Protein AF-A0A2V8AU51-F1 (afdb_monomer)

Radius of gyration: 35.71 Å; Cα contacts (8 Å, |Δi|>4): 2543; chains: 1; bounding box: 106×85×115 Å

Foldseek 3Di:
DVVVVVVVVVVVVVVVVVCVVVDPPPFPDLADPWFFFFAALADLQQCVQPPDDCVVCCVPPVPLLVCCQWQVQQLQLQWLACQQCLQVFLLLLQLVLLLFQLFWQQFNPLQDQFPVNFAFDGNHPQHDPPTRKGWFALLVGTDIGRAGTGNCLLQSCLFRWAVLSSSQFTSVQWDQDVLQRDIHTDGDSPDHQQDPVPVQFGRDQDPVSGTPPQSGLRGRVCCVPWPLFDAWDDLQAQPFDQVHHGQDDQYHQEALLPRDDQSNSWQQGDRDPPRQRQQALRLSHTRHGRNHNPPATDDDARWDLDDPFPDFRPLQDCLQVDGDGWAADDRVVHRGTDHRVVQAQSVVSSRQFHWQSDSGADPVRAGRGGATQGCQSVLLCLACQHPDPPNPHHDSLRHGGPQQQQFQDAQVQARWSQRQDDPSHGNDADWQASTDPRDIGRGGHNNNQQLALFSSQQADTQADSSSGGFWGWTWGSLQCTHPDPLDLNVFTNTDPSVGHYFHGLRSVSSLVNLLRQKDKDKDWAQADAFQDWTWMKIKIFRAIGSGWPPHDRQAFKKKFKKKWKALLQALDTFWKQFQVVRDIDSTAFFWAAAWDQQPVQPPQSHIDGFRFTGSSTGMAGFFFDLQPLHGDPSSSNTHQNFWDADPSNAFAAPVRHGCTNSSSNGHTDGDPPPPQPDRNCSRTSHGLIQRYPPGDRSMDMDRRIITRRHPPSQGKMKMKMWMWIFPGGRVSCCRRVNCSQVVVRSSHGQQVARPTHHPPDFFWDVVGGDGHTDTRTSAMDMRIYHHDVHDPDQFAKDFPAKPVGFAAEAAAQQDWIKTFIQADWDDDFPVQKWKAWPVRHTFDWTWHDGAGRMITTGGSPRGHAAQTKMKIKGAWQTGDPSNHTGPGIDIGMYTHHRGHPRGGDRNYDDHTHHNSDDDDDPDWKDFPDWDQDPLNQWIKTFIPFAKDPDWCVQWFKDAADPPDNPDPGDTAAFTKDADPRNRMIITGGPDRDDFHKMKIKGQQCIGHPVRGTDPHIDIDIDGQHPRSD

Secondary structure (DSSP, 8-state):
-HHHHHHHHHHHHHHHHHHHHH-----S-SS-TTPPP---SB-HHHHTTSPSP-HHHHHHTS-GGGGHHHHHHHHHHHTT-TTTTTTT-HHHHHHHHHHHHHTBTTGGGGSPPPTT-PPBP---TTB-TTSS-EEEE-SS-EEEE-SSSBSSHHHHHHHHS-HHHHT-S-GGGEEE-TTT--EEEPPPTT--TT--TTTTBTT---TTTTTT-HHHHT-HHHHHHHSS------SS---S-BTTB------SSS-HHHHS-HHHH-B-S---TTS--SSS-B-SS---B-TT-TTS----SSB-SS--TTSEESSS-GGGS-PEEPPBP-TTT--SB--SGGGSHHHHHTTSSEE----SB-TTS-B-TT-EEE-HHHHHHTSTT---TT-TT--GGG---HHHHHSS-BTTB--STTTSEETTEEPPPEEE-SSTTPPPEEE------TT-SSHHHHH--SB-TT-PBPP-PEEBTTTT-BS-TTSTTSS--EE-TT--PPP-THHHHHHHHHTTS-EEEEE--SEE-SSEEEEEEEEEE--S-SS-BS-SSSSS-EEEEEEEEEETTTTEEEEEEETTTTEEESSBS-B-SS-EE-TTSTTS--EEPTTPBPTTS-EE-EE-BSSSSSB-S-GGG---TTB-B-TTS-BB-TTS-B-STT-TTPPPPB--SSSSS-SSGGGSSEE-PBPPTTSTTSEEEEEEEEEEE-TT--S-EEEEEEEEEESS-HHHHHHHHGGGTSSS-SS-----STT----S----SSS--SSSS--EEEEEEEEEEEETTS----PPP-EEEEESPTT--SB-TT--EEEEESS--B--STTTEEEEETT-PEEPEEEEE-SSSEEEEEESSSSPPTT-EEEEEE-S--B-TTS-B-SS-EEEEEEB-SSTT----------S---SSPPPPPPPP-EEEEEEPGGGS-EEEEESS-EE---TTTEEEEEPBTTBS---PPPPPEEEEE-TTSSEEEEEESSPPPSEEEEEEE-TT-EETTSPBPSS-EEEEEEE-TT--

Mean predicted aligned error: 12.31 Å

Structure (mmCIF, N/CA/C/O backbone):
data_AF-A0A2V8AU51-F1
#
_entry.id   AF-A0A2V8AU51-F1
#
loop_
_atom_site.group_PDB
_atom_site.id
_atom_site.type_symbol
_atom_site.label_atom_id
_atom_site.label_alt_id
_atom_site.label_comp_id
_atom_site.label_asym_id
_atom_site.label_entity_id
_atom_site.label_seq_id
_atom_site.pdbx_PDB_ins_code
_atom_site.Cartn_x
_atom_site.Cartn_y
_atom_site.Cartn_z
_atom_site.occupancy
_atom_site.B_iso_or_equiv
_atom_site.auth_seq_id
_atom_site.auth_comp_id
_atom_site.auth_asym_id
_atom_site.auth_atom_id
_atom_site.pdbx_PDB_model_num
ATOM 1 N N . MET A 1 1 ? 69.577 -30.269 -28.342 1.00 45.91 1 MET A N 1
ATOM 2 C CA . MET A 1 1 ? 68.408 -30.067 -29.236 1.00 45.91 1 MET A CA 1
ATOM 3 C C . MET A 1 1 ? 67.138 -30.789 -28.772 1.00 45.91 1 MET A C 1
ATOM 5 O O . MET A 1 1 ? 66.064 -30.262 -29.024 1.00 45.91 1 MET A O 1
ATOM 9 N N . ALA A 1 2 ? 67.214 -31.929 -28.069 1.00 42.47 2 ALA A N 1
ATOM 10 C CA . ALA A 1 2 ? 66.022 -32.636 -27.573 1.00 42.47 2 ALA A CA 1
ATOM 11 C C . ALA A 1 2 ? 65.273 -31.894 -26.441 1.00 42.47 2 ALA A C 1
ATOM 13 O O . ALA A 1 2 ? 64.054 -31.823 -26.470 1.00 42.47 2 ALA A O 1
ATOM 14 N N . THR A 1 3 ? 65.981 -31.248 -25.512 1.00 43.53 3 THR A N 1
ATOM 15 C CA . THR A 1 3 ? 65.397 -30.529 -24.360 1.00 43.53 3 THR A CA 1
ATOM 16 C C . THR A 1 3 ? 64.636 -29.253 -24.733 1.00 43.53 3 THR A C 1
ATOM 18 O O . THR A 1 3 ? 63.624 -28.936 -24.119 1.00 43.53 3 THR A O 1
ATOM 21 N N . VAL A 1 4 ? 65.057 -28.547 -25.787 1.00 47.62 4 VAL A N 1
ATOM 22 C CA . VAL A 1 4 ? 64.374 -27.325 -26.259 1.00 47.62 4 VAL A CA 1
ATOM 23 C C . VAL A 1 4 ? 63.033 -27.656 -26.927 1.00 47.62 4 VAL A C 1
ATOM 25 O O . VAL A 1 4 ? 62.071 -26.908 -26.780 1.00 47.62 4 VAL A O 1
ATOM 28 N N . ARG A 1 5 ? 62.926 -28.814 -27.599 1.00 44.69 5 ARG A N 1
ATOM 29 C CA . ARG A 1 5 ? 61.660 -29.280 -28.191 1.00 44.69 5 ARG A CA 1
ATOM 30 C C . ARG A 1 5 ? 60.631 -29.666 -27.130 1.00 44.69 5 ARG A C 1
ATOM 32 O O . ARG A 1 5 ? 59.464 -29.339 -27.299 1.00 44.69 5 ARG A O 1
ATOM 39 N N . THR A 1 6 ? 61.045 -30.293 -26.031 1.00 45.59 6 THR A N 1
ATOM 40 C CA . THR A 1 6 ? 60.117 -30.697 -24.963 1.00 45.59 6 THR A CA 1
ATOM 41 C C . THR A 1 6 ? 59.538 -29.491 -24.222 1.00 45.59 6 THR A C 1
ATOM 43 O O . THR A 1 6 ? 58.338 -29.458 -23.969 1.00 45.59 6 THR A O 1
ATOM 46 N N . HIS A 1 7 ? 60.341 -28.454 -23.957 1.00 44.66 7 HIS A N 1
ATOM 47 C CA . HIS A 1 7 ? 59.845 -27.220 -23.335 1.00 44.66 7 HIS A CA 1
ATOM 48 C C . HIS A 1 7 ? 58.934 -26.401 -24.259 1.00 44.66 7 HIS A C 1
ATOM 50 O O . HIS A 1 7 ? 57.958 -25.832 -23.780 1.00 44.66 7 HIS A O 1
ATOM 56 N N . LEU A 1 8 ? 59.182 -26.393 -25.576 1.00 50.59 8 LEU A N 1
ATOM 57 C CA . LEU A 1 8 ? 58.270 -25.748 -26.527 1.00 50.59 8 LEU A CA 1
ATOM 58 C C . LEU A 1 8 ? 56.924 -26.475 -26.629 1.00 50.59 8 LEU A C 1
ATOM 60 O O . LEU A 1 8 ? 55.890 -25.821 -26.701 1.00 50.59 8 LEU A O 1
ATOM 64 N N . ILE A 1 9 ? 56.930 -27.812 -26.617 1.00 59.53 9 ILE A N 1
ATOM 65 C CA . ILE A 1 9 ? 55.706 -28.622 -26.697 1.00 59.53 9 ILE A CA 1
ATOM 66 C C . ILE A 1 9 ? 54.888 -28.491 -25.410 1.00 59.53 9 ILE A C 1
ATOM 68 O O . ILE A 1 9 ? 53.674 -28.329 -25.491 1.00 59.53 9 ILE A O 1
ATOM 72 N N . VAL A 1 10 ? 55.534 -28.489 -24.238 1.00 58.50 10 VAL A N 1
ATOM 73 C CA . VAL A 1 10 ? 54.844 -28.277 -22.958 1.00 58.50 10 VAL A CA 1
ATOM 74 C C . VAL A 1 10 ? 54.288 -26.858 -22.874 1.00 58.50 10 VAL A C 1
ATOM 76 O O . VAL A 1 10 ? 53.104 -26.735 -22.603 1.00 58.50 10 VAL A O 1
ATOM 79 N N . SER A 1 11 ? 55.060 -25.812 -23.207 1.00 52.12 11 SER A N 1
ATOM 80 C CA . SER A 1 11 ? 54.547 -24.431 -23.228 1.00 52.12 11 SER A CA 1
ATOM 81 C C . SER A 1 11 ? 53.429 -24.222 -24.244 1.00 52.12 11 SER A C 1
ATOM 83 O O . SER A 1 11 ? 52.480 -23.512 -23.929 1.00 52.12 11 SER A O 1
ATOM 85 N N . CYS A 1 12 ? 53.496 -24.838 -25.433 1.00 55.34 12 CYS A N 1
ATOM 86 C CA . CYS A 1 12 ? 52.403 -24.796 -26.410 1.00 55.34 12 CYS A CA 1
ATOM 87 C C . CYS A 1 12 ? 51.168 -25.542 -25.899 1.00 55.34 12 CYS A C 1
ATOM 89 O O . CYS A 1 12 ? 50.060 -25.069 -26.101 1.00 55.34 12 CYS A O 1
ATOM 91 N N . ALA A 1 13 ? 51.334 -26.672 -25.205 1.00 52.41 13 ALA A N 1
ATOM 92 C CA . ALA A 1 13 ? 50.221 -27.411 -24.621 1.00 52.41 13 ALA A CA 1
ATOM 93 C C . ALA A 1 13 ? 49.575 -26.650 -23.454 1.00 52.41 13 ALA A C 1
ATOM 95 O O . ALA A 1 13 ? 48.353 -26.605 -23.397 1.00 52.41 13 ALA A O 1
ATOM 96 N N . THR A 1 14 ? 50.337 -25.986 -22.573 1.00 51.28 14 THR A N 1
ATOM 97 C CA . THR A 1 14 ? 49.771 -25.125 -21.516 1.00 51.28 14 THR A CA 1
ATOM 98 C C . THR A 1 14 ? 49.169 -23.837 -22.062 1.00 51.28 14 THR A C 1
ATOM 100 O O . THR A 1 14 ? 48.147 -23.411 -21.541 1.00 51.28 14 THR A O 1
ATOM 103 N N . THR A 1 15 ? 49.722 -23.232 -23.118 1.00 48.53 15 THR A N 1
ATOM 104 C CA . THR A 1 15 ? 49.069 -22.085 -23.782 1.00 48.53 15 THR A CA 1
ATOM 105 C C . THR A 1 15 ? 47.851 -22.499 -24.598 1.00 48.53 15 THR A C 1
ATOM 107 O O . THR A 1 15 ? 46.904 -21.730 -24.635 1.00 48.53 15 THR A O 1
ATOM 110 N N . LEU A 1 16 ? 47.802 -23.703 -25.175 1.00 46.47 16 LEU A N 1
ATOM 111 C CA . LEU A 1 16 ? 46.607 -24.243 -25.838 1.00 46.47 16 LEU A CA 1
ATOM 112 C C . LEU A 1 16 ? 45.543 -24.717 -24.842 1.00 46.47 16 LEU A C 1
ATOM 114 O O . LEU A 1 16 ? 44.367 -24.565 -25.135 1.00 46.47 16 LEU A O 1
ATOM 118 N N . LEU A 1 17 ? 45.920 -25.241 -23.670 1.00 43.31 17 LEU A N 1
ATOM 119 C CA . LEU A 1 17 ? 44.988 -25.572 -22.583 1.00 43.31 17 LEU A CA 1
ATOM 120 C C . LEU A 1 17 ? 44.481 -24.319 -21.865 1.00 43.31 17 LEU A C 1
ATOM 122 O O . LEU A 1 17 ? 43.295 -24.268 -21.573 1.00 43.31 17 LEU A O 1
ATOM 126 N N . MET A 1 18 ? 45.324 -23.299 -21.645 1.00 41.88 18 MET A N 1
ATOM 127 C CA . MET A 1 18 ? 44.876 -21.988 -21.153 1.00 41.88 18 MET A CA 1
ATOM 128 C C . MET A 1 18 ? 44.082 -21.222 -22.209 1.00 41.88 18 MET A C 1
ATOM 130 O O . MET A 1 18 ? 43.097 -20.581 -21.873 1.00 41.88 18 MET A O 1
ATOM 134 N N . ALA A 1 19 ? 44.426 -21.330 -23.493 1.00 36.59 19 ALA A N 1
ATOM 135 C CA . ALA A 1 19 ? 43.567 -20.827 -24.553 1.00 36.59 19 ALA A CA 1
ATOM 136 C C . ALA A 1 19 ? 42.253 -21.616 -24.578 1.00 36.59 19 ALA A C 1
ATOM 138 O O . ALA A 1 19 ? 41.213 -20.999 -24.608 1.00 36.59 19 ALA A O 1
ATOM 139 N N . ALA A 1 20 ? 42.233 -22.942 -24.456 1.00 38.69 20 ALA A N 1
ATOM 140 C CA . ALA A 1 20 ? 40.985 -23.712 -24.448 1.00 38.69 20 ALA A CA 1
ATOM 141 C C . ALA A 1 20 ? 40.122 -23.497 -23.186 1.00 38.69 20 ALA A C 1
ATOM 143 O O . ALA A 1 20 ? 38.905 -23.640 -23.272 1.00 38.69 20 ALA A O 1
ATOM 144 N N . SER A 1 21 ? 40.708 -23.130 -22.038 1.00 38.09 21 SER A N 1
ATOM 145 C CA . SER A 1 21 ? 39.963 -22.782 -20.818 1.00 38.09 21 SER A CA 1
ATOM 146 C C . SER A 1 21 ? 39.572 -21.301 -20.722 1.00 38.09 21 SER A C 1
ATOM 148 O O . SER A 1 21 ? 38.672 -20.971 -19.954 1.00 38.09 21 SER A O 1
ATOM 150 N N . VAL A 1 22 ? 40.189 -20.416 -21.516 1.00 41.62 22 VAL A N 1
ATOM 151 C CA . VAL A 1 22 ? 39.863 -18.975 -21.588 1.00 41.62 22 VAL A CA 1
ATOM 152 C C . VAL A 1 22 ? 39.062 -18.620 -22.852 1.00 41.62 22 VAL A C 1
ATOM 154 O O . VAL A 1 22 ? 38.319 -17.642 -22.868 1.00 41.62 22 VAL A O 1
ATOM 157 N N . TYR A 1 23 ? 39.112 -19.442 -23.900 1.00 34.84 23 TYR A N 1
ATOM 158 C CA . TYR A 1 23 ? 38.309 -19.292 -25.114 1.00 34.84 23 TYR A CA 1
ATOM 159 C C . TYR A 1 23 ? 36.959 -19.993 -24.920 1.00 34.84 23 TYR A C 1
ATOM 161 O O . TYR A 1 23 ? 36.680 -21.050 -25.490 1.00 34.84 23 TYR A O 1
ATOM 169 N N . ARG A 1 24 ? 36.069 -19.367 -24.136 1.00 39.81 24 ARG A N 1
ATOM 170 C CA . ARG A 1 24 ? 34.631 -19.520 -24.403 1.00 39.81 24 ARG A CA 1
ATOM 171 C C . ARG A 1 24 ? 34.444 -19.189 -25.885 1.00 39.81 24 ARG A C 1
ATOM 173 O O . ARG A 1 24 ? 34.934 -18.154 -26.336 1.00 39.81 24 ARG A O 1
ATOM 180 N N . ARG A 1 25 ? 33.789 -20.072 -26.656 1.00 36.53 25 ARG A N 1
ATOM 181 C CA . ARG A 1 25 ? 33.359 -19.741 -28.028 1.00 36.53 25 ARG A CA 1
ATOM 182 C C . ARG A 1 25 ? 32.775 -18.322 -27.994 1.00 36.53 25 ARG A C 1
ATOM 184 O O . ARG A 1 25 ? 31.980 -18.070 -27.086 1.00 36.53 25 ARG A O 1
ATOM 191 N N . PRO A 1 26 ? 33.152 -17.414 -28.914 1.00 37.91 26 PRO A N 1
ATOM 192 C CA . PRO A 1 26 ? 32.544 -16.093 -28.938 1.00 37.91 26 PRO A CA 1
ATOM 193 C C . PRO A 1 26 ? 31.031 -16.297 -28.991 1.00 37.91 26 PRO A C 1
ATOM 195 O O . PRO A 1 26 ? 30.541 -17.044 -29.842 1.00 37.91 26 PRO A O 1
ATOM 198 N N . ALA A 1 27 ? 30.316 -15.726 -28.021 1.00 45.25 27 ALA A N 1
ATOM 199 C CA . ALA A 1 27 ? 28.865 -15.740 -28.005 1.00 45.25 27 ALA A CA 1
ATOM 200 C C . ALA A 1 27 ? 28.410 -14.993 -29.263 1.00 45.25 27 ALA A C 1
ATOM 202 O O . ALA A 1 27 ? 28.445 -13.769 -29.309 1.00 45.25 27 ALA A O 1
ATOM 203 N N . GLY A 1 28 ? 28.081 -15.740 -30.320 1.00 45.66 28 GLY A N 1
ATOM 204 C CA . GLY A 1 28 ? 27.588 -15.173 -31.574 1.00 45.66 28 GLY A CA 1
ATOM 205 C C . GLY A 1 28 ? 26.248 -14.457 -31.403 1.00 45.66 28 GLY A C 1
ATOM 206 O O . GLY A 1 28 ? 25.908 -13.616 -32.226 1.00 45.66 28 GLY A O 1
ATOM 207 N N . ASP A 1 29 ? 25.542 -14.731 -30.306 1.00 60.47 29 ASP A N 1
ATOM 208 C CA . ASP A 1 29 ? 24.218 -14.203 -30.032 1.00 60.47 29 ASP A CA 1
ATOM 209 C C . ASP A 1 29 ? 24.207 -13.495 -28.674 1.00 60.47 29 ASP A C 1
ATOM 211 O O . ASP A 1 29 ? 24.278 -14.113 -27.610 1.00 60.47 29 ASP A O 1
ATOM 215 N N . LEU A 1 30 ? 24.172 -12.163 -28.718 1.00 69.88 30 LEU A N 1
ATOM 216 C CA . LEU A 1 30 ? 24.105 -11.311 -27.530 1.00 69.88 30 LEU A CA 1
ATOM 217 C C . LEU A 1 30 ? 22.656 -11.107 -27.054 1.00 69.88 30 LEU A C 1
ATOM 219 O O . LEU A 1 30 ? 22.441 -10.708 -25.911 1.00 69.88 30 LEU A O 1
ATOM 223 N N . GLU A 1 31 ? 21.658 -11.363 -27.903 1.00 77.00 31 GLU A N 1
ATOM 224 C CA . GLU A 1 31 ? 20.249 -11.005 -27.692 1.00 77.00 31 GLU A CA 1
ATOM 225 C C . GLU A 1 31 ? 19.311 -11.979 -28.423 1.00 77.00 31 GLU A C 1
ATOM 227 O O . GLU A 1 31 ? 19.724 -12.661 -29.360 1.00 77.00 31 GLU A O 1
ATOM 232 N N . LEU A 1 32 ? 18.030 -12.008 -28.033 1.00 87.06 32 LEU A N 1
ATOM 233 C CA . LEU A 1 32 ? 17.032 -12.861 -28.682 1.00 87.06 32 LEU A CA 1
ATOM 234 C C . LEU A 1 32 ? 16.771 -12.419 -30.139 1.00 87.06 32 LEU A C 1
ATOM 236 O O . LEU A 1 32 ? 16.568 -11.228 -30.393 1.00 87.06 32 LEU A O 1
ATOM 240 N N . PRO A 1 33 ? 16.695 -13.351 -31.106 1.00 87.50 33 PRO A N 1
ATOM 241 C CA . PRO A 1 33 ? 16.545 -13.024 -32.526 1.00 87.50 33 PRO A CA 1
ATOM 242 C C . PRO A 1 33 ? 15.169 -12.448 -32.902 1.00 87.50 33 PRO A C 1
ATOM 244 O O . PRO A 1 33 ? 15.062 -11.759 -33.916 1.00 87.50 33 PRO A O 1
ATOM 247 N N . ASN A 1 34 ? 14.126 -12.725 -32.114 1.00 86.31 34 ASN A N 1
ATOM 248 C CA . ASN A 1 34 ? 12.738 -12.302 -32.341 1.00 86.31 34 ASN A CA 1
ATOM 249 C C . ASN A 1 34 ? 12.307 -11.093 -31.494 1.00 86.31 34 ASN A C 1
ATOM 251 O O . ASN A 1 34 ? 11.135 -10.717 -31.531 1.00 86.31 34 ASN A O 1
ATOM 255 N N . ARG A 1 35 ? 13.222 -10.493 -30.729 1.00 83.31 35 ARG A N 1
ATOM 256 C CA . ARG A 1 35 ? 12.893 -9.348 -29.877 1.00 83.31 35 ARG A CA 1
ATOM 257 C C . ARG A 1 35 ? 12.431 -8.138 -30.685 1.00 83.31 35 ARG A C 1
ATOM 259 O O . ARG A 1 35 ? 12.856 -7.929 -31.821 1.00 83.31 35 ARG A O 1
ATOM 266 N N . ILE A 1 36 ? 11.637 -7.300 -30.041 1.00 80.19 36 ILE A N 1
ATOM 267 C CA . ILE A 1 36 ? 11.253 -5.998 -30.578 1.00 80.19 36 ILE A CA 1
ATOM 268 C C . ILE A 1 36 ? 12.457 -5.047 -30.419 1.00 80.19 36 ILE A C 1
ATOM 270 O O . ILE A 1 36 ? 13.049 -5.022 -29.338 1.00 80.19 36 ILE A O 1
ATOM 274 N N . PRO A 1 37 ? 12.878 -4.314 -31.468 1.00 76.62 37 PRO A N 1
ATOM 275 C CA . PRO A 1 37 ? 13.960 -3.341 -31.373 1.00 76.62 37 PRO A CA 1
ATOM 276 C C . PRO A 1 37 ? 13.646 -2.253 -30.348 1.00 76.62 37 PRO A C 1
ATOM 278 O O . PRO A 1 37 ? 12.587 -1.631 -30.382 1.00 76.62 37 PRO A O 1
ATOM 281 N N . GLU A 1 38 ? 14.593 -2.020 -29.447 1.00 73.94 38 GLU A N 1
ATOM 282 C CA . GLU A 1 38 ? 14.513 -0.972 -28.431 1.00 73.94 38 GLU A CA 1
ATOM 283 C C . GLU A 1 38 ? 15.440 0.192 -28.787 1.00 73.94 38 GLU A C 1
ATOM 285 O O . GLU A 1 38 ? 16.624 -0.038 -29.046 1.00 73.94 38 GLU A O 1
ATOM 290 N N . ALA A 1 39 ? 14.919 1.420 -28.768 1.00 72.00 39 ALA A N 1
ATOM 291 C CA . ALA A 1 39 ? 15.682 2.631 -29.061 1.00 72.00 39 ALA A CA 1
ATOM 292 C C . ALA A 1 39 ? 16.719 2.963 -27.970 1.00 72.00 39 ALA A C 1
ATOM 294 O O . ALA A 1 39 ? 16.652 2.467 -26.840 1.00 72.00 39 ALA A O 1
ATOM 295 N N . ALA A 1 40 ? 17.685 3.817 -28.320 1.00 72.44 40 ALA A N 1
ATOM 296 C CA . ALA A 1 40 ? 18.658 4.348 -27.371 1.00 72.44 40 ALA A CA 1
ATOM 297 C C . ALA A 1 40 ? 18.002 5.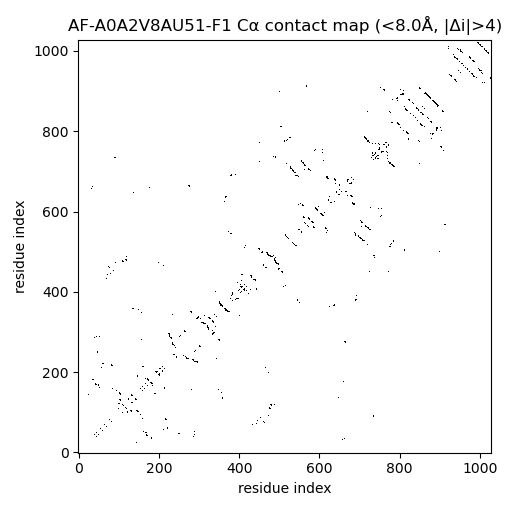257 -26.328 1.00 72.44 40 ALA A C 1
ATOM 299 O O . ALA A 1 40 ? 17.044 5.959 -26.652 1.00 72.44 40 ALA A O 1
ATOM 300 N N . PRO A 1 41 ? 18.548 5.305 -25.098 1.00 70.31 41 PRO A N 1
ATOM 301 C CA . PRO A 1 41 ? 18.011 6.148 -24.044 1.00 70.31 41 PRO A CA 1
ATOM 302 C C . PRO A 1 41 ? 18.393 7.643 -24.182 1.00 70.31 41 PRO A C 1
ATOM 304 O O . PRO A 1 41 ? 18.259 8.436 -23.246 1.00 70.31 41 PRO A O 1
ATOM 307 N N . TYR A 1 42 ? 18.901 8.047 -25.345 1.00 70.38 42 TYR A N 1
ATOM 308 C CA . TYR A 1 42 ? 19.359 9.398 -25.656 1.00 70.38 42 TYR A CA 1
ATOM 309 C C . TYR A 1 42 ? 19.159 9.714 -27.134 1.00 70.38 42 TYR A C 1
ATOM 311 O O . TYR A 1 42 ? 19.038 8.812 -27.964 1.00 70.38 42 TYR A O 1
ATOM 319 N N . VAL A 1 43 ? 19.126 11.007 -27.465 1.00 72.38 43 VAL A N 1
ATOM 320 C CA . VAL A 1 43 ? 19.092 11.450 -28.864 1.00 72.38 43 VAL A CA 1
ATOM 321 C C . VAL A 1 43 ? 20.460 11.154 -29.480 1.00 72.38 43 VAL A C 1
ATOM 323 O O . VAL A 1 43 ? 21.444 11.822 -29.166 1.00 72.38 43 VAL A O 1
ATOM 326 N N . THR A 1 44 ? 20.530 10.145 -30.348 1.00 75.81 44 THR A N 1
ATOM 327 C CA . THR A 1 44 ? 21.776 9.611 -30.933 1.00 75.81 44 THR A CA 1
ATOM 328 C C . THR A 1 44 ? 22.632 10.694 -31.586 1.00 75.81 44 THR A C 1
ATOM 330 O O . THR A 1 44 ? 23.807 10.826 -31.258 1.00 75.81 44 THR A O 1
ATOM 333 N N . ALA A 1 45 ? 22.019 11.535 -32.422 1.00 74.19 45 ALA A N 1
ATOM 334 C CA . ALA A 1 45 ? 22.687 12.636 -33.119 1.00 74.19 45 ALA A CA 1
ATOM 335 C C . ALA A 1 45 ? 23.255 13.729 -32.188 1.00 74.19 45 ALA A C 1
ATOM 337 O O . ALA A 1 45 ? 24.151 14.468 -32.584 1.00 74.19 45 ALA A O 1
ATOM 338 N N . GLU A 1 46 ? 22.729 13.871 -30.970 1.00 75.75 46 GLU A N 1
ATOM 339 C CA . GLU A 1 46 ? 23.263 14.811 -29.975 1.00 75.75 46 GLU A CA 1
ATOM 340 C C . GLU A 1 46 ? 24.352 14.128 -29.140 1.00 75.75 46 GLU A C 1
ATOM 342 O O . GLU A 1 46 ? 25.416 14.693 -28.915 1.00 75.75 46 GLU A O 1
ATOM 347 N N . ALA A 1 47 ? 24.156 12.863 -28.771 1.00 76.62 47 ALA A N 1
ATOM 348 C CA . ALA A 1 47 ? 25.166 12.070 -28.075 1.00 76.62 47 ALA A CA 1
ATOM 349 C C . ALA A 1 47 ? 26.498 11.942 -28.844 1.00 76.62 47 ALA A C 1
ATOM 351 O O . ALA A 1 47 ? 27.530 11.678 -28.237 1.00 76.62 47 ALA A O 1
ATOM 352 N N . GLU A 1 48 ? 26.525 12.176 -30.159 1.00 78.88 48 GLU A N 1
ATOM 353 C CA . GLU A 1 48 ? 27.773 12.241 -30.931 1.00 78.88 48 GLU A CA 1
ATOM 354 C C . GLU A 1 48 ? 28.750 13.322 -30.436 1.00 78.88 48 GLU A C 1
ATOM 356 O O . GLU A 1 48 ? 29.963 13.113 -30.505 1.00 78.88 48 GLU A O 1
ATOM 361 N N . SER A 1 49 ? 28.264 14.458 -29.919 1.00 76.19 49 SER A N 1
ATOM 362 C CA . SER A 1 49 ? 29.147 15.549 -29.468 1.00 76.19 49 SER A CA 1
ATOM 363 C C . SER A 1 49 ? 29.526 15.469 -27.987 1.00 76.19 49 SER A C 1
ATOM 365 O O . SER A 1 49 ? 30.554 16.024 -27.602 1.00 76.19 49 SER A O 1
ATOM 367 N N . VAL A 1 50 ? 28.739 14.769 -27.165 1.00 73.31 50 VAL A N 1
ATOM 368 C CA . VAL A 1 50 ? 29.083 14.368 -25.789 1.00 73.31 50 VAL A CA 1
ATOM 369 C C . VAL A 1 50 ? 28.573 12.934 -25.617 1.00 73.31 50 VAL A C 1
ATOM 371 O O . VAL A 1 50 ? 27.373 12.753 -25.422 1.00 73.31 50 VAL A O 1
ATOM 374 N N . PRO A 1 51 ? 29.435 11.910 -25.748 1.00 74.44 51 PRO A N 1
ATOM 375 C CA . PRO A 1 51 ? 29.001 10.518 -25.691 1.00 74.44 51 PRO A CA 1
ATOM 376 C C . PRO A 1 51 ? 28.767 10.036 -24.247 1.00 74.44 51 PRO A C 1
ATOM 378 O O . PRO A 1 51 ? 29.469 10.481 -23.337 1.00 74.44 51 PRO A O 1
ATOM 381 N N . PRO A 1 52 ? 27.817 9.107 -24.021 1.00 73.94 52 PRO A N 1
ATOM 382 C CA . PRO A 1 52 ? 27.602 8.464 -22.720 1.00 73.94 52 PRO A CA 1
ATOM 383 C C . PRO A 1 52 ? 28.799 7.581 -22.305 1.00 73.94 52 PRO A C 1
ATOM 385 O O . PRO A 1 52 ? 29.544 7.118 -23.180 1.00 73.94 52 PRO A O 1
ATOM 388 N N . PRO A 1 53 ? 28.962 7.269 -20.999 1.00 71.00 53 PRO A N 1
ATOM 389 C CA . PRO A 1 53 ? 28.065 7.601 -19.882 1.00 71.00 53 PRO A CA 1
ATOM 390 C C . PRO A 1 53 ? 28.209 9.048 -19.379 1.00 71.00 53 PRO A C 1
ATOM 392 O O . PRO A 1 53 ? 29.309 9.592 -19.342 1.00 71.00 53 PRO A O 1
ATOM 395 N N . PHE A 1 54 ? 27.112 9.657 -18.916 1.00 69.94 54 PHE A N 1
ATOM 396 C CA . PHE A 1 54 ? 27.079 11.061 -18.468 1.00 69.94 54 PHE A CA 1
ATOM 397 C C . PHE A 1 54 ? 27.432 11.253 -16.978 1.00 69.94 54 PHE A C 1
ATOM 399 O O . PHE A 1 54 ? 27.142 12.288 -16.386 1.00 69.94 54 PHE A O 1
ATOM 406 N N . GLU A 1 55 ? 28.055 10.264 -16.335 1.00 70.31 55 GLU A N 1
ATOM 407 C CA . GLU A 1 55 ? 28.221 10.231 -14.874 1.00 70.31 55 GLU A CA 1
ATOM 408 C C . GLU A 1 55 ? 29.059 11.379 -14.303 1.00 70.31 55 GLU A C 1
ATOM 410 O O . GLU A 1 55 ? 28.679 11.962 -13.290 1.00 70.31 55 GLU A O 1
ATOM 415 N N . ASP A 1 56 ? 30.173 11.743 -14.943 1.00 70.31 56 ASP A N 1
ATOM 416 C CA . ASP A 1 56 ? 31.014 12.847 -14.459 1.00 70.31 56 ASP A CA 1
ATOM 417 C C . ASP A 1 56 ? 30.234 14.175 -14.439 1.00 70.31 56 ASP A C 1
ATOM 419 O O . ASP A 1 56 ? 30.440 15.008 -13.556 1.00 70.31 56 ASP A O 1
ATOM 423 N N . PHE A 1 57 ? 29.275 14.336 -15.356 1.00 69.00 57 PHE A N 1
ATOM 424 C CA . PHE A 1 57 ? 28.370 15.481 -15.393 1.00 69.00 57 PHE A CA 1
ATOM 425 C C . PHE A 1 57 ? 27.401 15.470 -14.196 1.00 69.00 57 PHE A C 1
ATOM 427 O O . PHE A 1 57 ? 27.290 16.475 -13.489 1.00 69.00 57 PHE A O 1
ATOM 434 N N . TRP A 1 58 ? 26.784 14.321 -13.893 1.00 67.56 58 TRP A N 1
ATOM 435 C CA . TRP A 1 58 ? 25.882 14.153 -12.741 1.00 67.56 58 TRP A CA 1
ATOM 436 C C . TRP A 1 58 ? 26.581 14.284 -11.382 1.00 67.56 58 TRP A C 1
ATOM 438 O O . TRP A 1 58 ? 25.968 14.719 -10.408 1.00 67.56 58 TRP A O 1
ATOM 448 N N . GLN A 1 59 ? 27.859 13.911 -11.297 1.00 70.25 59 GLN A N 1
ATOM 449 C CA . GLN A 1 59 ? 28.629 13.995 -10.054 1.00 70.25 59 GLN A CA 1
ATOM 450 C C . GLN A 1 59 ? 29.160 15.400 -9.769 1.00 70.25 59 GLN A C 1
ATOM 452 O O . GLN A 1 59 ? 29.248 15.791 -8.607 1.00 70.25 59 GLN A O 1
ATOM 457 N N . GLN A 1 60 ? 29.552 16.144 -10.805 1.00 69.31 60 GLN A N 1
ATOM 458 C CA . GLN A 1 60 ? 30.311 17.385 -10.629 1.00 69.31 60 GLN A CA 1
ATOM 459 C C . GLN A 1 60 ? 29.481 18.638 -10.907 1.00 69.31 60 GLN A C 1
ATOM 461 O O . GLN A 1 60 ? 29.598 19.620 -10.174 1.00 69.31 60 GLN A O 1
ATOM 466 N N . LEU A 1 61 ? 28.658 18.617 -11.957 1.00 64.19 61 LEU A N 1
ATOM 467 C CA . LEU A 1 61 ? 28.010 19.817 -12.488 1.00 64.19 61 LEU A CA 1
ATOM 468 C C . LEU A 1 61 ? 26.542 19.927 -12.055 1.00 64.19 61 LEU A C 1
ATOM 470 O O . LEU A 1 61 ? 26.154 20.994 -11.600 1.00 64.19 61 LEU A O 1
ATOM 474 N N . ASP A 1 62 ? 25.780 18.826 -12.086 1.00 64.62 62 ASP A N 1
ATOM 475 C CA . ASP A 1 62 ? 24.320 18.820 -11.857 1.00 64.62 62 ASP A CA 1
ATOM 476 C C . ASP A 1 62 ? 23.886 17.890 -10.697 1.00 64.62 62 ASP A C 1
ATOM 478 O O . ASP A 1 62 ? 22.855 17.213 -10.748 1.00 64.62 62 ASP A O 1
ATOM 482 N N . HIS A 1 63 ? 24.670 17.836 -9.614 1.00 70.81 63 HIS A N 1
ATOM 483 C CA . HIS A 1 63 ? 24.319 17.015 -8.448 1.00 70.81 63 HIS A CA 1
ATOM 484 C C . HIS A 1 63 ? 23.069 17.576 -7.722 1.00 70.81 63 HIS A C 1
ATOM 486 O O . HIS A 1 63 ? 23.078 18.755 -7.351 1.00 70.81 63 HIS A O 1
ATOM 492 N N . PRO A 1 64 ? 22.031 16.765 -7.404 1.00 69.25 64 PRO A N 1
ATOM 493 C CA . PRO A 1 64 ? 20.768 17.247 -6.815 1.00 69.25 64 PRO A CA 1
ATOM 494 C C . PRO A 1 64 ? 20.910 18.097 -5.541 1.00 69.25 64 PRO A C 1
ATOM 496 O O . PRO A 1 64 ? 20.129 19.024 -5.317 1.00 69.25 64 PRO A O 1
ATOM 499 N N . ALA A 1 65 ? 21.928 17.822 -4.719 1.00 69.88 65 ALA A N 1
ATOM 500 C CA . ALA A 1 65 ? 22.235 18.597 -3.510 1.00 69.88 65 ALA A CA 1
ATOM 501 C C . ALA A 1 65 ? 22.473 20.095 -3.782 1.00 69.88 65 ALA A C 1
ATOM 503 O O . ALA A 1 65 ? 22.141 20.939 -2.950 1.00 69.88 65 ALA A O 1
ATOM 504 N N . GLN A 1 66 ? 23.011 20.454 -4.952 1.00 73.88 66 GLN A N 1
ATOM 505 C CA . GLN A 1 66 ? 23.328 21.847 -5.284 1.00 73.88 66 GLN A CA 1
ATOM 506 C C . GLN A 1 66 ? 22.060 22.711 -5.399 1.00 73.88 66 GLN A C 1
ATOM 508 O O . GLN A 1 66 ? 22.073 23.903 -5.083 1.00 73.88 66 GLN A O 1
ATOM 513 N N . CYS A 1 67 ? 20.927 22.111 -5.780 1.00 73.06 67 CYS A N 1
ATOM 514 C CA . CYS A 1 67 ? 19.654 22.813 -5.925 1.00 73.06 67 CYS A CA 1
ATOM 515 C C . CYS A 1 67 ? 19.081 23.274 -4.574 1.00 73.06 67 CYS A C 1
ATOM 517 O O . CYS A 1 67 ? 18.355 24.272 -4.515 1.00 73.06 67 CYS A O 1
ATOM 519 N N . GLN A 1 68 ? 19.412 22.589 -3.474 1.00 77.06 68 GLN A N 1
ATOM 520 C CA . GLN A 1 68 ? 18.804 22.808 -2.161 1.00 77.06 68 GLN A CA 1
ATOM 521 C C . GLN A 1 68 ? 19.024 24.229 -1.620 1.00 77.06 68 GLN A C 1
ATOM 523 O O . GLN A 1 68 ? 18.122 24.792 -0.999 1.00 77.06 68 GLN A O 1
ATOM 528 N N . THR A 1 69 ? 20.172 24.858 -1.903 1.00 79.62 69 THR A N 1
ATOM 529 C CA . THR A 1 69 ? 20.474 26.225 -1.436 1.00 79.62 69 THR A CA 1
ATOM 530 C C . THR A 1 69 ? 19.427 27.243 -1.903 1.00 79.62 69 THR A C 1
ATOM 532 O O . THR A 1 69 ? 19.102 28.186 -1.179 1.00 79.62 69 THR A O 1
ATOM 535 N N . CYS A 1 70 ? 18.854 27.039 -3.094 1.00 79.19 70 CYS A N 1
ATOM 536 C CA . CYS A 1 70 ? 17.765 27.867 -3.610 1.00 79.19 70 CYS A CA 1
ATOM 537 C C . CYS A 1 70 ? 16.379 27.221 -3.431 1.00 79.19 70 CYS A C 1
ATOM 539 O O . CYS A 1 70 ? 15.410 27.959 -3.260 1.00 79.19 70 CYS A O 1
ATOM 541 N N . HIS A 1 71 ? 16.277 25.886 -3.434 1.00 81.50 71 HIS A N 1
ATOM 542 C CA . HIS A 1 71 ? 15.029 25.105 -3.476 1.00 81.50 71 HIS A CA 1
ATOM 543 C C . HIS A 1 71 ? 14.780 24.239 -2.225 1.00 81.50 71 HIS A C 1
ATOM 545 O O . HIS A 1 71 ? 14.229 23.143 -2.320 1.00 81.50 71 HIS A O 1
ATOM 551 N N . ALA A 1 72 ? 15.144 24.726 -1.036 1.00 83.44 72 ALA A N 1
ATOM 552 C CA . ALA A 1 72 ? 15.099 23.949 0.208 1.00 83.44 72 ALA A CA 1
ATOM 553 C C . ALA A 1 72 ? 13.751 23.252 0.481 1.00 83.44 72 ALA A C 1
ATOM 555 O O . ALA A 1 72 ? 13.728 22.104 0.911 1.00 83.44 72 ALA A O 1
ATOM 556 N N . ARG A 1 73 ? 12.619 23.912 0.197 1.00 84.62 73 ARG A N 1
ATOM 557 C CA . ARG A 1 73 ? 11.291 23.306 0.386 1.00 84.62 73 ARG A CA 1
ATOM 558 C C . ARG A 1 73 ? 11.067 22.102 -0.529 1.00 84.62 73 ARG A C 1
ATOM 560 O O . ARG A 1 73 ? 10.738 21.036 -0.029 1.00 84.62 73 ARG A O 1
ATOM 567 N N . VAL A 1 74 ? 11.257 22.273 -1.839 1.00 82.38 74 VAL A N 1
ATOM 568 C CA . VAL A 1 74 ? 11.078 21.201 -2.837 1.00 82.38 74 VAL A CA 1
ATOM 569 C C . VAL A 1 74 ? 11.962 20.010 -2.486 1.00 82.38 74 VAL A C 1
ATOM 571 O O . VAL A 1 74 ? 11.493 18.876 -2.473 1.00 82.38 74 VAL A O 1
ATOM 574 N N . PHE A 1 75 ? 13.215 20.287 -2.125 1.00 81.38 75 PHE A N 1
ATOM 575 C CA . PHE A 1 75 ? 14.164 19.271 -1.694 1.00 81.38 75 PHE A CA 1
ATOM 576 C C . PHE A 1 75 ? 13.663 18.498 -0.462 1.00 81.38 75 PHE A C 1
ATOM 578 O O . PHE A 1 75 ? 13.661 17.273 -0.462 1.00 81.38 75 PHE A O 1
ATOM 585 N N . ASN A 1 76 ? 13.155 19.194 0.558 1.00 82.94 76 ASN A N 1
ATOM 586 C CA . ASN A 1 76 ? 12.621 18.563 1.770 1.00 82.94 76 ASN A CA 1
ATOM 587 C C . ASN A 1 76 ? 11.321 17.775 1.535 1.00 82.94 76 ASN A C 1
ATOM 589 O O . ASN A 1 76 ? 11.057 16.800 2.237 1.00 82.94 76 ASN A O 1
ATOM 593 N N . GLU A 1 77 ? 10.486 18.203 0.588 1.00 87.06 77 GLU A N 1
ATOM 594 C CA . GLU A 1 77 ? 9.279 17.468 0.201 1.00 87.06 77 GLU A CA 1
ATOM 595 C C . GLU A 1 77 ? 9.625 16.193 -0.568 1.00 87.06 77 GLU A C 1
ATOM 597 O O . GLU A 1 77 ? 9.017 15.157 -0.308 1.00 87.06 77 GLU A O 1
ATOM 602 N N . TRP A 1 78 ? 10.610 16.271 -1.468 1.00 83.19 78 TRP A N 1
ATOM 603 C CA . TRP A 1 78 ? 11.146 15.145 -2.233 1.00 83.19 78 TRP A CA 1
ATOM 604 C C . TRP A 1 78 ? 11.814 14.104 -1.343 1.00 83.19 78 TRP A C 1
ATOM 606 O O . TRP A 1 78 ? 11.601 12.903 -1.529 1.00 83.19 78 TRP A O 1
ATOM 616 N N . ASN A 1 79 ? 12.586 14.570 -0.363 1.00 84.12 79 ASN A N 1
ATOM 617 C CA . ASN A 1 79 ? 13.420 13.727 0.471 1.00 84.12 79 ASN A CA 1
ATOM 618 C C . ASN A 1 79 ? 12.602 12.628 1.181 1.00 84.12 79 ASN A C 1
ATOM 620 O O . ASN A 1 79 ? 11.577 12.874 1.831 1.00 84.12 79 ASN A O 1
ATOM 624 N N . GLY A 1 80 ? 13.046 11.386 1.010 1.00 83.19 80 GLY A N 1
ATOM 625 C CA . GLY A 1 80 ? 12.428 10.173 1.538 1.00 83.19 80 GLY A CA 1
ATOM 626 C C . GLY A 1 80 ? 11.134 9.733 0.847 1.00 83.19 80 GLY A C 1
ATOM 627 O O . GLY A 1 80 ? 10.517 8.766 1.299 1.00 83.19 80 GLY A O 1
ATOM 628 N N . SER A 1 81 ? 10.693 10.415 -0.217 1.00 87.12 81 SER A N 1
ATOM 629 C CA . SER A 1 81 ? 9.538 9.994 -1.024 1.00 87.12 81 SER A CA 1
ATOM 630 C C . SER A 1 81 ? 9.779 8.651 -1.720 1.00 87.12 81 SER A C 1
ATOM 632 O O . SER A 1 81 ? 10.915 8.183 -1.825 1.00 87.12 81 SER A O 1
ATOM 634 N N . MET A 1 82 ? 8.720 8.016 -2.236 1.00 84.44 82 MET A N 1
ATOM 635 C CA . MET A 1 82 ? 8.880 6.771 -2.999 1.00 84.44 82 MET A CA 1
ATOM 636 C C . MET A 1 82 ? 9.667 6.993 -4.290 1.00 84.44 82 MET A C 1
ATOM 638 O O . MET A 1 82 ? 10.430 6.123 -4.692 1.00 84.44 82 MET A O 1
ATOM 642 N N . MET A 1 83 ? 9.511 8.154 -4.927 1.00 81.69 83 MET A N 1
ATOM 643 C CA . MET A 1 83 ? 10.221 8.459 -6.167 1.00 81.69 83 MET A CA 1
ATOM 644 C C . MET A 1 83 ? 11.687 8.842 -5.903 1.00 81.69 83 MET A C 1
ATOM 646 O O . MET A 1 83 ? 12.560 8.466 -6.684 1.00 81.69 83 MET A O 1
ATOM 650 N N . ALA A 1 84 ? 11.978 9.503 -4.778 1.00 79.56 84 ALA A N 1
ATOM 651 C CA . ALA A 1 84 ? 13.345 9.707 -4.291 1.00 79.56 84 ALA A CA 1
ATOM 652 C C . ALA A 1 84 ? 14.041 8.376 -3.989 1.00 79.56 84 ALA A C 1
ATOM 654 O O . ALA A 1 84 ? 15.194 8.151 -4.342 1.00 79.56 84 ALA A O 1
ATOM 655 N N . ASN A 1 85 ? 13.294 7.432 -3.428 1.00 81.75 85 ASN A N 1
ATOM 656 C CA . ASN A 1 85 ? 13.784 6.104 -3.105 1.00 81.75 85 ASN A CA 1
ATOM 657 C C . ASN A 1 85 ? 13.542 5.055 -4.204 1.00 81.75 85 ASN A C 1
ATOM 659 O O . ASN A 1 85 ? 13.685 3.869 -3.926 1.00 81.75 85 ASN A O 1
ATOM 663 N N . ALA A 1 86 ? 13.210 5.434 -5.445 1.00 80.25 86 ALA A N 1
ATOM 664 C CA . ALA A 1 86 ? 12.771 4.476 -6.472 1.00 80.25 86 ALA A CA 1
ATOM 665 C C . ALA A 1 86 ? 13.782 3.344 -6.739 1.00 80.25 86 ALA A C 1
ATOM 667 O O . ALA A 1 86 ? 13.381 2.207 -6.990 1.00 80.25 86 ALA A O 1
ATOM 668 N N . TRP A 1 87 ? 15.082 3.649 -6.640 1.00 80.62 87 TRP A N 1
ATOM 669 C CA . TRP A 1 87 ? 16.161 2.663 -6.728 1.00 80.62 87 TRP A CA 1
ATOM 670 C C . TRP A 1 87 ? 16.452 1.958 -5.394 1.00 80.62 87 TRP A C 1
ATOM 672 O O . TRP A 1 87 ? 16.842 0.794 -5.370 1.00 80.62 87 TRP A O 1
ATOM 682 N N . ARG A 1 88 ? 16.254 2.655 -4.271 1.00 82.88 88 ARG A N 1
ATOM 683 C CA . ARG A 1 88 ? 16.490 2.152 -2.907 1.00 82.88 88 ARG A CA 1
ATOM 684 C C . ARG A 1 88 ? 15.340 1.304 -2.367 1.00 82.88 88 ARG A C 1
ATOM 686 O O . ARG A 1 88 ? 15.490 0.733 -1.290 1.00 82.88 88 ARG A O 1
ATOM 693 N N . ASP A 1 89 ? 14.229 1.217 -3.096 1.00 87.94 89 ASP A N 1
ATOM 694 C CA . ASP A 1 89 ? 13.068 0.409 -2.744 1.00 87.94 89 ASP A CA 1
ATOM 695 C C . ASP A 1 89 ? 13.491 -1.065 -2.558 1.00 87.94 89 ASP A C 1
ATOM 697 O O . ASP A 1 89 ? 13.936 -1.716 -3.513 1.00 87.94 89 ASP A O 1
ATOM 701 N N . PRO A 1 90 ? 13.384 -1.606 -1.330 1.00 90.50 90 PRO A N 1
ATOM 702 C CA . PRO A 1 90 ? 13.816 -2.957 -1.028 1.00 90.50 90 PRO A CA 1
ATOM 703 C C . PRO A 1 90 ? 12.934 -4.019 -1.692 1.00 90.50 90 PRO A C 1
ATOM 705 O O . PRO A 1 90 ? 13.459 -5.048 -2.114 1.00 90.50 90 PRO A O 1
ATOM 708 N N . VAL A 1 91 ? 11.629 -3.763 -1.859 1.00 90.81 91 VAL A N 1
ATOM 709 C CA . VAL A 1 91 ? 10.725 -4.687 -2.564 1.00 90.81 91 VAL A CA 1
ATOM 710 C C . VAL A 1 91 ? 11.188 -4.823 -4.007 1.00 90.81 91 VAL A C 1
ATOM 712 O O . VAL A 1 91 ? 11.334 -5.935 -4.514 1.00 90.81 91 VAL A O 1
ATOM 715 N N . TRP A 1 92 ? 11.474 -3.688 -4.649 1.00 88.50 92 TRP A N 1
ATOM 716 C CA . TRP A 1 92 ? 11.944 -3.687 -6.024 1.00 88.50 92 TRP A CA 1
ATOM 717 C C . TRP A 1 92 ? 13.313 -4.366 -6.159 1.00 88.50 92 TRP A C 1
ATOM 719 O O . TRP A 1 92 ? 13.457 -5.287 -6.956 1.00 88.50 92 TRP A O 1
ATOM 729 N N . ARG A 1 93 ? 14.322 -3.992 -5.363 1.00 89.62 93 ARG A N 1
ATOM 730 C CA . ARG A 1 93 ? 15.668 -4.593 -5.468 1.00 89.62 93 ARG A CA 1
ATOM 731 C C . ARG A 1 93 ? 15.663 -6.110 -5.273 1.00 89.62 93 ARG A C 1
ATOM 733 O O . ARG A 1 93 ? 16.385 -6.812 -5.980 1.00 89.62 93 ARG A O 1
ATOM 740 N N . ALA A 1 94 ? 14.849 -6.620 -4.352 1.00 92.81 94 ALA A N 1
ATOM 741 C CA . ALA A 1 94 ? 14.693 -8.056 -4.162 1.00 92.81 94 ALA A CA 1
ATOM 742 C C . ALA A 1 94 ? 13.989 -8.727 -5.349 1.00 92.81 94 ALA A C 1
ATOM 744 O O . ALA A 1 94 ? 14.494 -9.727 -5.862 1.00 92.81 94 ALA A O 1
ATOM 745 N N . ALA A 1 95 ? 12.878 -8.154 -5.827 1.00 91.06 95 ALA A N 1
ATOM 746 C CA . ALA A 1 95 ? 12.173 -8.651 -7.007 1.00 91.06 95 ALA A CA 1
ATOM 747 C C . ALA A 1 95 ? 13.075 -8.641 -8.252 1.00 91.06 95 ALA A C 1
ATOM 749 O O . ALA A 1 95 ? 13.064 -9.594 -9.031 1.00 91.06 95 ALA A O 1
ATOM 750 N N . PHE A 1 96 ? 13.906 -7.608 -8.411 1.00 90.69 96 PHE A N 1
ATOM 751 C CA . PHE A 1 96 ? 14.860 -7.500 -9.505 1.00 90.69 96 PHE A CA 1
ATOM 752 C C . PHE A 1 96 ? 15.935 -8.583 -9.438 1.00 90.69 96 PHE A C 1
ATOM 754 O O . PHE A 1 96 ? 16.169 -9.271 -10.428 1.00 90.69 96 PHE A O 1
ATOM 761 N N . LEU A 1 97 ? 16.567 -8.763 -8.271 1.00 93.00 97 LEU A N 1
ATOM 762 C CA . LEU A 1 97 ? 17.607 -9.775 -8.091 1.00 93.00 97 LEU A CA 1
ATOM 763 C C . LEU A 1 97 ? 17.066 -11.186 -8.344 1.00 93.00 97 LEU A C 1
ATOM 765 O O . LEU A 1 97 ? 17.744 -11.988 -8.986 1.00 93.00 97 LEU A O 1
ATOM 769 N N . LEU A 1 98 ? 15.854 -11.488 -7.865 1.00 93.94 98 LEU A N 1
ATOM 770 C CA . LEU A 1 98 ? 15.217 -12.773 -8.135 1.00 93.94 98 LEU A CA 1
ATOM 771 C C . LEU A 1 98 ? 14.909 -12.935 -9.629 1.00 93.94 98 LEU A C 1
ATOM 773 O O . LEU A 1 98 ? 15.324 -13.926 -10.223 1.00 93.94 98 LEU A O 1
ATOM 777 N N . SER A 1 99 ? 14.269 -11.940 -10.252 1.00 92.44 99 SER A N 1
ATOM 778 C CA . SER A 1 99 ? 13.924 -11.979 -11.683 1.00 92.44 99 SER A CA 1
ATOM 779 C C . SER A 1 99 ? 15.163 -12.152 -12.566 1.00 92.44 99 SER A C 1
ATOM 781 O O . SER A 1 99 ? 15.129 -12.880 -13.559 1.00 92.44 99 SER A O 1
ATOM 783 N N . ALA A 1 100 ? 16.283 -11.521 -12.200 1.00 92.25 100 ALA A N 1
ATOM 784 C CA . ALA A 1 100 ? 17.545 -11.655 -12.916 1.00 92.25 100 ALA A CA 1
ATOM 785 C C . ALA A 1 100 ? 18.121 -13.078 -12.832 1.00 92.25 100 ALA A C 1
ATOM 787 O O . ALA A 1 100 ? 18.680 -13.567 -13.810 1.00 92.25 100 ALA A O 1
ATOM 788 N N . ARG A 1 101 ? 17.941 -13.775 -11.701 1.00 92.94 101 ARG A N 1
ATOM 789 C CA . ARG A 1 101 ? 18.327 -15.190 -11.559 1.00 92.94 101 ARG A CA 1
ATOM 790 C C . ARG A 1 101 ? 17.401 -16.100 -12.338 1.00 92.94 101 ARG A C 1
ATOM 792 O O . ARG A 1 101 ? 17.875 -16.935 -13.098 1.00 92.94 101 ARG A O 1
ATOM 799 N N . GLU A 1 102 ? 16.096 -15.895 -12.194 1.00 93.75 102 GLU A N 1
ATOM 800 C CA . GLU A 1 102 ? 15.066 -16.642 -12.913 1.00 93.75 102 GLU A CA 1
ATOM 801 C C . GLU A 1 102 ? 15.266 -16.558 -14.429 1.00 93.75 102 GLU A C 1
ATOM 803 O O . GLU A 1 102 ? 15.064 -17.552 -15.121 1.00 93.75 102 GLU A O 1
ATOM 808 N N . THR A 1 103 ? 15.701 -15.404 -14.944 1.00 93.44 103 THR A N 1
ATOM 809 C CA . THR A 1 103 ? 15.941 -15.145 -16.376 1.00 93.44 103 THR A CA 1
ATOM 810 C C . THR A 1 103 ? 17.424 -15.075 -16.755 1.00 93.44 103 THR A C 1
ATOM 812 O O . THR A 1 103 ? 17.763 -14.523 -17.810 1.00 93.44 103 THR A O 1
ATOM 815 N N . SER A 1 104 ? 18.322 -15.623 -15.925 1.00 93.44 104 SER A N 1
ATOM 816 C CA . SER A 1 104 ? 19.764 -15.537 -16.179 1.00 93.44 104 SER A CA 1
ATOM 817 C C . SER A 1 104 ? 20.117 -16.168 -17.523 1.00 93.44 104 SER A C 1
ATOM 819 O O . SER A 1 104 ? 19.614 -17.225 -17.916 1.00 93.44 104 SER A O 1
ATOM 821 N N . THR A 1 105 ? 21.007 -15.514 -18.258 1.00 92.44 105 THR A N 1
ATOM 822 C CA . THR A 1 105 ? 21.488 -15.981 -19.558 1.00 92.44 105 THR A CA 1
ATOM 823 C C . THR A 1 105 ? 22.691 -16.918 -19.439 1.00 92.44 105 THR A C 1
ATOM 825 O O . THR A 1 105 ? 23.117 -17.474 -20.449 1.00 92.44 105 THR A O 1
ATOM 828 N N . SER A 1 106 ? 23.200 -17.165 -18.225 1.00 91.38 106 SER A N 1
ATOM 829 C CA . SER A 1 106 ? 24.282 -18.123 -17.942 1.00 91.38 106 SER A CA 1
ATOM 830 C C . SER A 1 106 ? 23.848 -19.280 -17.035 1.00 91.38 106 SER A C 1
ATOM 832 O O . SER A 1 106 ? 24.653 -19.831 -16.279 1.00 91.38 106 SER A O 1
ATOM 834 N N . GLY A 1 107 ? 22.582 -19.690 -17.130 1.00 92.44 107 GLY A N 1
ATOM 835 C CA . GLY A 1 107 ? 22.002 -20.725 -16.274 1.00 92.44 107 GLY A CA 1
ATOM 836 C C . GLY A 1 107 ? 21.998 -20.309 -14.800 1.00 92.44 107 GLY A C 1
ATOM 837 O O . GLY A 1 107 ? 21.895 -19.130 -14.481 1.00 92.44 107 GLY A O 1
ATOM 838 N N . ASP A 1 108 ? 22.160 -21.269 -13.890 1.00 92.31 108 ASP A N 1
ATOM 839 C CA . ASP A 1 108 ? 22.236 -21.004 -12.442 1.00 92.31 108 ASP A CA 1
ATOM 840 C C . ASP A 1 108 ? 23.679 -20.747 -11.951 1.00 92.31 108 ASP A C 1
ATOM 842 O O . ASP A 1 108 ? 23.971 -20.823 -10.755 1.00 92.31 108 ASP A O 1
ATOM 846 N N . CYS A 1 109 ? 24.630 -20.474 -12.853 1.00 88.88 109 CYS A N 1
ATOM 847 C CA . CYS A 1 109 ? 26.030 -20.259 -12.468 1.00 88.88 109 CYS A CA 1
ATOM 848 C C . CYS A 1 109 ? 26.250 -18.972 -11.661 1.00 88.88 109 CYS A C 1
ATOM 850 O O . CYS A 1 109 ? 27.206 -18.897 -10.892 1.00 88.88 109 CYS A O 1
ATOM 852 N N . GLU A 1 110 ? 25.367 -17.986 -11.812 1.00 86.44 110 GLU A N 1
ATOM 853 C CA . GLU A 1 110 ? 25.409 -16.723 -11.065 1.00 86.44 110 GLU A CA 1
ATOM 854 C C . GLU A 1 110 ? 24.799 -16.836 -9.662 1.00 86.44 110 GLU A C 1
ATOM 856 O O . GLU A 1 110 ? 24.944 -15.920 -8.854 1.00 86.44 110 GLU A O 1
ATOM 861 N N . VAL A 1 111 ? 24.148 -17.960 -9.343 1.00 92.38 111 VAL A N 1
ATOM 862 C CA . VAL A 1 111 ? 23.666 -18.244 -7.990 1.00 92.38 111 VAL A CA 1
ATOM 863 C C . VAL A 1 111 ? 24.859 -18.734 -7.150 1.00 92.38 111 VAL A C 1
ATOM 865 O O . VAL A 1 111 ? 25.426 -19.795 -7.452 1.00 92.38 111 VAL A O 1
ATOM 868 N N . PRO A 1 112 ? 25.287 -17.985 -6.112 1.00 92.88 112 PRO A N 1
ATOM 869 C CA . PRO A 1 112 ? 26.414 -18.389 -5.277 1.00 92.88 112 PRO A CA 1
ATOM 870 C C . PRO A 1 112 ? 26.046 -19.575 -4.378 1.00 92.88 112 PRO A C 1
ATOM 872 O O . PRO A 1 112 ? 24.876 -19.917 -4.219 1.00 92.88 112 PRO A O 1
ATOM 875 N N . GLN A 1 113 ? 27.052 -20.203 -3.767 1.00 93.94 113 GLN A N 1
ATOM 876 C CA . GLN A 1 113 ? 26.813 -21.196 -2.718 1.00 93.94 113 GLN A CA 1
ATOM 877 C C . GLN A 1 113 ? 26.332 -20.496 -1.435 1.00 93.94 113 GLN A C 1
ATOM 879 O O . GLN A 1 113 ? 26.985 -19.532 -1.019 1.00 93.94 113 GLN A O 1
ATOM 884 N N . PRO A 1 114 ? 25.234 -20.959 -0.809 1.00 95.25 114 PRO A N 1
ATOM 885 C CA . PRO A 1 114 ? 24.766 -20.427 0.465 1.00 95.25 114 PRO A CA 1
ATOM 886 C C . PRO A 1 114 ? 25.838 -20.522 1.565 1.00 95.25 114 PRO A C 1
ATOM 888 O O . PRO A 1 114 ? 26.448 -21.584 1.728 1.00 95.25 114 PRO A O 1
ATOM 891 N N . PRO A 1 115 ? 26.067 -19.458 2.358 1.00 94.81 115 PRO A N 1
ATOM 892 C CA . PRO A 1 115 ? 27.041 -19.479 3.452 1.00 94.81 115 PRO A CA 1
ATOM 893 C C . PRO A 1 115 ? 26.715 -20.481 4.566 1.00 94.81 115 PRO A C 1
ATOM 895 O O . PRO A 1 115 ? 27.618 -20.934 5.265 1.00 94.81 115 PRO A O 1
ATOM 898 N N . ASP A 1 116 ? 25.440 -20.831 4.733 1.00 93.75 116 ASP A N 1
ATOM 899 C CA . ASP A 1 116 ? 24.972 -21.810 5.720 1.00 93.75 116 ASP A CA 1
ATOM 900 C C . ASP A 1 116 ? 25.189 -23.274 5.289 1.00 93.75 116 ASP A C 1
ATOM 902 O O . ASP A 1 116 ? 24.869 -24.196 6.039 1.00 93.75 116 ASP A O 1
ATOM 906 N N . GLY A 1 117 ? 25.746 -23.503 4.094 1.00 94.81 117 GLY A N 1
ATOM 907 C CA . GLY A 1 117 ? 26.029 -24.833 3.558 1.00 94.81 117 GLY A CA 1
ATOM 908 C C . GLY A 1 117 ? 24.803 -25.580 3.030 1.00 94.81 117 GLY A C 1
ATOM 909 O O . GLY A 1 117 ? 24.926 -26.747 2.651 1.00 94.81 117 GLY A O 1
ATOM 910 N N . THR A 1 118 ? 23.632 -24.938 2.986 1.00 95.88 118 THR A N 1
ATOM 911 C CA . THR A 1 118 ? 22.438 -25.526 2.371 1.00 95.88 118 THR A CA 1
ATOM 912 C C . THR A 1 118 ? 22.629 -25.717 0.861 1.00 95.88 118 THR A C 1
ATOM 914 O O . THR A 1 118 ? 23.426 -25.009 0.234 1.00 95.88 118 THR A O 1
ATOM 917 N N . PRO A 1 119 ? 21.934 -26.686 0.231 1.00 95.88 119 PRO A N 1
ATOM 918 C CA . PRO A 1 119 ? 22.086 -26.903 -1.199 1.00 95.88 119 PRO A CA 1
ATOM 919 C C . PRO A 1 119 ? 21.631 -25.676 -1.990 1.00 95.88 119 PRO A C 1
ATOM 921 O O . PRO A 1 119 ? 20.625 -25.041 -1.664 1.00 95.88 119 PRO A O 1
ATOM 924 N N . ARG A 1 120 ? 22.360 -25.374 -3.062 1.00 94.62 120 ARG A N 1
ATOM 925 C CA . ARG A 1 120 ? 22.089 -24.228 -3.929 1.00 94.62 120 ARG A CA 1
ATOM 926 C C . ARG A 1 120 ? 20.721 -24.334 -4.621 1.00 94.62 120 ARG A C 1
ATOM 928 O O . ARG A 1 120 ? 20.389 -25.381 -5.173 1.00 94.62 120 ARG A O 1
ATOM 935 N N . ALA A 1 121 ? 19.977 -23.232 -4.641 1.00 94.44 121 ALA A N 1
ATOM 936 C CA . ALA A 1 121 ? 18.734 -23.080 -5.390 1.00 94.44 121 ALA A CA 1
ATOM 937 C C . ALA A 1 121 ? 18.952 -23.133 -6.910 1.00 94.44 121 ALA A C 1
ATOM 939 O O . ALA A 1 121 ? 19.975 -22.679 -7.422 1.00 94.44 121 ALA A O 1
ATOM 940 N N . SER A 1 122 ? 17.947 -23.638 -7.624 1.00 93.38 122 SER A N 1
ATOM 941 C CA . SER A 1 122 ? 17.830 -23.539 -9.081 1.00 93.38 122 SER A CA 1
ATOM 942 C C . SER A 1 122 ? 16.565 -22.747 -9.384 1.00 93.38 122 SER A C 1
ATOM 944 O O . SER A 1 122 ? 15.457 -23.240 -9.174 1.00 93.38 122 SER A O 1
ATOM 946 N N . HIS A 1 123 ? 16.743 -21.488 -9.786 1.00 91.94 123 HIS A N 1
ATOM 947 C CA . HIS A 1 123 ? 15.631 -20.563 -10.041 1.00 91.94 123 HIS A CA 1
ATOM 948 C C . HIS A 1 123 ? 15.276 -20.509 -11.511 1.00 91.94 123 HIS A C 1
ATOM 950 O O . HIS A 1 123 ? 14.124 -20.272 -11.856 1.00 91.94 123 HIS A O 1
ATOM 956 N N . ASN A 1 124 ? 16.264 -20.699 -12.383 1.00 94.12 124 ASN A N 1
ATOM 957 C CA . ASN A 1 124 ? 16.074 -20.553 -13.808 1.00 94.12 124 ASN A CA 1
ATOM 958 C C . ASN A 1 124 ? 15.519 -21.846 -14.422 1.00 94.12 124 ASN A C 1
ATOM 960 O O . ASN A 1 124 ? 16.269 -22.807 -14.616 1.00 94.12 124 ASN A O 1
ATOM 964 N N . PRO A 1 125 ? 14.234 -21.887 -14.827 1.00 93.62 125 PRO A N 1
ATOM 965 C CA . PRO A 1 125 ? 13.648 -23.095 -15.401 1.00 93.62 125 PRO A CA 1
ATOM 966 C C . PRO A 1 125 ? 14.198 -23.429 -16.800 1.00 93.62 125 PRO A C 1
ATOM 968 O O . PRO A 1 125 ? 13.865 -24.479 -17.351 1.00 93.62 125 PRO A O 1
ATOM 971 N N . PHE A 1 126 ? 15.010 -22.548 -17.393 1.00 94.81 126 PHE A N 1
ATOM 972 C CA . PHE A 1 126 ? 15.626 -22.704 -18.711 1.00 94.81 126 PHE A CA 1
ATOM 973 C C . PHE A 1 126 ? 17.133 -22.979 -18.649 1.00 94.81 126 PHE A C 1
ATOM 975 O O . PHE A 1 126 ? 17.765 -23.052 -19.708 1.00 94.81 126 PHE A O 1
ATOM 982 N N . ALA A 1 127 ? 17.707 -23.121 -17.449 1.00 94.81 127 ALA A N 1
ATOM 983 C CA . ALA A 1 127 ? 19.117 -23.436 -17.270 1.00 94.81 127 ALA A CA 1
ATOM 984 C C . ALA A 1 127 ? 19.463 -24.834 -17.807 1.00 94.81 127 ALA A C 1
ATOM 986 O O . ALA A 1 127 ? 18.720 -25.802 -17.642 1.00 94.81 127 ALA A O 1
ATOM 987 N N . ASP A 1 128 ? 20.630 -24.940 -18.435 1.00 91.69 128 ASP A N 1
ATOM 988 C CA . ASP A 1 128 ? 21.244 -26.208 -18.811 1.00 91.69 128 ASP A CA 1
ATOM 989 C C . ASP A 1 128 ? 21.931 -26.813 -17.566 1.00 91.69 128 ASP A C 1
ATOM 991 O O . ASP A 1 128 ? 22.862 -26.203 -17.040 1.00 91.69 128 ASP A O 1
ATOM 995 N N . PRO A 1 129 ? 21.522 -27.993 -17.056 1.00 85.06 129 PRO A N 1
ATOM 996 C CA . PRO A 1 129 ? 22.022 -28.533 -15.783 1.00 85.06 129 PRO A CA 1
ATOM 997 C C . PRO A 1 129 ? 23.542 -28.746 -15.707 1.00 85.06 129 PRO A C 1
ATOM 999 O O . PRO A 1 129 ? 24.089 -28.957 -14.622 1.00 85.06 129 PRO A O 1
ATOM 1002 N N . HIS A 1 130 ? 24.228 -28.752 -16.852 1.00 82.12 130 HIS A N 1
ATOM 1003 C CA . HIS A 1 130 ? 25.652 -29.065 -16.959 1.00 82.12 130 HIS A CA 1
ATOM 1004 C C . HIS A 1 130 ? 26.481 -27.965 -17.630 1.00 82.12 130 HIS A C 1
ATOM 1006 O O . HIS A 1 130 ? 27.680 -28.160 -17.834 1.00 82.12 130 HIS A O 1
ATOM 1012 N N . ASP A 1 131 ? 25.879 -26.823 -17.962 1.00 87.00 131 ASP A N 1
ATOM 1013 C CA . ASP A 1 131 ? 26.580 -25.695 -18.574 1.00 87.00 131 ASP A CA 1
ATOM 1014 C C . ASP A 1 131 ? 26.104 -24.366 -17.972 1.00 87.00 131 ASP A C 1
ATOM 1016 O O . ASP A 1 131 ? 24.977 -24.236 -17.508 1.00 87.00 131 ASP A O 1
ATOM 1020 N N . CYS A 1 132 ? 26.954 -23.345 -18.014 1.00 91.44 132 CYS A N 1
ATOM 1021 C CA . CYS A 1 132 ? 26.575 -21.985 -17.642 1.00 91.44 132 CYS A CA 1
ATOM 1022 C C . CYS A 1 132 ? 25.815 -21.315 -18.789 1.00 91.44 132 CYS A C 1
ATOM 1024 O O . CYS A 1 132 ? 26.290 -20.344 -19.386 1.00 91.44 132 CYS A O 1
ATOM 1026 N N . ALA A 1 133 ? 24.660 -21.879 -19.132 1.00 93.31 133 ALA A N 1
ATOM 1027 C CA . ALA A 1 133 ? 23.857 -21.481 -20.273 1.00 93.31 133 ALA A CA 1
ATOM 1028 C C . ALA A 1 133 ? 22.364 -21.701 -20.033 1.00 93.31 133 ALA A C 1
ATOM 1030 O O . ALA A 1 133 ? 21.969 -22.577 -19.266 1.00 93.31 133 ALA A O 1
ATOM 1031 N N . SER A 1 134 ? 21.550 -20.943 -20.761 1.00 94.25 134 SER A N 1
ATOM 1032 C CA . SER A 1 134 ? 20.090 -21.038 -20.735 1.00 94.25 134 SER A CA 1
ATOM 1033 C C . SER A 1 134 ? 19.538 -21.157 -22.151 1.00 94.25 134 SER A C 1
ATOM 1035 O O . SER A 1 134 ? 20.049 -20.517 -23.074 1.00 94.25 134 SER A O 1
ATOM 1037 N N . ALA A 1 135 ? 18.494 -21.964 -22.340 1.00 94.06 135 ALA A N 1
ATOM 1038 C CA . ALA A 1 135 ? 17.839 -22.163 -23.633 1.00 94.06 135 ALA A CA 1
ATOM 1039 C C . ALA A 1 135 ? 16.369 -21.716 -23.592 1.00 94.06 135 ALA A C 1
ATOM 1041 O O . ALA A 1 135 ? 15.502 -22.435 -23.097 1.00 94.06 135 ALA A O 1
ATOM 1042 N N . PHE A 1 136 ? 16.086 -20.547 -24.167 1.00 94.12 136 PHE A N 1
ATOM 1043 C CA . PHE A 1 136 ? 14.761 -19.923 -24.161 1.00 94.12 136 PHE A CA 1
ATOM 1044 C C . PHE A 1 136 ? 13.923 -20.350 -25.369 1.00 94.12 136 PHE A C 1
ATOM 1046 O O . PHE A 1 136 ? 14.435 -20.446 -26.486 1.00 94.12 136 PHE A O 1
ATOM 1053 N N . ASP A 1 137 ? 12.630 -20.598 -25.163 1.00 93.50 137 ASP A N 1
ATOM 1054 C CA . ASP A 1 137 ? 11.689 -20.968 -26.225 1.00 93.50 137 ASP A CA 1
ATOM 1055 C C . ASP A 1 137 ? 11.083 -19.719 -26.882 1.00 93.50 137 ASP A C 1
ATOM 1057 O O . ASP A 1 137 ? 10.385 -18.944 -26.235 1.00 93.50 137 ASP A O 1
ATOM 1061 N N . LEU A 1 138 ? 11.328 -19.531 -28.180 1.00 92.50 138 LEU A N 1
ATOM 1062 C CA . LEU A 1 138 ? 10.816 -18.405 -28.971 1.00 92.50 138 LEU A CA 1
ATOM 1063 C C . LEU A 1 138 ? 9.515 -18.748 -29.714 1.00 92.50 138 LEU A C 1
ATOM 1065 O O . LEU A 1 138 ? 9.043 -17.991 -30.560 1.00 92.50 138 LEU A O 1
ATOM 1069 N N . GLY A 1 139 ? 8.961 -19.938 -29.479 1.00 89.56 139 GLY A N 1
ATOM 1070 C CA . GLY A 1 139 ? 7.799 -20.496 -30.164 1.00 89.56 139 GLY A CA 1
ATOM 1071 C C . GLY A 1 139 ? 8.101 -21.104 -31.536 1.00 89.56 139 GLY A C 1
ATOM 1072 O O . GLY A 1 139 ? 7.433 -22.060 -31.928 1.00 89.56 139 GLY A O 1
ATOM 1073 N N . THR A 1 140 ? 9.097 -20.590 -32.261 1.00 86.50 140 THR A N 1
ATOM 1074 C CA . THR A 1 140 ? 9.565 -21.138 -33.552 1.00 86.50 140 THR A CA 1
ATOM 1075 C C . THR A 1 140 ? 10.849 -21.952 -33.427 1.00 86.50 140 THR A C 1
ATOM 1077 O O . THR A 1 140 ? 11.076 -22.876 -34.206 1.00 86.50 140 THR A O 1
ATOM 1080 N N . SER A 1 141 ? 11.681 -21.620 -32.446 1.00 90.88 141 SER A N 1
ATOM 1081 C CA . SER A 1 141 ? 12.972 -22.244 -32.172 1.00 90.88 141 SER A CA 1
ATOM 1082 C C . SER A 1 141 ? 13.347 -22.030 -30.711 1.00 90.88 141 SER A C 1
ATOM 1084 O O . SER A 1 141 ? 12.813 -21.132 -30.063 1.00 90.88 141 SER A O 1
ATOM 1086 N N . ARG A 1 142 ? 14.320 -22.794 -30.212 1.00 91.94 142 ARG A N 1
ATOM 1087 C CA . ARG A 1 142 ? 14.998 -22.466 -28.955 1.00 91.94 142 ARG A CA 1
ATOM 1088 C C . ARG A 1 142 ? 16.273 -21.691 -29.231 1.00 91.94 142 ARG A C 1
ATOM 1090 O O . ARG A 1 142 ? 17.002 -22.026 -30.163 1.00 91.94 142 ARG A O 1
ATOM 1097 N N . HIS A 1 143 ? 16.533 -20.684 -28.415 1.00 92.69 143 HIS A N 1
ATOM 1098 C CA . HIS A 1 143 ? 17.708 -19.839 -28.526 1.00 92.69 143 HIS A CA 1
ATOM 1099 C C . HIS A 1 143 ? 18.546 -19.934 -27.258 1.00 92.69 143 HIS A C 1
ATOM 1101 O O . HIS A 1 143 ? 18.024 -19.803 -26.151 1.00 92.69 143 HIS A O 1
ATOM 1107 N N . ARG A 1 144 ? 19.837 -20.216 -27.431 1.00 92.44 144 ARG A N 1
ATOM 1108 C CA . ARG A 1 144 ? 20.747 -20.521 -26.331 1.00 92.44 144 ARG A CA 1
ATOM 1109 C C . ARG A 1 144 ? 21.672 -19.345 -26.066 1.00 92.44 144 ARG A C 1
ATOM 1111 O O . ARG A 1 144 ? 22.390 -18.926 -26.966 1.00 92.44 144 ARG A O 1
ATOM 1118 N N . LEU A 1 145 ? 21.705 -18.891 -24.820 1.00 90.62 145 LEU A N 1
ATOM 1119 C CA . LEU A 1 145 ? 22.622 -17.866 -24.326 1.00 90.62 145 LEU A CA 1
ATOM 1120 C C . LEU A 1 145 ? 23.531 -18.475 -23.249 1.00 90.62 145 LEU A C 1
ATOM 1122 O O . LEU A 1 145 ? 23.163 -19.472 -22.633 1.00 90.62 145 LEU A O 1
ATOM 1126 N N . ALA A 1 146 ? 24.736 -17.926 -23.069 1.00 90.00 146 ALA A N 1
ATOM 1127 C CA . ALA A 1 146 ? 25.727 -18.428 -22.103 1.00 90.00 146 ALA A CA 1
ATOM 1128 C C . ALA A 1 146 ? 26.611 -17.306 -21.519 1.00 90.00 146 ALA A C 1
ATOM 1130 O O . ALA A 1 146 ? 27.811 -17.488 -21.283 1.00 90.00 146 ALA A O 1
ATOM 1131 N N . ARG A 1 147 ? 26.043 -16.104 -21.362 1.00 85.00 147 ARG A N 1
ATOM 1132 C CA . ARG A 1 147 ? 26.752 -14.910 -20.874 1.00 85.00 147 ARG A CA 1
ATOM 1133 C C . ARG A 1 147 ? 26.233 -14.485 -19.506 1.00 85.00 147 ARG A C 1
ATOM 1135 O O . ARG A 1 147 ? 25.145 -14.880 -19.113 1.00 85.00 147 ARG A O 1
ATOM 1142 N N . ALA A 1 148 ? 27.036 -13.720 -18.777 1.00 84.94 148 ALA A N 1
ATOM 1143 C CA . ALA A 1 148 ? 26.589 -13.153 -17.512 1.00 84.94 148 ALA A CA 1
ATOM 1144 C C . ALA A 1 148 ? 25.476 -12.112 -17.748 1.00 84.94 148 ALA A C 1
ATOM 1146 O O . ALA A 1 148 ? 25.484 -11.438 -18.781 1.00 84.94 148 ALA A O 1
ATOM 1147 N N . GLY A 1 149 ? 24.559 -11.972 -16.791 1.00 86.75 149 GLY A N 1
ATOM 1148 C CA . GLY A 1 149 ? 23.387 -11.096 -16.864 1.00 86.75 149 GLY A CA 1
ATOM 1149 C C . GLY A 1 149 ? 22.098 -11.821 -17.261 1.00 86.75 149 GLY A C 1
ATOM 1150 O O . GLY A 1 149 ? 22.095 -13.022 -17.552 1.00 86.75 149 GLY A O 1
ATOM 1151 N N . SER A 1 150 ? 20.993 -11.079 -17.288 1.00 89.38 150 SER A N 1
ATOM 1152 C CA . SER A 1 150 ? 19.633 -11.596 -17.482 1.00 89.38 150 SER A CA 1
ATOM 1153 C C . SER A 1 150 ? 18.919 -11.003 -18.705 1.00 89.38 150 SER A C 1
ATOM 1155 O O . SER A 1 150 ? 19.354 -10.005 -19.282 1.00 89.38 150 SER A O 1
ATOM 1157 N N . LEU A 1 151 ? 17.791 -11.602 -19.109 1.00 88.00 151 LEU A N 1
ATOM 1158 C CA . LEU A 1 151 ? 16.958 -11.059 -20.194 1.00 88.00 151 LEU A CA 1
ATOM 1159 C C . LEU A 1 151 ? 16.218 -9.765 -19.820 1.00 88.00 151 LEU A C 1
ATOM 1161 O O . LEU A 1 151 ? 15.751 -9.062 -20.715 1.00 88.00 151 LEU A O 1
ATOM 1165 N N . VAL A 1 152 ? 16.088 -9.450 -18.529 1.00 84.19 152 VAL A N 1
ATOM 1166 C CA . VAL A 1 152 ? 15.303 -8.300 -18.047 1.00 84.19 152 VAL A CA 1
ATOM 1167 C C . VAL A 1 152 ? 16.151 -7.147 -17.524 1.00 84.19 152 VAL A C 1
ATOM 1169 O O . VAL A 1 152 ? 15.600 -6.088 -17.237 1.00 84.19 152 VAL A O 1
ATOM 1172 N N . ASP A 1 153 ? 17.479 -7.291 -17.464 1.00 81.00 153 ASP A N 1
ATOM 1173 C CA . ASP A 1 153 ? 18.378 -6.250 -16.945 1.00 81.00 153 ASP A CA 1
ATOM 1174 C C . ASP A 1 153 ? 18.181 -4.900 -17.658 1.00 81.00 153 ASP A C 1
ATOM 1176 O O . ASP A 1 153 ? 18.047 -3.874 -16.993 1.00 81.00 153 ASP A O 1
ATOM 1180 N N . SER A 1 154 ? 18.092 -4.902 -18.996 1.00 74.75 154 SER A N 1
ATOM 1181 C CA . SER A 1 154 ? 17.844 -3.692 -19.807 1.00 74.75 154 SER A CA 1
ATOM 1182 C C . SER A 1 154 ? 16.484 -3.057 -19.497 1.00 74.75 154 SER A C 1
ATOM 1184 O O . SER A 1 154 ? 16.383 -1.853 -19.264 1.00 74.75 154 SER A O 1
ATOM 1186 N N . MET A 1 155 ? 15.434 -3.881 -19.454 1.00 77.38 155 MET A N 1
ATOM 1187 C CA . MET A 1 155 ? 14.055 -3.447 -19.222 1.00 77.38 155 MET A CA 1
ATOM 1188 C C . MET A 1 155 ? 13.905 -2.788 -17.848 1.00 77.38 155 MET A C 1
ATOM 1190 O O . MET A 1 155 ? 13.403 -1.674 -17.720 1.00 77.38 155 MET A O 1
ATOM 1194 N N . CYS A 1 156 ? 14.392 -3.473 -16.819 1.00 76.12 156 CYS A N 1
ATOM 1195 C CA . CYS A 1 156 ? 14.293 -3.060 -15.429 1.00 76.12 156 CYS A CA 1
ATOM 1196 C C . CYS A 1 156 ? 15.156 -1.828 -15.119 1.00 76.12 156 CYS A C 1
ATOM 1198 O O . CYS A 1 156 ? 14.733 -0.955 -14.354 1.00 76.12 156 CYS A O 1
ATOM 1200 N N . ALA A 1 157 ? 16.336 -1.717 -15.744 1.00 71.88 157 ALA A N 1
ATOM 1201 C CA . ALA A 1 157 ? 17.222 -0.570 -15.563 1.00 71.88 157 ALA A CA 1
ATOM 1202 C C . ALA A 1 157 ? 16.600 0.753 -16.025 1.00 71.88 157 ALA A C 1
ATOM 1204 O O . ALA A 1 157 ? 16.899 1.802 -15.467 1.00 71.88 157 ALA A O 1
ATOM 1205 N N . ARG A 1 158 ? 15.685 0.721 -16.995 1.00 71.94 158 ARG A N 1
ATOM 1206 C CA . ARG A 1 158 ? 15.103 1.938 -17.569 1.00 71.94 158 ARG A CA 1
ATOM 1207 C C . ARG A 1 158 ? 14.085 2.636 -16.675 1.00 71.94 158 ARG A C 1
ATOM 1209 O O . ARG A 1 158 ? 13.899 3.832 -16.836 1.00 71.94 158 ARG A O 1
ATOM 1216 N N . CYS A 1 159 ? 13.424 1.937 -15.754 1.00 72.31 159 CYS A N 1
ATOM 1217 C CA . CYS A 1 159 ? 12.323 2.530 -14.983 1.00 72.31 159 CYS A CA 1
ATOM 1218 C C . CYS A 1 159 ? 12.741 3.009 -13.587 1.00 72.31 159 CYS A C 1
ATOM 1220 O O . CYS A 1 159 ? 12.304 4.068 -13.144 1.00 72.31 159 CYS A O 1
ATOM 1222 N N . HIS A 1 160 ? 13.565 2.224 -12.890 1.00 75.62 160 HIS A N 1
ATOM 1223 C CA . HIS A 1 160 ? 13.856 2.428 -11.467 1.00 75.62 160 HIS A CA 1
ATOM 1224 C C . HIS A 1 160 ? 15.322 2.752 -11.165 1.00 75.62 160 HIS A C 1
ATOM 1226 O O . HIS A 1 160 ? 15.621 3.104 -10.024 1.00 75.62 160 HIS A O 1
ATOM 1232 N N . MET A 1 161 ? 16.240 2.608 -12.130 1.00 75.06 161 MET A N 1
ATOM 1233 C CA . MET A 1 161 ? 17.656 2.889 -11.891 1.00 75.06 161 MET A CA 1
ATOM 1234 C C . MET A 1 161 ? 18.018 4.352 -12.187 1.00 75.06 161 MET A C 1
ATOM 1236 O O . MET A 1 161 ? 17.365 5.003 -13.004 1.00 75.06 161 MET A O 1
ATOM 1240 N N . PRO A 1 162 ? 19.075 4.867 -11.539 1.00 69.00 162 PRO A N 1
ATOM 1241 C CA . PRO A 1 162 ? 19.703 6.159 -11.841 1.00 69.00 162 PRO A CA 1
ATOM 1242 C C . PRO A 1 162 ? 20.027 6.358 -13.329 1.00 69.00 162 PRO A C 1
ATOM 1244 O O . PRO A 1 162 ? 20.281 5.395 -14.049 1.00 69.00 162 PRO A O 1
ATOM 1247 N N . THR A 1 163 ? 20.043 7.610 -13.799 1.00 63.66 163 THR A N 1
ATOM 1248 C CA . THR A 1 163 ? 20.267 7.959 -15.219 1.00 63.66 163 THR A CA 1
ATOM 1249 C C . THR A 1 163 ? 21.560 7.370 -15.777 1.00 63.66 163 THR A C 1
ATOM 1251 O O . THR A 1 163 ? 21.570 6.840 -16.880 1.00 63.66 163 THR A O 1
ATOM 1254 N N . ASN A 1 164 ? 22.623 7.327 -14.983 1.00 63.31 164 ASN A N 1
ATOM 1255 C CA . ASN A 1 164 ? 23.889 6.714 -15.378 1.00 63.31 164 ASN A CA 1
ATOM 1256 C C . ASN A 1 164 ? 23.820 5.195 -15.618 1.00 63.31 164 ASN A C 1
ATOM 1258 O O . ASN A 1 164 ? 24.612 4.660 -16.391 1.00 63.31 164 ASN A O 1
ATOM 1262 N N . TYR A 1 165 ? 22.871 4.487 -14.996 1.00 69.56 165 TYR A N 1
ATOM 1263 C CA . TYR A 1 165 ? 22.614 3.084 -15.312 1.00 69.56 165 TYR A CA 1
ATOM 1264 C C . TYR A 1 165 ? 21.927 2.941 -16.659 1.00 69.56 165 TYR A C 1
ATOM 1266 O O . TYR A 1 165 ? 22.276 2.047 -17.430 1.00 69.56 165 TYR A O 1
ATOM 1274 N N . VAL A 1 166 ? 20.977 3.835 -16.927 1.00 64.81 166 VAL A N 1
ATOM 1275 C CA . VAL A 1 166 ? 20.293 3.939 -18.214 1.00 64.81 166 VAL A CA 1
ATOM 1276 C C . VAL A 1 166 ? 21.309 4.242 -19.329 1.00 64.81 166 VAL A C 1
ATOM 1278 O O . VAL A 1 166 ? 21.206 3.675 -20.414 1.00 64.81 166 VAL A O 1
ATOM 1281 N N . ASP A 1 167 ? 22.354 5.021 -19.037 1.00 66.50 167 ASP A N 1
ATOM 1282 C CA . ASP A 1 167 ? 23.426 5.389 -19.972 1.00 66.50 167 ASP A CA 1
ATOM 1283 C C . ASP A 1 167 ? 24.441 4.264 -20.279 1.00 66.50 167 ASP A C 1
ATOM 1285 O O . ASP A 1 167 ? 25.360 4.475 -21.071 1.00 66.50 167 ASP A O 1
ATOM 1289 N N . ASN A 1 168 ? 24.284 3.042 -19.742 1.00 70.12 168 ASN A N 1
ATOM 1290 C CA . ASN A 1 168 ? 25.141 1.880 -20.077 1.00 70.12 168 ASN A CA 1
ATOM 1291 C C . ASN A 1 168 ? 24.910 1.312 -21.493 1.00 70.12 168 ASN A C 1
ATOM 1293 O O . ASN A 1 168 ? 25.237 0.157 -21.787 1.00 70.12 168 ASN A O 1
ATOM 1297 N N . VAL A 1 169 ? 24.349 2.118 -22.388 1.00 75.62 169 VAL A N 1
ATOM 1298 C CA . VAL A 1 169 ? 24.333 1.891 -23.829 1.00 75.62 169 VAL A CA 1
ATOM 1299 C C . VAL A 1 169 ? 25.426 2.782 -24.422 1.00 75.62 169 VAL A C 1
ATOM 1301 O O . VAL A 1 169 ? 25.200 3.980 -24.572 1.00 75.62 169 VAL A O 1
ATOM 1304 N N . PRO A 1 170 ? 26.610 2.258 -24.774 1.00 76.88 170 PRO A N 1
ATOM 1305 C CA . PRO A 1 170 ? 27.609 3.021 -25.516 1.00 76.88 170 PRO A CA 1
ATOM 1306 C C . PRO A 1 170 ? 27.059 3.475 -26.872 1.00 76.88 170 PRO A C 1
ATOM 1308 O O . PRO A 1 170 ? 26.420 2.683 -27.562 1.00 76.88 170 PRO A O 1
ATOM 1311 N N . LEU A 1 171 ? 27.363 4.702 -27.309 1.00 78.19 171 LEU A N 1
ATOM 1312 C CA . LEU A 1 171 ? 26.877 5.218 -28.601 1.00 78.19 171 LEU A CA 1
ATOM 1313 C C . LEU A 1 171 ? 27.253 4.302 -29.780 1.00 78.19 171 LEU A C 1
ATOM 1315 O O . LEU A 1 171 ? 26.442 4.042 -30.661 1.00 78.19 171 LEU A O 1
ATOM 1319 N N . GLN A 1 172 ? 28.457 3.729 -29.750 1.00 82.44 172 GLN A N 1
ATOM 1320 C CA . GLN A 1 172 ? 28.946 2.762 -30.744 1.00 82.44 172 GLN A CA 1
ATOM 1321 C C . GLN A 1 172 ? 28.129 1.457 -30.826 1.00 82.44 172 GLN A C 1
ATOM 1323 O O . GLN A 1 172 ? 28.266 0.706 -31.790 1.00 82.44 172 GLN A O 1
ATOM 1328 N N . ASN A 1 173 ? 27.301 1.172 -29.818 1.00 81.19 173 ASN A N 1
ATOM 1329 C CA . ASN A 1 173 ? 26.416 0.011 -29.777 1.00 81.19 173 ASN A CA 1
ATOM 1330 C C . ASN A 1 173 ? 25.017 0.315 -30.338 1.00 81.19 173 ASN A C 1
ATOM 1332 O O . ASN A 1 173 ? 24.186 -0.596 -30.412 1.00 81.19 173 ASN A O 1
ATOM 1336 N N . VAL A 1 174 ? 24.747 1.568 -30.716 1.00 82.00 174 VAL A N 1
ATOM 1337 C CA . VAL A 1 174 ? 23.498 1.969 -31.359 1.00 82.00 174 VAL A CA 1
ATOM 1338 C C . VAL A 1 174 ? 23.616 1.780 -32.871 1.00 82.00 174 VAL A C 1
ATOM 1340 O O . VAL A 1 174 ? 24.577 2.222 -33.496 1.00 82.00 174 VAL A O 1
ATOM 1343 N N . GLY A 1 175 ? 22.642 1.108 -33.479 1.00 84.75 175 GLY A N 1
ATOM 1344 C CA . GLY A 1 175 ? 22.596 0.904 -34.926 1.00 84.75 175 GLY A CA 1
ATOM 1345 C C . GLY A 1 175 ? 21.185 0.637 -35.430 1.00 84.75 175 GLY A C 1
ATOM 1346 O O . GLY A 1 175 ? 20.298 0.297 -34.656 1.00 84.75 175 GLY A O 1
ATOM 1347 N N . VAL A 1 176 ? 20.965 0.777 -36.736 1.00 84.75 176 VAL A N 1
ATOM 1348 C CA . VAL A 1 176 ? 19.651 0.521 -37.343 1.00 84.75 176 VAL A CA 1
ATOM 1349 C C . VAL A 1 176 ? 19.429 -0.981 -37.496 1.00 84.75 176 VAL A C 1
ATOM 1351 O O . VAL A 1 176 ? 20.212 -1.690 -38.135 1.00 84.75 176 VAL A O 1
ATOM 1354 N N . ASP A 1 177 ? 18.336 -1.472 -36.925 1.00 82.00 177 ASP A N 1
ATOM 1355 C CA . ASP A 1 177 ? 17.882 -2.835 -37.113 1.00 82.00 177 ASP A CA 1
ATOM 1356 C C . ASP A 1 177 ? 17.301 -3.005 -38.523 1.00 82.00 177 ASP A C 1
ATOM 1358 O O . ASP A 1 177 ? 16.215 -2.529 -38.827 1.00 82.00 177 ASP A O 1
ATOM 1362 N N . VAL A 1 178 ? 18.039 -3.684 -39.406 1.00 84.94 178 VAL A N 1
ATOM 1363 C CA . VAL A 1 178 ? 17.709 -3.773 -40.843 1.00 84.94 178 VAL A CA 1
ATOM 1364 C C . VAL A 1 178 ? 16.276 -4.262 -41.134 1.00 84.94 178 VAL A C 1
ATOM 1366 O O . VAL A 1 178 ? 15.637 -3.651 -41.988 1.00 84.94 178 VAL A O 1
ATOM 1369 N N . PRO A 1 179 ? 15.739 -5.319 -40.482 1.00 82.44 179 PRO A N 1
ATOM 1370 C CA . PRO A 1 179 ? 14.376 -5.787 -40.755 1.00 82.44 179 PRO A CA 1
ATOM 1371 C C . PRO A 1 179 ? 13.281 -4.774 -40.408 1.00 82.44 179 PRO A C 1
ATOM 1373 O O . PRO A 1 179 ? 12.298 -4.677 -41.137 1.00 82.44 179 PRO A O 1
ATOM 1376 N N . SER A 1 180 ? 13.443 -4.033 -39.312 1.00 78.19 180 SER A N 1
ATOM 1377 C CA . SER A 1 180 ? 12.454 -3.049 -38.859 1.00 78.19 180 SER A CA 1
ATOM 1378 C C . SER A 1 180 ? 12.676 -1.643 -39.413 1.00 78.19 180 SER A C 1
ATOM 1380 O O . SER A 1 180 ? 11.732 -0.862 -39.500 1.00 78.19 180 SER A O 1
ATOM 1382 N N . GLY A 1 181 ? 13.919 -1.300 -39.754 1.00 78.81 181 GLY A N 1
ATOM 1383 C CA . GLY A 1 181 ? 14.353 0.067 -40.029 1.00 78.81 181 GLY A CA 1
ATOM 1384 C C . GLY A 1 181 ? 14.430 0.964 -38.786 1.00 78.81 181 GLY A C 1
ATOM 1385 O O . GLY A 1 181 ? 14.693 2.155 -38.936 1.00 78.81 181 GLY A O 1
ATOM 1386 N N . ALA A 1 182 ? 14.207 0.426 -37.581 1.00 76.31 182 ALA A N 1
ATOM 1387 C CA . ALA A 1 182 ? 14.238 1.182 -36.332 1.00 76.31 182 ALA A CA 1
ATOM 1388 C C . ALA A 1 182 ? 15.659 1.265 -35.761 1.00 76.31 182 ALA A C 1
ATOM 1390 O O . ALA A 1 182 ? 16.450 0.329 -35.891 1.00 76.31 182 ALA A O 1
ATOM 1391 N N . GLU A 1 183 ? 15.989 2.372 -35.094 1.00 76.88 183 GLU A N 1
ATOM 1392 C CA . GLU A 1 183 ? 17.203 2.430 -34.283 1.00 76.88 183 GLU A CA 1
ATOM 1393 C C . GLU A 1 183 ? 17.123 1.421 -33.139 1.00 76.88 183 GLU A C 1
ATOM 1395 O O . GLU A 1 183 ? 16.081 1.228 -32.510 1.00 76.88 183 GLU A O 1
ATOM 1400 N N . HIS A 1 184 ? 18.254 0.785 -32.865 1.00 78.31 184 HIS A N 1
ATOM 1401 C CA . HIS A 1 184 ? 18.379 -0.195 -31.818 1.00 78.31 184 HIS A CA 1
ATOM 1402 C C . HIS A 1 184 ? 19.627 0.048 -30.968 1.00 78.31 184 HIS A C 1
ATOM 1404 O O . HIS A 1 184 ? 20.738 0.134 -31.488 1.00 78.31 184 HIS A O 1
ATOM 1410 N N . ALA A 1 185 ? 19.441 0.091 -29.654 1.00 76.25 185 ALA A N 1
ATOM 1411 C CA . ALA A 1 185 ? 20.484 0.281 -28.662 1.00 76.25 185 ALA A CA 1
ATOM 1412 C C . ALA A 1 185 ? 20.807 -0.994 -27.890 1.00 76.25 185 ALA A C 1
ATOM 1414 O O . ALA A 1 185 ? 19.975 -1.499 -27.132 1.00 76.25 185 ALA A O 1
ATOM 1415 N N . ARG A 1 186 ? 22.052 -1.462 -28.012 1.00 76.56 186 ARG A N 1
ATOM 1416 C CA . ARG A 1 186 ? 22.539 -2.590 -27.214 1.00 76.56 186 ARG A CA 1
ATOM 1417 C C . ARG A 1 186 ? 23.238 -2.096 -25.960 1.00 76.56 186 ARG A C 1
ATOM 1419 O O . ARG A 1 186 ? 24.170 -1.291 -26.026 1.00 76.56 186 ARG A O 1
ATOM 1426 N N . VAL A 1 187 ? 22.833 -2.650 -24.827 1.00 74.31 187 VAL A N 1
ATOM 1427 C CA . VAL A 1 187 ? 23.563 -2.498 -23.566 1.00 74.31 187 VAL A CA 1
ATOM 1428 C C . VAL A 1 187 ? 24.975 -3.076 -23.725 1.00 74.31 187 VAL A C 1
ATOM 1430 O O . VAL A 1 187 ? 25.172 -4.027 -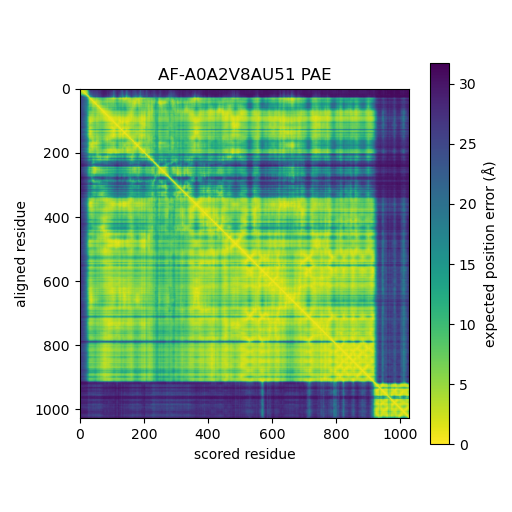24.489 1.00 74.31 187 VAL A O 1
ATOM 1433 N N . ASP A 1 188 ? 25.961 -2.504 -23.026 1.00 73.88 188 ASP A N 1
ATOM 1434 C CA . ASP A 1 188 ? 27.304 -3.088 -22.925 1.00 73.88 188 ASP A CA 1
ATOM 1435 C C . ASP A 1 188 ? 27.205 -4.598 -22.606 1.00 73.88 188 ASP A C 1
ATOM 1437 O O . ASP A 1 188 ? 26.586 -4.977 -21.608 1.00 73.88 188 ASP A O 1
ATOM 1441 N N . PRO A 1 189 ? 27.795 -5.489 -23.428 1.00 71.06 189 PRO A N 1
ATOM 1442 C CA . PRO A 1 189 ? 27.791 -6.927 -23.182 1.00 71.06 189 P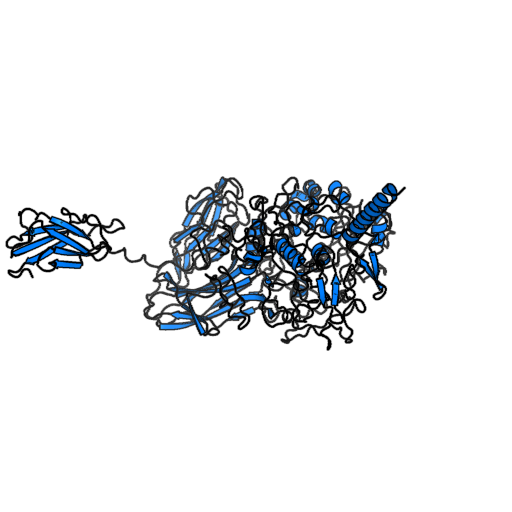RO A CA 1
ATOM 1443 C C . PRO A 1 189 ? 28.309 -7.360 -21.803 1.00 71.06 189 PRO A C 1
ATOM 1445 O O . PRO A 1 189 ? 27.977 -8.465 -21.373 1.00 71.06 189 PRO A O 1
ATOM 1448 N N . ASN A 1 190 ? 29.098 -6.516 -21.129 1.00 73.56 190 ASN A N 1
ATOM 1449 C CA . ASN A 1 190 ? 29.637 -6.752 -19.787 1.00 73.56 190 ASN A CA 1
ATOM 1450 C C . ASN A 1 190 ? 28.776 -6.154 -18.661 1.00 73.56 190 ASN A C 1
ATOM 1452 O O . ASN A 1 190 ? 29.141 -6.231 -17.486 1.00 73.56 190 ASN A O 1
ATOM 1456 N N . PHE A 1 191 ? 27.647 -5.528 -18.985 1.00 77.12 191 PHE A N 1
ATOM 1457 C CA . PHE A 1 191 ? 26.715 -5.012 -17.993 1.00 77.12 191 PHE A CA 1
ATOM 1458 C C . PHE A 1 191 ? 25.899 -6.157 -17.377 1.00 77.12 191 PHE A C 1
ATOM 1460 O O . PHE A 1 191 ? 25.121 -6.822 -18.052 1.00 77.12 191 PHE A O 1
ATOM 1467 N N . ASN A 1 192 ? 26.069 -6.363 -16.073 1.00 82.19 192 ASN A N 1
ATOM 1468 C CA . ASN A 1 192 ? 25.235 -7.246 -15.254 1.00 82.19 192 ASN A CA 1
ATOM 1469 C C . ASN A 1 192 ? 24.960 -6.530 -13.931 1.00 82.19 192 ASN A C 1
ATOM 1471 O O . ASN A 1 192 ? 25.750 -6.728 -13.006 1.00 82.19 192 ASN A O 1
ATOM 1475 N N . PRO A 1 193 ? 23.897 -5.718 -13.809 1.00 80.56 193 PRO A N 1
ATOM 1476 C CA . PRO A 1 193 ? 23.653 -4.816 -12.681 1.00 80.56 193 PRO A CA 1
ATOM 1477 C C . PRO A 1 193 ? 23.487 -5.535 -11.336 1.00 80.56 193 PRO A C 1
ATOM 1479 O O . PRO A 1 193 ? 23.652 -4.898 -10.298 1.00 80.56 193 PRO A O 1
ATOM 1482 N N . THR A 1 194 ? 23.210 -6.841 -11.341 1.00 85.69 194 THR A N 1
ATOM 1483 C CA . THR A 1 194 ? 23.011 -7.647 -10.127 1.00 85.69 194 THR A CA 1
ATOM 1484 C C . THR A 1 194 ? 24.292 -8.273 -9.572 1.00 85.69 194 THR A C 1
ATOM 1486 O O . THR A 1 194 ? 24.283 -8.749 -8.436 1.00 85.69 194 THR A O 1
ATOM 1489 N N . SER A 1 195 ? 25.401 -8.235 -10.327 1.00 84.69 195 SER A N 1
ATOM 1490 C CA . SER A 1 195 ? 26.711 -8.724 -9.873 1.00 84.69 195 SER A CA 1
ATOM 1491 C C . SER A 1 195 ? 27.101 -8.143 -8.511 1.00 84.69 195 SER A C 1
ATOM 1493 O O . SER A 1 195 ? 26.887 -6.958 -8.234 1.00 84.69 195 SER A O 1
ATOM 1495 N N . SER A 1 196 ? 27.714 -8.985 -7.677 1.00 86.81 196 SER A N 1
ATOM 1496 C CA . SER A 1 196 ? 28.265 -8.575 -6.387 1.00 86.81 196 SER A CA 1
ATOM 1497 C C . SER A 1 196 ? 29.709 -8.097 -6.450 1.00 86.81 196 SER A C 1
ATOM 1499 O O . SER A 1 196 ? 30.221 -7.616 -5.444 1.00 86.81 196 SER A O 1
ATOM 1501 N N . ASP A 1 197 ? 30.372 -8.256 -7.599 1.00 81.94 197 ASP A N 1
ATOM 1502 C CA . ASP A 1 197 ? 31.768 -7.858 -7.833 1.00 81.94 197 ASP A CA 1
ATOM 1503 C C . ASP A 1 197 ? 32.737 -8.279 -6.703 1.00 81.94 197 ASP A C 1
ATOM 1505 O O . ASP A 1 197 ? 33.627 -7.545 -6.290 1.00 81.94 197 ASP A O 1
ATOM 1509 N N . GLY A 1 198 ? 32.506 -9.458 -6.113 1.00 85.44 198 GLY A N 1
ATOM 1510 C CA . GLY A 1 198 ? 33.315 -9.983 -5.006 1.00 85.44 198 GLY A CA 1
ATOM 1511 C C . GLY A 1 198 ? 33.072 -9.339 -3.633 1.00 85.44 198 GLY A C 1
ATOM 1512 O O . GLY A 1 198 ? 33.654 -9.792 -2.652 1.00 85.44 198 GLY A O 1
ATOM 1513 N N . THR A 1 199 ? 32.188 -8.344 -3.520 1.00 87.56 199 THR A N 1
ATOM 1514 C CA . THR A 1 199 ? 31.874 -7.658 -2.248 1.00 87.56 199 THR A CA 1
ATOM 1515 C C . THR A 1 199 ? 30.953 -8.459 -1.321 1.00 87.56 199 THR A C 1
ATOM 1517 O O . THR A 1 199 ? 30.854 -8.160 -0.135 1.00 87.56 199 THR A O 1
ATOM 1520 N N . GLY A 1 200 ? 30.242 -9.459 -1.854 1.00 90.69 200 GLY A N 1
ATOM 1521 C CA . GLY A 1 200 ? 29.193 -10.186 -1.127 1.00 90.69 200 GLY A CA 1
ATOM 1522 C C . GLY A 1 200 ? 27.859 -9.431 -1.009 1.00 90.69 200 GLY A C 1
ATOM 1523 O O . GLY A 1 200 ? 26.890 -9.983 -0.484 1.00 90.69 200 GLY A O 1
ATOM 1524 N N . LEU A 1 201 ? 27.773 -8.212 -1.546 1.00 90.00 201 LEU A N 1
ATOM 1525 C CA . LEU A 1 201 ? 26.556 -7.406 -1.621 1.00 90.00 201 LEU A CA 1
ATOM 1526 C C . LEU A 1 201 ? 26.014 -7.430 -3.047 1.00 90.00 201 LEU A C 1
ATOM 1528 O O . LEU A 1 201 ? 26.769 -7.252 -3.997 1.00 90.00 201 LEU A O 1
ATOM 1532 N N . ALA A 1 202 ? 24.714 -7.645 -3.219 1.00 89.25 202 ALA A N 1
ATOM 1533 C CA . ALA A 1 202 ? 24.088 -7.453 -4.520 1.00 89.25 202 ALA A CA 1
ATOM 1534 C C . ALA A 1 202 ? 24.141 -5.964 -4.900 1.00 89.25 202 ALA A C 1
ATOM 1536 O O . ALA A 1 202 ? 24.007 -5.092 -4.036 1.00 89.25 202 ALA A O 1
ATOM 1537 N N . PHE A 1 203 ? 24.277 -5.674 -6.198 1.00 82.44 203 PHE A N 1
ATOM 1538 C CA . PHE A 1 203 ? 24.365 -4.305 -6.726 1.00 82.44 203 PHE A CA 1
ATOM 1539 C C . PHE A 1 203 ? 25.631 -3.547 -6.288 1.00 82.44 203 PHE A C 1
ATOM 1541 O O . PHE A 1 203 ? 25.583 -2.340 -6.058 1.00 82.44 203 PHE A O 1
ATOM 1548 N N . ALA A 1 204 ? 26.766 -4.228 -6.145 1.00 74.38 204 ALA A N 1
ATOM 1549 C CA . ALA A 1 204 ? 28.004 -3.601 -5.687 1.00 74.38 204 ALA A CA 1
ATOM 1550 C C . ALA A 1 204 ? 28.445 -2.414 -6.566 1.00 74.38 204 ALA A C 1
ATOM 1552 O O . ALA A 1 204 ? 28.209 -2.397 -7.779 1.00 74.38 204 ALA A O 1
ATOM 1553 N N . THR A 1 205 ? 29.106 -1.425 -5.953 1.00 68.19 205 THR A N 1
ATOM 1554 C CA . THR A 1 205 ? 29.714 -0.304 -6.679 1.00 68.19 205 THR A CA 1
ATOM 1555 C C . THR A 1 205 ? 30.929 -0.784 -7.459 1.00 68.19 205 THR A C 1
ATOM 1557 O O . THR A 1 205 ? 31.917 -1.202 -6.870 1.00 68.19 205 THR A O 1
ATOM 1560 N N . VAL A 1 206 ? 30.858 -0.683 -8.787 1.00 61.25 206 VAL A N 1
ATOM 1561 C CA . VAL A 1 206 ? 31.957 -1.025 -9.701 1.00 61.25 206 VAL A CA 1
ATOM 1562 C C . VAL A 1 206 ? 32.542 0.267 -10.257 1.00 61.25 206 VAL A C 1
ATOM 1564 O O . VAL A 1 206 ? 31.802 1.061 -10.829 1.00 61.25 206 VAL A O 1
ATOM 1567 N N . GLU A 1 207 ? 33.850 0.485 -10.132 1.00 59.75 207 GLU A N 1
ATOM 1568 C CA . GLU A 1 207 ? 34.513 1.734 -10.551 1.00 59.75 207 GLU A CA 1
ATOM 1569 C C . GLU A 1 207 ? 34.374 2.005 -12.064 1.00 59.75 207 GLU A C 1
ATOM 1571 O O . GLU A 1 207 ? 34.112 3.134 -12.468 1.00 59.75 207 GLU A O 1
ATOM 1576 N N . ALA A 1 208 ? 34.429 0.963 -12.902 1.00 51.91 208 ALA A N 1
ATOM 1577 C CA . ALA A 1 208 ? 34.311 1.077 -14.362 1.00 51.91 208 ALA A CA 1
ATOM 1578 C C . ALA A 1 208 ? 32.877 1.319 -14.884 1.00 51.91 208 ALA A C 1
ATOM 1580 O O . ALA A 1 208 ? 32.711 1.737 -16.024 1.00 51.91 208 ALA A O 1
ATOM 1581 N N . GLN A 1 209 ? 31.842 1.044 -14.077 1.00 57.12 209 GLN A N 1
ATOM 1582 C CA . GLN A 1 209 ? 30.422 1.167 -14.468 1.00 57.12 209 GLN A CA 1
ATOM 1583 C C . GLN A 1 209 ? 29.578 1.941 -13.436 1.00 57.12 209 GLN A C 1
ATOM 1585 O O . GLN A 1 209 ? 28.351 1.895 -13.474 1.00 57.12 209 GLN A O 1
ATOM 1590 N N . ARG A 1 210 ? 30.249 2.609 -12.486 1.00 60.66 210 ARG A N 1
ATOM 1591 C CA . ARG A 1 210 ? 29.733 3.519 -11.449 1.00 60.66 210 ARG A CA 1
ATOM 1592 C C . ARG A 1 210 ? 28.347 3.134 -10.900 1.00 60.66 210 ARG A C 1
ATOM 1594 O O . ARG A 1 210 ? 27.396 3.908 -10.904 1.00 60.66 210 ARG A O 1
ATOM 1601 N N . ARG A 1 211 ? 28.239 1.905 -10.400 1.00 64.56 211 ARG A N 1
ATOM 1602 C CA . ARG A 1 211 ? 27.005 1.352 -9.824 1.00 64.56 211 ARG A CA 1
ATOM 1603 C C . ARG A 1 211 ? 26.756 1.883 -8.417 1.00 64.56 211 ARG A C 1
ATOM 1605 O O . ARG A 1 211 ? 27.697 1.986 -7.637 1.00 64.56 211 ARG A O 1
ATOM 1612 N N . ASN A 1 212 ? 25.510 2.177 -8.053 1.00 65.25 212 ASN A N 1
ATOM 1613 C CA . ASN A 1 212 ? 25.174 2.654 -6.711 1.00 65.25 212 ASN A CA 1
ATOM 1614 C C . ASN A 1 212 ? 25.990 3.903 -6.306 1.00 65.25 212 ASN A C 1
ATOM 1616 O O . ASN A 1 212 ? 26.469 4.011 -5.176 1.00 65.25 212 ASN A O 1
ATOM 1620 N N . THR A 1 213 ? 26.181 4.837 -7.241 1.00 67.19 213 THR A N 1
ATOM 1621 C CA . THR A 1 213 ? 26.806 6.141 -6.978 1.00 67.19 213 THR A CA 1
ATOM 1622 C C . THR A 1 213 ? 25.970 6.979 -6.029 1.00 67.19 213 THR A C 1
ATOM 1624 O O . THR A 1 213 ? 24.783 6.718 -5.829 1.00 67.19 213 THR A O 1
ATOM 1627 N N . ASP A 1 214 ? 26.578 8.016 -5.461 1.00 69.25 214 ASP A N 1
ATOM 1628 C CA . ASP A 1 214 ? 25.851 8.935 -4.590 1.00 69.25 214 ASP A CA 1
ATOM 1629 C C . ASP A 1 214 ? 24.723 9.650 -5.351 1.00 69.25 214 ASP A C 1
ATOM 1631 O O . ASP A 1 214 ? 23.594 9.693 -4.864 1.00 69.25 214 ASP A O 1
ATOM 1635 N N . SER A 1 215 ? 24.970 10.051 -6.606 1.00 61.16 215 SER A N 1
ATOM 1636 C CA . SER A 1 215 ? 23.934 10.551 -7.524 1.00 61.16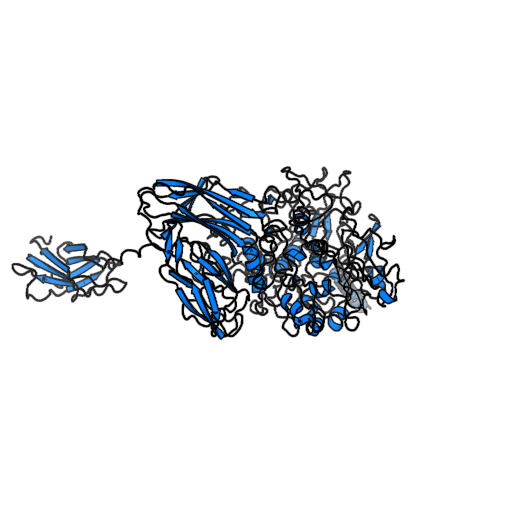 215 SER A CA 1
ATOM 1637 C C . SER A 1 215 ? 22.770 9.561 -7.651 1.00 61.16 215 SER A C 1
ATOM 1639 O O . SER A 1 215 ? 21.605 9.933 -7.525 1.00 61.16 215 SER A O 1
ATOM 1641 N N . GLY A 1 216 ? 23.070 8.272 -7.807 1.00 62.28 216 GLY A N 1
ATOM 1642 C CA . GLY A 1 216 ? 22.062 7.231 -7.921 1.00 62.28 216 GLY A CA 1
ATOM 1643 C C . GLY A 1 216 ? 21.305 6.885 -6.637 1.00 62.28 216 GLY A C 1
ATOM 1644 O O . GLY A 1 216 ? 20.130 6.514 -6.683 1.00 62.28 216 GLY A O 1
ATOM 1645 N N . LYS A 1 217 ? 21.945 7.027 -5.476 1.00 65.88 217 LYS A N 1
ATOM 1646 C CA . LYS A 1 217 ? 21.313 6.816 -4.166 1.00 65.88 217 LYS A CA 1
ATOM 1647 C C . LYS A 1 217 ? 20.479 8.023 -3.698 1.00 65.88 217 LYS A C 1
ATOM 1649 O O . LYS A 1 217 ? 19.656 7.844 -2.800 1.00 65.88 217 LYS A O 1
ATOM 1654 N N . ALA A 1 218 ? 20.675 9.203 -4.292 1.00 63.69 218 ALA A N 1
ATOM 1655 C CA . ALA A 1 218 ? 19.946 10.451 -4.016 1.00 63.69 218 ALA A CA 1
ATOM 1656 C C . ALA A 1 218 ? 18.659 10.636 -4.858 1.00 63.69 218 ALA A C 1
ATOM 1658 O O . ALA A 1 218 ? 18.079 11.720 -4.901 1.00 63.69 218 ALA A O 1
ATOM 1659 N N . GLY A 1 219 ? 18.221 9.586 -5.562 1.00 62.00 219 GLY A N 1
ATOM 1660 C CA . GLY A 1 219 ? 16.946 9.564 -6.271 1.00 62.00 219 GLY A CA 1
ATOM 1661 C C . GLY A 1 219 ? 16.993 10.093 -7.703 1.00 62.00 219 GLY A C 1
ATOM 1662 O O . GLY A 1 219 ? 17.334 11.237 -7.991 1.00 62.00 219 GLY A O 1
ATOM 1663 N N . VAL A 1 220 ? 16.551 9.230 -8.618 1.00 55.88 220 VAL A N 1
ATOM 1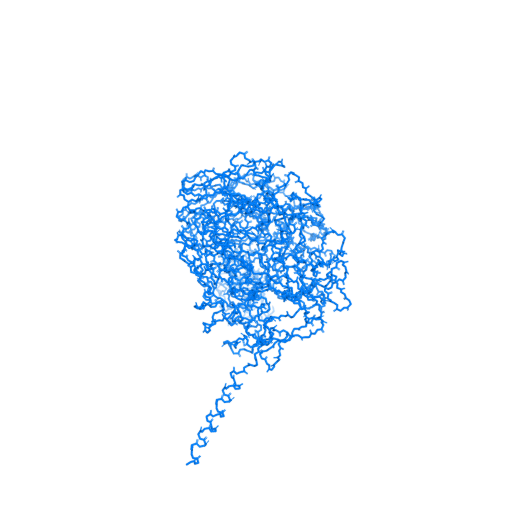664 C CA . VAL A 1 220 ? 16.522 9.419 -10.078 1.00 55.88 220 VAL A CA 1
ATOM 1665 C C . VAL A 1 220 ? 15.814 10.707 -10.494 1.00 55.88 220 VAL A C 1
ATOM 1667 O O . VAL A 1 220 ? 16.238 11.376 -11.439 1.00 55.88 220 VAL A O 1
ATOM 1670 N N . ALA A 1 221 ? 14.695 11.047 -9.844 1.00 57.41 221 ALA A N 1
ATOM 1671 C CA . ALA A 1 221 ? 13.749 11.945 -10.491 1.00 57.41 221 ALA A CA 1
ATOM 1672 C C . ALA A 1 221 ? 14.038 13.441 -10.360 1.00 57.41 221 ALA A C 1
ATOM 1674 O O . ALA A 1 221 ? 13.562 14.177 -11.213 1.00 57.41 221 ALA A O 1
ATOM 1675 N N . CYS A 1 222 ? 14.885 13.906 -9.435 1.00 57.91 222 CYS A N 1
ATOM 1676 C CA . CYS A 1 222 ? 15.401 15.279 -9.525 1.00 57.91 222 CYS A CA 1
ATOM 1677 C C . CYS A 1 222 ? 16.247 15.452 -10.794 1.00 57.91 222 CYS A C 1
ATOM 1679 O O . CYS A 1 222 ? 15.987 16.362 -11.574 1.00 57.91 222 CYS A O 1
ATOM 1681 N N . MET A 1 223 ? 17.171 14.523 -11.068 1.00 56.97 223 MET A N 1
ATOM 1682 C CA . MET A 1 223 ? 17.972 14.532 -12.300 1.00 56.97 223 MET A CA 1
ATOM 1683 C C . MET A 1 223 ? 17.082 14.375 -13.534 1.00 56.97 223 MET A C 1
ATOM 1685 O O . MET A 1 223 ? 17.223 15.103 -14.502 1.00 56.97 223 MET A O 1
ATOM 1689 N N . VAL A 1 224 ? 16.088 13.495 -13.505 1.00 56.66 224 VAL A N 1
ATOM 1690 C CA . VAL A 1 224 ? 15.180 13.317 -14.647 1.00 56.66 224 VAL A CA 1
ATOM 1691 C C . VAL A 1 224 ? 14.210 14.498 -14.860 1.00 56.66 224 VAL A C 1
ATOM 1693 O O . VAL A 1 224 ? 13.811 14.740 -16.000 1.00 56.66 224 VAL A O 1
ATOM 1696 N N . CYS A 1 225 ? 13.804 15.217 -13.807 1.00 55.75 225 CYS A N 1
ATOM 1697 C CA . CYS A 1 225 ? 12.841 16.327 -13.885 1.00 55.75 225 CYS A CA 1
ATOM 1698 C C . CYS A 1 225 ? 13.494 17.706 -14.064 1.00 55.75 225 CYS A C 1
ATOM 1700 O O . CYS A 1 225 ? 12.853 18.590 -14.630 1.00 55.75 225 CYS A O 1
ATOM 1702 N N . HIS A 1 226 ? 14.723 17.896 -13.579 1.00 57.38 226 HIS A N 1
ATOM 1703 C CA . HIS A 1 226 ? 15.401 19.198 -13.509 1.00 57.38 226 HIS A CA 1
ATOM 1704 C C . HIS A 1 226 ? 16.739 19.252 -14.253 1.00 57.38 226 HIS A C 1
ATOM 1706 O O . HIS A 1 226 ? 17.420 20.269 -14.196 1.00 57.38 226 HIS A O 1
ATOM 1712 N N . SER A 1 227 ? 17.129 18.197 -14.969 1.00 49.91 227 SER A N 1
ATOM 1713 C CA . SER A 1 227 ? 18.320 18.271 -15.816 1.00 49.91 227 SER A CA 1
ATOM 1714 C C . SER A 1 227 ? 18.086 18.991 -17.137 1.00 49.91 227 SER A C 1
ATOM 1716 O O . SER A 1 227 ? 16.959 19.184 -17.603 1.00 49.91 227 SER A O 1
ATOM 1718 N N . ALA A 1 228 ? 19.207 19.328 -17.768 1.00 51.12 228 ALA A N 1
ATOM 1719 C CA . ALA A 1 228 ? 19.381 19.858 -19.112 1.00 51.12 228 ALA A CA 1
ATOM 1720 C C . ALA A 1 228 ? 18.867 18.935 -20.257 1.00 51.12 228 ALA A C 1
ATOM 1722 O O . ALA A 1 228 ? 19.506 18.827 -21.302 1.00 51.12 228 ALA A O 1
ATOM 1723 N N . VAL A 1 229 ? 17.718 18.265 -20.109 1.00 45.75 229 VAL A N 1
ATOM 1724 C CA . VAL A 1 229 ? 17.204 17.286 -21.083 1.00 45.75 229 VAL A CA 1
ATOM 1725 C C . VAL A 1 229 ? 16.058 17.859 -21.918 1.00 45.75 229 VAL A C 1
ATOM 1727 O O . VAL A 1 229 ? 14.897 17.924 -21.510 1.00 45.75 229 VAL A O 1
ATOM 1730 N N . ALA A 1 230 ? 16.375 18.266 -23.148 1.00 44.16 230 ALA A N 1
ATOM 1731 C CA . ALA A 1 230 ? 15.370 18.599 -24.150 1.00 44.16 230 ALA A CA 1
ATOM 1732 C C . ALA A 1 230 ? 14.703 17.315 -24.687 1.00 44.16 230 ALA A C 1
ATOM 1734 O O . ALA A 1 230 ? 15.184 16.690 -25.617 1.00 44.16 230 ALA A O 1
ATOM 1735 N N . THR A 1 231 ? 13.578 16.970 -24.056 1.00 44.38 231 THR A N 1
ATOM 1736 C CA . THR A 1 231 ? 12.473 16.083 -24.479 1.00 44.38 231 THR A CA 1
ATOM 1737 C C . THR A 1 231 ? 12.787 14.682 -25.018 1.00 44.38 231 THR A C 1
ATOM 1739 O O . THR A 1 231 ? 13.256 14.495 -26.132 1.00 44.38 231 THR A O 1
ATOM 1742 N N . ARG A 1 232 ? 12.306 13.716 -24.228 1.00 48.12 232 ARG A N 1
ATOM 1743 C CA . ARG A 1 232 ? 12.093 12.294 -24.512 1.00 48.12 232 ARG A CA 1
ATOM 1744 C C . ARG A 1 232 ? 11.323 12.037 -25.812 1.00 48.12 232 ARG A C 1
ATOM 1746 O O . ARG A 1 232 ? 10.346 12.737 -26.088 1.00 48.12 232 ARG A O 1
ATOM 1753 N N . GLU A 1 233 ? 11.609 10.909 -26.459 1.00 41.62 233 GLU A N 1
ATOM 1754 C CA . GLU A 1 233 ? 10.575 10.175 -27.187 1.00 41.62 233 GLU A CA 1
ATOM 1755 C C . GLU A 1 233 ? 9.711 9.398 -26.208 1.00 41.62 233 GLU A C 1
ATOM 1757 O O . GLU A 1 233 ? 10.136 8.424 -25.595 1.00 41.62 233 GLU A O 1
ATOM 1762 N N . THR A 1 234 ? 8.476 9.851 -26.045 1.00 39.53 234 THR A N 1
ATOM 1763 C CA . THR A 1 234 ? 7.412 9.023 -25.491 1.00 39.53 234 THR A CA 1
ATOM 1764 C C . THR A 1 234 ? 6.687 8.336 -26.643 1.00 39.53 234 THR A C 1
ATOM 1766 O O . THR A 1 234 ? 6.513 8.969 -27.683 1.00 39.53 234 THR A O 1
ATOM 1769 N N . PRO A 1 235 ? 6.160 7.110 -26.467 1.00 37.47 235 PRO A N 1
ATOM 1770 C CA . PRO A 1 235 ? 5.326 6.456 -27.483 1.00 37.47 235 PRO A CA 1
ATOM 1771 C C . PRO A 1 235 ? 4.123 7.317 -27.931 1.00 37.47 235 PRO A C 1
ATOM 1773 O O . PRO A 1 235 ? 3.546 7.100 -28.994 1.00 37.47 235 PRO A O 1
ATOM 1776 N N . PHE A 1 236 ? 3.762 8.323 -27.125 1.00 38.09 236 PHE A N 1
ATOM 1777 C CA . PHE A 1 236 ? 2.938 9.468 -27.505 1.00 38.09 236 PHE A CA 1
ATOM 1778 C C . PHE A 1 236 ? 3.778 10.454 -28.319 1.00 38.09 236 PHE A C 1
ATOM 1780 O O . PHE A 1 236 ? 4.461 11.325 -27.777 1.00 38.09 236 PHE A O 1
ATOM 1787 N N . HIS A 1 237 ? 3.761 10.288 -29.631 1.00 37.75 237 HIS A N 1
ATOM 1788 C CA . HIS A 1 237 ? 4.552 11.103 -30.532 1.00 37.75 237 HIS A CA 1
ATOM 1789 C C . HIS A 1 237 ? 4.097 12.574 -30.524 1.00 37.75 237 HIS A C 1
ATOM 1791 O O . HIS A 1 237 ? 2.926 12.881 -30.753 1.00 37.75 237 HIS A O 1
ATOM 1797 N N . ASN A 1 238 ? 5.032 13.512 -30.336 1.00 35.44 238 ASN A N 1
ATOM 1798 C CA . ASN A 1 238 ? 4.847 14.929 -30.672 1.00 35.44 238 ASN A CA 1
ATOM 1799 C C . ASN A 1 238 ? 4.798 15.107 -32.197 1.00 35.44 238 ASN A C 1
ATOM 1801 O O . ASN A 1 238 ? 5.810 15.440 -32.805 1.00 35.44 238 ASN A O 1
ATOM 1805 N N . TYR A 1 239 ? 3.652 14.836 -32.836 1.00 39.88 239 TYR A N 1
ATOM 1806 C CA . TYR A 1 239 ? 3.522 14.994 -34.293 1.00 39.88 239 TYR A CA 1
ATOM 1807 C C . TYR A 1 239 ? 2.879 16.291 -34.750 1.00 39.88 239 TYR A C 1
ATOM 1809 O O . TYR A 1 239 ? 2.987 16.608 -35.939 1.00 39.88 239 TYR A O 1
ATOM 1817 N N . ALA A 1 240 ? 2.267 17.079 -33.866 1.00 37.59 240 ALA A N 1
ATOM 1818 C CA . ALA A 1 240 ? 2.045 18.454 -34.253 1.00 37.59 240 ALA A CA 1
ATOM 1819 C C . ALA A 1 240 ? 3.402 19.168 -34.205 1.00 37.59 240 ALA A C 1
ATOM 1821 O O . ALA A 1 240 ? 4.270 18.959 -33.355 1.00 37.59 240 ALA A O 1
ATOM 1822 N N . ARG A 1 241 ? 3.611 19.935 -35.248 1.00 45.44 241 ARG A N 1
ATOM 1823 C CA . ARG A 1 241 ? 4.888 20.380 -35.710 1.00 45.44 241 ARG A CA 1
ATOM 1824 C C . ARG A 1 241 ? 4.969 21.879 -35.443 1.00 45.44 241 ARG A C 1
ATOM 1826 O O . ARG A 1 241 ? 4.255 22.614 -36.115 1.00 45.44 241 ARG A O 1
ATOM 1833 N N . SER A 1 242 ? 5.860 22.356 -34.574 1.00 39.81 242 SER A N 1
ATOM 1834 C CA . SER A 1 242 ? 6.072 23.806 -34.401 1.00 39.81 242 SER A CA 1
ATOM 1835 C C . SER A 1 242 ? 6.357 24.443 -35.772 1.00 39.81 242 SER A C 1
ATOM 1837 O O . SER A 1 242 ? 7.374 24.159 -36.409 1.00 39.81 242 SER A O 1
ATOM 1839 N N . GLY A 1 243 ? 5.380 25.171 -36.323 1.00 48.31 243 GLY A N 1
ATOM 1840 C CA . GLY A 1 243 ? 5.422 25.680 -37.700 1.00 48.31 243 GLY A CA 1
ATOM 1841 C C . GLY A 1 243 ? 5.534 24.626 -38.820 1.00 48.31 243 GLY A C 1
ATOM 1842 O O . GLY A 1 243 ? 5.952 24.963 -39.926 1.00 48.31 243 GLY A O 1
ATOM 1843 N N . GLY A 1 244 ? 5.207 23.354 -38.583 1.00 49.41 244 GLY A N 1
ATOM 1844 C CA . GLY A 1 244 ? 5.300 22.303 -39.595 1.00 49.41 244 GLY A CA 1
ATOM 1845 C C . GLY A 1 244 ? 6.618 21.500 -39.646 1.00 49.41 244 GLY A C 1
ATOM 1846 O O . GLY A 1 244 ? 6.816 20.831 -40.664 1.00 49.41 244 GLY A O 1
ATOM 1847 N N . ARG A 1 245 ? 7.487 21.458 -38.603 1.00 49.25 245 ARG A N 1
ATOM 1848 C CA . ARG A 1 245 ? 8.585 20.454 -38.431 1.00 49.25 245 ARG A CA 1
ATOM 1849 C C . ARG A 1 245 ? 8.606 19.679 -37.076 1.00 49.25 245 ARG A C 1
ATOM 1851 O O . ARG A 1 245 ? 8.042 20.158 -36.102 1.00 49.25 245 ARG A O 1
ATOM 1858 N N . ALA A 1 246 ? 9.217 18.479 -37.053 1.00 57.44 246 ALA A N 1
ATOM 1859 C CA . ALA A 1 246 ? 9.421 17.605 -35.871 1.00 57.44 246 ALA A CA 1
ATOM 1860 C C . ALA A 1 246 ? 10.522 18.132 -34.915 1.00 57.44 246 ALA A C 1
ATOM 1862 O O . ALA A 1 246 ? 11.140 19.150 -35.235 1.00 57.44 246 ALA A O 1
ATOM 1863 N N . TYR A 1 247 ? 10.791 17.453 -33.781 1.00 66.50 247 TYR A N 1
ATOM 1864 C CA . TYR A 1 247 ? 11.994 17.728 -32.969 1.00 66.50 247 TYR A CA 1
ATOM 1865 C C . TYR A 1 247 ? 13.229 17.696 -33.873 1.00 66.50 247 TYR A C 1
ATOM 1867 O O . TYR A 1 247 ? 13.408 16.764 -34.655 1.00 66.50 247 TYR A O 1
ATOM 1875 N N . VAL A 1 248 ? 14.057 18.738 -33.794 1.00 70.00 248 VAL A N 1
ATOM 1876 C CA . VAL A 1 248 ? 15.306 18.816 -34.559 1.00 70.00 248 VAL A CA 1
ATOM 1877 C C . VAL A 1 248 ? 16.461 18.730 -33.572 1.00 70.00 248 VAL A C 1
ATOM 1879 O O . VAL A 1 248 ? 16.561 19.645 -32.745 1.00 70.00 248 VAL A O 1
ATOM 1882 N N . PRO A 1 249 ? 17.310 17.692 -33.651 1.00 72.69 249 PRO A N 1
ATOM 1883 C CA . PRO A 1 249 ? 18.512 17.588 -32.837 1.00 72.69 249 PRO A CA 1
ATOM 1884 C C . PRO A 1 249 ? 19.403 18.829 -32.948 1.00 72.69 249 PRO A C 1
ATOM 1886 O O . PRO A 1 249 ? 19.555 19.390 -34.037 1.00 72.69 249 PRO A O 1
ATOM 1889 N N . ALA A 1 250 ? 19.974 19.269 -31.831 1.00 72.06 250 ALA A N 1
ATOM 1890 C CA . ALA A 1 250 ? 20.973 20.333 -31.802 1.00 72.06 250 ALA A CA 1
ATOM 1891 C C . ALA A 1 250 ? 22.380 19.718 -31.794 1.00 72.06 250 ALA A C 1
ATOM 1893 O O . ALA A 1 250 ? 22.811 19.167 -30.787 1.00 72.06 250 ALA A O 1
ATOM 1894 N N . SER A 1 251 ? 23.098 19.795 -32.915 1.00 73.00 251 SER A N 1
ATOM 1895 C CA . SER A 1 251 ? 24.471 19.280 -33.005 1.00 73.00 251 SER A CA 1
ATOM 1896 C C . SER A 1 251 ? 25.467 20.198 -32.279 1.00 73.00 251 SER A C 1
ATOM 1898 O O . SER A 1 251 ? 25.450 21.413 -32.493 1.00 73.00 251 SER A O 1
ATOM 1900 N N . GLY A 1 252 ? 26.380 19.620 -31.490 1.00 71.06 252 GLY A N 1
ATOM 1901 C CA . GLY A 1 252 ? 27.433 20.334 -30.757 1.00 71.06 252 GLY A CA 1
ATOM 1902 C C . GLY A 1 252 ? 27.108 20.633 -29.287 1.00 71.06 252 GLY A C 1
ATOM 1903 O O . GLY A 1 252 ? 25.980 20.492 -28.842 1.00 71.06 252 GLY A O 1
ATOM 1904 N N . ILE A 1 253 ? 28.115 21.086 -28.531 1.00 68.81 253 ILE A N 1
ATOM 1905 C CA . ILE A 1 253 ? 28.056 21.253 -27.062 1.00 68.81 253 ILE A CA 1
ATOM 1906 C C . ILE A 1 253 ? 27.389 22.551 -26.574 1.00 68.81 253 ILE A C 1
ATOM 1908 O O . ILE A 1 253 ? 27.291 22.776 -25.372 1.00 68.81 253 ILE A O 1
ATOM 1912 N N . GLU A 1 254 ? 26.972 23.424 -27.491 1.00 71.56 254 GLU A N 1
ATOM 1913 C CA . GLU A 1 254 ? 26.392 24.727 -27.159 1.00 71.56 254 GLU A CA 1
ATOM 1914 C C . GLU A 1 254 ? 24.891 24.622 -26.845 1.00 71.56 254 GLU A C 1
ATOM 1916 O O . GLU A 1 254 ? 24.184 23.847 -27.501 1.00 71.56 254 GLU A O 1
ATOM 1921 N N . PRO A 1 255 ? 24.347 25.470 -25.949 1.00 69.06 255 PRO A N 1
ATOM 1922 C CA . PRO A 1 255 ? 22.926 25.467 -25.627 1.00 69.06 255 PRO A CA 1
ATOM 1923 C C . PRO A 1 255 ? 22.043 25.586 -26.871 1.00 69.06 255 PRO A C 1
ATOM 1925 O O . PRO A 1 255 ? 22.300 26.413 -27.749 1.00 69.06 255 PRO A O 1
ATOM 1928 N N . ARG A 1 256 ? 20.913 24.868 -26.901 1.00 73.56 256 ARG A N 1
ATOM 1929 C CA . ARG A 1 256 ? 19.919 24.922 -27.997 1.00 73.56 256 ARG A CA 1
ATOM 1930 C C . ARG A 1 256 ? 19.511 26.346 -28.411 1.00 73.56 256 ARG A C 1
ATOM 1932 O O . ARG A 1 256 ? 19.219 26.607 -29.578 1.00 73.56 256 ARG A O 1
ATOM 1939 N N . GLY A 1 257 ? 19.474 27.285 -27.460 1.00 70.00 257 GLY A N 1
ATOM 1940 C CA . GLY A 1 257 ? 19.153 28.697 -27.718 1.00 70.00 257 GLY A CA 1
ATOM 1941 C C . GLY A 1 257 ? 20.185 29.432 -28.572 1.00 70.00 257 GLY A C 1
ATOM 1942 O O . GLY A 1 257 ? 19.840 30.418 -29.227 1.00 70.00 257 GLY A O 1
ATOM 1943 N N . VAL A 1 258 ? 21.414 28.923 -28.589 1.00 75.19 258 VAL A N 1
ATOM 1944 C CA . VAL A 1 258 ? 22.551 29.409 -29.370 1.00 75.19 258 VAL A CA 1
ATOM 1945 C C . VAL A 1 258 ? 22.685 28.611 -30.671 1.00 75.19 258 VAL A C 1
ATOM 1947 O O . VAL A 1 258 ? 22.838 29.216 -31.730 1.00 75.19 258 VAL A O 1
ATOM 1950 N N . SER A 1 259 ? 22.560 27.280 -30.617 1.00 74.81 259 SER A N 1
ATOM 1951 C CA . SER A 1 259 ? 22.831 26.376 -31.747 1.00 74.81 259 SER A CA 1
ATOM 1952 C C . SER A 1 259 ? 21.698 26.257 -32.778 1.00 74.81 259 SER A C 1
ATOM 1954 O O . SER A 1 259 ? 21.957 25.887 -33.922 1.00 74.81 259 SER A O 1
ATOM 1956 N N . MET A 1 260 ? 20.456 26.630 -32.438 1.00 76.81 260 MET A N 1
ATOM 1957 C CA . MET A 1 260 ? 19.299 26.518 -33.345 1.00 76.81 260 MET A CA 1
ATOM 1958 C C . MET A 1 260 ? 18.779 27.882 -33.841 1.00 76.81 260 MET A C 1
ATOM 1960 O O . MET A 1 260 ? 18.817 28.870 -33.101 1.00 76.81 260 MET A O 1
ATOM 1964 N N . PRO A 1 261 ? 18.215 27.983 -35.063 1.00 78.44 261 PRO A N 1
ATOM 1965 C CA . PRO A 1 261 ? 17.508 29.185 -35.517 1.00 78.44 261 PRO A CA 1
ATOM 1966 C C . PRO A 1 261 ? 16.165 29.365 -34.778 1.00 78.44 261 PRO A C 1
ATOM 1968 O O . PRO A 1 261 ? 15.559 28.365 -34.392 1.00 78.44 261 PRO A O 1
ATOM 1971 N N . PRO A 1 262 ? 15.641 30.603 -34.615 1.00 75.50 262 PRO A N 1
ATOM 1972 C CA . PRO A 1 262 ? 14.443 30.880 -33.808 1.00 75.50 262 PRO A CA 1
ATOM 1973 C C . PRO A 1 262 ? 13.217 30.005 -34.102 1.00 75.50 262 PRO A C 1
ATOM 1975 O O . PRO A 1 262 ? 12.508 29.628 -33.177 1.00 75.50 262 PRO A O 1
ATOM 1978 N N . SER A 1 263 ? 12.994 29.629 -35.363 1.00 72.00 263 SER A N 1
ATOM 1979 C CA . SER A 1 263 ? 11.873 28.776 -35.780 1.00 72.00 263 SER A CA 1
ATOM 1980 C C . SER A 1 263 ? 11.992 27.303 -35.370 1.00 72.00 263 SER A C 1
ATOM 1982 O O . SER A 1 263 ? 11.011 26.579 -35.475 1.00 72.00 263 SER A O 1
ATOM 1984 N N . LEU A 1 264 ? 13.173 26.848 -34.937 1.00 71.56 264 LEU A N 1
ATOM 1985 C CA . LEU A 1 264 ? 13.457 25.458 -34.547 1.00 71.56 264 LEU A CA 1
ATOM 1986 C C . LEU A 1 264 ? 13.839 25.320 -33.063 1.00 71.56 264 LEU A C 1
ATOM 1988 O O . LEU A 1 264 ? 14.097 24.214 -32.583 1.00 71.56 264 LEU A O 1
ATOM 1992 N N . ARG A 1 265 ? 13.905 26.443 -32.337 1.00 72.50 265 ARG A N 1
ATOM 1993 C CA . ARG A 1 265 ? 14.213 26.489 -30.901 1.00 72.50 265 ARG A CA 1
ATOM 1994 C C . ARG A 1 265 ? 13.085 25.913 -30.053 1.00 72.50 265 ARG A C 1
ATOM 1996 O O . ARG A 1 265 ? 13.370 25.198 -29.093 1.00 72.50 265 ARG A O 1
ATOM 2003 N N . ASP A 1 266 ? 11.844 26.201 -30.447 1.00 67.81 266 ASP A N 1
ATOM 2004 C CA . ASP A 1 266 ? 10.657 26.002 -29.623 1.00 67.81 266 ASP A CA 1
ATOM 2005 C C . ASP A 1 266 ? 9.737 24.889 -30.146 1.00 67.81 266 ASP A C 1
ATOM 2007 O O . ASP A 1 266 ? 9.495 24.788 -31.350 1.00 67.81 266 ASP A O 1
ATOM 2011 N N . ILE A 1 267 ? 9.173 24.092 -29.231 1.00 64.75 267 ILE A N 1
ATOM 2012 C CA . ILE A 1 267 ? 8.177 23.045 -29.519 1.00 64.75 267 ILE A CA 1
ATOM 2013 C C . ILE A 1 267 ? 6.868 23.474 -28.863 1.00 64.75 267 ILE A C 1
ATOM 2015 O O . ILE A 1 267 ? 6.759 23.422 -27.644 1.00 64.75 267 ILE A O 1
ATOM 2019 N N . LEU A 1 268 ? 5.892 23.933 -29.645 1.00 61.72 268 LEU A N 1
ATOM 2020 C CA . LEU A 1 268 ? 4.639 24.513 -29.126 1.00 61.72 268 LEU A CA 1
ATOM 2021 C C . LEU A 1 268 ? 3.408 23.641 -29.385 1.00 61.72 268 LEU A C 1
ATOM 2023 O O . LEU A 1 268 ? 2.291 24.004 -29.017 1.00 61.72 268 LEU A O 1
ATOM 2027 N N . ASP A 1 269 ? 3.608 22.495 -30.018 1.00 58.16 269 ASP A N 1
ATOM 2028 C CA . ASP A 1 269 ? 2.561 21.705 -30.646 1.00 58.16 269 ASP A CA 1
ATOM 2029 C C . ASP A 1 269 ? 2.278 20.387 -29.897 1.00 58.16 269 ASP A C 1
ATOM 2031 O O . ASP A 1 269 ? 3.132 19.873 -29.172 1.00 58.16 269 ASP A O 1
ATOM 2035 N N . VAL A 1 270 ? 1.029 19.900 -29.997 1.00 51.75 270 VAL A N 1
ATOM 2036 C CA . VAL A 1 270 ? 0.491 18.865 -29.099 1.00 51.75 270 VAL A CA 1
ATOM 2037 C C . VAL A 1 270 ? 0.931 17.495 -29.592 1.00 51.75 270 VAL A C 1
ATOM 2039 O O . VAL A 1 270 ? 0.857 17.245 -30.799 1.00 51.75 270 VAL A O 1
ATOM 2042 N N . PRO A 1 271 ? 1.319 16.569 -28.697 1.00 51.72 271 PRO A N 1
ATOM 2043 C CA . PRO A 1 271 ? 1.457 15.189 -29.104 1.00 51.72 271 PRO A CA 1
ATOM 2044 C C . PRO A 1 271 ? 0.179 14.642 -29.706 1.00 51.72 271 PRO A C 1
ATOM 2046 O O . PRO A 1 271 ? -0.915 14.860 -29.188 1.00 51.72 271 PRO A O 1
ATOM 2049 N N . ASP A 1 272 ? 0.340 13.957 -30.832 1.00 51.81 272 ASP A N 1
ATOM 2050 C CA . ASP A 1 272 ? -0.744 13.280 -31.507 1.00 51.81 272 ASP A CA 1
ATOM 2051 C C . ASP A 1 272 ? -1.163 12.102 -30.636 1.00 51.81 272 ASP A C 1
ATOM 2053 O O . ASP A 1 272 ? -0.485 11.081 -30.527 1.00 51.81 272 ASP A O 1
ATOM 2057 N N . GLN A 1 273 ? -2.302 12.284 -29.982 1.00 48.66 273 GLN A N 1
ATOM 2058 C CA . GLN A 1 273 ? -2.883 11.304 -29.076 1.00 48.66 273 GLN A CA 1
ATOM 2059 C C . GLN A 1 273 ? -3.414 10.068 -29.816 1.00 48.66 273 GLN A C 1
ATOM 2061 O O . GLN A 1 273 ? -3.751 9.084 -29.165 1.00 48.66 273 GLN A O 1
ATOM 2066 N N . SER A 1 274 ? -3.493 10.111 -31.151 1.00 51.06 274 SER A N 1
ATOM 2067 C CA . SER A 1 274 ? -3.860 8.972 -31.997 1.00 51.06 274 SER A CA 1
ATOM 2068 C C . SER A 1 274 ? -2.655 8.181 -32.507 1.00 51.06 274 SER A C 1
ATOM 2070 O O . SER A 1 274 ? -2.839 7.148 -33.154 1.00 51.06 274 SER A O 1
ATOM 2072 N N . ALA A 1 275 ? -1.432 8.639 -32.216 1.00 51.78 275 ALA A N 1
ATOM 2073 C CA . ALA A 1 275 ? -0.230 7.963 -32.659 1.00 51.78 275 ALA A CA 1
ATOM 2074 C C . ALA A 1 275 ? -0.158 6.553 -32.044 1.00 51.78 275 ALA A C 1
ATOM 2076 O O . ALA A 1 275 ? -0.227 6.423 -30.818 1.00 51.78 275 ALA A O 1
ATOM 2077 N N . PRO A 1 276 ? -0.011 5.499 -32.867 1.00 45.94 276 PRO A N 1
ATOM 2078 C CA . PRO A 1 276 ? 0.150 4.150 -32.360 1.00 45.94 276 PRO A CA 1
ATOM 2079 C C . PRO A 1 276 ? 1.473 4.082 -31.597 1.00 45.94 276 PRO A C 1
ATOM 2081 O O . PRO A 1 276 ? 2.557 4.196 -32.172 1.00 45.94 276 PRO A O 1
ATOM 2084 N N . ASN A 1 277 ? 1.379 3.914 -30.283 1.00 45.09 277 ASN A N 1
ATOM 2085 C CA . ASN A 1 277 ? 2.489 3.409 -29.496 1.00 45.09 277 ASN A CA 1
ATOM 2086 C C . ASN A 1 277 ? 2.797 1.983 -29.980 1.00 45.09 277 ASN A C 1
ATOM 2088 O O . ASN A 1 277 ? 1.895 1.268 -30.397 1.00 45.09 277 ASN A O 1
ATOM 2092 N N . LEU A 1 278 ? 4.071 1.596 -29.999 1.00 35.88 278 LEU A N 1
ATOM 2093 C CA . LEU A 1 278 ? 4.631 0.392 -30.639 1.00 35.88 278 LEU A CA 1
ATOM 2094 C C . LEU A 1 278 ? 4.130 -0.954 -30.075 1.00 35.88 278 LEU A C 1
ATOM 2096 O O . LEU A 1 278 ? 4.902 -1.756 -29.560 1.00 35.88 278 LEU A O 1
ATOM 2100 N N . GLY A 1 279 ? 2.831 -1.214 -30.116 1.00 35.19 279 GLY A N 1
ATOM 2101 C CA . GLY A 1 279 ? 2.229 -2.478 -29.717 1.00 35.19 279 GLY A CA 1
ATOM 2102 C C . GLY A 1 279 ? 2.253 -2.793 -28.230 1.00 35.19 279 GLY A C 1
ATOM 2103 O O . GLY A 1 279 ? 1.507 -3.634 -27.778 1.00 35.19 279 GLY A O 1
ATOM 2104 N N . TYR A 1 280 ? 3.002 -2.112 -27.392 1.00 38.69 280 TYR A N 1
ATOM 2105 C CA . TYR A 1 280 ? 2.907 -2.328 -25.958 1.00 38.69 280 TYR A CA 1
ATOM 2106 C C . TYR A 1 280 ? 3.038 -0.958 -25.315 1.00 38.69 280 TYR A C 1
ATOM 2108 O O . TYR A 1 280 ? 3.760 -0.090 -25.813 1.00 38.69 280 TYR A O 1
ATOM 2116 N N . SER A 1 281 ? 2.325 -0.697 -24.230 1.00 36.19 281 SER A N 1
ATOM 2117 C CA . SER A 1 281 ? 2.728 0.390 -23.349 1.00 36.19 281 SER A CA 1
ATOM 2118 C C . SER A 1 281 ? 4.106 0.017 -22.804 1.00 36.19 281 SER A C 1
ATOM 2120 O O . SER A 1 281 ? 4.249 -0.865 -21.955 1.00 36.19 281 SER A O 1
ATOM 2122 N N . ILE A 1 282 ? 5.142 0.582 -23.420 1.00 45.84 282 ILE A N 1
ATOM 2123 C CA . ILE A 1 282 ? 6.539 0.330 -23.090 1.00 45.84 282 ILE A CA 1
ATOM 2124 C C . ILE A 1 282 ? 6.999 1.521 -22.254 1.00 45.84 282 ILE A C 1
ATOM 2126 O O . ILE A 1 282 ? 7.552 2.486 -22.772 1.00 45.84 282 ILE A O 1
ATOM 2130 N N . GLY A 1 283 ? 6.826 1.420 -20.935 1.00 38.91 283 GLY A N 1
ATOM 2131 C CA . GLY A 1 283 ? 7.686 2.133 -19.983 1.00 38.91 283 GLY A CA 1
ATOM 2132 C C . GLY A 1 283 ? 9.168 1.716 -20.072 1.00 38.91 283 GLY A C 1
ATOM 2133 O O . GLY A 1 283 ? 10.024 2.278 -19.401 1.00 38.91 283 GLY A O 1
ATOM 2134 N N . GLY A 1 284 ? 9.508 0.754 -20.932 1.00 35.16 284 GLY A N 1
ATOM 2135 C CA . GLY A 1 284 ? 10.852 0.222 -21.134 1.00 35.16 284 GLY A CA 1
ATOM 2136 C C . GLY A 1 284 ? 11.682 0.899 -22.225 1.00 35.16 284 GLY A C 1
ATOM 2137 O O . GLY A 1 284 ? 12.329 0.184 -22.981 1.00 35.16 284 GLY A O 1
ATOM 2138 N N . GLY A 1 285 ? 11.695 2.231 -22.352 1.00 41.47 285 GLY A N 1
ATOM 2139 C CA . GLY A 1 285 ? 12.585 2.874 -23.342 1.00 41.47 285 GLY A CA 1
ATOM 2140 C C . GLY A 1 285 ? 12.530 4.392 -23.502 1.00 41.47 285 GLY A C 1
ATOM 2141 O O . GLY A 1 285 ? 13.417 4.958 -24.125 1.00 41.47 285 GLY A O 1
ATOM 2142 N N . SER A 1 286 ? 11.538 5.082 -22.944 1.00 44.72 286 SER A N 1
ATOM 2143 C CA . SER A 1 286 ? 11.281 6.496 -23.261 1.00 44.72 286 SER A CA 1
ATOM 2144 C C . SER A 1 286 ? 12.096 7.505 -22.445 1.00 44.72 286 SER A C 1
ATOM 2146 O O . SER A 1 286 ? 11.557 8.500 -21.958 1.00 44.72 286 SER A O 1
ATOM 2148 N N . PHE A 1 287 ? 13.389 7.267 -22.270 1.00 46.91 287 PHE A N 1
ATOM 2149 C CA . PHE A 1 287 ? 14.312 8.348 -21.945 1.00 46.91 287 PHE A CA 1
ATOM 2150 C C . PHE A 1 287 ? 15.018 8.654 -23.253 1.00 46.91 287 PHE A C 1
ATOM 2152 O O . PHE A 1 287 ? 15.587 7.762 -23.841 1.00 46.91 287 PHE A O 1
ATOM 2159 N N . GLN A 1 288 ? 14.898 9.863 -23.782 1.00 49.75 288 GLN A N 1
ATOM 2160 C CA . GLN A 1 288 ? 15.907 10.364 -24.705 1.00 49.75 288 GLN A CA 1
ATOM 2161 C C . GLN A 1 288 ? 16.532 11.536 -23.964 1.00 49.75 288 GLN A C 1
ATOM 2163 O O . GLN A 1 288 ? 15.917 12.593 -23.826 1.00 49.75 288 GLN A O 1
ATOM 2168 N N . LEU A 1 289 ? 17.681 11.284 -23.344 1.00 46.00 289 LEU A N 1
ATOM 2169 C CA . LEU A 1 289 ? 18.508 12.300 -22.715 1.00 46.00 289 LEU A CA 1
ATOM 2170 C C . LEU A 1 289 ? 19.311 13.029 -23.802 1.00 46.00 289 LEU A C 1
ATOM 2172 O O . LEU A 1 289 ? 19.863 12.417 -24.715 1.00 46.00 289 LEU A O 1
ATOM 2176 N N . SER A 1 290 ? 19.339 14.354 -23.716 1.00 45.66 290 SER A N 1
ATOM 2177 C CA . SER A 1 290 ? 20.205 15.210 -24.524 1.00 45.66 290 SER A CA 1
ATOM 2178 C C . SER A 1 290 ? 21.381 15.637 -23.652 1.00 45.66 290 SER A C 1
ATOM 2180 O O . SER A 1 290 ? 21.133 16.190 -22.580 1.00 45.66 290 SER A O 1
ATOM 2182 N N . PRO A 1 291 ? 22.641 15.459 -24.074 1.00 49.12 291 PRO A N 1
ATOM 2183 C CA . PRO A 1 291 ? 23.783 15.995 -23.343 1.00 49.12 291 PRO A CA 1
ATOM 2184 C C . PRO A 1 291 ? 24.058 17.481 -23.658 1.00 49.12 291 PRO A C 1
ATOM 2186 O O . PRO A 1 291 ? 25.115 18.005 -23.306 1.00 49.12 291 PRO A O 1
ATOM 2189 N N . HIS A 1 292 ? 23.145 18.179 -24.351 1.00 48.34 292 HIS A N 1
ATOM 2190 C CA . HIS A 1 292 ? 23.405 19.488 -24.973 1.00 48.34 292 HIS A CA 1
ATOM 2191 C C . HIS A 1 292 ? 22.490 20.646 -24.541 1.00 48.34 292 HIS A C 1
ATOM 2193 O O . HIS A 1 292 ? 22.519 21.707 -25.164 1.00 48.34 292 HIS A O 1
ATOM 2199 N N . ALA A 1 293 ? 21.727 20.546 -23.444 1.00 52.25 293 ALA A N 1
ATOM 2200 C CA . ALA A 1 293 ? 21.098 21.749 -22.859 1.00 52.25 293 ALA A CA 1
ATOM 2201 C C . ALA A 1 293 ? 21.970 22.453 -21.796 1.00 52.25 293 ALA A C 1
ATOM 2203 O O . ALA A 1 293 ? 21.489 23.284 -21.022 1.00 52.25 293 ALA A O 1
ATOM 2204 N N . VAL A 1 294 ? 23.266 22.144 -21.789 1.00 46.22 294 VAL A N 1
ATOM 2205 C CA . VAL A 1 294 ? 24.258 22.620 -20.823 1.00 46.22 294 VAL A CA 1
ATOM 2206 C C . VAL A 1 294 ? 24.586 24.094 -21.093 1.00 46.22 294 VAL A C 1
ATOM 2208 O O . VAL A 1 294 ? 25.379 24.421 -21.967 1.00 46.22 294 VAL A O 1
ATOM 2211 N N . GLY A 1 295 ? 23.933 25.003 -20.359 1.00 49.56 295 GLY A N 1
ATOM 2212 C CA . GLY A 1 295 ? 24.240 26.445 -20.347 1.00 49.56 295 GLY A CA 1
ATOM 2213 C C . GLY A 1 295 ? 23.029 27.386 -20.287 1.00 49.56 295 GLY A C 1
ATOM 2214 O O . GLY A 1 295 ? 23.201 28.592 -20.113 1.00 49.56 295 GLY A O 1
ATOM 2215 N N . THR A 1 296 ? 21.800 26.864 -20.375 1.00 53.53 296 THR A N 1
ATOM 2216 C CA . THR A 1 296 ? 20.560 27.625 -20.113 1.00 53.53 296 THR A CA 1
ATOM 2217 C C . THR A 1 296 ? 19.589 26.796 -19.253 1.00 53.53 296 THR A C 1
ATOM 2219 O O . THR A 1 296 ? 18.856 25.987 -19.826 1.00 53.53 296 THR A O 1
ATOM 2222 N N . PRO A 1 297 ? 19.560 26.935 -17.913 1.00 46.72 297 PRO A N 1
ATOM 2223 C CA . PRO A 1 297 ? 18.658 26.131 -17.066 1.00 46.72 297 PRO A CA 1
ATOM 2224 C C . PRO A 1 297 ? 17.245 26.759 -17.014 1.00 46.72 297 PRO A C 1
ATOM 2226 O O . PRO A 1 297 ? 17.151 27.981 -17.088 1.00 46.72 297 PRO A O 1
ATOM 2229 N N . ASP A 1 298 ? 16.073 26.116 -16.895 1.00 48.34 298 ASP A N 1
ATOM 2230 C CA . ASP A 1 298 ? 15.561 24.729 -16.973 1.00 48.34 298 ASP A CA 1
ATOM 2231 C C . ASP A 1 298 ? 14.592 24.611 -18.168 1.00 48.34 298 ASP A C 1
ATOM 2233 O O . ASP A 1 298 ? 13.942 25.601 -18.529 1.00 48.34 298 ASP A O 1
ATOM 2237 N N . ARG A 1 299 ? 14.348 23.407 -18.717 1.00 51.44 299 ARG A N 1
ATOM 2238 C CA . ARG A 1 299 ? 13.150 23.167 -19.548 1.00 51.44 299 ARG A CA 1
ATOM 2239 C C . ARG A 1 299 ? 12.656 21.739 -19.517 1.00 51.44 299 ARG A C 1
ATOM 2241 O O . ARG A 1 299 ? 13.362 20.845 -19.956 1.00 51.44 299 ARG A O 1
ATOM 2248 N N . ALA A 1 300 ? 11.353 21.593 -19.304 1.00 45.06 300 ALA A N 1
ATOM 2249 C CA . ALA A 1 300 ? 10.639 20.502 -19.950 1.00 45.06 300 ALA A CA 1
ATOM 2250 C C . ALA A 1 300 ? 9.160 20.781 -20.330 1.00 45.06 300 ALA A C 1
ATOM 2252 O O . ALA A 1 300 ? 8.341 19.889 -20.294 1.00 45.06 300 ALA A O 1
ATOM 2253 N N . GLY A 1 301 ? 8.713 21.978 -20.720 1.00 46.78 301 GLY A N 1
ATOM 2254 C CA . GLY A 1 301 ? 7.335 22.195 -21.253 1.00 46.78 301 GLY A CA 1
ATOM 2255 C C . GLY A 1 301 ? 7.271 22.165 -22.768 1.00 46.78 301 GLY A C 1
ATOM 2256 O O . GLY A 1 301 ? 8.270 21.774 -23.360 1.00 46.78 301 GLY A O 1
ATOM 2257 N N . PRO A 1 302 ? 6.191 22.664 -23.413 1.00 46.56 302 PRO A N 1
ATOM 2258 C CA . PRO A 1 302 ? 6.370 23.324 -24.696 1.00 46.56 302 PRO A CA 1
ATOM 2259 C C . PRO A 1 302 ? 7.593 24.237 -24.571 1.00 46.56 302 PRO A C 1
ATOM 2261 O O . PRO A 1 302 ? 7.632 25.147 -23.741 1.00 46.56 302 PRO A O 1
ATOM 2264 N N . LEU A 1 303 ? 8.664 23.858 -25.265 1.00 54.28 303 LEU A N 1
ATOM 2265 C CA . LEU A 1 303 ? 9.982 24.429 -25.053 1.00 54.28 303 LEU A CA 1
ATOM 2266 C C . LEU A 1 303 ? 9.911 25.850 -25.590 1.00 54.28 303 LEU A C 1
ATOM 2268 O O . LEU A 1 303 ? 9.767 26.010 -26.791 1.00 54.28 303 LEU A O 1
ATOM 2272 N N . THR A 1 304 ? 9.982 26.872 -24.738 1.00 59.41 304 THR A N 1
ATOM 2273 C CA . THR A 1 304 ? 9.999 28.267 -25.204 1.00 59.41 304 THR A CA 1
ATOM 2274 C C . THR A 1 304 ? 11.254 28.998 -24.765 1.00 59.41 304 THR A C 1
ATOM 2276 O O . THR A 1 304 ? 11.438 29.287 -23.587 1.00 59.41 304 THR A O 1
ATOM 2279 N N . ILE A 1 305 ? 12.204 29.179 -25.686 1.00 65.50 305 ILE A N 1
ATOM 2280 C CA . ILE A 1 305 ? 13.429 29.990 -25.554 1.00 65.50 305 ILE A CA 1
ATOM 2281 C C . ILE A 1 305 ? 13.056 31.452 -25.720 1.00 65.50 305 ILE A C 1
ATOM 2283 O O . ILE A 1 305 ? 13.580 32.302 -25.003 1.00 65.50 305 ILE A O 1
ATOM 2287 N N . GLY A 1 306 ? 12.110 31.733 -26.616 1.00 66.19 306 GLY A N 1
ATOM 2288 C CA . GLY A 1 306 ? 11.571 33.069 -26.802 1.00 66.19 306 GLY A CA 1
ATOM 2289 C C . GLY A 1 306 ? 10.517 33.450 -25.754 1.00 66.19 306 GLY A C 1
ATOM 2290 O O . GLY A 1 306 ? 9.866 32.579 -25.175 1.00 66.19 306 GLY A O 1
ATOM 2291 N N . PRO A 1 307 ? 10.301 34.756 -25.527 1.00 64.25 307 PRO A N 1
ATOM 2292 C CA . PRO A 1 307 ? 9.157 35.243 -24.776 1.00 64.25 307 PRO A CA 1
ATOM 2293 C C . PRO A 1 307 ? 7.851 35.039 -25.552 1.00 64.25 307 PRO A C 1
ATOM 2295 O O . PRO A 1 307 ? 7.600 35.717 -26.542 1.00 64.25 307 PRO A O 1
ATOM 2298 N N . HIS A 1 308 ? 6.985 34.154 -25.050 1.00 68.25 308 HIS A N 1
ATOM 2299 C CA . HIS A 1 308 ? 5.594 33.978 -25.519 1.00 68.25 308 HIS A CA 1
ATOM 2300 C C . HIS A 1 308 ? 4.582 34.656 -24.582 1.00 68.25 308 HIS A C 1
ATOM 2302 O O . HIS A 1 308 ? 3.423 34.255 -24.461 1.00 68.25 308 HIS A O 1
ATOM 2308 N N . ALA A 1 309 ? 5.032 35.701 -23.882 1.00 61.62 309 ALA A N 1
ATOM 2309 C CA . ALA A 1 309 ? 4.219 36.473 -22.952 1.00 61.62 309 ALA A CA 1
ATOM 2310 C C . ALA A 1 309 ? 2.968 37.032 -23.659 1.00 61.62 309 ALA A C 1
ATOM 2312 O O . ALA A 1 309 ? 3.068 37.777 -24.629 1.00 61.62 309 ALA A O 1
ATOM 2313 N N . GLY A 1 310 ? 1.781 36.668 -23.165 1.00 62.22 310 GLY A N 1
ATOM 2314 C CA . GLY A 1 310 ? 0.491 37.093 -23.728 1.00 62.22 310 GLY A CA 1
ATOM 2315 C C . GLY A 1 310 ? -0.228 36.033 -24.568 1.00 62.22 310 GLY A C 1
ATOM 2316 O O . GLY A 1 310 ? -1.430 36.174 -24.790 1.00 62.22 310 GLY A O 1
ATOM 2317 N N . ILE A 1 311 ? 0.452 34.950 -24.954 1.00 68.44 311 ILE A N 1
ATOM 2318 C CA . ILE A 1 311 ? -0.177 33.775 -25.566 1.00 68.44 311 ILE A CA 1
ATOM 2319 C C . ILE A 1 311 ? -0.639 32.839 -24.434 1.00 68.44 311 ILE A C 1
ATOM 2321 O O . ILE A 1 311 ? 0.169 32.503 -23.565 1.00 68.44 311 ILE A O 1
ATOM 2325 N N . PRO A 1 312 ? -1.926 32.441 -24.378 1.00 66.19 312 PRO A N 1
ATOM 2326 C CA . PRO A 1 312 ? -2.377 31.421 -23.439 1.00 66.19 312 PRO A CA 1
ATOM 2327 C C . PRO A 1 312 ? -1.663 30.100 -23.711 1.00 66.19 312 PRO A C 1
ATOM 2329 O O . PRO A 1 312 ? -1.649 29.617 -24.845 1.00 66.19 312 PRO A O 1
ATOM 2332 N N . ASP A 1 313 ? -1.111 29.509 -22.663 1.00 63.41 313 ASP A N 1
ATOM 2333 C CA . ASP A 1 313 ? -0.548 28.175 -22.718 1.00 63.41 313 ASP A CA 1
ATOM 2334 C C . ASP A 1 313 ? -1.701 27.166 -22.747 1.00 63.41 313 ASP A C 1
ATOM 2336 O O . ASP A 1 313 ? -2.434 26.994 -21.772 1.00 63.41 313 ASP A O 1
ATOM 2340 N N . ARG A 1 314 ? -1.904 26.532 -23.906 1.00 57.69 314 ARG A N 1
ATOM 2341 C CA . ARG A 1 314 ? -2.988 25.558 -24.108 1.00 57.69 314 ARG A CA 1
ATOM 2342 C C . ARG A 1 314 ? -2.698 24.201 -23.457 1.00 57.69 314 ARG A C 1
ATOM 2344 O O . ARG A 1 314 ? -3.610 23.381 -23.380 1.00 57.69 314 ARG A O 1
ATOM 2351 N N . TYR A 1 315 ? -1.466 23.971 -23.001 1.00 55.28 315 TYR A N 1
ATOM 2352 C CA . TYR A 1 315 ? -1.051 22.754 -22.305 1.00 55.28 315 TYR A CA 1
ATOM 2353 C C . TYR A 1 315 ? -1.200 22.884 -20.804 1.00 55.28 315 TYR A C 1
ATOM 2355 O O . TYR A 1 315 ? -1.385 21.862 -20.142 1.00 55.28 315 TYR A O 1
ATOM 2363 N N . LEU A 1 316 ? -1.045 24.099 -20.252 1.00 55.53 316 LEU A N 1
ATOM 2364 C CA . LEU A 1 316 ? -1.119 24.282 -18.807 1.00 55.53 316 LEU A CA 1
ATOM 2365 C C . LEU A 1 316 ? -2.526 23.926 -18.406 1.00 55.53 316 LEU A C 1
ATOM 2367 O O . LEU A 1 316 ? -3.486 24.526 -18.889 1.00 55.53 316 LEU A O 1
ATOM 2371 N N . SER A 1 317 ? -2.607 22.883 -17.585 1.00 53.44 317 SER A N 1
ATOM 2372 C CA . SER A 1 317 ? -3.808 22.099 -17.405 1.00 53.44 317 SER A CA 1
ATOM 2373 C C . SER A 1 317 ? -5.017 23.021 -17.240 1.00 53.44 317 SER A C 1
ATOM 2375 O O . SER A 1 317 ? -5.219 23.635 -16.187 1.00 53.44 317 SER A O 1
ATOM 2377 N N . GLY A 1 318 ? -5.886 23.057 -18.254 1.00 58.19 318 GLY A N 1
ATOM 2378 C CA . GLY A 1 318 ? -7.240 23.596 -18.131 1.00 58.19 318 GLY A CA 1
ATOM 2379 C C . GLY A 1 318 ? -8.084 22.818 -17.108 1.00 58.19 318 GLY A C 1
ATOM 2380 O O . GLY A 1 318 ? -9.291 23.017 -17.048 1.00 58.19 318 GLY A O 1
ATOM 2381 N N . VAL A 1 319 ? -7.467 21.922 -16.323 1.00 63.97 319 VAL A N 1
ATOM 2382 C CA . VAL A 1 319 ? -7.987 21.218 -15.144 1.00 63.97 319 VAL A CA 1
ATOM 2383 C C . VAL A 1 319 ? -8.741 22.153 -14.204 1.00 63.97 319 VAL A C 1
ATOM 2385 O O . VAL A 1 319 ? -9.794 21.779 -13.704 1.00 63.97 319 VAL A O 1
ATOM 2388 N N . PHE A 1 320 ? -8.276 23.392 -14.019 1.00 64.06 320 PHE A N 1
ATOM 2389 C CA . PHE A 1 320 ? -8.976 24.389 -13.193 1.00 64.06 320 PHE A CA 1
ATOM 2390 C C . PHE A 1 320 ? -9.872 25.339 -13.999 1.00 64.06 320 PHE A C 1
ATOM 2392 O O . PHE A 1 320 ? -10.355 26.324 -13.454 1.00 64.06 320 PHE A O 1
ATOM 2399 N N . ARG A 1 321 ? -10.076 25.074 -15.297 1.00 62.88 321 ARG A N 1
ATOM 2400 C CA . ARG A 1 321 ? -10.833 25.918 -16.243 1.00 62.88 321 ARG A CA 1
ATOM 2401 C C . ARG A 1 321 ? -10.328 27.368 -16.349 1.00 62.88 321 ARG A C 1
ATOM 2403 O O . ARG A 1 321 ? -11.056 28.240 -16.814 1.00 62.88 321 ARG A O 1
ATOM 2410 N N . THR A 1 322 ? -9.069 27.608 -15.982 1.00 61.09 322 THR A N 1
ATOM 2411 C CA . THR A 1 322 ? -8.415 28.922 -16.055 1.00 61.09 322 THR A CA 1
ATOM 2412 C C . THR A 1 322 ? -7.250 28.849 -17.044 1.00 61.09 322 THR A C 1
ATOM 2414 O O . THR A 1 322 ? -6.320 28.081 -16.797 1.00 61.09 322 THR A O 1
ATOM 2417 N N . PRO A 1 323 ? -7.261 29.617 -18.152 1.00 59.75 323 PRO A N 1
ATOM 2418 C CA . PRO A 1 323 ? -6.119 29.696 -19.059 1.00 59.75 323 PRO A CA 1
ATOM 2419 C C . PRO A 1 323 ? -4.904 30.271 -18.324 1.00 59.75 323 PRO A C 1
ATOM 2421 O O . PRO A 1 323 ? -4.974 31.386 -17.803 1.00 59.75 323 PRO A O 1
ATOM 2424 N N . MET A 1 324 ? -3.793 29.536 -18.285 1.00 63.00 324 MET A N 1
ATOM 2425 C CA . MET A 1 324 ? -2.533 30.051 -17.741 1.00 63.00 324 MET A CA 1
ATOM 2426 C C . MET A 1 324 ? -1.672 30.650 -18.858 1.00 63.00 324 MET A C 1
ATOM 2428 O O . MET A 1 324 ? -1.818 30.308 -20.030 1.00 63.00 324 MET A O 1
ATOM 2432 N N . ARG A 1 325 ? -0.800 31.599 -18.511 1.00 68.06 325 ARG A N 1
ATOM 2433 C CA . ARG A 1 325 ? 0.157 32.215 -19.445 1.00 68.06 325 ARG A CA 1
ATOM 2434 C C . ARG A 1 325 ? 1.530 31.576 -19.250 1.00 68.06 325 ARG A C 1
ATOM 2436 O O . ARG A 1 325 ? 1.830 31.132 -18.148 1.00 68.06 325 ARG A O 1
ATOM 2443 N N . TYR A 1 326 ? 2.373 31.607 -20.280 1.00 69.12 326 TYR A N 1
ATOM 2444 C CA . TYR A 1 326 ? 3.789 31.255 -20.149 1.00 69.12 326 TYR A CA 1
ATOM 2445 C C . TYR A 1 326 ? 4.466 32.100 -19.055 1.00 69.12 326 TYR A C 1
ATOM 2447 O O . TYR A 1 326 ? 4.403 33.332 -19.085 1.00 69.12 326 TYR A O 1
ATOM 2455 N N . GLU A 1 327 ? 5.123 31.439 -18.099 1.00 67.50 327 GLU A N 1
ATOM 2456 C CA . GLU A 1 327 ? 5.804 32.078 -16.966 1.00 67.50 327 GLU A CA 1
ATOM 2457 C C . GLU A 1 327 ? 7.321 32.104 -17.189 1.00 67.50 327 GLU A C 1
ATOM 2459 O O . GLU A 1 327 ? 7.953 31.050 -17.305 1.00 67.50 327 GLU A O 1
ATOM 2464 N N . GLN A 1 328 ? 7.909 33.303 -17.240 1.00 69.50 328 GLN A N 1
ATOM 2465 C CA . GLN A 1 328 ? 9.354 33.494 -17.384 1.00 69.50 328 GLN A CA 1
ATOM 2466 C C . GLN A 1 328 ? 10.075 33.150 -16.073 1.00 69.50 328 GLN A C 1
ATOM 2468 O O . GLN A 1 328 ? 9.640 33.552 -14.990 1.00 69.50 328 GLN A O 1
ATOM 2473 N N . MET A 1 329 ? 11.188 32.425 -16.164 1.00 67.12 329 MET A N 1
ATOM 2474 C CA . MET A 1 329 ? 12.081 32.194 -15.027 1.00 67.12 329 MET A CA 1
ATOM 2475 C C . MET A 1 329 ? 13.046 33.373 -14.845 1.00 67.12 329 MET A C 1
ATOM 2477 O O . MET A 1 329 ? 13.292 34.136 -15.779 1.00 67.12 329 MET A O 1
ATOM 2481 N N . ASP A 1 330 ? 13.562 33.560 -13.628 1.00 65.44 330 ASP A N 1
ATOM 2482 C CA . ASP A 1 330 ? 14.527 34.626 -13.339 1.00 65.44 330 ASP A CA 1
ATOM 2483 C C . ASP A 1 330 ? 15.806 34.401 -14.152 1.00 65.44 330 ASP A C 1
ATOM 2485 O O . ASP A 1 330 ? 16.635 33.577 -13.778 1.00 65.44 330 ASP A O 1
ATOM 2489 N N . ALA A 1 331 ? 15.970 35.159 -15.238 1.00 59.62 331 ALA A N 1
ATOM 2490 C CA . ALA A 1 331 ? 17.061 35.007 -16.196 1.00 59.62 331 ALA A CA 1
ATOM 2491 C C . ALA A 1 331 ? 18.464 35.195 -15.592 1.00 59.62 331 ALA A C 1
ATOM 2493 O O . ALA A 1 331 ? 19.440 34.804 -16.226 1.00 59.62 331 ALA A O 1
ATOM 2494 N N . SER A 1 332 ? 18.578 35.772 -14.388 1.00 58.28 332 SER A N 1
ATOM 2495 C CA . SER A 1 332 ? 19.852 35.865 -13.663 1.00 58.28 332 SER A CA 1
ATOM 2496 C C . SER A 1 332 ? 20.279 34.545 -13.009 1.00 58.28 332 SER A C 1
ATOM 2498 O O . SER A 1 332 ? 21.449 34.386 -12.671 1.00 58.28 332 SER A O 1
ATOM 2500 N N . LYS A 1 333 ? 19.338 33.607 -12.837 1.00 60.50 333 LYS A N 1
ATOM 2501 C CA . LYS A 1 333 ? 19.548 32.295 -12.206 1.00 60.50 333 LYS A CA 1
ATOM 2502 C C . LYS A 1 333 ? 19.215 31.128 -13.144 1.00 60.50 333 LYS A C 1
ATOM 2504 O O . LYS A 1 333 ? 19.932 30.140 -13.144 1.00 60.50 333 LYS A O 1
ATOM 2509 N N . HIS A 1 334 ? 18.138 31.252 -13.925 1.00 68.88 334 HIS A N 1
ATOM 2510 C CA . HIS A 1 334 ? 17.604 30.260 -14.865 1.00 68.88 334 HIS A CA 1
ATOM 2511 C C . HIS A 1 334 ? 17.058 30.972 -16.117 1.00 68.88 334 HIS A C 1
ATOM 2513 O O . HIS A 1 334 ? 16.127 31.775 -16.030 1.00 68.88 334 HIS A O 1
ATOM 2519 N N . SER A 1 335 ? 17.616 30.700 -17.298 1.00 63.22 335 SER A N 1
ATOM 2520 C CA . SER A 1 335 ? 17.167 31.274 -18.570 1.00 63.22 335 SER A CA 1
ATOM 2521 C C . SER A 1 335 ? 16.130 30.384 -19.278 1.00 63.22 335 SER A C 1
ATOM 2523 O O . SER A 1 335 ? 16.439 29.369 -19.897 1.00 63.22 335 SER A O 1
ATOM 2525 N N . GLY A 1 336 ? 14.858 30.799 -19.258 1.00 65.31 336 GLY A N 1
ATOM 2526 C CA . GLY A 1 336 ? 13.787 30.100 -19.976 1.00 65.31 336 GLY A CA 1
ATOM 2527 C C . GLY A 1 336 ? 12.385 30.387 -19.443 1.00 65.31 336 GLY A C 1
ATOM 2528 O O . GLY A 1 336 ? 12.150 31.380 -18.754 1.00 65.31 336 GLY A O 1
ATOM 2529 N N . PHE A 1 337 ? 11.456 29.481 -19.747 1.00 63.22 337 PHE A N 1
ATOM 2530 C CA . PHE A 1 337 ? 10.062 29.514 -19.297 1.00 63.22 337 PHE A CA 1
ATOM 2531 C C . PHE A 1 337 ? 9.661 28.169 -18.688 1.00 63.22 337 PHE A C 1
ATOM 2533 O O . PHE A 1 337 ? 10.210 27.126 -19.050 1.00 63.22 337 PHE A O 1
ATOM 2540 N N . ARG A 1 338 ? 8.694 28.207 -17.766 1.00 61.69 338 ARG A N 1
ATOM 2541 C CA . ARG A 1 338 ? 8.220 27.040 -17.011 1.00 61.69 338 ARG A CA 1
ATOM 2542 C C . ARG A 1 338 ? 7.705 25.913 -17.916 1.00 61.69 338 ARG A C 1
ATOM 2544 O O . ARG A 1 338 ? 6.985 26.135 -18.885 1.00 61.69 338 ARG A O 1
ATOM 2551 N N . GLN A 1 339 ? 8.009 24.685 -17.503 1.00 62.00 339 GLN A N 1
ATOM 2552 C CA . GLN A 1 339 ? 7.505 23.457 -18.092 1.00 62.00 339 GLN A CA 1
ATOM 2553 C C . GLN A 1 339 ? 6.014 23.187 -17.857 1.00 62.00 339 GLN A C 1
ATOM 2555 O O . GLN A 1 339 ? 5.521 23.320 -16.741 1.00 62.00 339 GLN A O 1
ATOM 2560 N N . VAL A 1 340 ? 5.357 22.614 -18.869 1.00 56.31 340 VAL A N 1
ATOM 2561 C CA . VAL A 1 340 ? 4.004 22.065 -18.759 1.00 56.31 340 VAL A CA 1
ATOM 2562 C C . VAL A 1 340 ? 3.905 20.545 -18.837 1.00 56.31 340 VAL A C 1
ATOM 2564 O O . VAL A 1 340 ? 2.981 19.976 -18.265 1.00 56.31 340 VAL A O 1
ATOM 2567 N N . PHE A 1 341 ? 4.836 19.846 -19.491 1.00 56.19 341 PHE A N 1
ATOM 2568 C CA . PHE A 1 341 ? 4.764 18.385 -19.581 1.00 56.19 341 PHE A CA 1
ATOM 2569 C C . PHE A 1 341 ? 4.809 17.703 -18.202 1.00 56.19 341 PHE A C 1
ATOM 2571 O O . PHE A 1 341 ? 4.045 16.776 -17.973 1.00 56.19 341 PHE A O 1
ATOM 2578 N N . SER A 1 342 ? 5.578 18.213 -17.232 1.00 58.53 342 SER A N 1
ATOM 2579 C CA . SER A 1 342 ? 5.573 17.709 -15.845 1.00 58.53 342 SER A CA 1
ATOM 2580 C C . SER A 1 342 ? 4.276 18.001 -15.092 1.00 58.53 342 SER A C 1
ATOM 2582 O O . SER A 1 342 ? 4.083 17.487 -14.000 1.00 58.53 342 SER A O 1
ATOM 2584 N N . THR A 1 343 ? 3.368 18.792 -15.664 1.00 64.50 343 THR A N 1
ATOM 2585 C CA . THR A 1 343 ? 2.016 19.015 -15.129 1.00 64.50 343 THR A CA 1
ATOM 2586 C C . THR A 1 343 ? 0.961 18.150 -15.823 1.00 64.50 343 THR A C 1
ATOM 2588 O O . THR A 1 343 ? -0.222 18.279 -15.525 1.00 64.50 343 THR A O 1
ATOM 2591 N N . ARG A 1 344 ? 1.388 17.275 -16.744 1.00 69.12 344 ARG A N 1
ATOM 2592 C CA . ARG A 1 344 ? 0.539 16.394 -17.542 1.00 69.12 344 ARG A CA 1
ATOM 2593 C C . ARG A 1 344 ? 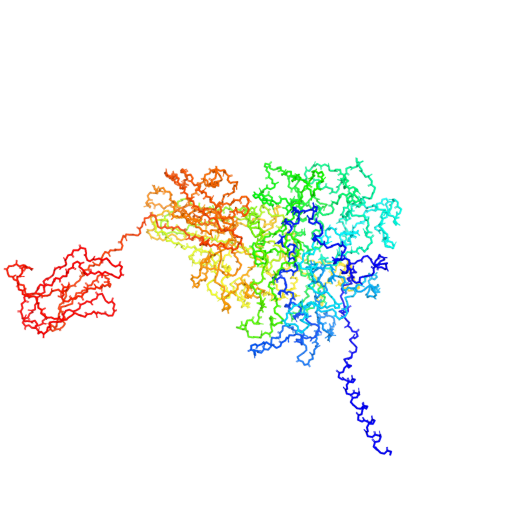0.733 14.933 -17.162 1.00 69.12 344 ARG A C 1
ATOM 2595 O O . ARG A 1 344 ? 1.856 14.470 -16.958 1.00 69.12 344 ARG A O 1
ATOM 2602 N N . ALA A 1 345 ? -0.352 14.173 -17.187 1.00 75.00 345 ALA A N 1
ATOM 2603 C CA . ALA A 1 345 ? -0.331 12.744 -16.898 1.00 75.00 345 ALA A CA 1
ATOM 2604 C C . ALA A 1 345 ? 0.570 11.924 -17.843 1.00 75.00 345 ALA A C 1
ATOM 2606 O O . ALA A 1 345 ? 1.126 10.909 -17.434 1.00 75.00 345 ALA A O 1
ATOM 2607 N N . GLU A 1 346 ? 0.751 12.362 -19.094 1.00 71.31 346 GLU A N 1
ATOM 2608 C CA . GLU A 1 346 ? 1.618 11.718 -20.091 1.00 71.31 346 GLU A CA 1
ATOM 2609 C C . GLU A 1 346 ? 3.059 11.563 -19.593 1.00 71.31 346 GLU A C 1
ATOM 2611 O O . GLU A 1 346 ? 3.713 10.577 -19.920 1.00 71.31 346 GLU A O 1
ATOM 2616 N N . PHE A 1 347 ? 3.551 12.486 -18.764 1.00 71.44 347 PHE A N 1
ATOM 2617 C CA . PHE A 1 347 ? 4.863 12.337 -18.136 1.00 71.44 347 PHE A CA 1
ATOM 2618 C C . PHE A 1 347 ? 4.938 11.069 -17.278 1.00 71.44 347 PHE A C 1
ATOM 2620 O O . PHE A 1 347 ? 5.904 10.312 -17.372 1.00 71.44 347 PHE A O 1
ATOM 2627 N N . CYS A 1 348 ? 3.897 10.806 -16.484 1.00 75.19 348 CYS A N 1
ATOM 2628 C CA . CYS A 1 348 ? 3.827 9.636 -15.616 1.00 75.19 348 CYS A CA 1
ATOM 2629 C C . CYS A 1 348 ? 3.713 8.330 -16.415 1.00 75.19 348 CYS A C 1
ATOM 2631 O O . CYS A 1 348 ? 4.215 7.310 -15.956 1.00 75.19 348 CYS A O 1
ATOM 2633 N N . SER A 1 349 ? 3.117 8.352 -17.614 1.00 72.19 349 SER A N 1
ATOM 2634 C CA . SER A 1 349 ? 2.951 7.155 -18.461 1.00 72.19 349 SER A CA 1
ATOM 2635 C C . SER A 1 349 ? 4.265 6.475 -18.860 1.00 72.19 349 SER A C 1
ATOM 2637 O O . SER A 1 349 ? 4.285 5.269 -19.066 1.00 72.19 349 SER A O 1
ATOM 2639 N N . ALA A 1 350 ? 5.371 7.225 -18.905 1.00 68.88 350 ALA A N 1
ATOM 2640 C CA . ALA A 1 350 ? 6.696 6.686 -19.210 1.00 68.88 350 ALA A CA 1
ATOM 2641 C C . ALA A 1 350 ? 7.202 5.688 -18.153 1.00 68.88 350 ALA A C 1
ATOM 2643 O O . ALA A 1 350 ? 8.102 4.905 -18.436 1.00 68.88 350 ALA A O 1
ATOM 2644 N N . CYS A 1 351 ? 6.642 5.732 -16.941 1.00 74.81 351 CYS A N 1
ATOM 2645 C CA . CYS A 1 351 ? 7.005 4.847 -15.834 1.00 74.81 351 CYS A CA 1
ATOM 2646 C C . CYS A 1 351 ? 5.812 4.022 -15.329 1.00 74.81 351 CYS A C 1
ATOM 2648 O O . CYS A 1 351 ? 6.011 2.911 -14.866 1.00 74.81 351 CYS A O 1
ATOM 2650 N N . HIS A 1 352 ? 4.585 4.542 -15.430 1.00 80.44 352 HIS A N 1
ATOM 2651 C CA . HIS A 1 352 ? 3.370 3.976 -14.827 1.00 80.44 352 HIS A CA 1
ATOM 2652 C C . HIS A 1 352 ? 2.411 3.344 -15.855 1.00 80.44 352 HIS A C 1
ATOM 2654 O O . HIS A 1 352 ? 1.183 3.415 -15.723 1.00 80.44 352 HIS A O 1
ATOM 2660 N N . ASP A 1 353 ? 2.987 2.754 -16.903 1.00 77.62 353 ASP A N 1
ATOM 2661 C CA . ASP A 1 353 ? 2.309 1.914 -17.893 1.00 77.62 353 ASP A CA 1
ATOM 2662 C C . ASP A 1 353 ? 3.311 0.872 -18.434 1.00 77.62 353 ASP A C 1
ATOM 2664 O O . ASP A 1 353 ? 3.955 1.046 -19.471 1.00 77.62 353 ASP A O 1
ATOM 2668 N N . VAL A 1 354 ? 3.531 -0.183 -17.647 1.00 78.44 354 VAL A N 1
ATOM 2669 C CA . VAL A 1 354 ? 4.624 -1.147 -17.815 1.00 78.44 354 VAL A CA 1
ATOM 2670 C C . VAL A 1 354 ? 4.071 -2.475 -18.307 1.00 78.44 354 VAL A C 1
ATOM 2672 O O . VAL A 1 354 ? 3.200 -3.082 -17.686 1.00 78.44 354 VAL A O 1
ATOM 2675 N N . THR A 1 355 ? 4.617 -2.954 -19.419 1.00 79.19 355 THR A N 1
ATOM 2676 C CA . THR A 1 355 ? 4.277 -4.254 -20.003 1.00 79.19 355 THR A CA 1
ATOM 2677 C C . THR A 1 355 ? 5.503 -5.142 -20.044 1.00 79.19 355 THR A C 1
ATOM 2679 O O . THR A 1 355 ? 6.569 -4.671 -20.425 1.00 79.19 355 THR A O 1
ATOM 2682 N N . ASN A 1 356 ? 5.360 -6.426 -19.726 1.00 83.50 356 ASN A N 1
ATOM 2683 C CA . ASN A 1 356 ? 6.435 -7.396 -19.906 1.00 83.50 356 ASN A CA 1
ATOM 2684 C C . ASN A 1 356 ? 6.839 -7.462 -21.400 1.00 83.50 356 ASN A C 1
ATOM 2686 O O . ASN A 1 356 ? 5.981 -7.778 -22.230 1.00 83.50 356 ASN A O 1
ATOM 2690 N N . PRO A 1 357 ? 8.098 -7.165 -21.779 1.00 79.12 357 PRO A N 1
ATOM 2691 C CA . PRO A 1 357 ? 8.519 -7.091 -23.177 1.00 79.12 357 PRO A CA 1
ATOM 2692 C C . PRO A 1 357 ? 9.090 -8.426 -23.673 1.00 79.12 357 PRO A C 1
ATOM 2694 O O . PRO A 1 357 ? 9.499 -8.534 -24.829 1.00 79.12 357 PRO A O 1
ATOM 2697 N N . LEU A 1 358 ? 9.196 -9.432 -22.796 1.00 86.75 358 LEU A N 1
ATOM 2698 C CA . LEU A 1 358 ? 9.909 -10.662 -23.093 1.00 86.75 358 LEU A CA 1
ATOM 2699 C C . LEU A 1 358 ? 9.228 -11.420 -24.232 1.00 86.75 358 LEU A C 1
ATOM 2701 O O . LEU A 1 358 ? 8.064 -11.809 -24.165 1.00 86.75 358 LEU A O 1
ATOM 2705 N N . THR A 1 359 ? 9.996 -11.681 -25.282 1.00 88.50 359 THR A N 1
ATOM 2706 C CA . THR A 1 359 ? 9.524 -12.341 -26.503 1.00 88.50 359 THR A CA 1
ATOM 2707 C C . THR A 1 359 ? 9.765 -13.851 -26.456 1.00 88.50 359 THR A C 1
ATOM 2709 O O . THR A 1 359 ? 10.308 -14.451 -27.385 1.00 88.50 359 THR A O 1
ATOM 2712 N N . ILE A 1 360 ? 9.376 -14.480 -25.346 1.00 92.56 360 ILE A N 1
ATOM 2713 C CA . ILE A 1 360 ? 9.583 -15.911 -25.094 1.00 92.56 360 ILE A CA 1
ATOM 2714 C C . ILE A 1 360 ? 8.286 -16.602 -24.666 1.00 92.56 360 ILE A C 1
ATOM 2716 O O . ILE A 1 360 ? 7.300 -15.967 -24.280 1.00 92.56 360 ILE A O 1
ATOM 2720 N N . LYS A 1 361 ? 8.310 -17.933 -24.686 1.00 94.06 361 LYS A N 1
ATOM 2721 C CA . LYS A 1 361 ? 7.340 -18.776 -23.994 1.00 94.06 361 LYS A CA 1
ATOM 2722 C C . LYS A 1 361 ? 7.864 -19.181 -22.621 1.00 94.06 361 LYS A C 1
ATOM 2724 O O . LYS A 1 361 ? 9.033 -19.534 -22.477 1.00 94.06 361 LYS A O 1
ATOM 2729 N N . ASN A 1 362 ? 6.984 -19.174 -21.625 1.00 95.44 362 ASN A N 1
ATOM 2730 C CA . ASN A 1 362 ? 7.281 -19.724 -20.307 1.00 95.44 362 ASN A CA 1
ATOM 2731 C C . ASN A 1 362 ? 7.287 -21.267 -20.319 1.00 95.44 362 ASN A C 1
ATOM 2733 O O . ASN A 1 362 ? 6.996 -21.915 -21.328 1.00 95.44 362 ASN A O 1
ATOM 2737 N N . ARG A 1 363 ? 7.573 -21.869 -19.159 1.00 93.56 363 ARG A N 1
ATOM 2738 C CA . ARG A 1 363 ? 7.651 -23.330 -18.979 1.00 93.56 363 ARG A CA 1
ATOM 2739 C C . ARG A 1 363 ? 6.364 -24.099 -19.314 1.00 93.56 363 ARG A C 1
ATOM 2741 O O . ARG A 1 363 ? 6.438 -25.292 -19.584 1.00 93.56 363 ARG A O 1
ATOM 2748 N N . VAL A 1 364 ? 5.201 -23.438 -19.310 1.00 94.88 364 VAL A N 1
ATOM 2749 C CA . VAL A 1 364 ? 3.907 -24.044 -19.688 1.00 94.88 364 VAL A CA 1
ATOM 2750 C C . VAL A 1 364 ? 3.523 -23.753 -21.147 1.00 94.88 364 VAL A C 1
ATOM 2752 O O . VAL A 1 364 ? 2.406 -24.035 -21.575 1.00 94.88 364 VAL A O 1
ATOM 2755 N N . GLY A 1 365 ? 4.453 -23.209 -21.940 1.00 93.88 365 GLY A N 1
ATOM 2756 C CA . GLY A 1 365 ? 4.290 -22.981 -23.376 1.00 93.88 365 GLY A CA 1
ATOM 2757 C C . GLY A 1 365 ? 3.447 -21.754 -23.736 1.00 93.88 365 GLY A C 1
ATOM 2758 O O . GLY A 1 365 ? 3.024 -21.629 -24.890 1.00 93.88 365 GLY A O 1
ATOM 2759 N N . ARG A 1 366 ? 3.192 -20.856 -22.777 1.00 95.38 366 ARG A N 1
ATOM 2760 C CA . ARG A 1 366 ? 2.431 -19.616 -22.976 1.00 95.38 366 ARG A CA 1
ATOM 2761 C C . ARG A 1 366 ? 3.366 -18.449 -23.242 1.00 95.38 366 ARG A C 1
ATOM 2763 O O . ARG A 1 366 ? 4.441 -18.366 -22.658 1.00 95.38 366 ARG A O 1
ATOM 2770 N N . TRP A 1 367 ? 2.948 -17.564 -24.139 1.00 93.88 367 TRP A N 1
ATOM 2771 C CA . TRP A 1 367 ? 3.663 -16.324 -24.409 1.00 93.88 367 TRP A CA 1
ATOM 2772 C C . TRP A 1 367 ? 3.568 -15.396 -23.198 1.00 93.88 367 TRP A C 1
ATOM 2774 O O . TRP A 1 367 ? 2.475 -15.239 -22.659 1.00 93.88 367 TRP A O 1
ATOM 2784 N N . VAL A 1 368 ? 4.690 -14.818 -22.768 1.00 91.56 368 VAL A N 1
ATOM 2785 C CA . VAL A 1 368 ? 4.737 -13.943 -21.577 1.00 91.56 368 VAL A CA 1
ATOM 2786 C C . VAL A 1 368 ? 4.695 -12.458 -21.936 1.00 91.56 368 VAL A C 1
ATOM 2788 O O . VAL A 1 368 ? 4.163 -11.639 -21.187 1.00 91.56 368 VAL A O 1
ATOM 2791 N N . GLY A 1 369 ? 5.229 -12.102 -23.108 1.00 87.44 369 GLY A N 1
ATOM 2792 C CA . GLY A 1 369 ? 5.251 -10.727 -23.588 1.00 87.44 369 GLY A CA 1
ATOM 2793 C C . GLY A 1 369 ? 3.838 -10.173 -23.741 1.00 87.44 369 GLY A C 1
ATOM 2794 O O . GLY A 1 369 ? 2.943 -10.852 -24.241 1.00 87.44 369 GLY A O 1
ATOM 2795 N N . GLY A 1 370 ? 3.624 -8.937 -23.309 1.00 82.00 370 GLY A N 1
ATOM 2796 C CA . GLY A 1 370 ? 2.295 -8.330 -23.278 1.00 82.00 370 GLY A CA 1
ATOM 2797 C C . GLY A 1 370 ? 1.593 -8.402 -21.925 1.00 82.00 370 GLY A C 1
ATOM 2798 O O . GLY A 1 370 ? 0.574 -7.733 -21.767 1.00 82.00 370 GLY A O 1
ATOM 2799 N N . PHE A 1 371 ? 2.121 -9.149 -20.946 1.00 88.50 371 PHE A N 1
ATOM 2800 C CA . PHE A 1 371 ? 1.556 -9.156 -19.595 1.00 88.50 371 PHE A CA 1
ATOM 2801 C C . PHE A 1 371 ? 1.613 -7.746 -18.965 1.00 88.50 371 PHE A C 1
ATOM 2803 O O . PHE A 1 371 ? 2.696 -7.146 -18.934 1.00 88.50 371 PHE A O 1
ATOM 2810 N N . PRO A 1 372 ? 0.481 -7.185 -18.497 1.00 84.81 372 PRO A N 1
ATOM 2811 C CA . PRO A 1 372 ? 0.445 -5.861 -17.883 1.00 84.81 372 PRO A CA 1
ATOM 2812 C C . PRO A 1 372 ? 1.001 -5.903 -16.453 1.00 84.81 372 PRO A C 1
ATOM 2814 O O . PRO A 1 372 ? 0.342 -6.401 -15.551 1.00 84.81 372 PRO A O 1
ATOM 2817 N N . ILE A 1 373 ? 2.193 -5.341 -16.238 1.00 81.69 373 ILE A N 1
ATOM 2818 C CA . ILE A 1 373 ? 2.810 -5.229 -14.903 1.00 81.69 373 ILE A CA 1
ATOM 2819 C C . ILE A 1 373 ? 2.215 -4.033 -14.146 1.00 81.69 373 ILE A C 1
ATOM 2821 O O . ILE A 1 373 ? 1.912 -4.116 -12.960 1.00 81.69 373 ILE A O 1
ATOM 2825 N N . GLU A 1 374 ? 2.030 -2.903 -14.833 1.00 81.94 374 GLU A N 1
ATOM 2826 C CA . GLU A 1 374 ? 1.375 -1.717 -14.278 1.00 81.94 374 GLU A CA 1
ATOM 2827 C C . GLU A 1 374 ? 0.592 -0.981 -15.371 1.00 81.94 374 GLU A C 1
ATOM 2829 O O . GLU A 1 374 ? 1.076 -0.833 -16.491 1.00 81.94 374 GLU A O 1
ATOM 2834 N N . ARG A 1 375 ? -0.615 -0.498 -15.053 1.00 81.50 375 ARG A N 1
ATOM 2835 C CA . ARG A 1 375 ? -1.515 0.200 -15.993 1.00 81.50 375 ARG A CA 1
ATOM 2836 C C . ARG A 1 375 ? -2.086 1.505 -15.444 1.00 81.50 375 ARG A C 1
ATOM 2838 O O . ARG A 1 375 ? -3.042 2.035 -16.001 1.00 81.50 375 ARG A O 1
ATOM 2845 N N . THR A 1 376 ? -1.506 2.051 -14.377 1.00 85.69 376 THR A N 1
ATOM 2846 C CA . THR A 1 376 ? -2.032 3.210 -13.639 1.00 85.69 376 THR A CA 1
ATOM 2847 C C . THR A 1 376 ? -2.406 4.385 -14.553 1.00 85.69 376 THR A C 1
ATOM 2849 O O . THR A 1 376 ? -3.468 4.990 -14.391 1.00 85.69 376 THR A O 1
ATOM 2852 N N . TYR A 1 377 ? -1.571 4.706 -15.547 1.00 82.38 377 TYR A N 1
ATOM 2853 C CA . TYR A 1 377 ? -1.883 5.765 -16.509 1.00 82.38 377 TYR A CA 1
ATOM 2854 C C . TYR A 1 377 ? -3.042 5.403 -17.448 1.00 82.38 377 TYR A C 1
ATOM 2856 O O . TYR A 1 377 ? -3.930 6.232 -17.656 1.00 82.38 377 TYR A O 1
ATOM 2864 N N . ALA A 1 378 ? -3.052 4.189 -18.006 1.00 80.44 378 ALA A N 1
ATOM 2865 C CA . ALA A 1 378 ? -4.117 3.725 -18.890 1.00 80.44 378 ALA A CA 1
ATOM 2866 C C . ALA A 1 378 ? -5.472 3.710 -18.157 1.00 80.44 378 ALA A C 1
ATOM 2868 O O . ALA A 1 378 ? -6.450 4.271 -18.658 1.00 80.44 378 ALA A O 1
ATOM 2869 N N . GLU A 1 379 ? -5.493 3.190 -16.927 1.00 86.56 379 GLU A N 1
ATOM 2870 C CA . GLU A 1 379 ? -6.650 3.192 -16.027 1.00 86.56 379 GLU A CA 1
ATOM 2871 C C . GLU A 1 379 ? -7.179 4.623 -15.813 1.00 86.56 379 GLU A C 1
ATOM 2873 O O . GLU A 1 379 ? -8.362 4.885 -16.047 1.00 86.56 379 GLU A O 1
ATOM 2878 N N . TRP A 1 380 ? -6.306 5.586 -15.480 1.00 88.31 380 TRP A N 1
ATOM 2879 C CA . TRP A 1 380 ? -6.701 6.996 -15.349 1.00 88.31 380 TRP A CA 1
ATOM 2880 C C . TRP A 1 380 ? -7.196 7.607 -16.661 1.00 88.31 380 TRP A C 1
ATOM 2882 O O . TRP A 1 380 ? -8.204 8.315 -16.664 1.00 88.31 380 TRP A O 1
ATOM 2892 N N . SER A 1 381 ? -6.534 7.324 -17.782 1.00 82.62 381 SER A N 1
ATOM 2893 C CA . SER A 1 381 ? -6.864 7.928 -19.077 1.00 82.62 381 SER A CA 1
ATOM 2894 C C . SER A 1 381 ? -8.274 7.576 -19.571 1.00 82.62 381 SER A C 1
ATOM 2896 O O . SER A 1 381 ? -8.840 8.314 -20.376 1.00 82.62 381 SER A O 1
ATOM 2898 N N . SER A 1 382 ? -8.844 6.484 -19.050 1.00 82.44 382 SER A N 1
ATOM 2899 C CA . SER A 1 382 ? -10.200 6.001 -19.338 1.00 82.44 382 SER A CA 1
ATOM 2900 C C . SER A 1 382 ? -11.262 6.435 -18.312 1.00 82.44 382 SER A C 1
ATOM 2902 O O . SER A 1 382 ? -12.440 6.108 -18.460 1.00 82.44 382 SER A O 1
ATOM 2904 N N . SER A 1 383 ? -10.860 7.115 -17.236 1.00 88.62 383 SER A N 1
ATOM 2905 C CA . SER A 1 383 ? -11.720 7.482 -16.099 1.00 88.62 383 SER A CA 1
ATOM 2906 C C . SER A 1 383 ? -12.509 8.777 -16.338 1.00 88.62 383 SER A C 1
ATOM 2908 O O . SER A 1 383 ? -12.258 9.498 -17.305 1.00 88.62 383 SER A O 1
ATOM 2910 N N . ARG A 1 384 ? -13.391 9.171 -15.403 1.00 91.12 384 ARG A N 1
ATOM 2911 C CA . ARG A 1 384 ? -14.051 10.494 -15.462 1.00 91.12 384 ARG A CA 1
ATOM 2912 C C . ARG A 1 384 ? -13.117 11.696 -15.385 1.00 91.12 384 ARG A C 1
ATOM 2914 O O . ARG A 1 384 ? -13.538 12.806 -15.696 1.00 91.12 384 ARG A O 1
ATOM 2921 N N . TYR A 1 385 ? -11.876 11.497 -14.950 1.00 87.50 385 TYR A N 1
ATOM 2922 C CA . TYR A 1 385 ? -10.951 12.586 -14.657 1.00 87.50 385 TYR A CA 1
ATOM 2923 C C . TYR A 1 385 ? -10.206 13.088 -15.905 1.00 87.50 385 TYR A C 1
ATOM 2925 O O . TYR A 1 385 ? -9.816 14.257 -15.956 1.00 87.50 385 TYR A O 1
ATOM 2933 N N . ALA A 1 386 ? -10.022 12.234 -16.918 1.00 83.75 386 ALA A N 1
ATOM 2934 C CA . ALA A 1 386 ? -9.174 12.515 -18.074 1.00 83.75 386 ALA A CA 1
ATOM 2935 C C . ALA A 1 386 ? -9.956 13.129 -19.250 1.00 83.75 386 ALA A C 1
ATOM 2937 O O . ALA A 1 386 ? -10.697 12.443 -19.950 1.00 83.75 386 ALA A O 1
ATOM 2938 N N . ASP A 1 387 ? -9.746 14.418 -19.514 1.00 80.94 387 ASP A N 1
ATOM 2939 C CA . ASP A 1 387 ? -10.308 15.117 -20.681 1.00 80.94 387 ASP A CA 1
ATOM 2940 C C . ASP A 1 387 ? -9.536 14.745 -21.956 1.00 80.94 387 ASP A C 1
ATOM 2942 O O . ASP A 1 387 ? -8.494 15.339 -22.253 1.00 80.94 387 ASP A O 1
ATOM 2946 N N . ARG A 1 388 ? -9.989 13.701 -22.663 1.00 73.75 388 ARG A N 1
ATOM 2947 C CA . ARG A 1 388 ? -9.282 13.133 -23.820 1.00 73.75 388 ARG A CA 1
ATOM 2948 C C . ARG A 1 388 ? -10.220 12.706 -24.952 1.00 73.75 388 ARG A C 1
ATOM 2950 O O . ARG A 1 388 ? -11.329 12.238 -24.682 1.00 73.75 388 ARG A O 1
ATOM 2957 N N . PRO A 1 389 ? -9.781 12.793 -26.223 1.00 67.31 389 PRO A N 1
ATOM 2958 C CA . PRO A 1 389 ? -10.521 12.268 -27.362 1.00 67.31 389 PRO A CA 1
ATOM 2959 C C . PRO A 1 389 ? -10.872 10.792 -27.169 1.00 67.31 389 PRO A C 1
ATOM 2961 O O . PRO A 1 389 ? -10.025 9.980 -26.813 1.00 67.31 389 PRO A O 1
ATOM 2964 N N . GLY A 1 390 ? -12.135 10.446 -27.409 1.00 72.00 390 GLY A N 1
ATOM 2965 C CA . GLY A 1 390 ? -12.619 9.070 -27.291 1.00 72.00 390 GLY A CA 1
ATOM 2966 C C . GLY A 1 390 ? -12.922 8.603 -25.864 1.00 72.00 390 GLY A C 1
ATOM 2967 O O . GLY A 1 390 ? -13.576 7.569 -25.723 1.00 72.00 390 GLY A O 1
ATOM 2968 N N . ASN A 1 391 ? -12.552 9.356 -24.819 1.00 80.31 391 ASN A N 1
ATOM 2969 C CA . ASN A 1 391 ? -12.938 9.014 -23.452 1.00 80.31 391 ASN A CA 1
ATOM 2970 C C . ASN A 1 391 ? -14.420 9.339 -23.208 1.00 80.31 391 ASN A C 1
ATOM 2972 O O . ASN A 1 391 ? -14.801 10.488 -22.990 1.00 80.31 391 ASN A O 1
ATOM 2976 N N . ARG A 1 392 ? -15.265 8.305 -23.230 1.00 86.94 392 ARG A N 1
ATOM 2977 C CA . ARG A 1 392 ? -16.716 8.430 -23.017 1.00 86.94 392 ARG A CA 1
ATOM 2978 C C . ARG A 1 392 ? -17.102 8.662 -21.557 1.00 86.94 392 ARG A C 1
ATOM 2980 O O . ARG A 1 392 ? -18.226 9.077 -21.304 1.00 86.94 392 ARG A O 1
ATOM 2987 N N . ASN A 1 393 ? -16.192 8.397 -20.623 1.00 88.50 393 ASN A N 1
ATOM 2988 C CA . ASN A 1 393 ? -16.446 8.499 -19.190 1.00 88.50 393 ASN A CA 1
ATOM 2989 C C . ASN A 1 393 ? -16.122 9.878 -18.618 1.00 88.50 393 ASN A C 1
ATOM 2991 O O . ASN A 1 393 ? -16.479 10.142 -17.472 1.00 88.50 393 ASN A O 1
ATOM 2995 N N . PHE A 1 394 ? -15.430 10.731 -19.381 1.00 89.44 394 PHE A N 1
ATOM 2996 C CA . PHE A 1 394 ? -14.986 12.046 -18.932 1.00 89.44 394 PHE A CA 1
ATOM 2997 C C . PHE A 1 394 ? -16.144 12.898 -18.391 1.00 89.44 394 PHE A C 1
ATOM 2999 O O . PHE A 1 394 ? -17.146 13.113 -19.075 1.00 89.44 394 PHE A O 1
ATOM 3006 N N . ASP A 1 395 ? -15.959 13.444 -17.188 1.00 89.12 395 ASP A N 1
ATOM 3007 C CA . ASP A 1 395 ? -16.859 14.421 -16.588 1.00 89.12 395 ASP A CA 1
ATOM 3008 C C . ASP A 1 395 ? -16.117 15.758 -16.408 1.00 89.12 395 ASP A C 1
ATOM 3010 O O . ASP A 1 395 ? -15.160 15.846 -15.626 1.00 89.12 395 ASP A O 1
ATOM 3014 N N . PRO A 1 396 ? -16.556 16.844 -17.072 1.00 84.56 396 PRO A N 1
ATOM 3015 C CA . PRO A 1 396 ? -15.907 18.141 -16.948 1.00 84.56 396 PRO A CA 1
ATOM 3016 C C . PRO A 1 396 ? -15.911 18.692 -15.516 1.00 84.56 396 PRO A C 1
ATOM 3018 O O . PRO A 1 396 ? -15.074 19.550 -15.212 1.00 84.56 396 PRO A O 1
ATOM 3021 N N . ALA A 1 397 ? -16.829 18.272 -14.637 1.00 84.06 397 ALA A N 1
ATOM 3022 C CA . ALA A 1 397 ? -16.833 18.651 -13.222 1.00 84.06 397 ALA A CA 1
ATOM 3023 C C . ALA A 1 397 ? -15.656 18.037 -12.450 1.00 84.06 397 ALA A C 1
ATOM 3025 O O . ALA A 1 397 ? -15.182 18.644 -11.493 1.00 84.06 397 ALA A O 1
ATOM 3026 N N . PHE A 1 398 ? -15.134 16.896 -12.911 1.00 85.06 398 PHE A N 1
ATOM 3027 C CA . PHE A 1 398 ? -14.081 16.125 -12.251 1.00 85.06 398 PHE A CA 1
ATOM 3028 C C . PHE A 1 398 ? -12.764 16.081 -13.038 1.00 85.06 398 PHE A C 1
ATOM 3030 O O . PHE A 1 398 ? -11.918 15.239 -12.766 1.00 85.06 398 PHE A O 1
ATOM 3037 N N . LYS A 1 399 ? -12.521 17.002 -13.976 1.00 85.00 399 LYS A N 1
ATOM 3038 C CA . LYS A 1 399 ? -11.251 17.047 -14.725 1.00 85.00 399 LYS A CA 1
ATOM 3039 C C . LYS A 1 399 ? -10.025 17.115 -13.790 1.00 85.00 399 LYS A C 1
ATOM 3041 O O . LYS A 1 399 ? -9.924 18.076 -13.025 1.00 85.00 399 LYS A O 1
ATOM 3046 N N . ARG A 1 400 ? -9.081 16.162 -13.894 1.00 83.75 400 ARG A N 1
ATOM 3047 C CA . ARG A 1 400 ? -7.752 16.142 -13.226 1.00 83.75 400 ARG A CA 1
ATOM 3048 C C . ARG A 1 400 ? -6.694 15.443 -14.067 1.00 83.75 400 ARG A C 1
ATOM 3050 O O . ARG A 1 400 ? -6.974 14.420 -14.678 1.00 83.75 400 ARG A O 1
ATOM 3057 N N . ASP A 1 401 ? -5.461 15.925 -13.946 1.00 81.06 401 ASP A N 1
ATOM 3058 C CA . ASP A 1 401 ? -4.238 15.235 -14.371 1.00 81.06 401 ASP A CA 1
ATOM 3059 C C . ASP A 1 401 ? -3.544 14.545 -13.181 1.00 81.06 401 ASP A C 1
ATOM 3061 O O . ASP A 1 401 ? -3.749 14.946 -12.026 1.00 81.06 401 ASP A O 1
ATOM 3065 N N . CYS A 1 402 ? -2.683 13.550 -13.444 1.00 81.69 402 CYS A N 1
ATOM 3066 C CA . CYS A 1 402 ? -1.978 12.771 -12.414 1.00 81.69 402 CYS A CA 1
ATOM 3067 C C . CYS A 1 402 ? -1.318 13.655 -11.346 1.00 81.69 402 CYS A C 1
ATOM 3069 O O . CYS A 1 402 ? -1.514 13.434 -10.153 1.00 81.69 402 CYS A O 1
ATOM 3071 N N . GLN A 1 403 ? -0.592 14.697 -11.748 1.00 78.81 403 GLN A N 1
ATOM 3072 C CA . GLN A 1 403 ? 0.117 15.586 -10.826 1.00 78.81 403 GLN A CA 1
ATOM 3073 C C . GLN A 1 403 ? -0.835 16.473 -10.033 1.00 78.81 403 GLN A C 1
ATOM 3075 O O . GLN A 1 403 ? -0.603 16.725 -8.857 1.00 78.81 403 GLN A O 1
ATOM 3080 N N . THR A 1 404 ? -1.957 16.892 -10.617 1.00 77.06 404 THR A N 1
ATOM 3081 C CA . THR A 1 404 ? -2.961 17.651 -9.860 1.00 77.06 404 THR A CA 1
ATOM 3082 C C . THR A 1 404 ? -3.608 16.810 -8.757 1.00 77.06 404 THR A C 1
ATOM 3084 O O . THR A 1 404 ? -4.020 17.369 -7.751 1.00 77.06 404 THR A O 1
ATOM 3087 N N . CYS A 1 405 ? -3.629 15.478 -8.888 1.00 81.19 405 CYS A N 1
ATOM 3088 C CA . CYS A 1 405 ? -4.031 14.576 -7.807 1.00 81.19 405 CYS A CA 1
ATOM 3089 C C . CYS A 1 405 ? -2.879 14.220 -6.850 1.00 81.19 405 CYS A C 1
ATOM 3091 O O . CYS A 1 405 ? -3.072 14.237 -5.640 1.00 81.19 405 CYS A O 1
ATOM 3093 N N . HIS A 1 406 ? -1.693 13.887 -7.365 1.00 85.75 406 HIS A N 1
ATOM 3094 C CA . HIS A 1 406 ? -0.586 13.322 -6.576 1.00 85.75 406 HIS A CA 1
ATOM 3095 C C . HIS A 1 406 ? 0.388 14.365 -6.002 1.00 85.75 406 HIS A C 1
ATOM 3097 O O . HIS A 1 406 ? 1.134 14.046 -5.082 1.00 85.75 406 HIS A O 1
ATOM 3103 N N . MET A 1 407 ? 0.387 15.590 -6.531 1.00 83.19 407 MET A N 1
ATOM 3104 C CA . MET A 1 407 ? 1.299 16.689 -6.173 1.00 83.19 407 MET A CA 1
ATOM 3105 C C . MET A 1 407 ? 0.541 17.940 -5.697 1.00 83.19 407 MET A C 1
ATOM 3107 O O . MET A 1 407 ? 1.043 19.060 -5.759 1.00 83.19 407 MET A O 1
ATOM 3111 N N . GLN A 1 408 ? -0.706 17.771 -5.254 1.00 82.06 408 GLN A N 1
ATOM 3112 C CA . GLN A 1 408 ? -1.452 18.787 -4.495 1.00 82.06 408 GLN A CA 1
ATOM 3113 C C . GLN A 1 408 ? -1.652 18.392 -3.035 1.00 82.06 408 GLN A C 1
ATOM 3115 O O . GLN A 1 408 ? -2.484 18.964 -2.337 1.00 82.06 408 GLN A O 1
ATOM 3120 N N . GLN A 1 409 ? -0.894 17.394 -2.596 1.00 85.44 409 GLN A N 1
ATOM 3121 C CA . GLN A 1 409 ? -0.903 16.938 -1.227 1.00 85.44 409 GLN A CA 1
ATOM 3122 C C . GLN A 1 409 ? 0.050 17.771 -0.381 1.00 85.44 409 GLN A C 1
ATOM 3124 O O . GLN A 1 409 ? 1.212 17.903 -0.743 1.00 85.44 409 GLN A O 1
ATOM 3129 N N . ASP A 1 410 ? -0.409 18.248 0.765 1.00 85.31 410 ASP A N 1
ATOM 3130 C CA . ASP A 1 410 ? 0.429 18.879 1.788 1.00 85.31 410 ASP A CA 1
ATOM 3131 C C . ASP A 1 410 ? -0.049 18.410 3.175 1.00 85.31 410 ASP A C 1
ATOM 3133 O O . ASP A 1 410 ? -0.988 17.614 3.293 1.00 85.31 410 ASP A O 1
ATOM 3137 N N . TYR A 1 411 ? 0.593 18.886 4.234 1.00 85.31 411 TYR A N 1
ATOM 3138 C CA . TYR A 1 411 ? 0.219 18.643 5.625 1.00 85.31 411 TYR A CA 1
ATOM 3139 C C . TYR A 1 411 ? -1.276 18.895 5.870 1.00 85.31 411 TYR A C 1
ATOM 3141 O O . TYR A 1 411 ? -1.803 19.966 5.561 1.00 85.31 411 TYR A O 1
ATOM 3149 N N . GLY A 1 412 ? -1.978 17.881 6.388 1.00 82.69 412 GLY A N 1
ATOM 3150 C CA . GLY A 1 412 ? -3.430 17.924 6.616 1.00 82.69 412 GLY A CA 1
ATOM 3151 C C . GLY A 1 412 ? -4.299 17.979 5.350 1.00 82.69 412 GLY A C 1
ATOM 3152 O O . GLY A 1 412 ? -5.523 18.059 5.446 1.00 82.69 412 GLY A O 1
ATOM 3153 N N . GLN A 1 413 ? -3.704 17.933 4.155 1.00 86.38 413 GLN A N 1
ATOM 3154 C CA . GLN A 1 413 ? -4.396 18.068 2.872 1.00 86.38 413 GLN A CA 1
ATOM 3155 C C . GLN A 1 413 ? -4.023 16.906 1.944 1.00 86.38 413 GLN A C 1
ATOM 3157 O O . GLN A 1 413 ? -3.182 17.071 1.062 1.00 86.38 413 GLN A O 1
ATOM 3162 N N . PRO A 1 414 ? -4.617 15.711 2.113 1.00 88.38 414 PRO A N 1
ATOM 3163 C CA . PRO A 1 414 ? -4.311 14.580 1.244 1.00 88.38 414 PRO A CA 1
ATOM 3164 C C . PRO A 1 414 ? -4.789 14.830 -0.192 1.00 88.38 414 PRO A C 1
ATOM 3166 O O . PRO A 1 414 ? -5.807 15.483 -0.409 1.00 88.38 414 PRO A O 1
ATOM 3169 N N . GLY A 1 415 ? -4.074 14.294 -1.185 1.00 86.38 415 GLY A N 1
ATOM 3170 C CA . GLY A 1 415 ? -4.400 14.446 -2.608 1.00 86.38 415 GLY A CA 1
ATOM 3171 C C . GLY A 1 415 ? -5.293 13.318 -3.141 1.00 86.38 415 GLY A C 1
ATOM 3172 O O . GLY A 1 415 ? -4.795 12.278 -3.583 1.00 86.38 415 GLY A O 1
ATOM 3173 N N . THR A 1 416 ? -6.616 13.504 -3.101 1.00 88.56 416 THR A N 1
ATOM 3174 C CA . THR A 1 416 ? -7.623 12.545 -3.608 1.00 88.56 416 THR A CA 1
ATOM 3175 C C . THR A 1 416 ? -8.794 13.278 -4.260 1.00 88.56 416 THR A C 1
ATOM 3177 O O . THR A 1 416 ? -8.970 14.477 -4.047 1.00 88.56 416 THR A O 1
ATOM 3180 N N . ALA A 1 417 ? -9.644 12.587 -5.023 1.00 86.62 417 ALA A N 1
ATOM 3181 C CA . ALA A 1 417 ? -10.864 13.220 -5.525 1.00 86.62 417 ALA A CA 1
ATOM 3182 C C . ALA A 1 417 ? -11.841 13.617 -4.395 1.00 86.62 417 ALA A C 1
ATOM 3184 O O . ALA A 1 417 ? -12.564 14.596 -4.542 1.00 86.62 417 ALA A O 1
ATOM 3185 N N . ASN A 1 418 ? -11.818 12.953 -3.238 1.00 87.69 418 ASN A N 1
ATOM 3186 C CA . ASN A 1 418 ? -12.698 13.313 -2.120 1.00 87.69 418 ASN A CA 1
ATOM 3187 C C . ASN A 1 418 ? -12.251 14.596 -1.401 1.00 87.69 418 ASN A C 1
ATOM 3189 O O . ASN A 1 418 ? -13.065 15.290 -0.798 1.00 87.69 418 ASN A O 1
ATOM 3193 N N . THR A 1 419 ? -10.972 14.959 -1.502 1.00 88.25 419 THR A N 1
ATOM 3194 C CA . THR A 1 419 ? -10.409 16.148 -0.843 1.00 88.25 419 THR A CA 1
ATOM 3195 C C . THR A 1 419 ? -10.113 17.301 -1.790 1.00 88.25 419 THR A C 1
ATOM 3197 O O . THR A 1 419 ? -10.127 18.462 -1.376 1.00 88.25 419 THR A O 1
ATOM 3200 N N . LEU A 1 420 ? -9.878 17.016 -3.071 1.00 87.12 420 LEU A N 1
ATOM 3201 C CA . LEU A 1 420 ? -9.592 18.021 -4.096 1.00 87.12 420 LEU A CA 1
ATOM 3202 C C . LEU A 1 420 ? -10.855 18.576 -4.760 1.00 87.12 420 LEU A C 1
ATOM 3204 O O . LEU A 1 420 ? -10.743 19.414 -5.656 1.00 87.12 420 LEU A O 1
ATOM 3208 N N . TYR A 1 421 ? -12.039 18.148 -4.330 1.00 83.75 421 TYR A N 1
ATOM 3209 C CA . TYR A 1 421 ? -13.322 18.658 -4.796 1.00 83.75 421 TYR A CA 1
ATOM 3210 C C . TYR A 1 421 ? -14.187 19.088 -3.621 1.00 83.75 421 TYR A C 1
ATOM 3212 O O . TYR A 1 421 ? -14.198 18.456 -2.570 1.00 83.75 421 TYR A O 1
ATOM 3220 N N . ARG A 1 422 ? -14.921 20.184 -3.800 1.00 78.31 422 ARG A N 1
ATOM 3221 C CA . ARG A 1 422 ? -15.929 20.649 -2.847 1.00 78.31 422 ARG A CA 1
ATOM 3222 C C . ARG A 1 422 ? -17.124 21.162 -3.631 1.00 78.31 422 ARG A C 1
ATOM 3224 O O . ARG A 1 422 ? -16.933 21.938 -4.561 1.00 78.31 422 ARG A O 1
ATOM 3231 N N . ASP A 1 423 ? -18.327 20.715 -3.283 1.00 80.19 423 ASP A N 1
ATOM 3232 C CA . ASP A 1 423 ? -19.572 21.132 -3.945 1.00 80.19 423 ASP A CA 1
ATOM 3233 C C . ASP A 1 423 ? -19.522 20.952 -5.481 1.00 80.19 423 ASP A C 1
ATOM 3235 O O . ASP A 1 423 ? -19.968 21.809 -6.242 1.00 80.19 423 ASP A O 1
ATOM 3239 N N . ASN A 1 424 ? -18.925 19.843 -5.946 1.00 73.12 424 ASN A N 1
ATOM 3240 C CA . ASN A 1 424 ? -18.663 19.539 -7.365 1.00 73.12 424 ASN A CA 1
ATOM 3241 C C . ASN A 1 424 ? -17.793 20.574 -8.107 1.00 73.12 424 ASN A C 1
ATOM 3243 O O . ASN A 1 424 ? -17.810 20.641 -9.337 1.00 73.12 424 ASN A O 1
ATOM 3247 N N . ALA A 1 425 ? -17.003 21.365 -7.378 1.00 77.62 425 ALA A N 1
ATOM 3248 C CA . ALA A 1 425 ? -16.015 22.280 -7.931 1.00 77.62 425 ALA A CA 1
ATOM 3249 C C . ALA A 1 425 ? -14.587 21.859 -7.536 1.00 77.62 425 ALA A C 1
ATOM 3251 O O . ALA A 1 425 ? -14.350 21.457 -6.389 1.00 77.62 425 ALA A O 1
ATOM 3252 N N . PRO A 1 426 ? -13.610 21.949 -8.457 1.00 79.25 426 PRO A N 1
ATOM 3253 C CA . PRO A 1 426 ? -12.221 21.647 -8.147 1.00 79.25 426 PRO A CA 1
ATOM 3254 C C . PRO A 1 426 ? -11.653 22.663 -7.152 1.00 79.25 426 PRO A C 1
ATOM 3256 O O . PRO A 1 426 ? -11.789 23.873 -7.339 1.00 79.25 426 PRO A O 1
ATOM 3259 N N . ARG A 1 427 ? -10.928 22.188 -6.135 1.00 82.00 427 ARG A N 1
ATOM 3260 C CA . ARG A 1 427 ? -10.056 23.053 -5.336 1.00 82.00 427 ARG A CA 1
ATOM 3261 C C . ARG A 1 427 ? -8.973 23.681 -6.224 1.00 82.00 427 ARG A C 1
ATOM 3263 O O . ARG A 1 427 ? -8.455 22.977 -7.101 1.00 82.00 427 ARG A O 1
ATOM 3270 N N . PRO A 1 428 ? -8.641 24.972 -6.026 1.00 78.12 428 PRO A N 1
ATOM 3271 C CA . PRO A 1 428 ? -7.561 25.626 -6.754 1.00 78.12 428 PRO A CA 1
ATOM 3272 C C . PRO A 1 428 ? -6.201 25.035 -6.353 1.00 78.12 428 PRO A C 1
ATOM 3274 O O . PRO A 1 428 ? -6.062 24.525 -5.239 1.00 78.12 428 PRO A O 1
ATOM 3277 N N . PRO A 1 429 ? -5.191 25.112 -7.234 1.00 75.50 429 PRO A N 1
ATOM 3278 C CA . PRO A 1 429 ? -3.847 24.682 -6.893 1.00 75.50 429 PRO A CA 1
ATOM 3279 C C . PRO A 1 429 ? -3.235 25.566 -5.802 1.00 75.50 429 PRO A C 1
ATOM 3281 O O . PRO A 1 429 ? -3.606 26.732 -5.647 1.00 75.50 429 PRO A O 1
ATOM 3284 N N . MET A 1 430 ? -2.244 25.025 -5.093 1.00 78.19 430 MET A N 1
ATOM 3285 C CA . MET A 1 430 ? -1.434 25.803 -4.156 1.00 78.19 430 MET A CA 1
ATOM 3286 C C . MET A 1 430 ? -0.697 26.925 -4.899 1.00 78.19 430 MET A C 1
ATOM 3288 O O . MET A 1 430 ? -0.325 26.769 -6.064 1.00 78.19 430 MET A O 1
ATOM 3292 N N . VAL A 1 431 ? -0.483 28.057 -4.228 1.00 81.38 431 VAL A N 1
ATOM 3293 C CA . VAL A 1 431 ? 0.303 29.183 -4.748 1.00 81.38 431 VAL A CA 1
ATOM 3294 C C . VAL A 1 431 ? 1.423 29.474 -3.768 1.00 81.38 431 VAL A C 1
ATOM 3296 O O . VAL A 1 431 ? 1.155 29.851 -2.631 1.00 81.38 431 VAL A O 1
ATOM 3299 N N . ASP A 1 432 ? 2.666 29.305 -4.208 1.00 82.81 432 ASP A N 1
ATOM 3300 C CA . ASP A 1 432 ? 3.838 29.536 -3.369 1.00 82.81 432 ASP A CA 1
ATOM 3301 C C . ASP A 1 432 ? 5.109 29.828 -4.187 1.00 82.81 432 ASP A C 1
ATOM 3303 O O . ASP A 1 432 ? 5.111 29.810 -5.423 1.00 82.81 432 ASP A O 1
ATOM 3307 N N . ARG A 1 433 ? 6.207 30.140 -3.496 1.00 81.12 433 ARG A N 1
ATOM 3308 C CA . ARG A 1 433 ? 7.537 30.348 -4.071 1.00 81.12 433 ARG A CA 1
ATOM 3309 C C . ARG A 1 433 ? 8.262 29.010 -4.170 1.00 81.12 433 ARG A C 1
ATOM 3311 O O . ARG A 1 433 ? 8.524 28.359 -3.167 1.00 81.12 433 ARG A O 1
ATOM 3318 N N . ALA A 1 434 ? 8.664 28.644 -5.383 1.00 75.44 434 ALA A N 1
ATOM 3319 C CA . ALA A 1 434 ? 9.450 27.429 -5.605 1.00 75.44 434 ALA A CA 1
ATOM 3320 C C . ALA A 1 434 ? 10.926 27.569 -5.180 1.00 75.44 434 ALA A C 1
ATOM 3322 O O . ALA A 1 434 ? 11.595 26.556 -5.009 1.00 75.44 434 ALA A O 1
ATOM 3323 N N . ALA A 1 435 ? 11.435 28.803 -5.048 1.00 77.62 435 ALA A N 1
ATOM 3324 C CA . ALA A 1 435 ? 12.825 29.087 -4.699 1.00 77.62 435 ALA A CA 1
ATOM 3325 C C . ALA A 1 435 ? 12.977 30.386 -3.896 1.00 77.62 435 ALA A C 1
ATOM 3327 O O . ALA A 1 435 ? 12.160 31.309 -4.009 1.00 77.62 435 ALA A O 1
ATOM 3328 N N . THR A 1 436 ? 14.077 30.505 -3.154 1.00 79.38 436 THR A N 1
ATOM 3329 C CA . THR A 1 436 ? 14.451 31.728 -2.436 1.00 79.38 436 THR A CA 1
ATOM 3330 C C . THR A 1 436 ? 14.619 32.906 -3.405 1.00 79.38 436 THR A C 1
ATOM 3332 O O . THR A 1 436 ? 15.464 32.904 -4.305 1.00 79.38 436 THR A O 1
ATOM 3335 N N . GLY A 1 437 ? 13.800 33.944 -3.210 1.00 75.81 437 GLY A N 1
ATOM 3336 C CA . GLY A 1 437 ? 13.788 35.157 -4.037 1.00 75.81 437 GLY A CA 1
ATOM 3337 C C . GLY A 1 437 ? 12.945 35.076 -5.317 1.00 75.81 437 GLY A C 1
ATOM 3338 O O . GLY A 1 437 ? 12.851 36.077 -6.019 1.00 75.81 437 GLY A O 1
ATOM 3339 N N . ALA A 1 438 ? 12.302 33.940 -5.612 1.00 75.19 438 ALA A N 1
ATOM 3340 C CA . ALA A 1 438 ? 11.405 33.807 -6.763 1.00 75.19 438 ALA A CA 1
ATOM 3341 C C . ALA A 1 438 ? 10.000 34.396 -6.488 1.00 75.19 438 ALA A C 1
ATOM 3343 O O . ALA A 1 438 ? 9.564 34.433 -5.329 1.00 75.19 438 ALA A O 1
ATOM 3344 N N . PRO A 1 439 ? 9.257 34.826 -7.530 1.00 74.56 439 PRO A N 1
ATOM 3345 C CA . PRO A 1 439 ? 7.847 35.190 -7.394 1.00 74.56 439 PRO A CA 1
ATOM 3346 C C . PRO A 1 439 ? 6.988 33.978 -6.994 1.00 74.56 439 PRO A C 1
ATOM 3348 O O . PRO A 1 439 ? 7.319 32.832 -7.305 1.00 74.56 439 PRO A O 1
ATOM 3351 N N . ALA A 1 440 ? 5.870 34.242 -6.311 1.00 80.88 440 ALA A N 1
ATOM 3352 C CA . ALA A 1 440 ? 4.880 33.214 -5.997 1.00 80.88 440 ALA A CA 1
ATOM 3353 C C . ALA A 1 440 ? 4.095 32.820 -7.257 1.00 80.88 440 ALA A C 1
ATOM 3355 O O . ALA A 1 440 ? 3.725 33.683 -8.055 1.00 80.88 440 ALA A O 1
ATOM 3356 N N . ARG A 1 441 ? 3.842 31.522 -7.423 1.00 75.44 441 ARG A N 1
ATOM 3357 C CA . ARG A 1 441 ? 3.166 30.925 -8.585 1.00 75.44 441 ARG A CA 1
ATOM 3358 C C . ARG A 1 441 ? 2.465 29.631 -8.194 1.00 75.44 441 ARG A C 1
ATOM 3360 O O . ARG A 1 441 ? 2.620 29.172 -7.067 1.00 75.44 441 ARG A O 1
ATOM 3367 N N . THR A 1 442 ? 1.718 29.028 -9.117 1.00 75.81 442 THR A N 1
ATOM 3368 C CA . THR A 1 442 ? 1.158 27.688 -8.903 1.00 75.81 442 THR A CA 1
ATOM 3369 C C . THR A 1 442 ? 2.260 26.703 -8.506 1.00 75.81 442 THR A C 1
ATOM 3371 O O . THR A 1 442 ? 3.222 26.507 -9.250 1.00 75.81 442 THR A O 1
ATOM 3374 N N . TYR A 1 443 ? 2.097 26.092 -7.336 1.00 78.00 443 TYR A N 1
ATOM 3375 C CA . TYR A 1 443 ? 3.040 25.176 -6.712 1.00 78.00 443 TYR A CA 1
ATOM 3376 C C . TYR A 1 443 ? 2.460 23.760 -6.678 1.00 78.00 443 TYR A C 1
ATOM 3378 O O . TYR A 1 443 ? 1.290 23.563 -6.345 1.00 78.00 443 TYR A O 1
ATOM 3386 N N . PHE A 1 444 ? 3.291 22.783 -7.028 1.00 80.50 444 PHE A N 1
ATOM 3387 C CA . PHE A 1 444 ? 3.000 21.361 -6.902 1.00 80.50 444 PHE A CA 1
ATOM 3388 C C . PHE A 1 444 ? 4.012 20.775 -5.920 1.00 80.50 444 PHE A C 1
ATOM 3390 O O . PHE A 1 444 ? 5.211 21.005 -6.075 1.00 80.50 444 PHE A O 1
ATOM 3397 N N . THR A 1 445 ? 3.530 20.077 -4.897 1.00 86.06 445 THR A N 1
ATOM 3398 C CA . THR A 1 445 ? 4.378 19.494 -3.857 1.00 86.06 445 THR A CA 1
ATOM 3399 C C . THR A 1 445 ? 5.115 18.267 -4.367 1.00 86.06 445 THR A C 1
ATOM 3401 O O . THR A 1 445 ? 4.623 17.535 -5.225 1.00 86.06 445 THR A O 1
ATOM 3404 N N . HIS A 1 446 ? 6.294 18.010 -3.813 1.00 84.94 446 HIS A N 1
ATOM 3405 C CA . HIS A 1 446 ? 7.170 16.921 -4.253 1.00 84.94 446 HIS A CA 1
ATOM 3406 C C . HIS A 1 446 ? 7.165 15.728 -3.285 1.00 84.94 446 HIS A C 1
ATOM 3408 O O . HIS A 1 446 ? 8.124 14.977 -3.230 1.00 84.94 446 HIS A O 1
ATOM 3414 N N . HIS A 1 447 ? 6.079 15.511 -2.537 1.00 84.62 447 HIS A N 1
ATOM 3415 C CA . HIS A 1 447 ? 6.003 14.422 -1.553 1.00 84.62 447 HIS A CA 1
ATOM 3416 C C . HIS A 1 447 ? 5.967 13.005 -2.149 1.00 84.62 447 HIS A C 1
ATOM 3418 O O . HIS A 1 447 ? 6.462 12.084 -1.517 1.00 84.62 447 HIS A O 1
ATOM 3424 N N . PHE A 1 448 ? 5.392 12.803 -3.341 1.00 79.12 448 PHE A N 1
ATOM 3425 C CA . PHE A 1 448 ? 5.457 11.542 -4.109 1.00 79.12 448 PHE A CA 1
ATOM 3426 C C . PHE A 1 448 ? 5.347 10.235 -3.287 1.00 79.12 448 PHE A C 1
ATOM 3428 O O . PHE A 1 448 ? 6.264 9.418 -3.214 1.00 79.12 448 PHE A O 1
ATOM 3435 N N . ILE A 1 449 ? 4.194 10.023 -2.660 1.00 76.69 449 ILE A N 1
ATOM 3436 C CA . ILE A 1 449 ? 4.016 8.965 -1.650 1.00 76.69 449 ILE A CA 1
ATOM 3437 C C . ILE A 1 449 ? 3.332 7.683 -2.146 1.00 76.69 449 ILE A C 1
ATOM 3439 O O . ILE A 1 449 ? 3.507 6.611 -1.567 1.00 76.69 449 ILE A O 1
ATOM 3443 N N . GLY A 1 450 ? 2.516 7.779 -3.205 1.00 80.50 450 GLY A N 1
ATOM 3444 C CA . GLY A 1 450 ? 1.600 6.699 -3.594 1.00 80.50 450 GLY A CA 1
ATOM 3445 C C . GLY A 1 450 ? 0.748 6.184 -2.418 1.00 80.50 450 GLY A C 1
ATOM 3446 O O . GLY A 1 450 ? 0.460 6.917 -1.477 1.00 80.50 450 GLY A O 1
ATOM 3447 N N . GLY A 1 451 ? 0.342 4.915 -2.475 1.00 83.88 451 GLY A N 1
ATOM 3448 C CA . GLY A 1 451 ? -0.282 4.209 -1.349 1.00 83.88 451 GLY A CA 1
ATOM 3449 C C . GLY A 1 451 ? 0.725 3.491 -0.443 1.00 83.88 451 GLY A C 1
ATOM 3450 O O . GLY A 1 451 ? 0.348 2.526 0.205 1.00 83.88 451 GLY A O 1
ATOM 3451 N N . ASN A 1 452 ? 2.011 3.868 -0.439 1.00 88.56 452 ASN A N 1
ATOM 3452 C CA . ASN A 1 452 ? 3.044 3.112 0.275 1.00 88.56 452 ASN A CA 1
ATOM 3453 C C . ASN A 1 452 ? 3.320 3.693 1.670 1.00 88.56 452 ASN A C 1
ATOM 3455 O O . ASN A 1 452 ? 4.141 4.594 1.836 1.00 88.56 452 ASN A O 1
ATOM 3459 N N . ALA A 1 453 ? 2.638 3.149 2.677 1.00 86.69 453 ALA A N 1
ATOM 3460 C CA . ALA A 1 453 ? 2.786 3.558 4.075 1.00 86.69 453 ALA A CA 1
ATOM 3461 C C . ALA A 1 453 ? 3.901 2.804 4.824 1.00 86.69 453 ALA A C 1
ATOM 3463 O O . ALA A 1 453 ? 4.081 3.012 6.021 1.00 86.69 453 ALA A O 1
ATOM 3464 N N . TYR A 1 454 ? 4.638 1.917 4.146 1.00 90.50 454 TYR A N 1
ATOM 3465 C CA . TYR A 1 454 ? 5.588 1.013 4.795 1.00 90.50 454 TYR A CA 1
ATOM 3466 C C . TYR A 1 454 ? 7.035 1.237 4.353 1.00 90.50 454 TYR A C 1
ATOM 3468 O O . TYR A 1 454 ? 7.906 1.483 5.186 1.00 90.50 454 TYR A O 1
ATOM 3476 N N . VAL A 1 455 ? 7.295 1.212 3.043 1.00 90.06 455 VAL A N 1
ATOM 3477 C CA . VAL A 1 455 ? 8.661 1.238 2.496 1.00 90.06 455 VAL A CA 1
ATOM 3478 C C . VAL A 1 455 ? 9.389 2.537 2.843 1.00 90.06 455 VAL A C 1
ATOM 3480 O O . VAL A 1 455 ? 10.530 2.489 3.292 1.00 90.06 455 VAL A O 1
ATOM 3483 N N . THR A 1 456 ? 8.729 3.693 2.726 1.00 88.25 456 THR A N 1
ATOM 3484 C CA . THR A 1 456 ? 9.336 4.995 3.066 1.00 88.25 456 THR A CA 1
ATOM 3485 C C . THR A 1 456 ? 9.718 5.102 4.542 1.00 88.25 456 THR A C 1
ATOM 3487 O O . THR A 1 456 ? 10.755 5.674 4.865 1.00 88.25 456 THR A O 1
ATOM 3490 N N . ARG A 1 457 ? 8.935 4.503 5.452 1.00 88.31 457 ARG A N 1
ATOM 3491 C CA . ARG A 1 457 ? 9.289 4.411 6.878 1.00 88.31 457 ARG A CA 1
ATOM 3492 C C . ARG A 1 457 ? 10.491 3.495 7.090 1.00 88.31 457 ARG A C 1
ATOM 3494 O O . ARG A 1 457 ? 11.349 3.801 7.910 1.00 88.31 457 ARG A O 1
ATOM 3501 N N . MET A 1 458 ? 10.535 2.373 6.371 1.00 88.56 458 MET A N 1
ATOM 3502 C CA . MET A 1 458 ? 11.592 1.373 6.496 1.00 88.56 458 MET A CA 1
ATOM 3503 C C . MET A 1 458 ? 12.967 1.930 6.120 1.00 88.56 458 MET A C 1
ATOM 3505 O O . MET A 1 458 ? 13.927 1.637 6.826 1.00 88.56 458 MET A O 1
ATOM 3509 N N . ILE A 1 459 ? 13.063 2.705 5.037 1.00 88.00 459 ILE A N 1
ATOM 3510 C CA . ILE A 1 459 ? 14.345 3.203 4.502 1.00 88.00 459 ILE A CA 1
ATOM 3511 C C . ILE A 1 459 ? 14.660 4.656 4.883 1.00 88.00 459 ILE A C 1
ATOM 3513 O O . ILE A 1 459 ? 15.834 5.025 4.890 1.00 88.00 459 ILE A O 1
ATOM 3517 N N . GLY A 1 460 ? 13.643 5.454 5.224 1.00 89.38 460 GLY A N 1
ATOM 3518 C CA . GLY A 1 460 ? 13.779 6.849 5.639 1.00 89.38 460 GLY A CA 1
ATOM 3519 C C . GLY A 1 460 ? 14.162 7.815 4.512 1.00 89.38 460 GLY A C 1
ATOM 3520 O O . GLY A 1 460 ? 13.853 7.602 3.337 1.00 89.38 460 GLY A O 1
ATOM 3521 N N . SER A 1 461 ? 14.806 8.913 4.907 1.00 86.88 461 SER A N 1
ATOM 3522 C CA . SER A 1 461 ? 15.367 9.939 4.029 1.00 86.88 461 SER A CA 1
ATOM 3523 C C . SER A 1 461 ? 16.369 9.338 3.057 1.00 86.88 461 SER A C 1
ATOM 3525 O O . SER A 1 461 ? 17.193 8.499 3.432 1.00 86.88 461 SER A O 1
ATOM 3527 N N . ASP A 1 462 ? 16.332 9.805 1.816 1.00 80.81 462 ASP A N 1
ATOM 3528 C CA . ASP A 1 462 ? 17.320 9.437 0.816 1.00 80.81 462 ASP A CA 1
ATOM 3529 C C . ASP A 1 462 ? 18.607 10.258 0.982 1.00 80.81 462 ASP A C 1
ATOM 3531 O O . ASP A 1 462 ? 19.704 9.695 0.940 1.00 80.81 462 ASP A O 1
ATOM 3535 N N . THR A 1 463 ? 18.485 11.551 1.290 1.00 80.56 463 THR A N 1
ATOM 3536 C CA . THR A 1 463 ? 19.614 12.447 1.584 1.00 80.56 463 THR A CA 1
ATOM 3537 C C . THR A 1 463 ? 19.422 13.219 2.894 1.00 80.56 463 THR A C 1
ATOM 3539 O O . THR A 1 463 ? 18.310 13.332 3.401 1.00 80.56 463 THR A O 1
ATOM 3542 N N . ASP A 1 464 ? 20.489 13.760 3.480 1.00 78.44 464 ASP A N 1
ATOM 3543 C CA . ASP A 1 464 ? 20.383 14.709 4.598 1.00 78.44 464 ASP A CA 1
ATOM 3544 C C . ASP A 1 464 ? 20.116 16.145 4.119 1.00 78.44 464 ASP A C 1
ATOM 3546 O O . ASP A 1 464 ? 19.937 16.416 2.932 1.00 78.44 464 ASP A O 1
ATOM 3550 N N . GLU A 1 465 ? 20.090 17.081 5.069 1.00 74.81 465 GLU A N 1
ATOM 3551 C CA . GLU A 1 465 ? 19.935 18.516 4.821 1.00 74.81 465 GLU A CA 1
ATOM 3552 C C . GLU A 1 465 ? 21.132 19.170 4.112 1.00 74.81 465 GLU A C 1
ATOM 3554 O O . GLU A 1 465 ? 21.042 20.342 3.766 1.00 74.81 465 GLU A O 1
ATOM 3559 N N . ALA A 1 466 ? 22.248 18.472 3.921 1.00 73.44 466 ALA A N 1
ATOM 3560 C CA . ALA A 1 466 ? 23.362 18.933 3.095 1.00 73.44 466 ALA A CA 1
ATOM 3561 C C . ALA A 1 466 ? 23.367 18.246 1.715 1.00 73.44 466 ALA A C 1
ATOM 3563 O O . ALA A 1 466 ? 24.263 18.484 0.905 1.00 73.44 466 ALA A O 1
ATOM 3564 N N . GLY A 1 467 ? 22.369 17.397 1.452 1.00 71.88 467 GLY A N 1
ATOM 3565 C CA . GLY A 1 467 ? 22.235 16.604 0.242 1.00 71.88 467 GLY A CA 1
ATOM 3566 C C . GLY A 1 467 ? 23.203 15.427 0.143 1.00 71.88 467 GLY A C 1
ATOM 3567 O O . GLY A 1 467 ? 23.349 14.859 -0.940 1.00 71.88 467 GLY A O 1
ATOM 3568 N N . ASN A 1 468 ? 23.829 15.024 1.253 1.00 78.06 468 ASN A N 1
ATOM 3569 C CA . ASN A 1 468 ? 24.601 13.789 1.301 1.00 78.06 468 ASN A CA 1
ATOM 3570 C C . ASN A 1 468 ? 23.657 12.598 1.396 1.00 78.06 468 ASN A C 1
ATOM 3572 O O . ASN A 1 468 ? 22.680 12.608 2.148 1.00 78.06 468 ASN A O 1
ATOM 3576 N N . VAL A 1 469 ? 23.993 11.530 0.690 1.00 77.94 469 VAL A N 1
ATOM 3577 C CA . VAL A 1 469 ? 23.221 10.293 0.706 1.00 77.94 469 VAL A CA 1
ATOM 3578 C C . VAL A 1 469 ? 23.209 9.658 2.092 1.00 77.94 469 VAL A C 1
ATOM 3580 O O . VAL A 1 469 ? 24.250 9.419 2.701 1.00 77.94 469 VAL A O 1
ATOM 3583 N N . GLN A 1 470 ? 22.012 9.324 2.563 1.00 84.81 470 GLN A N 1
ATOM 3584 C CA . GLN A 1 470 ? 21.811 8.571 3.794 1.00 84.81 470 GLN A CA 1
ATOM 3585 C C . GLN A 1 470 ? 21.989 7.064 3.574 1.00 84.81 470 GLN A C 1
ATOM 3587 O O . GLN A 1 470 ? 21.668 6.554 2.495 1.00 84.81 470 GLN A O 1
ATOM 3592 N N . PRO A 1 471 ? 22.462 6.328 4.593 1.00 81.75 471 PRO A N 1
ATOM 3593 C CA . PRO A 1 471 ? 22.664 4.894 4.478 1.00 81.75 471 PRO A CA 1
ATOM 3594 C C . PRO A 1 471 ? 21.326 4.137 4.388 1.00 81.75 471 PRO A C 1
ATOM 3596 O O . PRO A 1 471 ? 20.281 4.629 4.819 1.00 81.75 471 PRO A O 1
ATOM 3599 N N . TYR A 1 472 ? 21.354 2.933 3.818 1.00 85.06 472 TYR A N 1
ATOM 3600 C CA . TYR A 1 472 ? 20.179 2.077 3.635 1.00 85.06 472 TYR A CA 1
ATOM 3601 C C . TYR A 1 472 ? 20.553 0.589 3.809 1.00 85.06 472 TYR A C 1
ATOM 3603 O O . TYR A 1 472 ? 21.734 0.257 3.677 1.00 85.06 472 TYR A O 1
ATOM 3611 N N . PRO A 1 473 ? 19.581 -0.315 4.058 1.00 89.06 473 PRO A N 1
ATOM 3612 C CA . PRO A 1 473 ? 19.846 -1.751 4.159 1.00 89.06 473 PRO A CA 1
ATOM 3613 C C . PRO A 1 473 ? 20.397 -2.346 2.855 1.00 89.06 473 PRO A C 1
ATOM 3615 O O . PRO A 1 473 ? 19.859 -2.135 1.763 1.00 89.06 473 PRO A O 1
ATOM 3618 N N . GLU A 1 474 ? 21.452 -3.146 2.942 1.00 90.12 474 GLU A N 1
ATOM 3619 C CA . GLU A 1 474 ? 22.121 -3.693 1.762 1.00 90.12 474 GLU A CA 1
ATOM 3620 C C . GLU A 1 474 ? 21.650 -5.123 1.490 1.00 90.12 474 GLU A C 1
ATOM 3622 O O . GLU A 1 474 ? 21.635 -5.972 2.377 1.00 90.12 474 GLU A O 1
ATOM 3627 N N . LEU A 1 475 ? 21.239 -5.408 0.251 1.00 93.56 475 LEU A N 1
ATOM 3628 C CA . LEU A 1 475 ? 20.794 -6.749 -0.117 1.00 93.56 475 LEU A CA 1
ATOM 3629 C C . LEU A 1 475 ? 22.012 -7.660 -0.271 1.00 93.56 475 LEU A C 1
ATOM 3631 O O . LEU A 1 475 ? 22.927 -7.360 -1.038 1.00 93.56 475 LEU A O 1
ATOM 3635 N N . SER A 1 476 ? 22.017 -8.794 0.417 1.00 95.12 476 SER A N 1
ATOM 3636 C CA . SER A 1 476 ? 23.085 -9.779 0.294 1.00 95.12 476 SER A CA 1
ATOM 3637 C C . SER A 1 476 ? 23.087 -10.423 -1.090 1.00 95.12 476 SER A C 1
ATOM 3639 O O . SER A 1 476 ? 22.033 -10.793 -1.612 1.00 95.12 476 SER A O 1
ATOM 3641 N N . ALA A 1 477 ? 24.276 -10.664 -1.646 1.00 93.88 477 ALA A N 1
ATOM 3642 C CA . ALA A 1 477 ? 24.435 -11.466 -2.858 1.00 93.88 477 ALA A CA 1
ATOM 3643 C C . ALA A 1 477 ? 23.984 -12.927 -2.667 1.00 93.88 477 ALA A C 1
ATOM 3645 O O . ALA A 1 477 ? 23.712 -13.618 -3.644 1.00 93.88 477 ALA A O 1
ATOM 3646 N N . PHE A 1 478 ? 23.871 -13.402 -1.424 1.00 95.94 478 PHE A N 1
ATOM 3647 C CA . PHE A 1 478 ? 23.379 -14.742 -1.102 1.00 95.94 478 PHE A CA 1
ATOM 3648 C C . PHE A 1 478 ? 21.853 -14.818 -0.985 1.00 95.94 478 PHE A C 1
ATOM 3650 O O . PHE A 1 478 ? 21.325 -15.914 -0.840 1.00 95.94 478 PHE A O 1
ATOM 3657 N N . SER A 1 479 ? 21.128 -13.700 -1.082 1.00 96.25 479 SER A N 1
ATOM 3658 C CA . SER A 1 479 ? 19.657 -13.711 -1.148 1.00 96.25 479 SER A CA 1
ATOM 3659 C C . SER A 1 479 ? 19.190 -14.660 -2.240 1.00 96.25 479 SER A C 1
ATOM 3661 O O . SER A 1 479 ? 19.765 -14.608 -3.318 1.00 96.25 479 SER A O 1
ATOM 3663 N N . PHE A 1 480 ? 18.195 -15.508 -2.001 1.00 95.69 480 PHE A N 1
ATOM 3664 C CA . PHE A 1 480 ? 17.736 -16.541 -2.943 1.00 95.69 480 PHE A CA 1
ATOM 3665 C C . PHE A 1 480 ? 18.833 -17.524 -3.404 1.00 95.69 480 PHE A C 1
ATOM 3667 O O . PHE A 1 480 ? 18.821 -17.970 -4.548 1.00 95.69 480 PHE A O 1
ATOM 3674 N N . SER A 1 481 ? 19.862 -17.811 -2.610 1.00 96.06 481 SER A N 1
ATOM 3675 C CA . SER A 1 481 ? 20.873 -18.818 -2.982 1.00 96.06 481 SER A CA 1
ATOM 3676 C C . SER A 1 481 ? 20.535 -20.216 -2.481 1.00 96.06 481 SER A C 1
ATOM 3678 O O . SER A 1 481 ? 21.036 -21.185 -3.050 1.00 96.06 481 SER A O 1
ATOM 3680 N N . SER A 1 482 ? 19.693 -20.338 -1.452 1.00 96.25 482 SER A N 1
ATOM 3681 C CA . SER A 1 482 ? 19.374 -21.619 -0.822 1.00 96.25 482 SER A CA 1
ATOM 3682 C C . SER A 1 482 ? 18.115 -22.262 -1.391 1.00 96.25 482 SER A C 1
ATOM 3684 O O . SER A 1 482 ? 17.108 -21.592 -1.606 1.00 96.25 482 SER A O 1
ATOM 3686 N N . SER A 1 483 ? 18.177 -23.574 -1.614 1.00 94.94 483 SER A N 1
ATOM 3687 C CA . SER A 1 483 ? 17.015 -24.415 -1.933 1.00 94.94 483 SER A CA 1
ATOM 3688 C C . SER A 1 483 ? 16.217 -24.852 -0.700 1.00 94.94 483 SER A C 1
ATOM 3690 O O . SER A 1 483 ? 15.131 -25.407 -0.853 1.00 94.94 483 SER A O 1
ATOM 3692 N N . ASP A 1 484 ? 16.743 -24.636 0.508 1.00 94.94 484 ASP A N 1
ATOM 3693 C CA . ASP A 1 484 ? 16.030 -24.919 1.750 1.00 94.94 484 ASP A CA 1
ATOM 3694 C C . ASP A 1 484 ? 15.206 -23.692 2.144 1.00 94.94 484 ASP A C 1
ATOM 3696 O O . ASP A 1 484 ? 15.768 -22.670 2.522 1.00 94.94 484 ASP A O 1
ATOM 3700 N N . GLU A 1 485 ? 13.878 -23.793 2.091 1.00 89.25 485 GLU A N 1
ATOM 3701 C CA . GLU A 1 485 ? 12.948 -22.711 2.456 1.00 89.25 485 GLU A CA 1
ATOM 3702 C C . GLU A 1 485 ? 13.116 -22.217 3.906 1.00 89.25 485 GLU A C 1
ATOM 3704 O O . GLU A 1 485 ? 12.643 -21.135 4.236 1.00 89.25 485 GLU A O 1
ATOM 3709 N N . LYS A 1 486 ? 13.800 -22.978 4.773 1.00 89.75 486 LYS A N 1
ATOM 3710 C CA . LYS A 1 486 ? 14.132 -22.568 6.151 1.00 89.75 486 LYS A CA 1
ATOM 3711 C C . LYS A 1 486 ? 15.453 -21.812 6.266 1.00 89.75 486 LYS A C 1
ATOM 3713 O O . LYS A 1 486 ? 15.813 -21.355 7.348 1.00 89.75 486 LYS A O 1
ATOM 3718 N N . SER A 1 487 ? 16.218 -21.727 5.184 1.00 93.31 487 SER A N 1
ATOM 3719 C CA . SER A 1 487 ? 17.418 -20.905 5.137 1.00 93.31 487 SER A CA 1
ATOM 3720 C C . SER A 1 487 ? 17.033 -19.440 5.022 1.00 93.31 487 SER A C 1
ATOM 3722 O O . SER A 1 487 ? 16.197 -19.066 4.197 1.00 93.31 487 SER A O 1
ATOM 3724 N N . VAL A 1 488 ? 17.732 -18.577 5.758 1.00 92.06 488 VAL A N 1
ATOM 3725 C CA . VAL A 1 488 ? 17.605 -17.114 5.627 1.00 92.06 488 VAL A CA 1
ATOM 3726 C C . VAL A 1 488 ? 17.990 -16.631 4.224 1.00 92.06 488 VAL A C 1
ATOM 3728 O O . VAL A 1 488 ? 17.571 -15.563 3.791 1.00 92.06 488 VAL A O 1
ATOM 3731 N N . TYR A 1 489 ? 18.753 -17.445 3.489 1.00 95.00 489 TYR A N 1
ATOM 3732 C CA . TYR A 1 489 ? 19.194 -17.199 2.121 1.00 95.00 489 TYR A CA 1
ATOM 3733 C C . TYR A 1 489 ? 18.243 -17.768 1.060 1.00 95.00 489 TYR A C 1
ATOM 3735 O O . TYR A 1 489 ? 18.566 -17.705 -0.126 1.00 95.00 489 TYR A O 1
ATOM 3743 N N . SER A 1 490 ? 17.100 -18.348 1.438 1.00 93.81 490 SER A N 1
ATOM 3744 C CA . SER A 1 490 ? 16.064 -18.773 0.481 1.00 93.81 490 SER A CA 1
ATOM 3745 C C . SER A 1 490 ? 15.265 -17.593 -0.079 1.00 93.81 490 SER A C 1
ATOM 3747 O O . SER A 1 490 ? 14.814 -17.644 -1.222 1.00 93.81 490 SER A O 1
ATOM 3749 N N . ASN A 1 491 ? 15.184 -16.501 0.687 1.00 94.06 491 ASN A N 1
ATOM 3750 C CA . ASN A 1 491 ? 14.489 -15.259 0.355 1.00 94.06 491 ASN A CA 1
ATOM 3751 C C . ASN A 1 491 ? 15.470 -14.073 0.279 1.00 94.06 491 ASN A C 1
ATOM 3753 O O . ASN A 1 491 ? 16.695 -14.251 0.255 1.00 94.06 491 ASN A O 1
ATOM 3757 N N . ALA A 1 492 ? 14.936 -12.850 0.223 1.00 95.50 492 ALA A N 1
ATOM 3758 C CA . ALA A 1 492 ? 15.729 -11.634 0.359 1.00 95.50 492 ALA A CA 1
ATOM 3759 C C . ALA A 1 492 ? 16.394 -11.561 1.743 1.00 95.50 492 ALA A C 1
ATOM 3761 O O . ALA A 1 492 ? 15.709 -11.499 2.759 1.00 95.50 492 ALA A O 1
ATOM 3762 N N . TYR A 1 493 ? 17.725 -11.524 1.786 1.00 95.56 493 TYR A N 1
ATOM 3763 C CA . TYR A 1 493 ? 18.478 -11.370 3.027 1.00 95.56 493 TYR A CA 1
ATOM 3764 C C . TYR A 1 493 ? 19.205 -10.030 3.035 1.00 95.56 493 TYR A C 1
ATOM 3766 O O . TYR A 1 493 ? 20.099 -9.783 2.221 1.00 95.56 493 TYR A O 1
ATOM 3774 N N . TRP A 1 494 ? 18.829 -9.164 3.966 1.00 94.38 494 TRP A N 1
ATOM 3775 C CA . TRP A 1 494 ? 19.377 -7.827 4.117 1.00 94.38 494 TRP A CA 1
ATOM 3776 C C . TRP A 1 494 ? 20.455 -7.820 5.188 1.00 94.38 494 TRP A C 1
ATOM 3778 O O . TRP A 1 494 ? 20.214 -8.154 6.348 1.00 94.38 494 TRP A O 1
ATOM 3788 N N . VAL A 1 495 ? 21.651 -7.401 4.799 1.00 92.69 495 VAL A N 1
ATOM 3789 C CA . VAL A 1 495 ? 22.727 -7.083 5.732 1.00 92.69 495 VAL A CA 1
ATOM 3790 C C . VAL A 1 495 ? 22.680 -5.598 6.069 1.00 92.69 495 VAL A C 1
ATOM 3792 O O . VAL A 1 495 ? 22.164 -4.780 5.305 1.00 92.69 495 VAL A O 1
ATOM 3795 N N . HIS A 1 496 ? 23.210 -5.251 7.239 1.00 90.50 496 HIS A N 1
ATOM 3796 C CA . HIS A 1 496 ? 23.226 -3.873 7.727 1.00 90.50 496 HIS A CA 1
ATOM 3797 C C . HIS A 1 496 ? 21.824 -3.247 7.829 1.00 90.50 496 HIS A C 1
ATOM 3799 O O . HIS A 1 496 ? 21.627 -2.073 7.515 1.00 90.50 496 HIS A O 1
ATOM 3805 N N . SER A 1 497 ? 20.826 -4.032 8.249 1.00 89.69 497 SER A N 1
ATOM 3806 C CA . SER A 1 497 ? 19.437 -3.583 8.391 1.00 89.69 497 SER A CA 1
ATOM 3807 C C . SER A 1 497 ? 19.269 -2.458 9.416 1.00 89.69 497 SER A C 1
ATOM 3809 O O . SER A 1 497 ? 18.257 -1.761 9.381 1.00 89.69 497 SER A O 1
ATOM 3811 N N . GLU A 1 498 ? 20.244 -2.256 10.303 1.00 88.38 498 GLU A N 1
ATOM 3812 C CA . GLU A 1 498 ? 20.333 -1.134 11.236 1.00 88.38 498 GLU A CA 1
ATOM 3813 C C . GLU A 1 498 ? 20.664 0.204 10.555 1.00 88.38 498 GLU A C 1
ATOM 3815 O O . GLU A 1 498 ? 20.403 1.267 11.116 1.00 88.38 498 GLU A O 1
ATOM 3820 N N . ARG A 1 499 ? 21.234 0.176 9.344 1.00 87.94 499 ARG A N 1
ATOM 3821 C CA . ARG A 1 499 ? 21.652 1.368 8.604 1.00 87.94 499 ARG A CA 1
ATOM 3822 C C . ARG A 1 499 ? 20.503 1.889 7.744 1.00 87.94 499 ARG A C 1
ATOM 3824 O O . ARG A 1 499 ? 20.263 1.390 6.650 1.00 87.94 499 ARG A O 1
ATOM 3831 N N . ARG A 1 500 ? 19.775 2.891 8.234 1.00 86.25 500 ARG A N 1
ATOM 3832 C CA . ARG A 1 500 ? 18.621 3.506 7.552 1.00 86.25 500 ARG A CA 1
ATOM 3833 C C . ARG A 1 500 ? 18.706 5.029 7.635 1.00 86.25 500 ARG A C 1
ATOM 3835 O O . ARG A 1 500 ? 19.370 5.561 8.524 1.00 86.25 500 ARG A O 1
ATOM 3842 N N . GLY A 1 501 ? 18.020 5.723 6.730 1.00 86.81 501 GLY A N 1
ATOM 3843 C CA . GLY A 1 501 ? 17.882 7.175 6.782 1.00 86.81 501 GLY A CA 1
ATOM 3844 C C . GLY A 1 501 ? 16.937 7.632 7.894 1.00 86.81 501 GLY A C 1
ATOM 3845 O O . GLY A 1 501 ? 16.170 6.847 8.456 1.00 86.81 501 GLY A O 1
ATOM 3846 N N . ALA A 1 502 ? 16.966 8.932 8.198 1.00 87.19 502 ALA A N 1
ATOM 3847 C CA . ALA A 1 502 ? 16.049 9.540 9.159 1.00 87.19 502 ALA A CA 1
ATOM 3848 C C . ALA A 1 502 ? 14.580 9.319 8.756 1.00 87.19 502 ALA A C 1
ATOM 3850 O O . ALA A 1 502 ? 14.236 9.359 7.577 1.00 87.19 502 ALA A O 1
ATOM 3851 N N . VAL A 1 503 ? 13.688 9.115 9.729 1.00 88.50 503 VAL A N 1
ATOM 3852 C CA . VAL A 1 503 ? 12.257 8.929 9.440 1.00 88.50 503 VAL A CA 1
ATOM 3853 C C . VAL A 1 503 ? 11.679 10.196 8.805 1.00 88.50 503 VAL A C 1
ATOM 3855 O O . VAL A 1 503 ? 11.855 11.308 9.318 1.00 88.50 503 VAL A O 1
ATOM 3858 N N . THR A 1 504 ? 10.950 10.013 7.706 1.00 88.56 504 THR A N 1
ATOM 3859 C CA . THR A 1 504 ? 10.277 11.085 6.968 1.00 88.56 504 THR A CA 1
ATOM 3860 C C . THR A 1 504 ? 8.766 11.002 7.111 1.00 88.56 504 THR A C 1
ATOM 3862 O O . THR A 1 504 ? 8.193 9.994 7.523 1.00 88.56 504 THR A O 1
ATOM 3865 N N . GLN A 1 505 ? 8.098 12.091 6.749 1.00 88.69 505 GLN A N 1
ATOM 3866 C CA . GLN A 1 505 ? 6.649 12.236 6.835 1.00 88.69 505 GLN A CA 1
ATOM 3867 C C . GLN A 1 505 ? 5.875 11.333 5.858 1.00 88.69 505 GLN A C 1
ATOM 3869 O O . GLN A 1 505 ? 4.660 11.179 5.980 1.00 88.69 505 GLN A O 1
ATOM 3874 N N . GLN A 1 506 ? 6.556 10.732 4.883 1.00 89.69 506 GLN A N 1
ATOM 3875 C CA . GLN A 1 506 ? 5.940 10.149 3.690 1.00 89.69 506 GLN A CA 1
ATOM 3876 C C . GLN A 1 506 ? 5.028 8.959 4.002 1.00 89.69 506 GLN A C 1
ATOM 3878 O O . GLN A 1 506 ? 3.953 8.835 3.418 1.00 89.69 506 GLN A O 1
ATOM 3883 N N . ALA A 1 507 ? 5.400 8.126 4.976 1.00 88.94 507 ALA A N 1
ATOM 3884 C CA . ALA A 1 507 ? 4.568 7.009 5.418 1.00 88.94 507 ALA A CA 1
ATOM 3885 C C . ALA A 1 507 ? 3.226 7.484 5.999 1.00 88.94 507 ALA A C 1
ATOM 3887 O O . ALA A 1 507 ? 2.167 6.938 5.682 1.00 88.94 507 ALA A O 1
ATOM 3888 N N . ARG A 1 508 ? 3.251 8.555 6.803 1.00 91.06 508 ARG A N 1
ATOM 3889 C CA . ARG A 1 508 ? 2.040 9.134 7.391 1.00 91.06 508 ARG A CA 1
ATOM 3890 C C . ARG A 1 508 ? 1.184 9.837 6.343 1.00 91.06 508 ARG A C 1
ATOM 3892 O O . ARG A 1 508 ? -0.031 9.656 6.338 1.00 91.06 508 ARG A O 1
ATOM 3899 N N . LEU A 1 509 ? 1.815 10.568 5.426 1.00 91.69 509 LEU A N 1
ATOM 3900 C CA . LEU A 1 509 ? 1.148 11.169 4.276 1.00 91.69 509 LEU A CA 1
ATOM 3901 C C . LEU A 1 509 ? 0.449 10.105 3.408 1.00 91.69 509 LEU A C 1
ATOM 3903 O O . LEU A 1 509 ? -0.637 10.368 2.884 1.00 91.69 509 LEU A O 1
ATOM 3907 N N . ALA A 1 510 ? 1.034 8.907 3.260 1.00 91.12 510 ALA A N 1
ATOM 3908 C CA . ALA A 1 510 ? 0.432 7.812 2.490 1.00 91.12 510 ALA A CA 1
ATOM 3909 C C . ALA A 1 510 ? -0.821 7.287 3.184 1.00 91.12 510 ALA A C 1
ATOM 3911 O O . ALA A 1 510 ? -1.850 7.101 2.534 1.00 91.12 510 ALA A O 1
ATOM 3912 N N . TRP A 1 511 ? -0.765 7.133 4.509 1.00 91.94 511 TRP A N 1
ATOM 3913 C CA . TRP A 1 511 ? -1.954 6.819 5.289 1.00 91.94 511 TRP A CA 1
ATOM 3914 C C . TRP A 1 511 ? -3.013 7.913 5.129 1.00 91.94 511 TRP A C 1
ATOM 3916 O O . TRP A 1 511 ? -4.134 7.581 4.768 1.00 91.94 511 TRP A O 1
ATOM 3926 N N . ASP A 1 512 ? -2.664 9.198 5.276 1.00 91.12 512 ASP A N 1
ATOM 3927 C CA . ASP A 1 512 ? -3.603 10.315 5.079 1.00 91.12 512 ASP A CA 1
ATOM 3928 C C . ASP A 1 512 ? -4.315 10.291 3.741 1.00 91.12 512 ASP A C 1
ATOM 3930 O O . ASP A 1 512 ? -5.513 10.566 3.655 1.00 91.12 512 ASP A O 1
ATOM 3934 N N . ARG A 1 513 ? -3.586 9.917 2.697 1.00 91.06 513 ARG A N 1
ATOM 3935 C CA . ARG A 1 513 ? -4.169 9.746 1.382 1.00 91.06 513 ARG A CA 1
ATOM 3936 C C . ARG A 1 513 ? -5.130 8.566 1.340 1.00 91.06 513 ARG A C 1
ATOM 3938 O O . ARG A 1 513 ? -6.251 8.750 0.882 1.00 91.06 513 ARG A O 1
ATOM 3945 N N . LEU A 1 514 ? -4.714 7.396 1.828 1.00 92.75 514 LEU A N 1
ATOM 3946 C CA . LEU A 1 514 ? -5.520 6.172 1.817 1.00 92.75 514 LEU A CA 1
ATOM 3947 C C . LEU A 1 514 ? -6.872 6.367 2.515 1.00 92.75 514 LEU A C 1
ATOM 3949 O O . LEU A 1 514 ? -7.878 5.998 1.924 1.00 92.75 514 LEU A O 1
ATOM 3953 N N . ARG A 1 515 ? -6.933 7.051 3.665 1.00 92.31 515 ARG A N 1
ATOM 3954 C CA . ARG A 1 515 ? -8.205 7.341 4.379 1.00 92.31 515 ARG A CA 1
ATOM 3955 C C . ARG A 1 515 ? -9.219 8.194 3.603 1.00 92.31 515 ARG A C 1
ATOM 3957 O O . ARG A 1 515 ? -10.297 8.495 4.082 1.00 92.31 515 ARG A O 1
ATOM 3964 N N . ASN A 1 516 ? -8.849 8.669 2.415 1.00 91.75 516 ASN A N 1
ATOM 3965 C CA . ASN A 1 516 ? -9.684 9.532 1.587 1.00 91.75 516 ASN A CA 1
ATOM 3966 C C . ASN A 1 516 ? -9.902 8.959 0.175 1.00 91.75 516 ASN A C 1
ATOM 3968 O O . ASN A 1 516 ? -10.341 9.684 -0.717 1.00 91.75 516 ASN A O 1
ATOM 3972 N N . VAL A 1 517 ? -9.577 7.680 -0.074 1.00 92.50 517 VAL A N 1
ATOM 3973 C CA . VAL A 1 517 ? -9.710 7.082 -1.420 1.00 92.50 517 VAL A CA 1
ATOM 3974 C C . VAL A 1 517 ? -11.009 6.312 -1.654 1.00 92.50 517 VAL A C 1
ATOM 3976 O O . VAL A 1 517 ? -11.374 6.121 -2.815 1.00 92.50 517 VAL A O 1
ATOM 3979 N N . LEU A 1 518 ? -11.704 5.879 -0.598 1.00 95.81 518 LEU A N 1
ATOM 3980 C CA . LEU A 1 518 ? -12.908 5.052 -0.697 1.00 95.81 518 LEU A CA 1
ATOM 3981 C C . LEU A 1 518 ? -14.096 5.685 0.024 1.00 95.81 518 LEU A C 1
ATOM 3983 O O . LEU A 1 518 ? -13.920 6.413 0.991 1.00 95.81 518 LEU A O 1
ATOM 3987 N N . ASP A 1 519 ? -15.297 5.299 -0.398 1.00 96.19 519 ASP A N 1
ATOM 3988 C CA . ASP A 1 519 ? -16.496 5.383 0.433 1.00 96.19 519 ASP A CA 1
ATOM 3989 C C . ASP A 1 519 ? -16.912 3.979 0.881 1.00 96.19 519 ASP A C 1
ATOM 3991 O O . ASP A 1 519 ? -16.971 3.044 0.075 1.00 96.19 519 ASP A O 1
ATOM 3995 N N . LEU A 1 520 ? -17.255 3.839 2.164 1.00 97.88 520 LEU A N 1
ATOM 3996 C CA . LEU A 1 520 ? -17.789 2.615 2.760 1.00 97.88 520 LEU A CA 1
ATOM 3997 C C . LEU A 1 520 ? -19.178 2.874 3.343 1.00 97.88 520 LEU A C 1
ATOM 3999 O O . LEU A 1 520 ? -19.398 3.842 4.072 1.00 97.88 520 LEU A O 1
ATOM 4003 N N . SER A 1 521 ? -20.098 1.948 3.094 1.00 97.50 521 SER A N 1
ATOM 4004 C CA . SER A 1 521 ? -21.381 1.877 3.794 1.00 97.50 521 SER A CA 1
ATOM 4005 C C . SER A 1 521 ? -21.627 0.473 4.331 1.00 97.50 521 SER A C 1
ATOM 4007 O O . SER A 1 521 ? -21.282 -0.524 3.697 1.00 97.50 521 SER A O 1
ATOM 4009 N N . VAL A 1 522 ? -22.245 0.405 5.507 1.00 97.31 522 VAL A N 1
ATOM 4010 C CA . VAL A 1 522 ? -22.730 -0.825 6.136 1.00 97.31 522 VAL A CA 1
ATOM 4011 C C . VAL A 1 522 ? -24.155 -0.583 6.613 1.00 97.31 522 VAL A C 1
ATOM 4013 O O . VAL A 1 522 ? -24.471 0.485 7.132 1.00 97.31 522 VAL A O 1
ATOM 4016 N N . SER A 1 523 ? -25.034 -1.551 6.384 1.00 96.69 523 SER A N 1
ATOM 4017 C CA . SER A 1 523 ? -26.444 -1.465 6.763 1.00 96.69 523 SER A CA 1
ATOM 4018 C C . SER A 1 523 ? -27.027 -2.850 7.019 1.00 96.69 523 SER A C 1
ATOM 4020 O O . SER A 1 523 ? -26.512 -3.858 6.535 1.00 96.69 523 SER A O 1
ATOM 4022 N N . GLY A 1 524 ? -28.121 -2.905 7.765 1.00 95.62 524 GLY A N 1
ATOM 4023 C CA . GLY A 1 524 ? -28.881 -4.121 8.032 1.00 95.62 524 GLY A CA 1
ATOM 4024 C C . GLY A 1 524 ? -30.187 -3.777 8.747 1.00 95.62 524 GLY A C 1
ATOM 4025 O O . GLY A 1 524 ? -30.542 -2.602 8.844 1.00 95.62 524 GLY A O 1
ATOM 4026 N N . PRO A 1 525 ? -30.926 -4.770 9.256 1.00 95.69 525 PRO A N 1
ATOM 4027 C CA . PRO A 1 525 ? -32.016 -4.522 10.192 1.00 95.69 525 PRO A CA 1
ATOM 4028 C C . PRO A 1 525 ? -31.520 -3.752 11.426 1.00 95.69 525 PRO A C 1
ATOM 4030 O O . PRO A 1 525 ? -30.455 -4.055 11.961 1.00 95.69 525 PRO A O 1
ATOM 4033 N N . SER A 1 526 ? -32.287 -2.760 11.884 1.00 93.25 526 SER A N 1
ATOM 4034 C CA . SER A 1 526 ? -32.012 -2.040 13.139 1.00 93.25 526 SER A CA 1
ATOM 4035 C C . SER A 1 526 ? -32.472 -2.814 14.377 1.00 93.25 526 SER A C 1
ATOM 4037 O O . SER A 1 526 ? -32.039 -2.508 15.483 1.00 93.25 526 SER A O 1
ATOM 4039 N N . HIS A 1 527 ? -33.324 -3.825 14.187 1.00 94.12 527 HIS A N 1
ATOM 4040 C CA . HIS A 1 527 ? -33.863 -4.706 15.218 1.00 94.12 527 HIS A CA 1
ATOM 4041 C C . HIS A 1 527 ? -33.758 -6.170 14.784 1.00 94.12 527 HIS A C 1
ATOM 4043 O O . HIS A 1 527 ? -33.895 -6.477 13.595 1.00 94.12 527 HIS A O 1
ATOM 4049 N N . ALA A 1 528 ? -33.535 -7.067 15.743 1.00 95.81 528 ALA A N 1
ATOM 4050 C CA . ALA A 1 528 ? -33.565 -8.510 15.536 1.00 95.81 528 ALA A CA 1
ATOM 4051 C C . ALA A 1 528 ? -33.895 -9.263 16.829 1.00 95.81 528 ALA A C 1
ATOM 4053 O O . ALA A 1 528 ? -33.629 -8.790 17.929 1.00 95.81 528 ALA A O 1
ATOM 4054 N N . THR A 1 529 ? -34.398 -10.489 16.715 1.00 94.12 529 THR A N 1
ATOM 4055 C CA . THR A 1 529 ? -34.546 -11.388 17.866 1.00 94.12 529 THR A CA 1
ATOM 4056 C C . THR A 1 529 ? -33.248 -12.148 18.131 1.00 94.12 529 THR A C 1
ATOM 4058 O O . THR A 1 529 ? -32.460 -12.403 17.216 1.00 94.12 529 THR A O 1
ATOM 4061 N N . ALA A 1 530 ? -33.040 -12.586 19.373 1.00 93.19 530 ALA A N 1
ATOM 4062 C CA . ALA A 1 530 ? -32.050 -13.622 19.659 1.00 93.19 530 ALA A CA 1
ATOM 4063 C C . ALA A 1 530 ? -32.363 -14.917 18.879 1.00 93.19 530 ALA A C 1
ATOM 4065 O O . ALA A 1 530 ? -33.493 -15.114 18.428 1.00 93.19 530 ALA A O 1
ATOM 4066 N N . ASP A 1 531 ? -31.362 -15.791 18.742 1.00 94.88 531 ASP A N 1
ATOM 4067 C CA . ASP A 1 531 ? -31.450 -17.035 17.958 1.00 94.88 531 ASP A CA 1
ATOM 4068 C C . ASP A 1 531 ? -31.794 -16.805 16.474 1.00 94.88 531 ASP A C 1
ATOM 4070 O O . ASP A 1 531 ? -32.652 -17.458 15.882 1.00 94.88 531 ASP A O 1
ATOM 4074 N N . SER A 1 532 ? -31.139 -15.820 15.859 1.00 96.00 532 SER A N 1
ATOM 4075 C CA . SER A 1 532 ? -31.402 -15.435 14.472 1.00 96.00 532 SER A CA 1
ATOM 4076 C C . SER A 1 532 ? -30.120 -15.227 13.666 1.00 96.00 532 SER A C 1
ATOM 4078 O O . SER A 1 532 ? -29.015 -15.102 14.203 1.00 96.00 532 SER A O 1
ATOM 4080 N N . ARG A 1 533 ? -30.269 -15.212 12.337 1.00 97.06 533 ARG A N 1
ATOM 4081 C CA . ARG A 1 533 ? -29.225 -14.785 11.399 1.00 97.06 533 ARG A CA 1
ATOM 4082 C C . ARG A 1 533 ? -29.667 -13.488 10.746 1.00 97.06 533 ARG A C 1
ATOM 4084 O O . ARG A 1 533 ? -30.672 -13.472 10.040 1.00 97.06 533 ARG A O 1
ATOM 4091 N N . VAL A 1 534 ? -28.911 -12.422 10.970 1.00 97.94 534 VAL A N 1
ATOM 4092 C CA . VAL A 1 534 ? -29.278 -11.071 10.545 1.00 97.94 534 VAL A CA 1
ATOM 4093 C C . VAL A 1 534 ? -28.397 -10.642 9.377 1.00 97.94 534 VAL A C 1
ATOM 4095 O O . VAL A 1 534 ? -27.191 -10.496 9.575 1.00 97.94 534 VAL A O 1
ATOM 4098 N N . PRO A 1 535 ? -28.946 -10.450 8.165 1.00 97.69 535 PRO A N 1
ATOM 4099 C CA . PRO A 1 535 ? -28.151 -10.070 7.004 1.00 97.69 535 PRO A CA 1
ATOM 4100 C C . PRO A 1 535 ? -27.560 -8.666 7.165 1.00 97.69 535 PRO A C 1
ATOM 4102 O O . PRO A 1 535 ? -28.214 -7.753 7.671 1.00 97.69 535 PRO A O 1
ATOM 4105 N N . VAL A 1 536 ? -26.333 -8.501 6.681 1.00 97.19 536 VAL A N 1
ATOM 4106 C CA . VAL A 1 536 ? -25.607 -7.232 6.627 1.00 97.19 536 VAL A CA 1
ATOM 4107 C C . VAL A 1 536 ? -25.244 -6.957 5.176 1.00 97.19 536 VAL A C 1
ATOM 4109 O O . VAL A 1 536 ? -24.676 -7.807 4.490 1.00 97.19 536 VAL A O 1
ATOM 4112 N N . ARG A 1 537 ? -25.554 -5.748 4.715 1.00 98.06 537 ARG A N 1
ATOM 4113 C CA . ARG A 1 537 ? -25.147 -5.243 3.410 1.00 98.06 537 ARG A CA 1
ATOM 4114 C C . ARG A 1 537 ? -23.972 -4.295 3.577 1.00 98.06 537 ARG A C 1
ATOM 4116 O O . ARG A 1 537 ? -24.067 -3.329 4.332 1.00 98.06 537 ARG A O 1
ATOM 4123 N N . VAL A 1 538 ? -22.901 -4.548 2.834 1.00 98.38 538 VAL A N 1
ATOM 4124 C CA . VAL A 1 538 ? -21.715 -3.688 2.785 1.00 98.38 538 VAL A CA 1
ATOM 4125 C C . VAL A 1 538 ? -21.505 -3.213 1.356 1.00 98.38 538 VAL A C 1
ATOM 4127 O O . VAL A 1 538 ? -21.566 -4.024 0.438 1.00 98.38 538 VAL A O 1
ATOM 4130 N N . SER A 1 539 ? -21.242 -1.924 1.156 1.00 98.19 539 SER A N 1
ATOM 4131 C CA . SER A 1 539 ? -20.850 -1.394 -0.151 1.00 98.19 539 SER A CA 1
ATOM 4132 C C . SER A 1 539 ? -19.552 -0.611 -0.041 1.00 98.19 539 SER A C 1
ATOM 4134 O O . SER A 1 539 ? -19.427 0.228 0.851 1.00 98.19 539 SER A O 1
ATOM 4136 N N . VAL A 1 540 ? -18.620 -0.872 -0.956 1.00 98.38 540 VAL A N 1
ATOM 4137 C CA . VAL A 1 540 ? -17.327 -0.182 -1.054 1.00 98.38 540 VAL A CA 1
ATOM 4138 C C . VAL A 1 540 ? -17.216 0.438 -2.437 1.00 98.38 540 VAL A C 1
ATOM 4140 O O . VAL A 1 540 ? -17.407 -0.265 -3.429 1.00 98.38 540 VAL A O 1
ATOM 4143 N N . THR A 1 541 ? -16.904 1.728 -2.501 1.00 97.75 541 THR A N 1
ATOM 4144 C CA . THR A 1 541 ? -16.792 2.480 -3.755 1.00 97.75 541 THR A CA 1
ATOM 4145 C C . THR A 1 541 ? -15.433 3.147 -3.856 1.00 97.75 541 THR A C 1
ATOM 4147 O O . THR A 1 541 ? -15.009 3.835 -2.931 1.00 97.75 541 THR A O 1
ATOM 4150 N N . ASN A 1 542 ? -14.778 3.007 -5.006 1.00 95.94 542 ASN A N 1
ATOM 4151 C CA . ASN A 1 542 ? -13.610 3.802 -5.356 1.00 95.94 542 ASN A CA 1
ATOM 4152 C C . ASN A 1 542 ? -14.043 5.187 -5.865 1.00 95.94 542 ASN A C 1
ATOM 4154 O O . ASN A 1 542 ? -14.230 5.412 -7.063 1.00 95.94 542 ASN A O 1
ATOM 4158 N N . SER A 1 543 ? -14.242 6.112 -4.929 1.00 91.62 543 SER A N 1
ATOM 4159 C CA . SER A 1 543 ? -14.664 7.488 -5.211 1.00 91.62 543 SER A CA 1
ATOM 4160 C C . SER A 1 543 ? -13.507 8.484 -5.274 1.00 91.62 543 SER A C 1
ATOM 4162 O O . SER A 1 543 ? -13.614 9.506 -5.963 1.00 91.62 543 SER A O 1
ATOM 4164 N N . GLY A 1 544 ? -12.398 8.172 -4.597 1.00 89.19 544 GLY A N 1
ATOM 4165 C CA . GLY A 1 544 ? -11.267 9.069 -4.394 1.00 89.19 544 GLY A CA 1
ATOM 4166 C C . GLY A 1 544 ? -10.043 8.803 -5.280 1.00 89.19 544 GLY A C 1
ATOM 4167 O O . GLY A 1 544 ? -9.211 9.708 -5.411 1.00 89.19 544 GLY A O 1
ATOM 4168 N N . SER A 1 545 ? -9.914 7.616 -5.896 1.00 89.94 545 SER A N 1
ATOM 4169 C CA . SER A 1 545 ? -8.787 7.261 -6.777 1.00 89.94 545 SER A CA 1
ATOM 4170 C C . SER A 1 545 ? -9.100 7.522 -8.254 1.00 89.94 545 SER A C 1
ATOM 4172 O O . SER A 1 545 ? -10.200 7.262 -8.734 1.00 89.94 545 SER A O 1
ATOM 4174 N N . GLY A 1 546 ? -8.101 8.008 -8.998 1.00 88.81 546 GLY A N 1
ATOM 4175 C CA . GLY A 1 546 ? -8.209 8.262 -10.440 1.00 88.81 546 GLY A CA 1
ATOM 4176 C C . GLY A 1 546 ? -8.035 7.025 -11.323 1.00 88.81 546 GLY A C 1
ATOM 4177 O O . GLY A 1 546 ? -8.272 7.102 -12.519 1.00 88.81 546 GLY A O 1
ATOM 4178 N N . HIS A 1 547 ? -7.617 5.909 -10.738 1.00 90.62 547 HIS A N 1
ATOM 4179 C CA . HIS A 1 547 ? -7.263 4.635 -11.371 1.00 90.62 547 HIS A CA 1
ATOM 4180 C C . HIS A 1 547 ? -7.730 3.489 -10.455 1.00 90.62 547 HIS A C 1
ATOM 4182 O O . HIS A 1 547 ? -8.341 3.753 -9.407 1.00 90.62 547 HIS A O 1
ATOM 4188 N N . ASN A 1 548 ? -7.425 2.234 -10.792 1.00 92.25 548 ASN A N 1
ATOM 4189 C CA . ASN A 1 548 ? -7.899 1.096 -10.009 1.00 92.25 548 ASN A CA 1
ATOM 4190 C C . ASN A 1 548 ? -7.359 1.149 -8.566 1.00 92.25 548 ASN A C 1
ATOM 4192 O O . ASN A 1 548 ? -6.280 1.696 -8.298 1.00 92.25 548 ASN A O 1
ATOM 4196 N N . PHE A 1 549 ? -8.139 0.619 -7.624 1.00 93.25 549 PHE A N 1
ATOM 4197 C CA . PHE A 1 549 ? -7.780 0.484 -6.215 1.00 93.25 549 PHE A CA 1
ATOM 4198 C C . PHE A 1 549 ? -7.813 -0.995 -5.791 1.00 93.25 549 PHE A C 1
ATOM 4200 O O . PHE A 1 549 ? -8.837 -1.650 -5.995 1.00 93.25 549 PHE A O 1
ATOM 4207 N N . PRO A 1 550 ? -6.769 -1.516 -5.123 1.00 91.50 550 PRO A N 1
ATOM 4208 C CA . PRO A 1 550 ? -5.466 -0.890 -4.873 1.00 91.50 550 PRO A CA 1
ATOM 4209 C C . PRO A 1 550 ? -4.677 -0.600 -6.171 1.00 91.50 550 PRO A C 1
ATOM 4211 O O . PRO A 1 550 ? -4.874 -1.259 -7.185 1.00 91.50 550 PRO A O 1
ATOM 4214 N N . THR A 1 551 ? -3.801 0.412 -6.136 1.00 80.81 551 THR A N 1
ATOM 4215 C CA . THR A 1 551 ? -3.022 0.912 -7.296 1.00 80.81 551 THR A CA 1
ATOM 4216 C C . THR A 1 551 ? -1.543 0.524 -7.250 1.00 80.81 551 THR A C 1
ATOM 4218 O O . THR A 1 551 ? -1.032 0.241 -6.167 1.00 80.81 551 THR A O 1
ATOM 4221 N N . GLY A 1 552 ? -0.834 0.621 -8.379 1.00 76.00 552 GLY A N 1
ATOM 4222 C CA . GLY A 1 552 ? 0.586 0.288 -8.535 1.00 76.00 552 GLY A CA 1
ATOM 4223 C C . GLY A 1 552 ? 0.770 -1.197 -8.827 1.00 76.00 552 GLY A C 1
ATOM 4224 O O . GLY A 1 552 ? -0.133 -1.787 -9.403 1.00 76.00 552 GLY A O 1
ATOM 4225 N N . PHE A 1 553 ? 1.897 -1.781 -8.389 1.00 77.88 553 PHE A N 1
ATOM 4226 C CA . PHE A 1 553 ? 2.211 -3.220 -8.462 1.00 77.88 553 PHE A CA 1
ATOM 4227 C C . PHE A 1 553 ? 1.058 -4.089 -7.919 1.00 77.88 553 PHE A C 1
ATOM 4229 O O . PHE A 1 553 ? 0.926 -4.221 -6.693 1.00 77.88 553 PHE A O 1
ATOM 4236 N N . PRO A 1 554 ? 0.181 -4.613 -8.790 1.00 75.94 554 PRO A N 1
ATOM 4237 C CA . PRO A 1 554 ? -1.130 -5.075 -8.360 1.00 75.94 554 PRO A CA 1
ATOM 4238 C C . PRO A 1 554 ? -1.089 -6.472 -7.727 1.00 75.94 554 PRO A C 1
ATOM 4240 O O . PRO A 1 554 ? -1.934 -6.765 -6.884 1.00 75.94 554 PRO A O 1
ATOM 4243 N N . GLU A 1 555 ? -0.095 -7.301 -8.054 1.00 84.06 555 GLU A N 1
ATOM 4244 C CA . GLU A 1 555 ? 0.086 -8.643 -7.482 1.00 84.06 555 GLU A CA 1
ATOM 4245 C C . GLU A 1 555 ? 0.729 -8.625 -6.096 1.00 84.06 555 GLU A C 1
ATOM 4247 O O . GLU A 1 555 ? 0.585 -9.582 -5.340 1.00 84.06 555 GLU A O 1
ATOM 4252 N N . GLY A 1 556 ? 1.443 -7.549 -5.750 1.00 84.81 556 GLY A N 1
ATOM 4253 C CA . GLY A 1 556 ? 2.062 -7.396 -4.433 1.00 84.81 556 GLY A CA 1
ATOM 4254 C C . GLY A 1 556 ? 1.237 -6.619 -3.425 1.00 84.81 556 GLY A C 1
ATOM 4255 O O . GLY A 1 556 ? 1.646 -6.525 -2.270 1.00 84.81 556 GLY A O 1
ATOM 4256 N N . ARG A 1 557 ? 0.105 -6.040 -3.832 1.00 90.38 557 ARG A N 1
ATOM 4257 C CA . ARG A 1 557 ? -0.747 -5.215 -2.971 1.00 90.38 557 ARG A CA 1
ATOM 4258 C C . ARG A 1 557 ? -2.058 -5.921 -2.693 1.00 90.38 557 ARG A C 1
ATOM 4260 O O . ARG A 1 557 ? -2.677 -6.493 -3.584 1.00 90.38 557 ARG A O 1
ATOM 4267 N N . ALA A 1 558 ? -2.521 -5.794 -1.458 1.00 91.88 558 ALA A N 1
ATOM 4268 C CA . ALA A 1 558 ? -3.799 -6.344 -1.046 1.00 91.88 558 ALA A CA 1
ATOM 4269 C C . ALA A 1 558 ? -4.610 -5.279 -0.316 1.00 91.88 558 ALA A C 1
ATOM 4271 O O . ALA A 1 558 ? -4.107 -4.592 0.571 1.00 91.88 558 ALA A O 1
ATOM 4272 N N . ALA A 1 559 ? -5.886 -5.172 -0.663 1.00 96.38 559 ALA A N 1
ATOM 4273 C CA . ALA A 1 559 ? -6.882 -4.579 0.211 1.00 96.38 559 ALA A CA 1
ATOM 4274 C C . ALA A 1 559 ? -8.016 -5.579 0.419 1.00 96.38 559 ALA A C 1
ATOM 4276 O O . ALA A 1 559 ? -8.252 -6.440 -0.427 1.00 96.38 559 ALA A O 1
ATOM 4277 N N . TRP A 1 560 ? -8.726 -5.499 1.537 1.00 97.81 560 TRP A N 1
ATOM 4278 C CA . TRP A 1 560 ? -9.818 -6.428 1.817 1.00 97.81 560 TRP A CA 1
ATOM 4279 C C . TRP A 1 560 ? -10.844 -5.837 2.768 1.00 97.81 560 TRP A C 1
ATOM 4281 O O . TRP A 1 560 ? -10.558 -4.920 3.539 1.00 97.81 560 TRP A O 1
ATOM 4291 N N . LEU A 1 561 ? -12.052 -6.391 2.708 1.00 98.06 561 LEU A N 1
ATOM 4292 C CA . LEU A 1 561 ? -13.127 -6.080 3.636 1.00 98.06 561 LEU A CA 1
ATOM 4293 C C . LEU A 1 561 ? -13.067 -7.000 4.860 1.00 98.06 561 LEU A C 1
ATOM 4295 O O . LEU A 1 561 ? -13.137 -8.222 4.732 1.00 98.06 561 LEU A O 1
ATOM 4299 N N . ALA A 1 562 ? -13.049 -6.406 6.047 1.00 98.00 562 ALA A N 1
ATOM 4300 C CA . ALA A 1 562 ? -13.293 -7.081 7.311 1.00 98.00 562 ALA A CA 1
ATOM 4301 C C . ALA A 1 562 ? -14.691 -6.755 7.844 1.00 98.00 562 ALA A C 1
ATOM 4303 O O . ALA A 1 562 ? -15.135 -5.608 7.788 1.00 98.00 562 ALA A O 1
ATOM 4304 N N . VAL A 1 563 ? -15.371 -7.766 8.390 1.00 98.00 563 VAL A N 1
ATOM 4305 C CA . VAL A 1 563 ? -16.676 -7.625 9.051 1.00 98.00 563 VAL A CA 1
ATOM 4306 C C . VAL A 1 563 ? -16.633 -8.343 10.392 1.00 98.00 563 VAL A C 1
ATOM 4308 O O . VAL A 1 563 ? -16.313 -9.532 10.472 1.00 98.00 563 VAL A O 1
ATOM 4311 N N . ARG A 1 564 ? -16.966 -7.625 11.461 1.00 97.38 564 ARG A N 1
ATOM 4312 C CA . ARG A 1 564 ? -16.987 -8.130 12.838 1.00 97.38 564 ARG A CA 1
ATOM 4313 C C . ARG A 1 564 ? -18.301 -7.753 13.505 1.00 97.38 564 ARG A C 1
ATOM 4315 O O . ARG A 1 564 ? -18.901 -6.744 13.156 1.00 97.38 564 ARG A O 1
ATOM 4322 N N . ALA A 1 565 ? -18.735 -8.555 14.471 1.00 97.69 565 ALA A N 1
ATOM 4323 C CA . ALA A 1 565 ? -19.896 -8.252 15.298 1.00 97.69 565 ALA A CA 1
ATOM 4324 C C . ALA A 1 565 ? -19.576 -8.502 16.774 1.00 97.69 565 ALA A C 1
ATOM 4326 O O . ALA A 1 565 ? -18.904 -9.482 17.095 1.00 97.69 565 ALA A O 1
ATOM 4327 N N . THR A 1 566 ? -20.058 -7.642 17.666 1.00 95.81 566 THR A N 1
ATOM 4328 C CA . THR A 1 566 ? -19.837 -7.723 19.115 1.00 95.81 566 THR A CA 1
ATOM 4329 C C . THR A 1 566 ? -21.155 -7.526 19.849 1.00 95.81 566 THR A C 1
ATOM 4331 O O . THR A 1 566 ? -21.857 -6.551 19.600 1.00 95.81 566 THR A O 1
ATOM 4334 N N . ASP A 1 567 ? -21.478 -8.432 20.769 1.00 93.62 567 ASP A N 1
ATOM 4335 C CA . ASP A 1 567 ? -22.523 -8.220 21.773 1.00 93.62 567 ASP A CA 1
ATOM 4336 C C . ASP A 1 567 ? -22.004 -7.225 22.814 1.00 93.62 567 ASP A C 1
ATOM 4338 O O . ASP A 1 567 ? -21.099 -7.545 23.589 1.00 93.62 567 ASP A O 1
ATOM 4342 N N . LEU A 1 568 ? -22.565 -6.016 22.824 1.00 91.50 568 LEU A N 1
ATOM 4343 C CA . LEU A 1 568 ? -22.096 -4.929 23.681 1.00 91.50 568 LEU A CA 1
ATOM 4344 C C . LEU A 1 568 ? -22.320 -5.220 25.172 1.00 91.50 568 LEU A C 1
ATOM 4346 O O . LEU A 1 568 ? -21.523 -4.790 26.006 1.00 91.50 568 LEU A O 1
ATOM 4350 N N . ALA A 1 569 ? -23.330 -6.018 25.538 1.00 87.38 569 ALA A N 1
ATOM 4351 C CA . ALA A 1 569 ? -23.568 -6.336 26.946 1.00 87.38 569 ALA A CA 1
ATOM 4352 C C . ALA A 1 569 ? -22.431 -7.176 27.543 1.00 87.38 569 ALA A C 1
ATOM 4354 O O . ALA A 1 569 ? -22.037 -6.962 28.691 1.00 87.38 569 ALA A O 1
ATOM 4355 N N . THR A 1 570 ? -21.896 -8.121 26.767 1.00 87.56 570 THR A N 1
ATOM 4356 C CA . THR A 1 570 ? -20.884 -9.083 27.234 1.00 87.56 570 THR A CA 1
ATOM 4357 C C . THR A 1 570 ? -19.477 -8.801 26.712 1.00 87.56 570 THR A C 1
ATOM 4359 O O . THR A 1 570 ? -18.522 -9.411 27.189 1.00 87.56 570 THR A O 1
ATOM 4362 N N . GLY A 1 571 ? -19.330 -7.912 25.725 1.00 89.69 571 GLY A N 1
ATOM 4363 C CA . GLY A 1 571 ? -18.088 -7.714 24.972 1.00 89.69 571 GLY A CA 1
ATOM 4364 C C . GLY A 1 571 ? -17.718 -8.915 24.095 1.00 89.69 571 GLY A C 1
ATOM 4365 O O . GLY A 1 571 ? -16.615 -8.991 23.555 1.00 89.69 571 GLY A O 1
ATOM 4366 N N . ARG A 1 572 ? -18.611 -9.905 23.966 1.00 90.75 572 ARG A N 1
ATOM 4367 C CA . ARG A 1 572 ? -18.327 -11.136 23.233 1.00 90.75 572 ARG A CA 1
ATOM 4368 C C . ARG A 1 572 ? -18.460 -10.895 21.736 1.00 90.75 572 ARG A C 1
ATOM 4370 O O . ARG A 1 572 ? -19.521 -10.515 21.244 1.00 90.75 572 ARG A O 1
ATOM 4377 N N . ARG A 1 573 ? -17.407 -11.230 20.994 1.00 93.62 573 ARG A N 1
ATOM 4378 C CA . ARG A 1 573 ? -17.440 -11.277 19.531 1.00 93.62 573 ARG A CA 1
ATOM 4379 C C . ARG A 1 573 ? -18.368 -12.391 19.043 1.00 93.62 573 ARG A C 1
ATOM 4381 O O . ARG A 1 573 ? -18.250 -13.542 19.469 1.00 93.62 573 ARG A O 1
ATOM 4388 N N . LEU A 1 574 ? -19.285 -12.031 18.157 1.00 96.06 574 LEU A N 1
ATOM 4389 C CA . LEU A 1 574 ? -20.267 -12.923 17.556 1.00 96.06 574 LEU A CA 1
ATOM 4390 C C . LEU A 1 574 ? -19.750 -13.511 16.243 1.00 96.06 574 LEU A C 1
ATOM 4392 O O . LEU A 1 574 ? -18.763 -13.043 15.665 1.00 96.06 574 LEU A O 1
ATOM 4396 N N . ASP A 1 575 ? -20.418 -14.567 15.789 1.00 98.06 575 ASP A N 1
ATOM 4397 C CA . ASP A 1 575 ? -20.096 -15.171 14.506 1.00 98.06 575 ASP A CA 1
ATOM 4398 C C . ASP A 1 575 ? -20.736 -14.414 13.343 1.00 98.06 575 ASP A C 1
ATOM 4400 O O . ASP A 1 575 ? -21.843 -13.886 13.441 1.00 98.06 575 ASP A O 1
ATOM 4404 N N . ILE A 1 576 ? -20.043 -14.437 12.212 1.00 98.25 576 ILE A N 1
ATOM 4405 C CA . ILE A 1 576 ? -20.538 -14.040 10.904 1.00 98.25 576 ILE A CA 1
ATOM 4406 C C . ILE A 1 576 ? -20.714 -15.316 10.083 1.00 98.25 576 ILE A C 1
ATOM 4408 O O . ILE A 1 576 ? -19.793 -16.123 9.947 1.00 98.25 576 ILE A O 1
ATOM 4412 N N . TYR A 1 577 ? -21.918 -15.511 9.562 1.00 98.38 577 TYR A N 1
ATOM 4413 C CA . TYR A 1 577 ? -22.211 -16.492 8.533 1.00 98.38 577 TYR A CA 1
ATOM 4414 C C . TYR A 1 577 ? -21.959 -15.877 7.158 1.00 98.38 577 TYR A C 1
ATOM 4416 O O . TYR A 1 577 ? -22.447 -14.790 6.859 1.00 98.38 577 TYR A O 1
ATOM 4424 N N . ASP A 1 578 ? -21.224 -16.599 6.326 1.00 97.75 578 ASP A N 1
ATOM 4425 C CA . ASP A 1 578 ? -20.939 -16.262 4.941 1.00 97.75 578 ASP A CA 1
ATOM 4426 C C . ASP A 1 578 ? -21.670 -17.239 4.020 1.00 97.75 578 ASP A C 1
ATOM 4428 O O . ASP A 1 578 ? -21.389 -18.444 4.017 1.00 97.75 578 ASP A O 1
ATOM 4432 N N . SER A 1 579 ? -22.622 -16.727 3.243 1.00 97.44 579 SER A N 1
ATOM 4433 C CA . SER A 1 579 ? -23.462 -17.541 2.366 1.00 97.44 579 SER A CA 1
ATOM 4434 C C . SER A 1 579 ? -22.722 -18.093 1.145 1.00 97.44 579 SER A C 1
ATOM 4436 O O . SER A 1 579 ? -23.088 -19.172 0.675 1.00 97.44 579 SER A O 1
ATOM 4438 N N . LEU A 1 580 ? -21.666 -17.424 0.661 1.00 96.00 580 LEU A N 1
ATOM 4439 C CA . LEU A 1 580 ? -20.889 -17.899 -0.490 1.00 96.00 580 LEU A CA 1
ATOM 4440 C C . LEU A 1 580 ? -20.053 -19.120 -0.099 1.00 96.00 580 LEU A C 1
ATOM 4442 O O . LEU A 1 580 ? -20.095 -20.146 -0.773 1.00 96.00 580 LEU A O 1
ATOM 4446 N N . TRP A 1 581 ? -19.331 -19.023 1.019 1.00 96.19 581 TRP A N 1
ATOM 4447 C CA . TRP A 1 581 ? -18.486 -20.113 1.519 1.00 96.19 581 TRP A CA 1
ATOM 4448 C C . TRP A 1 581 ? -19.248 -21.130 2.371 1.00 96.19 581 TRP A C 1
ATOM 4450 O O . TRP A 1 581 ? -18.690 -22.160 2.743 1.00 96.19 581 TRP A O 1
ATOM 4460 N N . LYS A 1 582 ? -20.517 -20.849 2.700 1.00 97.06 582 LYS A N 1
ATOM 4461 C CA . LYS A 1 582 ? -21.355 -21.640 3.618 1.00 97.06 582 LYS A CA 1
ATOM 4462 C C . LYS A 1 582 ? -20.648 -21.906 4.951 1.00 97.06 582 LYS A C 1
ATOM 4464 O O . LYS A 1 582 ? -20.760 -22.990 5.521 1.00 97.06 582 LYS A O 1
ATOM 4469 N N . ARG A 1 583 ? -19.928 -20.898 5.447 1.00 96.38 583 ARG A N 1
ATOM 4470 C CA . ARG A 1 583 ? -19.073 -20.973 6.635 1.00 96.38 583 ARG A CA 1
ATOM 4471 C C . ARG A 1 583 ? -19.563 -20.008 7.705 1.00 96.38 583 ARG A C 1
ATOM 4473 O O . ARG A 1 583 ? -20.064 -18.934 7.397 1.00 96.38 583 ARG A O 1
ATOM 4480 N N . THR A 1 584 ? -19.370 -20.378 8.964 1.00 97.19 584 THR A N 1
ATOM 4481 C CA . THR A 1 584 ? -19.544 -19.494 10.118 1.00 97.19 584 THR A CA 1
ATOM 4482 C C . THR A 1 584 ? -18.190 -19.301 10.793 1.00 97.19 584 THR A C 1
ATOM 4484 O O . THR A 1 584 ? -17.508 -20.284 11.075 1.00 97.19 584 THR A O 1
ATOM 4487 N N . SER A 1 585 ? -17.781 -18.057 11.039 1.00 95.94 585 SER A N 1
ATOM 4488 C CA . SER A 1 585 ? -16.546 -17.744 11.771 1.00 95.94 585 SER A CA 1
ATOM 4489 C C . SER A 1 585 ? -16.709 -16.528 12.672 1.00 95.94 585 SER A C 1
ATOM 4491 O O . SER A 1 585 ? -17.584 -15.696 12.448 1.00 95.94 585 SER A O 1
ATOM 4493 N N . ARG A 1 586 ? -15.843 -16.401 13.683 1.00 94.00 586 ARG A N 1
ATOM 4494 C CA . ARG A 1 586 ? -15.775 -15.224 14.560 1.00 94.00 586 ARG A CA 1
ATOM 4495 C C . ARG A 1 586 ? -15.278 -14.019 13.758 1.00 94.00 586 ARG A C 1
ATOM 4497 O O . ARG A 1 586 ? -14.094 -13.707 13.786 1.00 94.00 586 ARG A O 1
ATOM 4504 N N . GLY A 1 587 ? -16.167 -13.329 13.049 1.00 93.19 587 GLY A N 1
ATOM 4505 C CA . GLY A 1 587 ? -15.795 -12.310 12.062 1.00 93.19 587 GLY A CA 1
ATOM 4506 C C . GLY A 1 587 ? -15.212 -12.889 10.765 1.00 93.19 587 GLY A C 1
ATOM 4507 O O . GLY A 1 587 ? -15.023 -14.102 10.632 1.00 93.19 587 GLY A O 1
ATOM 4508 N N . VAL A 1 588 ? -14.944 -11.994 9.817 1.00 95.50 588 VAL A N 1
ATOM 4509 C CA . VAL A 1 588 ? -14.284 -12.237 8.522 1.00 95.50 588 VAL A CA 1
ATOM 4510 C C . VAL A 1 588 ? -13.273 -11.109 8.285 1.00 95.50 588 VAL A C 1
ATOM 4512 O O . VAL A 1 588 ? -13.511 -9.983 8.726 1.00 95.50 588 VAL A O 1
ATOM 4515 N N . GLY A 1 589 ? -12.160 -11.388 7.603 1.00 95.00 589 GLY A N 1
ATOM 4516 C CA . GLY A 1 589 ? -11.164 -10.366 7.238 1.00 95.00 589 GLY A CA 1
ATOM 4517 C C . GLY A 1 589 ? -10.094 -10.088 8.296 1.00 95.00 589 GLY A C 1
ATOM 4518 O O . GLY A 1 589 ? -9.460 -9.034 8.252 1.00 95.00 589 GLY A O 1
ATOM 4519 N N . GLY A 1 590 ? -9.901 -11.003 9.252 1.00 95.44 590 GLY A N 1
ATOM 4520 C CA . GLY A 1 590 ? -8.692 -11.025 10.085 1.00 95.44 590 GLY A CA 1
ATOM 4521 C C . GLY A 1 590 ? -7.464 -11.489 9.292 1.00 95.44 590 GLY A C 1
ATOM 4522 O O . GLY A 1 590 ? -7.572 -11.810 8.110 1.00 95.44 590 GLY A O 1
ATOM 4523 N N . LEU A 1 591 ? -6.300 -11.543 9.930 1.00 96.38 591 LEU A N 1
ATOM 4524 C CA . LEU A 1 591 ? -5.108 -12.151 9.333 1.00 96.38 591 LEU A CA 1
ATOM 4525 C C . LEU A 1 591 ? -5.045 -13.653 9.651 1.00 96.38 591 LEU A C 1
ATOM 4527 O O . LEU A 1 591 ? -5.482 -14.099 10.715 1.00 96.38 591 LEU A O 1
ATOM 4531 N N . THR A 1 592 ? -4.519 -14.448 8.721 1.00 95.69 592 THR A N 1
ATOM 4532 C CA . THR A 1 592 ? -4.313 -15.890 8.896 1.00 95.69 592 THR A CA 1
ATOM 4533 C C . THR A 1 592 ? -3.337 -16.146 10.039 1.00 95.69 592 THR A C 1
ATOM 4535 O O . THR A 1 592 ? -2.333 -15.454 10.175 1.00 95.69 592 THR A O 1
ATOM 4538 N N . ARG A 1 593 ? -3.611 -17.153 10.874 1.00 93.62 593 ARG A N 1
ATOM 4539 C CA . ARG A 1 593 ? -2.736 -17.502 12.009 1.00 93.62 593 ARG A CA 1
ATOM 4540 C C . ARG A 1 593 ? -1.659 -18.528 11.679 1.00 93.62 593 ARG A C 1
ATOM 4542 O O . ARG A 1 593 ? -0.719 -18.698 12.439 1.00 93.62 593 ARG A O 1
ATOM 4549 N N . GLU A 1 594 ? -1.827 -19.222 10.568 1.00 93.69 594 GLU A N 1
ATOM 4550 C CA . GLU A 1 594 ? -0.946 -20.282 10.103 1.00 93.69 594 GLU A CA 1
ATOM 4551 C C . GLU A 1 594 ? -0.942 -20.288 8.576 1.00 93.69 594 GLU A C 1
ATOM 4553 O O . GLU A 1 594 ? -1.835 -19.715 7.937 1.00 93.69 594 GLU A O 1
ATOM 4558 N N . ALA A 1 595 ? 0.063 -20.938 7.992 1.00 94.12 595 ALA A N 1
ATOM 4559 C CA . ALA A 1 595 ? 0.093 -21.153 6.557 1.00 94.12 595 ALA A CA 1
ATOM 4560 C C . ALA A 1 595 ? -1.059 -22.075 6.132 1.00 94.12 595 ALA A C 1
ATOM 4562 O O . ALA A 1 595 ? -1.306 -23.112 6.750 1.00 94.12 595 ALA A O 1
ATOM 4563 N N . MET A 1 596 ? -1.748 -21.731 5.047 1.00 95.25 596 MET A N 1
ATOM 4564 C CA . MET A 1 596 ? -2.875 -22.518 4.552 1.00 95.25 596 MET A CA 1
ATOM 4565 C C . MET A 1 596 ? -3.002 -22.457 3.034 1.00 95.25 596 MET A C 1
ATOM 4567 O O . MET A 1 596 ? -2.510 -21.533 2.394 1.00 95.25 596 MET A O 1
ATOM 4571 N N . VAL A 1 597 ? -3.684 -23.443 2.448 1.00 96.88 597 VAL A N 1
ATOM 4572 C CA . VAL A 1 597 ? -4.034 -23.406 1.021 1.00 96.88 597 VAL A CA 1
ATOM 4573 C C . VAL A 1 597 ? -5.146 -22.384 0.809 1.00 96.88 597 VAL A C 1
ATOM 4575 O O . VAL A 1 597 ? -6.158 -22.427 1.511 1.00 96.88 597 VAL A O 1
ATOM 4578 N N . ASP A 1 598 ? -4.971 -21.491 -0.161 1.00 96.12 598 ASP A N 1
ATOM 4579 C CA . ASP A 1 598 ? -5.966 -20.488 -0.514 1.00 96.12 598 ASP A CA 1
ATOM 4580 C C . ASP A 1 598 ? -7.186 -21.155 -1.186 1.00 96.12 598 ASP A C 1
ATOM 4582 O O . ASP A 1 598 ? -7.079 -21.672 -2.305 1.00 96.12 598 ASP A O 1
ATOM 4586 N N . PRO A 1 599 ? -8.367 -21.153 -0.538 1.00 95.94 599 PRO A N 1
ATOM 4587 C CA . PRO A 1 599 ? -9.587 -21.739 -1.086 1.00 95.94 599 PRO A CA 1
ATOM 4588 C C . PRO A 1 599 ? -10.083 -21.057 -2.368 1.00 95.94 599 PRO A C 1
ATOM 4590 O O . PRO A 1 599 ? -10.911 -21.641 -3.067 1.00 95.94 599 PRO A O 1
ATOM 4593 N N . ASN A 1 600 ? -9.608 -19.850 -2.701 1.00 94.94 600 ASN A N 1
ATOM 4594 C CA . ASN A 1 600 ? -9.968 -19.171 -3.948 1.00 94.94 600 ASN A CA 1
ATOM 4595 C C . ASN A 1 600 ? -9.379 -19.848 -5.194 1.00 94.94 600 ASN A C 1
ATOM 4597 O O . ASN A 1 600 ? -9.865 -19.590 -6.294 1.00 94.94 600 ASN A O 1
ATOM 4601 N N . PHE A 1 601 ? -8.372 -20.713 -5.032 1.00 96.00 601 PHE A N 1
ATOM 4602 C CA . PHE A 1 601 ? -7.667 -21.381 -6.131 1.00 96.00 601 PHE A CA 1
ATOM 4603 C C . PHE A 1 601 ? -7.639 -22.905 -5.924 1.00 96.00 601 PHE A C 1
ATOM 4605 O O . PHE A 1 601 ? -6.578 -23.501 -5.690 1.00 96.00 601 PHE A O 1
ATOM 4612 N N . PRO A 1 602 ? -8.810 -23.569 -5.965 1.00 94.31 602 PRO A N 1
ATOM 4613 C CA . PRO A 1 602 ? -8.905 -25.000 -5.711 1.00 94.31 602 PRO A CA 1
ATOM 4614 C C . PRO A 1 602 ? -8.087 -25.797 -6.735 1.00 94.31 602 PRO A C 1
ATOM 4616 O O . PRO A 1 602 ? -8.142 -25.542 -7.933 1.00 94.31 602 PRO A O 1
ATOM 4619 N N . GLY A 1 603 ? -7.335 -26.791 -6.257 1.00 94.81 603 GLY A N 1
ATOM 4620 C CA . GLY A 1 603 ? -6.499 -27.655 -7.101 1.00 94.81 603 GLY A CA 1
ATOM 4621 C C . GLY A 1 603 ? -5.092 -27.122 -7.387 1.00 94.81 603 GLY A C 1
ATOM 4622 O O . GLY A 1 603 ? -4.241 -27.904 -7.794 1.00 94.81 603 GLY A O 1
ATOM 4623 N N . CYS A 1 604 ? -4.810 -25.848 -7.098 1.00 95.94 604 CYS A N 1
ATOM 4624 C CA . CYS A 1 604 ? -3.484 -25.262 -7.317 1.00 95.94 604 CYS A CA 1
ATOM 4625 C C . CYS A 1 604 ? -2.483 -25.550 -6.194 1.00 95.94 604 CYS A C 1
ATOM 4627 O O . CYS A 1 604 ? -1.280 -25.422 -6.391 1.00 95.94 604 CYS A O 1
ATOM 4629 N N . GLY A 1 605 ? -2.967 -25.888 -4.993 1.00 95.00 605 GLY A N 1
ATOM 4630 C CA . GLY A 1 605 ? -2.104 -26.014 -3.815 1.00 95.00 605 GLY A CA 1
ATOM 4631 C C . GLY A 1 605 ? -1.406 -24.703 -3.430 1.00 95.00 605 GLY A C 1
ATOM 4632 O O . GLY A 1 605 ? -0.390 -24.749 -2.744 1.00 95.00 605 GLY A O 1
ATOM 4633 N N . TRP A 1 606 ? -1.939 -23.554 -3.867 1.00 95.19 606 TRP A N 1
ATOM 4634 C CA . TRP A 1 606 ? -1.402 -22.226 -3.577 1.00 95.19 606 TRP A CA 1
ATOM 4635 C C . TRP A 1 606 ? -1.452 -21.958 -2.075 1.00 95.19 606 TRP A C 1
ATOM 4637 O O . TRP A 1 606 ? -2.540 -21.868 -1.509 1.00 95.19 606 TRP A O 1
ATOM 4647 N N . LYS A 1 607 ? -0.293 -21.881 -1.417 1.00 94.81 607 LYS A N 1
ATOM 4648 C CA . LYS A 1 607 ? -0.206 -21.670 0.031 1.00 94.81 607 LYS A CA 1
ATOM 4649 C C . LYS A 1 607 ? 0.064 -20.205 0.338 1.00 94.81 607 LYS A C 1
ATOM 4651 O O . LYS A 1 607 ? 1.052 -19.652 -0.132 1.00 94.81 607 LYS A O 1
ATOM 4656 N N . ILE A 1 608 ? -0.782 -19.617 1.173 1.00 94.94 608 ILE A N 1
ATOM 4657 C CA . ILE A 1 608 ? -0.560 -18.304 1.775 1.00 94.94 608 ILE A CA 1
ATOM 4658 C C . ILE A 1 608 ? 0.011 -18.490 3.190 1.00 94.94 608 ILE A C 1
ATOM 4660 O O . ILE A 1 608 ? -0.428 -19.404 3.895 1.00 94.94 608 ILE A O 1
ATOM 4664 N N . PRO A 1 609 ? 0.996 -17.682 3.615 1.00 94.88 609 PRO A N 1
ATOM 4665 C CA . PRO A 1 609 ? 1.609 -17.793 4.937 1.00 94.88 609 PRO A CA 1
ATOM 4666 C C . PRO A 1 609 ? 0.690 -17.258 6.044 1.00 94.88 609 PRO A C 1
ATOM 4668 O O . PRO A 1 609 ? -0.356 -16.654 5.773 1.00 94.88 609 PRO A O 1
ATOM 4671 N N . ALA A 1 610 ? 1.103 -17.440 7.299 1.00 93.38 610 ALA A N 1
ATOM 4672 C CA . ALA A 1 610 ? 0.544 -16.691 8.421 1.00 93.38 610 ALA A CA 1
ATOM 4673 C C . ALA A 1 610 ? 0.716 -15.172 8.199 1.00 93.38 610 ALA A C 1
ATOM 4675 O O . ALA A 1 610 ? 1.606 -14.739 7.466 1.00 93.38 610 ALA A O 1
ATOM 4676 N N . GLY A 1 611 ? -0.170 -14.361 8.775 1.00 93.75 611 GLY A N 1
ATOM 4677 C CA . GLY A 1 611 ? -0.189 -12.910 8.574 1.00 93.75 611 GLY A CA 1
ATOM 4678 C C . GLY A 1 611 ? -0.808 -12.450 7.245 1.00 93.75 611 GLY A C 1
ATOM 4679 O O . GLY A 1 611 ? -0.865 -11.248 6.995 1.00 93.75 611 GLY A O 1
ATOM 4680 N N . SER A 1 612 ? -1.303 -13.365 6.403 1.00 95.75 612 SER A N 1
ATOM 4681 C CA . SER A 1 612 ? -1.994 -13.033 5.146 1.00 95.75 612 SER A CA 1
ATOM 4682 C C . SER A 1 612 ? -3.436 -12.582 5.395 1.00 95.75 612 SER A C 1
ATOM 4684 O O . SER A 1 612 ? -4.054 -13.049 6.352 1.00 95.75 612 SER A O 1
ATOM 4686 N N . PRO A 1 613 ? -4.028 -11.730 4.538 1.00 95.56 613 PRO A N 1
ATOM 4687 C CA . PRO A 1 613 ? -5.457 -11.434 4.605 1.00 95.56 613 PRO A CA 1
ATOM 4688 C C . PRO A 1 613 ? -6.312 -12.708 4.548 1.00 95.56 613 PRO A C 1
ATOM 4690 O O . PRO A 1 613 ? -6.030 -13.607 3.755 1.00 95.56 613 PRO A O 1
ATOM 4693 N N . ASP A 1 614 ? -7.372 -12.775 5.360 1.00 95.81 614 ASP A N 1
ATOM 4694 C CA . ASP A 1 614 ? -8.338 -13.882 5.359 1.00 95.81 614 ASP A CA 1
ATOM 4695 C C . ASP A 1 614 ? -8.795 -14.202 3.920 1.00 95.81 614 ASP A C 1
ATOM 4697 O O . ASP A 1 614 ? -9.435 -13.361 3.275 1.00 95.81 614 ASP A O 1
ATOM 4701 N N . PRO A 1 615 ? -8.510 -15.405 3.387 1.00 95.69 615 PRO A N 1
ATOM 4702 C CA . PRO A 1 615 ? -8.874 -15.742 2.014 1.00 95.69 615 PRO A CA 1
ATOM 4703 C C . PRO A 1 615 ? -10.389 -15.853 1.816 1.00 95.69 615 PRO A C 1
ATOM 4705 O O . PRO A 1 615 ? -10.875 -15.823 0.687 1.00 95.69 615 PRO A O 1
ATOM 4708 N N . TYR A 1 616 ? -11.163 -15.968 2.898 1.00 96.19 616 TYR A N 1
ATOM 4709 C CA . TYR A 1 616 ? -12.618 -16.017 2.815 1.00 96.19 616 TYR A CA 1
ATOM 4710 C C . TYR A 1 616 ? -13.247 -14.623 2.705 1.00 96.19 616 TYR A C 1
ATOM 4712 O O . TYR A 1 616 ? -14.389 -14.512 2.248 1.00 96.19 616 TYR A O 1
ATOM 4720 N N . ALA A 1 617 ? -12.503 -13.575 3.069 1.00 96.75 617 ALA A N 1
ATOM 4721 C CA . ALA A 1 617 ? -12.921 -12.193 2.910 1.00 96.75 617 ALA A CA 1
ATOM 4722 C C . ALA A 1 617 ? -13.011 -11.787 1.436 1.00 96.75 617 ALA A C 1
ATOM 4724 O O . ALA A 1 617 ? -12.383 -12.370 0.552 1.00 96.75 617 ALA A O 1
ATOM 4725 N N . TYR A 1 618 ? -13.782 -10.734 1.167 1.00 96.94 618 TYR A N 1
ATOM 4726 C CA . TYR A 1 618 ? -13.737 -10.104 -0.145 1.00 96.94 618 TYR A CA 1
ATOM 4727 C C . TYR A 1 618 ? -12.447 -9.287 -0.252 1.00 96.94 618 TYR A C 1
ATOM 4729 O O . TYR A 1 618 ? -12.277 -8.306 0.475 1.00 96.94 618 TYR A O 1
ATOM 4737 N N . GLN A 1 619 ? -11.548 -9.710 -1.137 1.00 95.81 619 GLN A N 1
ATOM 4738 C CA . GLN A 1 619 ? -10.273 -9.044 -1.387 1.00 95.81 619 GLN A CA 1
ATOM 4739 C C . GLN A 1 619 ? -10.323 -8.260 -2.698 1.00 95.81 619 GLN A C 1
ATOM 4741 O O . GLN A 1 619 ? -10.922 -8.708 -3.677 1.00 95.81 619 GLN A O 1
ATOM 4746 N N . PHE A 1 620 ? -9.654 -7.115 -2.710 1.00 95.38 620 PHE A N 1
ATOM 4747 C CA . PHE A 1 620 ? -9.382 -6.275 -3.867 1.00 95.38 620 PHE A CA 1
ATOM 4748 C C . PHE A 1 620 ? -7.910 -6.473 -4.237 1.00 95.38 620 PHE A C 1
ATOM 4750 O O . PHE A 1 620 ? -7.025 -5.957 -3.547 1.00 95.38 620 PHE A O 1
ATOM 4757 N N . LYS A 1 621 ? -7.642 -7.265 -5.275 1.00 93.06 621 LYS A N 1
ATOM 4758 C CA . LYS A 1 621 ? -6.283 -7.560 -5.754 1.00 93.06 621 LYS A CA 1
ATOM 4759 C C . LYS A 1 621 ? -6.309 -8.079 -7.187 1.00 93.06 621 LYS A C 1
ATOM 4761 O O . LYS A 1 621 ? -7.350 -8.548 -7.648 1.00 93.06 621 LYS A O 1
ATOM 4766 N N . ALA A 1 622 ? -5.160 -8.033 -7.852 1.00 92.50 622 ALA A N 1
ATOM 4767 C CA . ALA A 1 622 ? -4.939 -8.781 -9.082 1.00 92.50 622 ALA A CA 1
ATOM 4768 C C . ALA A 1 622 ? -4.044 -9.993 -8.801 1.00 92.50 622 ALA A C 1
ATOM 4770 O O . ALA A 1 622 ? -3.207 -9.968 -7.898 1.00 92.50 622 ALA A O 1
ATOM 4771 N N . VAL A 1 623 ? -4.242 -11.073 -9.549 1.00 94.44 623 VAL A N 1
ATOM 4772 C CA . VAL A 1 623 ? -3.497 -12.325 -9.399 1.00 94.44 623 VAL A CA 1
ATOM 4773 C C . VAL A 1 623 ? -3.014 -12.777 -10.765 1.00 94.44 623 VAL A C 1
ATOM 4775 O O . VAL A 1 623 ? -3.817 -13.063 -11.652 1.00 94.44 623 VAL A O 1
ATOM 4778 N N . ALA A 1 624 ? -1.699 -12.849 -10.935 1.00 94.94 624 ALA A N 1
ATOM 4779 C CA . ALA A 1 624 ? -1.076 -13.352 -12.150 1.00 94.94 624 ALA A CA 1
ATOM 4780 C C . ALA A 1 624 ? -1.133 -14.886 -12.233 1.00 94.94 624 ALA A C 1
ATOM 4782 O O . ALA A 1 624 ? -1.264 -15.581 -11.224 1.00 94.94 624 ALA A O 1
ATOM 4783 N N . SER A 1 625 ? -0.973 -15.420 -13.443 1.00 95.81 625 SER A N 1
ATOM 4784 C CA . SER A 1 625 ? -0.785 -16.851 -13.696 1.00 95.81 625 SER A CA 1
ATOM 4785 C C . SER A 1 625 ? 0.261 -17.060 -14.783 1.00 95.81 625 SER A C 1
ATOM 4787 O O . SER A 1 625 ? 0.452 -16.215 -15.657 1.00 95.81 625 SER A O 1
ATOM 4789 N N . LEU A 1 626 ? 0.899 -18.231 -14.778 1.00 96.00 626 LEU A N 1
ATOM 4790 C CA . LEU A 1 626 ? 1.703 -18.694 -15.911 1.00 96.00 626 LEU A CA 1
ATOM 4791 C C . LEU A 1 626 ? 0.825 -19.076 -17.124 1.00 96.00 626 LEU A C 1
ATOM 4793 O O . LEU A 1 626 ? 1.342 -19.358 -18.204 1.00 96.00 626 LEU A O 1
ATOM 4797 N N . GLY A 1 627 ? -0.502 -19.096 -16.966 1.00 95.56 627 GLY A N 1
ATOM 4798 C CA . GLY A 1 627 ? -1.469 -19.550 -17.968 1.00 95.56 627 GLY A CA 1
ATOM 4799 C C . GLY A 1 627 ? -1.828 -21.033 -17.851 1.00 95.56 627 GLY A C 1
ATOM 4800 O O . GLY A 1 627 ? -2.320 -21.631 -18.814 1.00 95.56 627 GLY A O 1
ATOM 4801 N N . ASP A 1 628 ? -1.581 -21.605 -16.673 1.00 95.75 628 ASP A N 1
ATOM 4802 C CA . ASP A 1 628 ? -1.978 -22.942 -16.222 1.00 95.75 628 ASP A CA 1
ATOM 4803 C C . ASP A 1 628 ? -3.239 -22.931 -15.335 1.00 95.75 628 ASP A C 1
ATOM 4805 O O . ASP A 1 628 ? -3.708 -23.987 -14.917 1.00 95.75 628 ASP A O 1
ATOM 4809 N N . GLY A 1 629 ? -3.812 -21.749 -15.080 1.00 95.38 629 GLY A N 1
ATOM 4810 C CA . GLY A 1 629 ? -4.997 -21.578 -14.237 1.00 95.38 629 GLY A CA 1
ATOM 4811 C C . GLY A 1 629 ? -4.686 -21.438 -12.745 1.00 95.38 629 GLY A C 1
ATOM 4812 O O . GLY A 1 629 ? -5.621 -21.423 -11.948 1.00 95.38 629 GLY A O 1
ATOM 4813 N N . CYS A 1 630 ? -3.409 -21.314 -12.366 1.00 96.75 630 CYS A N 1
ATOM 4814 C CA . CYS A 1 630 ? -2.987 -21.169 -10.976 1.00 96.75 630 CYS A CA 1
ATOM 4815 C C . CYS A 1 630 ? -2.233 -19.859 -10.703 1.00 96.75 630 CYS A C 1
ATOM 4817 O O . CYS A 1 630 ? -1.600 -19.322 -11.621 1.00 96.75 630 CYS A O 1
ATOM 4819 N N . PRO A 1 631 ? -2.305 -19.327 -9.462 1.00 96.00 631 PRO A N 1
ATOM 4820 C CA . PRO A 1 631 ? -1.547 -18.144 -9.066 1.00 96.00 631 PRO A CA 1
ATOM 4821 C C . PRO A 1 631 ? -0.038 -18.354 -9.199 1.00 96.00 631 PRO A C 1
ATOM 4823 O O . PRO A 1 631 ? 0.457 -19.467 -9.013 1.00 96.00 631 PRO A O 1
ATOM 4826 N N . THR A 1 632 ? 0.700 -17.276 -9.460 1.00 93.38 632 THR A N 1
ATOM 4827 C CA . THR A 1 632 ? 2.167 -17.294 -9.477 1.00 93.38 632 THR A CA 1
ATOM 4828 C C . THR A 1 632 ? 2.764 -16.021 -8.880 1.00 93.38 632 THR A C 1
ATOM 4830 O O . THR A 1 632 ? 2.186 -14.943 -9.006 1.00 93.38 632 THR A O 1
ATOM 4833 N N . LEU A 1 633 ? 3.943 -16.155 -8.264 1.00 90.38 633 LEU A N 1
ATOM 4834 C CA . LEU A 1 633 ? 4.832 -15.036 -7.919 1.00 90.38 633 LEU A CA 1
ATOM 4835 C C . LEU A 1 633 ? 6.020 -14.910 -8.887 1.00 90.38 633 LEU A C 1
ATOM 4837 O O . LEU A 1 633 ? 6.826 -13.997 -8.732 1.00 90.38 633 LEU A O 1
ATOM 4841 N N . ASP A 1 634 ? 6.113 -15.781 -9.895 1.00 89.62 634 ASP A N 1
ATOM 4842 C CA . ASP A 1 634 ? 7.138 -15.733 -10.946 1.00 89.62 634 ASP A CA 1
ATOM 4843 C C . ASP A 1 634 ? 6.679 -14.741 -12.028 1.00 89.62 634 ASP A C 1
ATOM 4845 O O . ASP A 1 634 ? 6.382 -15.103 -13.170 1.00 89.62 634 ASP A O 1
ATOM 4849 N N . LEU A 1 635 ? 6.504 -13.477 -11.635 1.00 87.19 635 LEU A N 1
ATOM 4850 C CA . LEU A 1 635 ? 5.792 -12.469 -12.431 1.00 87.19 635 LEU A CA 1
ATOM 4851 C C . LEU A 1 635 ? 6.490 -12.144 -13.753 1.00 87.19 635 LEU A C 1
ATOM 4853 O O . LEU A 1 635 ? 5.833 -11.808 -14.737 1.00 87.19 635 LEU A O 1
ATOM 4857 N N . VAL A 1 636 ? 7.809 -12.337 -13.818 1.00 90.38 636 VAL A N 1
ATOM 4858 C CA . VAL A 1 636 ? 8.579 -12.230 -15.063 1.00 90.38 636 VAL A CA 1
ATOM 4859 C C . VAL A 1 636 ? 8.131 -13.248 -16.125 1.00 90.38 636 VAL A C 1
ATOM 4861 O O . VAL A 1 636 ? 8.304 -13.016 -17.323 1.00 90.38 636 VAL A O 1
ATOM 4864 N N . TYR A 1 637 ? 7.490 -14.342 -15.701 1.00 94.19 637 TYR A N 1
ATOM 4865 C CA . TYR A 1 637 ? 6.956 -15.407 -16.550 1.00 94.19 637 TYR A CA 1
ATOM 4866 C C . TYR A 1 637 ? 5.424 -15.476 -16.593 1.00 94.19 637 TYR A C 1
ATOM 4868 O O . TYR A 1 637 ? 4.873 -16.418 -17.183 1.00 94.19 637 TYR A O 1
ATOM 4876 N N . ALA A 1 638 ? 4.732 -14.502 -15.997 1.00 94.00 638 ALA A N 1
ATOM 4877 C CA . ALA A 1 638 ? 3.284 -14.388 -16.094 1.00 94.00 638 ALA A CA 1
ATOM 4878 C C . ALA A 1 638 ? 2.846 -14.221 -17.557 1.00 94.00 638 ALA A C 1
ATOM 4880 O O . ALA A 1 638 ? 3.509 -13.552 -18.352 1.00 94.00 638 ALA A O 1
ATOM 4881 N N . ALA A 1 639 ? 1.735 -14.860 -17.918 1.00 94.75 639 ALA A N 1
ATOM 4882 C CA . ALA A 1 639 ? 1.186 -14.825 -19.266 1.00 94.75 639 ALA A CA 1
ATOM 4883 C C . ALA A 1 639 ? -0.126 -14.027 -19.289 1.00 94.75 639 ALA A C 1
ATOM 4885 O O . ALA A 1 639 ? -0.988 -14.278 -18.445 1.00 94.75 639 ALA A O 1
ATOM 4886 N N . PRO A 1 640 ? -0.331 -13.117 -20.260 1.00 93.56 640 PRO A N 1
ATOM 4887 C CA . PRO A 1 640 ? -1.619 -12.458 -20.442 1.00 93.56 640 PRO A CA 1
ATOM 4888 C C . PRO A 1 640 ? -2.657 -13.469 -20.948 1.00 93.56 640 PRO A C 1
ATOM 4890 O O . PRO A 1 640 ? -2.546 -13.990 -22.062 1.00 93.56 640 PRO A O 1
ATOM 4893 N N . LEU A 1 641 ? -3.674 -13.761 -20.135 1.00 95.00 641 LEU A N 1
ATOM 4894 C CA . LEU A 1 641 ? -4.609 -14.866 -20.399 1.00 95.00 641 LEU A CA 1
ATOM 4895 C C . LEU A 1 641 ? -5.541 -14.640 -21.597 1.00 95.00 641 LEU A C 1
ATOM 4897 O O . LEU A 1 641 ? -6.042 -15.600 -22.187 1.00 95.00 641 LEU A O 1
ATOM 4901 N N . ASN A 1 642 ? -5.741 -13.387 -21.989 1.00 94.81 642 ASN A N 1
ATOM 4902 C CA . ASN A 1 642 ? -6.646 -12.979 -23.056 1.00 94.81 642 ASN A CA 1
ATOM 4903 C C . ASN A 1 642 ? -5.933 -12.466 -24.322 1.00 94.81 642 ASN A C 1
ATOM 4905 O O . ASN A 1 642 ? -6.596 -12.002 -25.255 1.00 94.81 642 ASN A O 1
ATOM 4909 N N . LEU A 1 643 ? -4.601 -12.563 -24.387 1.00 93.38 643 LEU A N 1
ATOM 4910 C CA . LEU A 1 643 ? -3.820 -12.177 -25.562 1.00 93.38 643 LEU A CA 1
ATOM 4911 C C . LEU A 1 643 ? -4.182 -13.048 -26.775 1.00 93.38 643 LEU A C 1
ATOM 4913 O O . LEU A 1 643 ? -4.153 -14.283 -26.731 1.00 93.38 643 LEU A O 1
ATOM 4917 N N . VAL A 1 644 ? -4.496 -12.404 -27.898 1.00 94.25 644 VAL A N 1
ATOM 4918 C CA . VAL A 1 644 ? -4.789 -13.086 -29.159 1.00 94.25 644 VAL A CA 1
ATOM 4919 C C . VAL A 1 644 ? -3.489 -13.564 -29.791 1.00 94.25 644 VAL A C 1
ATOM 4921 O O . VAL A 1 644 ? -2.565 -12.795 -30.057 1.00 94.25 644 VAL A O 1
ATOM 4924 N N . THR A 1 645 ? -3.449 -14.860 -30.082 1.00 93.88 645 THR A N 1
ATOM 4925 C CA . THR A 1 645 ? -2.297 -15.519 -30.690 1.00 93.88 645 THR A CA 1
ATOM 4926 C C . THR A 1 645 ? -2.703 -16.337 -31.914 1.00 93.88 645 THR A C 1
ATOM 4928 O O . THR A 1 645 ? -3.863 -16.726 -32.072 1.00 93.88 645 THR A O 1
ATOM 4931 N N . ASN A 1 646 ? -1.745 -16.601 -32.804 1.00 94.12 646 ASN A N 1
ATOM 4932 C CA . ASN A 1 646 ? -1.936 -17.530 -33.919 1.00 94.12 646 ASN A CA 1
ATOM 4933 C C . ASN A 1 646 ? -1.899 -19.004 -33.457 1.00 94.12 646 ASN A C 1
ATOM 4935 O O . ASN A 1 646 ? -1.681 -19.307 -32.287 1.00 94.12 646 ASN A O 1
ATOM 4939 N N . ALA A 1 647 ? -2.032 -19.952 -34.392 1.00 91.38 647 ALA A N 1
ATOM 4940 C CA . ALA A 1 647 ? -2.022 -21.392 -34.093 1.00 91.38 647 ALA A CA 1
ATOM 4941 C C . ALA A 1 647 ? -0.727 -21.913 -33.427 1.00 91.38 647 ALA A C 1
ATOM 4943 O O . ALA A 1 647 ? -0.729 -22.998 -32.852 1.00 91.38 647 ALA A O 1
ATOM 4944 N N . ARG A 1 648 ? 0.382 -21.163 -33.497 1.00 88.75 648 ARG A N 1
ATOM 4945 C CA . ARG A 1 648 ? 1.651 -21.486 -32.818 1.00 88.75 648 ARG A CA 1
ATOM 4946 C C . ARG A 1 648 ? 1.774 -20.805 -31.451 1.00 88.75 648 ARG A C 1
ATOM 4948 O O . ARG A 1 648 ? 2.793 -20.982 -30.784 1.00 88.75 648 ARG A O 1
ATOM 4955 N N . GLY A 1 649 ? 0.768 -20.041 -31.026 1.00 90.00 649 GLY A N 1
ATOM 4956 C CA . GLY A 1 649 ? 0.769 -19.294 -29.771 1.00 90.00 649 GLY A CA 1
ATOM 4957 C C . GLY A 1 649 ? 1.624 -18.024 -29.801 1.00 90.00 649 GLY A C 1
ATOM 4958 O O . GLY A 1 649 ? 2.088 -17.607 -28.748 1.00 90.00 649 GLY A O 1
ATOM 4959 N N . LEU A 1 650 ? 1.877 -17.442 -30.981 1.00 92.00 650 LEU A N 1
ATOM 4960 C CA . LEU A 1 650 ? 2.599 -16.168 -31.124 1.00 92.00 650 LEU A CA 1
ATOM 4961 C C . LEU A 1 650 ? 1.609 -14.991 -31.190 1.00 92.00 650 LEU A C 1
ATOM 4963 O O . LEU A 1 650 ? 0.585 -15.148 -31.866 1.00 92.00 650 LEU A O 1
ATOM 4967 N N . PRO A 1 651 ? 1.892 -13.842 -30.546 1.00 92.31 651 PRO A N 1
ATOM 4968 C CA . PRO A 1 651 ? 1.027 -12.657 -30.572 1.00 92.31 651 PRO A CA 1
ATOM 4969 C C . PRO A 1 651 ? 0.859 -12.122 -31.991 1.00 92.31 651 PRO A C 1
ATOM 4971 O O . PRO A 1 651 ? 1.816 -12.133 -32.766 1.00 92.31 651 PRO A O 1
ATOM 4974 N N . ILE A 1 652 ? -0.340 -11.642 -32.326 1.00 92.81 652 ILE A N 1
ATOM 4975 C CA . ILE A 1 652 ? -0.651 -11.112 -33.660 1.00 92.81 652 ILE A CA 1
ATOM 4976 C C . ILE A 1 652 ? -1.383 -9.772 -33.615 1.00 92.81 652 ILE A C 1
ATOM 4978 O O . ILE A 1 652 ? -2.209 -9.518 -32.734 1.00 92.81 652 ILE A O 1
ATOM 4982 N N . ASP A 1 653 ? -1.128 -8.950 -34.628 1.00 90.62 653 ASP A N 1
ATOM 4983 C CA . ASP A 1 653 ? -1.862 -7.713 -34.867 1.00 90.62 653 ASP A CA 1
ATOM 4984 C C . ASP A 1 653 ? -3.205 -7.941 -35.580 1.00 90.62 653 ASP A C 1
ATOM 4986 O O . ASP A 1 653 ? -3.534 -9.056 -36.000 1.00 90.62 653 ASP A O 1
ATOM 4990 N N . ALA A 1 654 ? -3.991 -6.873 -35.747 1.00 90.38 654 ALA A N 1
ATOM 4991 C CA . ALA A 1 654 ? -5.304 -6.917 -36.402 1.00 90.38 654 ALA A CA 1
ATOM 4992 C C . ALA A 1 654 ? -5.275 -7.421 -37.863 1.00 90.38 654 ALA A C 1
ATOM 4994 O O . ALA A 1 654 ? -6.315 -7.777 -38.416 1.00 90.38 654 ALA A O 1
ATOM 4995 N N . LYS A 1 655 ? -4.098 -7.468 -38.502 1.00 94.81 655 LYS A N 1
ATOM 4996 C CA . LYS A 1 655 ? -3.887 -8.029 -39.846 1.00 94.81 655 LYS A CA 1
ATOM 4997 C C . LYS A 1 655 ? -3.427 -9.492 -39.797 1.00 94.81 655 LYS A C 1
ATOM 4999 O O . LYS A 1 655 ? -3.128 -10.067 -40.842 1.00 94.81 655 LYS A O 1
ATOM 5004 N N . ASN A 1 656 ? -3.419 -10.109 -38.615 1.00 94.56 656 ASN A N 1
ATOM 5005 C CA . ASN A 1 656 ? -2.919 -11.452 -38.326 1.00 94.56 656 ASN A CA 1
ATOM 5006 C C . ASN A 1 656 ? -1.408 -11.625 -38.554 1.00 94.56 656 ASN A C 1
ATOM 5008 O O . ASN A 1 656 ? -0.940 -12.745 -38.776 1.00 94.56 656 ASN A O 1
ATOM 5012 N N . VAL A 1 657 ? -0.637 -10.537 -38.498 1.00 93.56 657 VAL A N 1
ATOM 5013 C CA . VAL A 1 657 ? 0.826 -10.579 -38.603 1.00 93.56 657 VAL A CA 1
ATOM 5014 C C . VAL A 1 657 ? 1.416 -10.730 -37.205 1.00 93.56 657 VAL A C 1
ATOM 5016 O O . VAL A 1 657 ? 0.974 -10.066 -36.271 1.00 93.56 657 VAL A O 1
ATOM 5019 N N . VAL A 1 658 ? 2.399 -11.623 -37.049 1.00 91.62 658 VAL A N 1
ATOM 5020 C CA . VAL A 1 658 ? 3.078 -11.843 -35.761 1.00 91.62 658 VAL A CA 1
ATOM 5021 C C . VAL A 1 658 ? 3.755 -10.560 -35.304 1.00 91.62 658 VAL A C 1
ATOM 5023 O O . VAL A 1 658 ? 4.354 -9.881 -36.127 1.00 91.62 658 VAL A O 1
ATOM 5026 N N . ILE A 1 659 ? 3.656 -10.237 -34.016 1.00 87.31 659 ILE A N 1
ATOM 5027 C CA . ILE A 1 659 ? 4.322 -9.078 -33.416 1.00 87.31 659 ILE A CA 1
ATOM 5028 C C . ILE A 1 659 ? 5.690 -9.529 -32.909 1.00 87.31 659 ILE A C 1
ATOM 5030 O O . ILE A 1 659 ? 5.803 -10.167 -31.862 1.00 87.31 659 ILE A O 1
ATOM 5034 N N . ASP A 1 660 ? 6.714 -9.234 -33.699 1.00 86.00 660 ASP A N 1
ATOM 5035 C CA . ASP A 1 660 ? 8.116 -9.561 -33.448 1.00 86.00 660 ASP A CA 1
ATOM 5036 C C . ASP A 1 660 ? 9.028 -8.503 -34.098 1.00 86.00 660 ASP A C 1
ATOM 5038 O O . ASP A 1 660 ? 8.562 -7.455 -34.551 1.00 86.00 660 ASP A O 1
ATOM 5042 N N . ARG A 1 661 ? 10.332 -8.783 -34.182 1.00 84.38 661 ARG A N 1
ATOM 5043 C CA . ARG A 1 661 ? 11.331 -7.940 -34.864 1.00 84.38 661 ARG A CA 1
ATOM 5044 C C . ARG A 1 661 ? 10.932 -7.454 -36.266 1.00 84.38 661 ARG A C 1
ATOM 5046 O O . ARG A 1 661 ? 11.333 -6.364 -36.660 1.00 84.38 661 ARG A O 1
ATOM 5053 N N . ASN A 1 662 ? 10.190 -8.250 -37.034 1.00 87.50 662 ASN A N 1
ATOM 5054 C CA . ASN A 1 662 ? 9.788 -7.924 -38.406 1.00 87.50 662 ASN A CA 1
ATOM 5055 C C . ASN A 1 662 ? 8.470 -7.134 -38.467 1.00 87.50 662 ASN A C 1
ATOM 5057 O O . ASN A 1 662 ? 8.108 -6.630 -39.527 1.00 87.50 662 ASN A O 1
ATOM 5061 N N . ASN A 1 663 ? 7.744 -7.038 -37.351 1.00 85.44 663 ASN A N 1
ATOM 5062 C CA . ASN A 1 663 ? 6.536 -6.228 -37.208 1.00 85.44 663 ASN A CA 1
ATOM 5063 C C . ASN A 1 663 ? 6.510 -5.517 -35.839 1.00 85.44 663 ASN A C 1
ATOM 5065 O O . ASN A 1 663 ? 5.607 -5.742 -35.029 1.00 85.44 663 ASN A O 1
ATOM 5069 N N . PRO A 1 664 ? 7.495 -4.652 -35.552 1.00 77.00 664 PRO A N 1
ATOM 5070 C CA . PRO A 1 664 ? 7.644 -4.054 -34.224 1.00 77.00 664 PRO A CA 1
ATOM 5071 C C . PRO A 1 664 ? 6.609 -2.960 -33.933 1.00 77.00 664 PRO A C 1
ATOM 5073 O O . PRO A 1 664 ? 6.464 -2.532 -32.794 1.00 77.00 664 PRO A O 1
ATOM 5076 N N . HIS A 1 665 ? 5.875 -2.514 -34.955 1.00 75.50 665 HIS A N 1
ATOM 5077 C CA . HIS A 1 665 ? 4.790 -1.538 -34.841 1.00 75.50 665 HIS A CA 1
ATOM 5078 C C . HIS A 1 665 ? 3.401 -2.196 -34.737 1.00 75.50 665 HIS A C 1
ATOM 5080 O O . HIS A 1 665 ? 2.393 -1.491 -34.674 1.00 75.50 665 HIS A O 1
ATOM 5086 N N . GLY A 1 666 ? 3.318 -3.531 -34.779 1.00 76.56 666 GLY A N 1
ATOM 5087 C CA . GLY A 1 666 ? 2.049 -4.251 -34.717 1.00 76.56 666 GLY A CA 1
ATOM 5088 C C . GLY A 1 666 ? 1.383 -4.108 -33.347 1.00 76.56 666 GLY A C 1
ATOM 5089 O O . GLY A 1 666 ? 2.009 -4.372 -32.325 1.00 76.56 666 GLY A O 1
ATOM 5090 N N . LEU A 1 667 ? 0.104 -3.716 -33.322 1.00 78.19 667 LEU A N 1
ATOM 5091 C CA . LEU A 1 667 ? -0.672 -3.609 -32.083 1.00 78.19 667 LEU A CA 1
ATOM 5092 C C . LEU A 1 667 ? -1.241 -4.976 -31.673 1.00 78.19 667 LEU A C 1
ATOM 5094 O O . LEU A 1 667 ? -2.022 -5.537 -32.445 1.00 78.19 667 LEU A O 1
ATOM 5098 N N . PRO A 1 668 ? -0.908 -5.519 -30.489 1.00 82.00 668 PRO A N 1
ATOM 5099 C CA . PRO A 1 668 ? -1.451 -6.766 -29.991 1.00 82.00 668 PRO A CA 1
ATOM 5100 C C . PRO A 1 668 ? -2.929 -6.599 -29.729 1.00 82.00 668 PRO A C 1
ATOM 5102 O O . PRO A 1 668 ? -3.427 -5.545 -29.333 1.00 82.00 668 PRO A O 1
ATOM 5105 N N . GLN A 1 669 ? -3.628 -7.695 -29.947 1.00 89.00 669 GLN A N 1
ATOM 5106 C CA . GLN A 1 669 ? -5.043 -7.773 -29.676 1.00 89.00 669 GLN A CA 1
ATOM 5107 C C . GLN A 1 669 ? -5.239 -8.528 -28.373 1.00 89.00 669 GLN A C 1
ATOM 5109 O O . GLN A 1 669 ? -4.682 -9.608 -28.177 1.00 89.00 669 GLN A O 1
ATOM 5114 N N . PHE A 1 670 ? -6.080 -7.975 -27.517 1.00 90.75 670 PHE A N 1
ATOM 5115 C CA . PHE A 1 670 ? -6.546 -8.611 -26.298 1.00 90.75 670 PHE A CA 1
ATOM 5116 C C . PHE A 1 670 ? -8.051 -8.824 -26.427 1.00 90.75 670 PHE A C 1
ATOM 5118 O O . PHE A 1 670 ? -8.756 -7.998 -27.013 1.00 90.75 670 PHE A O 1
ATOM 5125 N N . ARG A 1 671 ? -8.539 -9.967 -25.950 1.00 93.31 671 ARG A N 1
ATOM 5126 C CA . ARG A 1 671 ? -9.974 -10.257 -25.932 1.00 93.31 671 ARG A CA 1
ATOM 5127 C C . ARG A 1 671 ? -10.581 -9.663 -24.671 1.00 93.31 671 ARG A C 1
ATOM 5129 O O . ARG A 1 671 ? -10.128 -9.993 -23.585 1.00 93.31 671 ARG A O 1
ATOM 5136 N N . ASP A 1 672 ? -11.622 -8.864 -24.838 1.00 90.38 672 ASP A N 1
ATOM 5137 C CA . ASP A 1 672 ? -12.540 -8.526 -23.751 1.00 90.38 672 ASP A CA 1
ATOM 5138 C C . ASP A 1 672 ? -13.420 -9.760 -23.484 1.00 90.38 672 ASP A C 1
ATOM 5140 O O . ASP A 1 672 ? -14.273 -10.123 -24.302 1.00 90.38 672 ASP A O 1
ATOM 5144 N N . LEU A 1 673 ? -13.117 -10.492 -22.415 1.00 92.19 673 LEU A N 1
ATOM 5145 C CA . LEU A 1 673 ? -13.773 -11.746 -22.050 1.00 92.19 673 LEU A CA 1
ATOM 5146 C C . LEU A 1 673 ? -15.087 -11.507 -21.305 1.00 92.19 673 LEU A C 1
ATOM 5148 O O . LEU A 1 673 ? -15.963 -12.376 -21.337 1.00 92.19 673 LEU A O 1
ATOM 5152 N N . ASN A 1 674 ? -15.225 -10.361 -20.641 1.00 87.06 674 ASN A N 1
ATOM 5153 C CA . ASN A 1 674 ? -16.362 -10.050 -19.780 1.00 87.06 674 ASN A CA 1
ATOM 5154 C C . ASN A 1 674 ? -17.306 -8.974 -20.372 1.00 87.06 674 ASN A C 1
ATOM 5156 O O . ASN A 1 674 ? -18.428 -8.810 -19.889 1.00 87.06 674 ASN A O 1
ATOM 5160 N N . GLY A 1 675 ? -16.904 -8.318 -21.464 1.00 84.81 675 GLY A N 1
ATOM 5161 C CA . GLY A 1 675 ? -17.685 -7.340 -22.220 1.00 84.81 675 GLY A CA 1
ATOM 5162 C C . GLY A 1 675 ? -17.711 -5.933 -21.614 1.00 84.81 675 GLY A C 1
ATOM 5163 O O . GLY A 1 675 ? -18.574 -5.141 -22.003 1.00 84.81 675 GLY A O 1
ATOM 5164 N N . ASN A 1 676 ? -16.838 -5.623 -20.648 1.00 79.31 676 ASN A N 1
ATOM 5165 C CA . ASN A 1 676 ? -16.827 -4.346 -19.923 1.00 79.31 676 ASN A CA 1
ATOM 5166 C C . ASN A 1 676 ? -15.996 -3.242 -20.619 1.00 79.31 676 ASN A C 1
ATOM 5168 O O . ASN A 1 676 ? -15.934 -2.112 -20.120 1.00 79.31 676 ASN A O 1
ATOM 5172 N N . GLY A 1 677 ? -15.366 -3.549 -21.761 1.00 76.88 677 GLY A N 1
ATOM 5173 C CA . GLY A 1 677 ? -14.533 -2.640 -22.549 1.00 76.88 677 GLY A CA 1
ATOM 5174 C C . GLY A 1 677 ? -13.120 -2.401 -22.002 1.00 76.88 677 GLY A C 1
ATOM 5175 O O . GLY A 1 677 ? -12.355 -1.664 -22.628 1.00 76.88 677 GLY A O 1
ATOM 5176 N N . ASP A 1 678 ? -12.769 -2.993 -20.863 1.00 78.44 678 ASP A N 1
ATOM 5177 C CA . ASP A 1 678 ? -11.407 -3.135 -20.362 1.00 78.44 678 ASP A CA 1
ATOM 5178 C C . ASP A 1 678 ? -10.867 -4.481 -20.823 1.00 78.44 678 ASP A C 1
ATOM 5180 O O . ASP A 1 678 ? -11.527 -5.501 -20.701 1.00 78.44 678 ASP A O 1
ATOM 5184 N N . VAL A 1 679 ? -9.677 -4.489 -21.405 1.00 82.88 679 VAL A N 1
ATOM 5185 C CA . VAL A 1 679 ? -9.051 -5.739 -21.851 1.00 82.88 679 VAL A CA 1
ATOM 5186 C C . VAL A 1 679 ? -7.882 -6.129 -20.959 1.00 82.88 679 VAL A C 1
ATOM 5188 O O . VAL A 1 679 ? -7.251 -7.151 -21.201 1.00 82.88 679 VAL A O 1
ATOM 5191 N N . TYR A 1 680 ? -7.507 -5.309 -19.978 1.00 82.62 680 TYR A N 1
ATOM 5192 C CA . TYR A 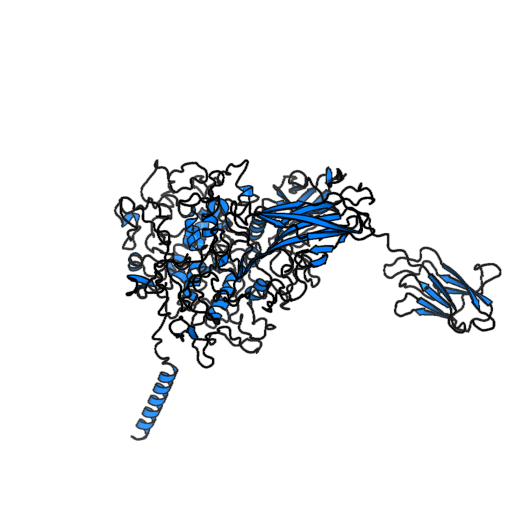1 680 ? -6.296 -5.555 -19.196 1.00 82.62 680 TYR A CA 1
ATOM 5193 C C . TYR A 1 680 ? -6.572 -6.270 -17.876 1.00 82.62 680 TYR A C 1
ATOM 5195 O O . TYR A 1 680 ? -5.698 -6.992 -17.405 1.00 82.62 680 TYR A O 1
ATOM 5203 N N . ASP A 1 681 ? -7.766 -6.127 -17.307 1.00 84.19 681 ASP A N 1
ATOM 5204 C CA . ASP A 1 681 ? -8.240 -6.927 -16.169 1.00 84.19 681 ASP A CA 1
ATOM 5205 C C . ASP A 1 681 ? -8.319 -8.425 -16.528 1.00 84.19 681 ASP A C 1
ATOM 5207 O O . ASP A 1 681 ? -7.904 -9.283 -15.748 1.00 84.19 681 ASP A O 1
ATOM 5211 N N . ASP A 1 682 ? -8.724 -8.736 -17.759 1.00 90.75 682 ASP A N 1
ATOM 5212 C CA . ASP A 1 682 ? -8.791 -10.096 -18.307 1.00 90.75 682 ASP A CA 1
ATOM 5213 C C . ASP A 1 682 ? -7.414 -10.719 -18.626 1.00 90.75 682 ASP A C 1
ATOM 5215 O O . ASP A 1 682 ? -7.321 -11.898 -18.987 1.00 90.75 682 ASP A O 1
ATOM 5219 N N . ALA A 1 683 ? -6.323 -9.954 -18.505 1.00 91.75 683 ALA A N 1
ATOM 5220 C CA . ALA A 1 683 ? -4.970 -10.493 -18.636 1.00 91.75 683 ALA A CA 1
ATOM 5221 C C . ALA A 1 683 ? -4.529 -11.277 -17.388 1.00 91.75 683 ALA A C 1
ATOM 5223 O O . ALA A 1 683 ? -3.601 -12.086 -17.476 1.00 91.75 683 ALA A O 1
ATOM 5224 N N . PHE A 1 684 ? -5.192 -11.057 -16.249 1.00 94.12 684 PHE A N 1
ATOM 5225 C CA . PHE A 1 684 ? -4.916 -11.704 -14.970 1.00 94.12 684 PHE A CA 1
ATOM 5226 C C . PHE A 1 684 ? -5.737 -12.987 -14.798 1.00 94.12 684 PHE A C 1
ATOM 5228 O O . PHE A 1 684 ? -6.795 -13.161 -15.395 1.00 94.12 684 PHE A O 1
ATOM 5235 N N . LEU A 1 685 ? -5.286 -13.881 -13.911 1.00 95.38 685 LEU A N 1
ATOM 5236 C CA . LEU A 1 685 ? -6.103 -15.015 -13.458 1.00 95.38 685 LEU A CA 1
ATOM 5237 C C . LEU A 1 685 ? -7.375 -14.537 -12.761 1.00 95.38 685 LEU A C 1
ATOM 5239 O O . LEU A 1 685 ? -8.429 -15.163 -12.862 1.00 95.38 685 LEU A O 1
ATOM 5243 N N . ARG A 1 686 ? -7.238 -13.448 -12.006 1.00 93.44 686 ARG A N 1
ATOM 5244 C CA . ARG A 1 686 ? -8.326 -12.786 -11.305 1.00 93.44 686 ARG A CA 1
ATOM 5245 C C . ARG A 1 686 ? -7.930 -11.344 -11.027 1.00 93.44 686 ARG A C 1
ATOM 5247 O O . ARG A 1 686 ? -6.890 -11.126 -10.415 1.00 93.44 686 ARG A O 1
ATOM 5254 N N . ASP A 1 687 ? -8.779 -10.396 -11.398 1.00 93.06 687 ASP A N 1
ATOM 5255 C CA . ASP A 1 687 ? -8.669 -8.996 -10.990 1.00 93.06 687 ASP A CA 1
ATOM 5256 C C . ASP A 1 687 ? -9.974 -8.568 -10.307 1.00 93.06 687 ASP A C 1
ATOM 5258 O O . ASP A 1 687 ? -11.053 -8.619 -10.893 1.00 93.06 687 ASP A O 1
ATOM 5262 N N . THR A 1 688 ? -9.893 -8.228 -9.022 1.00 93.50 688 THR A N 1
ATOM 5263 C CA . THR A 1 688 ? -11.025 -7.744 -8.213 1.00 93.50 688 THR A CA 1
ATOM 5264 C C . THR A 1 688 ? -10.818 -6.314 -7.726 1.00 93.50 688 THR A C 1
ATOM 5266 O O . THR A 1 688 ? -11.509 -5.869 -6.802 1.00 93.50 688 THR A O 1
ATOM 5269 N N . ARG A 1 689 ? -9.847 -5.590 -8.295 1.00 94.38 689 ARG A N 1
ATOM 5270 C CA . ARG A 1 689 ? -9.599 -4.187 -7.958 1.00 94.38 689 ARG A CA 1
ATOM 5271 C C . ARG A 1 689 ? -10.820 -3.337 -8.323 1.00 94.38 689 ARG A C 1
ATOM 5273 O O . ARG A 1 689 ? -11.506 -3.581 -9.311 1.00 94.38 689 ARG A O 1
ATOM 5280 N N . LEU A 1 690 ? -11.093 -2.315 -7.516 1.00 94.62 690 LEU A N 1
ATOM 5281 C CA . LEU A 1 690 ? -12.173 -1.367 -7.776 1.00 94.62 690 LEU A CA 1
ATOM 5282 C C . LEU A 1 690 ? -11.741 -0.373 -8.848 1.00 94.62 690 LEU A C 1
ATOM 5284 O O . LEU A 1 690 ? -10.776 0.371 -8.650 1.00 94.62 690 LEU A O 1
ATOM 5288 N N . ARG A 1 691 ? -12.486 -0.308 -9.948 1.00 92.81 691 ARG A N 1
ATOM 5289 C CA . ARG A 1 691 ? -12.237 0.652 -11.033 1.00 92.81 691 ARG A CA 1
ATOM 5290 C C . ARG A 1 691 ? -12.557 2.086 -10.588 1.00 92.81 691 ARG A C 1
ATOM 5292 O O . ARG A 1 691 ? -13.304 2.269 -9.630 1.00 92.81 691 ARG A O 1
ATOM 5299 N N . PRO A 1 692 ? -11.992 3.133 -11.205 1.00 91.88 692 PRO A N 1
ATOM 5300 C CA . PRO A 1 692 ? -12.385 4.498 -10.872 1.00 91.88 692 PRO A CA 1
ATOM 5301 C C . PRO A 1 692 ? -13.793 4.796 -11.405 1.00 91.88 692 PRO A C 1
ATOM 5303 O O . PRO A 1 692 ? -14.203 4.278 -12.444 1.00 91.88 692 PRO A O 1
ATOM 5306 N N . LEU A 1 693 ? -14.534 5.684 -10.738 1.00 91.00 693 LEU A N 1
ATOM 5307 C CA . LEU A 1 693 ? -15.823 6.151 -11.259 1.00 91.00 693 LEU A CA 1
ATOM 5308 C C . LEU A 1 693 ? -15.687 6.754 -12.681 1.00 91.00 693 LEU A C 1
ATOM 5310 O O . LEU A 1 693 ? -14.692 7.429 -12.975 1.00 91.00 693 LEU A O 1
ATOM 5314 N N . PRO A 1 694 ? -16.687 6.548 -13.562 1.00 91.44 694 PRO A N 1
ATOM 5315 C CA . PRO A 1 694 ? -17.990 5.927 -13.326 1.00 91.44 694 PRO A CA 1
ATOM 5316 C C . PRO A 1 694 ? -18.056 4.473 -13.832 1.00 91.44 694 PRO A C 1
ATOM 5318 O O . PRO A 1 694 ? -19.146 3.992 -14.119 1.00 91.44 694 PRO A O 1
ATOM 5321 N N . HIS A 1 695 ? -16.911 3.803 -14.006 1.00 89.69 695 HIS A N 1
ATOM 5322 C CA . HIS A 1 695 ? -16.862 2.464 -14.597 1.00 89.69 695 HIS A CA 1
ATOM 5323 C C . HIS A 1 695 ? -17.675 1.442 -13.798 1.00 89.69 695 HIS A C 1
ATOM 5325 O O . HIS A 1 695 ? -17.698 1.470 -12.563 1.00 89.69 695 HIS A O 1
ATOM 5331 N N . ASP A 1 696 ? -18.261 0.477 -14.505 1.00 86.62 696 ASP A N 1
ATOM 5332 C CA . ASP A 1 696 ? -18.788 -0.735 -13.881 1.00 86.62 696 ASP A CA 1
ATOM 5333 C C . ASP A 1 696 ? -17.658 -1.431 -13.107 1.00 86.62 696 ASP A C 1
ATOM 5335 O O . ASP A 1 696 ? -16.538 -1.548 -13.601 1.00 86.62 696 ASP A O 1
ATOM 5339 N N . GLY A 1 697 ? -17.925 -1.849 -11.866 1.00 89.62 697 GLY A N 1
ATOM 5340 C CA . GLY A 1 697 ? -16.896 -2.363 -10.951 1.00 89.62 697 GLY A CA 1
ATOM 5341 C C . GLY A 1 697 ? -16.205 -1.296 -10.089 1.00 89.62 697 GLY A C 1
ATOM 5342 O O . GLY A 1 697 ? -15.356 -1.639 -9.268 1.00 89.62 697 GLY A O 1
ATOM 5343 N N . ALA A 1 698 ? -16.585 -0.015 -10.201 1.00 94.69 698 ALA A N 1
ATOM 5344 C CA . ALA A 1 698 ? -16.144 1.019 -9.257 1.00 94.69 698 ALA A CA 1
ATOM 5345 C C . ALA A 1 698 ? -16.760 0.874 -7.858 1.00 94.69 698 ALA A C 1
ATOM 5347 O O . ALA A 1 698 ? -16.183 1.333 -6.870 1.00 94.69 698 ALA A O 1
ATOM 5348 N N . THR A 1 699 ? -17.910 0.204 -7.771 1.00 96.69 699 THR A N 1
ATOM 5349 C CA . THR A 1 699 ? -18.581 -0.148 -6.521 1.00 96.69 699 THR A CA 1
ATOM 5350 C C . THR A 1 699 ? -18.770 -1.654 -6.447 1.00 96.69 699 THR A C 1
ATOM 5352 O O . THR A 1 699 ? -19.317 -2.258 -7.368 1.00 96.69 699 THR A O 1
ATOM 5355 N N . VAL A 1 700 ? -18.395 -2.251 -5.317 1.00 96.44 700 VAL A N 1
ATOM 5356 C CA . VAL A 1 700 ? -18.853 -3.592 -4.942 1.00 96.44 700 VAL A CA 1
ATOM 5357 C C . VAL A 1 700 ? -19.921 -3.469 -3.863 1.00 96.44 700 VAL A C 1
ATOM 5359 O O . VAL A 1 700 ? -19.727 -2.767 -2.871 1.00 96.44 700 VAL A O 1
ATOM 5362 N N . SER A 1 701 ? -21.041 -4.169 -4.035 1.00 96.50 701 SER A N 1
ATOM 5363 C CA . SER A 1 701 ? -22.078 -4.317 -3.012 1.00 96.50 701 SER A CA 1
ATOM 5364 C C . SER A 1 701 ? -22.205 -5.790 -2.632 1.00 96.50 701 SER A C 1
ATOM 5366 O O . SER A 1 701 ? -22.417 -6.644 -3.487 1.00 96.50 701 SER A O 1
ATOM 5368 N N . LEU A 1 702 ? -22.057 -6.089 -1.344 1.00 96.75 702 LEU A N 1
ATOM 5369 C CA . LEU A 1 702 ? -22.022 -7.436 -0.786 1.00 96.75 702 LEU A CA 1
ATOM 5370 C C . LEU A 1 702 ? -23.214 -7.645 0.149 1.00 96.75 702 LEU A C 1
ATOM 5372 O O . LEU A 1 702 ? -23.403 -6.885 1.097 1.00 96.75 702 LEU A O 1
ATOM 5376 N N . ASP A 1 703 ? -23.978 -8.707 -0.087 1.00 95.25 703 ASP A N 1
ATOM 5377 C CA . ASP A 1 703 ? -25.126 -9.160 0.715 1.00 95.25 703 ASP A CA 1
ATOM 5378 C C . ASP A 1 703 ? -24.954 -10.604 1.232 1.00 95.25 703 ASP A C 1
ATOM 5380 O O . ASP A 1 703 ? -25.905 -11.268 1.643 1.00 95.25 703 ASP A O 1
ATOM 5384 N N . ARG A 1 704 ? -23.709 -11.089 1.236 1.00 96.06 704 ARG A N 1
ATOM 5385 C CA . ARG A 1 704 ? -23.342 -12.465 1.607 1.00 96.06 704 ARG A CA 1
ATOM 5386 C C . ARG A 1 704 ? -23.112 -12.701 3.100 1.00 96.06 704 ARG A C 1
ATOM 5388 O O . ARG A 1 704 ? -23.014 -13.854 3.515 1.00 96.06 704 ARG A O 1
ATOM 5395 N N . TYR A 1 705 ? -22.985 -11.643 3.898 1.00 97.94 705 TYR A N 1
ATOM 5396 C CA . TYR A 1 705 ? -22.668 -11.753 5.322 1.00 97.94 705 TYR A CA 1
ATOM 5397 C C . TYR A 1 705 ? -23.922 -11.617 6.180 1.00 97.94 705 TYR A C 1
ATOM 5399 O O . TYR A 1 705 ? -24.765 -10.755 5.941 1.00 97.94 705 TYR A O 1
ATOM 5407 N N . ALA A 1 706 ? -24.024 -12.441 7.218 1.00 98.38 706 ALA A N 1
ATOM 5408 C CA . ALA A 1 706 ? -25.062 -12.330 8.230 1.00 98.38 706 ALA A CA 1
ATOM 5409 C C . ALA A 1 706 ? -24.477 -12.510 9.630 1.00 98.38 706 ALA A C 1
ATOM 5411 O O . ALA A 1 706 ? -23.703 -13.433 9.869 1.00 98.38 706 ALA A O 1
ATOM 5412 N N . VAL A 1 707 ? -24.872 -11.667 10.578 1.00 98.50 707 VAL A N 1
ATOM 5413 C CA . VAL A 1 707 ? -24.519 -11.845 11.987 1.00 98.50 707 VAL A CA 1
ATOM 5414 C C . VAL A 1 707 ? -25.329 -12.999 12.556 1.00 98.50 707 VAL A C 1
ATOM 5416 O O . VAL A 1 707 ? -26.552 -13.023 12.434 1.00 98.50 707 VAL A O 1
ATOM 5419 N N . VAL A 1 708 ? -24.663 -13.958 13.190 1.00 98.25 708 VAL A N 1
ATOM 5420 C CA . VAL A 1 708 ? -25.319 -15.024 13.947 1.00 98.25 708 VAL A CA 1
ATOM 5421 C C . VAL A 1 708 ? -25.509 -14.526 15.372 1.00 98.25 708 VAL A C 1
ATOM 5423 O O . VAL A 1 708 ? -24.533 -14.370 16.105 1.00 98.25 708 VAL A O 1
ATOM 5426 N N . ILE A 1 709 ? -26.758 -14.278 15.760 1.00 97.25 709 ILE A N 1
ATOM 5427 C CA . ILE A 1 709 ? -27.128 -13.807 17.094 1.00 97.25 709 ILE A CA 1
ATOM 5428 C C . ILE A 1 709 ? -27.529 -15.023 17.932 1.00 97.25 709 ILE A C 1
ATOM 5430 O O . ILE A 1 709 ? -28.584 -15.607 17.680 1.00 97.25 709 ILE A O 1
ATOM 5434 N N . PRO A 1 710 ? -26.727 -15.429 18.933 1.00 95.31 710 PRO A N 1
ATOM 5435 C CA . PRO A 1 710 ? -27.031 -16.617 19.721 1.00 95.31 710 PRO A CA 1
ATOM 5436 C C . PRO A 1 710 ? -28.314 -16.468 20.552 1.00 95.31 710 PRO A C 1
ATOM 5438 O O . PRO A 1 710 ? -28.712 -15.339 20.870 1.00 95.31 710 PRO A O 1
ATOM 5441 N N . PRO A 1 711 ? -28.924 -17.587 20.979 1.00 93.19 711 PRO A N 1
ATOM 5442 C CA . PRO A 1 711 ? -29.949 -17.572 22.014 1.00 93.19 711 PRO A CA 1
ATOM 5443 C C . PRO A 1 711 ? -29.456 -16.864 23.282 1.00 93.19 711 PRO A C 1
ATOM 5445 O O . PRO A 1 711 ? -28.297 -17.009 23.677 1.00 93.19 711 PRO A O 1
ATOM 5448 N N . GLY A 1 712 ? -30.342 -16.108 23.932 1.00 86.94 712 GLY A N 1
ATOM 5449 C CA . GLY A 1 712 ? -30.037 -15.418 25.189 1.00 86.94 712 GLY A CA 1
ATOM 5450 C C . GLY A 1 712 ? -29.168 -14.163 25.055 1.00 86.94 712 GLY A C 1
ATOM 5451 O O . GLY A 1 712 ? -28.851 -13.552 26.074 1.00 86.94 712 GLY A O 1
ATOM 5452 N N . THR A 1 713 ? -28.801 -13.748 23.836 1.00 90.62 713 THR A N 1
ATOM 5453 C CA . THR A 1 713 ? -28.219 -12.417 23.611 1.00 90.62 713 THR A CA 1
ATOM 5454 C C . THR A 1 713 ? -29.219 -11.366 24.082 1.00 90.62 713 THR A C 1
ATOM 5456 O O . THR A 1 713 ? -30.342 -11.320 23.589 1.00 90.62 713 THR A O 1
ATOM 5459 N N . ALA A 1 714 ? -28.828 -10.557 25.064 1.00 82.38 714 ALA A N 1
ATOM 5460 C CA . ALA A 1 714 ? -29.696 -9.547 25.666 1.00 82.38 714 ALA A CA 1
ATOM 5461 C C . ALA A 1 714 ? -29.227 -8.113 25.388 1.00 82.38 714 ALA A C 1
ATOM 5463 O O . ALA A 1 714 ? -30.000 -7.182 25.603 1.00 82.38 714 ALA A O 1
ATOM 5464 N N . GLY A 1 715 ? -27.974 -7.931 24.963 1.00 83.25 715 GLY A N 1
ATOM 5465 C CA . GLY A 1 715 ? -27.399 -6.632 24.628 1.00 83.25 715 GLY A CA 1
ATOM 5466 C C . GLY A 1 715 ? -27.538 -6.293 23.148 1.00 83.25 715 GLY A C 1
ATOM 5467 O O . GLY A 1 715 ? -27.644 -7.211 22.331 1.00 83.25 715 GLY A O 1
ATOM 5468 N N . PRO A 1 716 ? -27.496 -5.001 22.785 1.00 92.25 716 PRO A N 1
ATOM 5469 C CA . PRO A 1 716 ? -27.354 -4.595 21.395 1.00 92.25 716 PRO A CA 1
ATOM 5470 C C . PRO A 1 716 ? -26.091 -5.192 20.772 1.00 92.25 716 PRO A C 1
ATOM 5472 O O . PRO A 1 716 ? -25.079 -5.421 21.442 1.00 92.25 716 PRO A O 1
ATOM 5475 N N . VAL A 1 717 ? -26.142 -5.414 19.464 1.00 95.44 717 VAL A N 1
ATOM 5476 C CA . VAL A 1 717 ? -25.034 -5.962 18.689 1.00 95.44 717 VAL A CA 1
ATOM 5477 C C . VAL A 1 717 ? -24.451 -4.871 17.805 1.00 95.44 717 VAL A C 1
ATOM 5479 O O . VAL A 1 717 ? -25.131 -4.347 16.926 1.00 95.44 717 VAL A O 1
ATOM 5482 N N . ALA A 1 718 ? -23.177 -4.554 18.010 1.00 96.44 718 ALA A N 1
ATOM 5483 C CA . ALA A 1 718 ? -22.426 -3.666 17.137 1.00 96.44 718 ALA A CA 1
ATOM 5484 C C . ALA A 1 718 ? -21.776 -4.468 16.011 1.00 96.44 718 ALA A C 1
ATOM 5486 O O . ALA A 1 718 ? -21.043 -5.420 16.273 1.00 96.44 718 ALA A O 1
ATOM 5487 N N . VAL A 1 719 ? -22.014 -4.068 14.769 1.00 98.19 719 VAL A N 1
ATOM 5488 C CA . VAL A 1 719 ? -21.362 -4.587 13.567 1.00 98.19 719 VAL A CA 1
ATOM 5489 C C . VAL A 1 719 ? -20.367 -3.549 13.079 1.00 98.19 719 VAL A C 1
ATOM 5491 O O . VAL A 1 719 ? -20.748 -2.407 12.854 1.00 98.19 719 VAL A O 1
ATOM 5494 N N . THR A 1 720 ? -19.115 -3.940 12.872 1.00 98.25 720 THR A N 1
ATOM 5495 C CA . THR A 1 720 ? -18.091 -3.093 12.254 1.00 98.25 720 THR A CA 1
ATOM 5496 C C . THR A 1 720 ? -17.718 -3.666 10.896 1.00 98.25 720 THR A C 1
ATOM 5498 O O . THR A 1 720 ? -17.357 -4.840 10.797 1.00 98.25 720 THR A O 1
ATOM 5501 N N . ALA A 1 721 ? -17.776 -2.832 9.862 1.00 98.44 721 ALA A N 1
ATOM 5502 C CA . ALA A 1 721 ? -17.174 -3.083 8.561 1.00 98.44 721 ALA A CA 1
ATOM 5503 C C . ALA A 1 721 ? -15.949 -2.177 8.398 1.00 98.44 721 ALA A C 1
ATOM 5505 O O . ALA A 1 721 ? -16.015 -0.987 8.709 1.00 98.44 721 ALA A O 1
ATOM 5506 N N . ALA A 1 722 ? -14.841 -2.724 7.909 1.00 98.19 722 ALA A N 1
ATOM 5507 C CA . ALA A 1 722 ? -13.615 -1.971 7.679 1.00 98.19 722 ALA A CA 1
ATOM 5508 C C . ALA A 1 722 ? -12.926 -2.432 6.397 1.00 98.19 722 ALA A C 1
ATOM 5510 O O . ALA A 1 722 ? -12.835 -3.633 6.152 1.00 98.19 722 ALA A O 1
ATOM 5511 N N . VAL A 1 723 ? -12.408 -1.498 5.603 1.00 98.38 723 VAL A N 1
ATOM 5512 C CA . VAL A 1 723 ? -11.483 -1.823 4.514 1.00 98.38 723 VAL A CA 1
ATOM 5513 C C . VAL A 1 723 ? -10.062 -1.607 5.010 1.00 98.38 723 VAL A C 1
ATOM 5515 O O . VAL A 1 723 ? -9.723 -0.516 5.471 1.00 98.38 723 VAL A O 1
ATOM 5518 N N . TYR A 1 724 ? -9.235 -2.643 4.910 1.00 97.44 724 TYR A N 1
ATOM 5519 C CA . TYR A 1 724 ? -7.807 -2.571 5.206 1.00 97.44 724 TYR A CA 1
ATOM 5520 C C . TYR A 1 724 ? -6.989 -2.622 3.921 1.00 97.44 724 TYR A C 1
ATOM 5522 O O . TYR A 1 724 ? -7.420 -3.211 2.930 1.00 97.44 724 TYR A O 1
ATOM 5530 N N . TYR A 1 725 ? -5.808 -2.009 3.948 1.00 95.88 725 TYR A N 1
ATOM 5531 C CA . TYR A 1 725 ? -4.852 -1.978 2.845 1.00 95.88 725 TYR A CA 1
ATOM 5532 C C . TYR A 1 725 ? -3.453 -2.351 3.335 1.00 95.88 725 TYR A C 1
ATOM 5534 O O . TYR A 1 725 ? -2.968 -1.791 4.314 1.00 95.88 725 TYR A O 1
ATOM 5542 N N . GLN A 1 726 ? -2.769 -3.237 2.618 1.00 92.62 726 GLN A N 1
ATOM 5543 C CA . GLN A 1 726 ? -1.356 -3.541 2.809 1.00 92.62 726 GLN A CA 1
ATOM 5544 C C . GLN A 1 726 ? -0.550 -3.091 1.595 1.00 92.62 726 GLN A C 1
ATOM 5546 O O . GLN A 1 726 ? -0.847 -3.440 0.451 1.00 92.62 726 GLN A O 1
ATOM 5551 N N . SER A 1 727 ? 0.515 -2.331 1.870 1.00 91.25 727 SER A N 1
ATOM 5552 C CA . SER A 1 727 ? 1.459 -1.888 0.834 1.00 91.25 727 SER A CA 1
ATOM 5553 C C . SER A 1 727 ? 2.182 -3.064 0.177 1.00 91.25 727 SER A C 1
ATOM 5555 O O . SER A 1 727 ? 2.558 -2.953 -0.986 1.00 91.25 727 SER A O 1
ATOM 5557 N N . VAL A 1 728 ? 2.377 -4.150 0.932 1.00 92.88 728 VAL A N 1
ATOM 5558 C CA . VAL A 1 728 ? 3.002 -5.401 0.500 1.00 92.88 728 VAL A CA 1
ATOM 5559 C C . VAL A 1 728 ? 2.245 -6.553 1.168 1.00 92.88 728 VAL A C 1
ATOM 5561 O O . VAL A 1 728 ? 2.159 -6.591 2.392 1.00 92.88 728 VAL A O 1
ATOM 5564 N N . GLU A 1 729 ? 1.655 -7.461 0.394 1.00 93.25 729 GLU A N 1
ATOM 5565 C CA . GLU A 1 729 ? 0.971 -8.652 0.918 1.00 93.25 729 GLU A CA 1
ATOM 5566 C C . GLU A 1 729 ? 1.956 -9.570 1.658 1.00 93.25 729 GLU A C 1
ATOM 5568 O O . GLU A 1 729 ? 3.118 -9.667 1.275 1.00 93.25 729 GLU A O 1
ATOM 5573 N N . ALA A 1 730 ? 1.497 -10.285 2.688 1.00 93.81 730 ALA A N 1
ATOM 5574 C CA . ALA A 1 730 ? 2.326 -11.152 3.533 1.00 93.81 730 ALA A CA 1
ATOM 5575 C C . ALA A 1 730 ? 3.238 -12.121 2.758 1.00 93.81 730 ALA A C 1
ATOM 5577 O O . ALA A 1 730 ? 4.430 -12.207 3.047 1.00 93.81 730 ALA A O 1
ATOM 5578 N N . ILE A 1 731 ? 2.712 -12.808 1.735 1.00 92.38 731 ILE A N 1
ATOM 5579 C CA . ILE A 1 731 ? 3.511 -13.731 0.911 1.00 92.38 731 ILE A CA 1
ATOM 5580 C C . ILE A 1 731 ? 4.627 -13.011 0.141 1.00 92.38 731 ILE A C 1
ATOM 5582 O O . ILE A 1 731 ? 5.728 -13.537 -0.009 1.00 92.38 731 ILE A O 1
ATOM 5586 N N . VAL A 1 732 ? 4.365 -11.779 -0.293 1.00 93.69 732 VAL A N 1
ATOM 5587 C CA . VAL A 1 732 ? 5.336 -10.925 -0.982 1.00 93.69 732 VAL A CA 1
ATOM 5588 C C . VAL A 1 732 ? 6.337 -10.341 0.013 1.00 93.69 732 VAL A C 1
ATOM 5590 O O . VAL A 1 732 ? 7.525 -10.277 -0.289 1.00 93.69 732 VAL A O 1
ATOM 5593 N N . ALA A 1 733 ? 5.892 -9.973 1.216 1.00 94.00 733 ALA A N 1
ATOM 5594 C CA . ALA A 1 733 ? 6.751 -9.472 2.280 1.00 94.00 733 ALA A CA 1
ATOM 5595 C C . ALA A 1 733 ? 7.766 -10.538 2.719 1.00 94.00 733 ALA A C 1
ATOM 5597 O O . ALA A 1 733 ? 8.960 -10.257 2.735 1.00 94.00 733 ALA A O 1
ATOM 5598 N N . LEU A 1 734 ? 7.336 -11.779 2.965 1.00 92.31 734 LEU A N 1
ATOM 5599 C CA . LEU A 1 734 ? 8.262 -12.869 3.295 1.00 92.31 734 LEU A CA 1
ATOM 5600 C C . LEU A 1 734 ? 9.259 -13.145 2.163 1.00 92.31 734 LEU A C 1
ATOM 5602 O O . LEU A 1 734 ? 10.456 -13.267 2.416 1.00 92.31 734 LEU A O 1
ATOM 5606 N N . LYS A 1 735 ? 8.795 -13.178 0.905 1.00 92.06 735 LYS A N 1
ATOM 5607 C CA . LYS A 1 735 ? 9.667 -13.488 -0.239 1.00 92.06 735 LYS A CA 1
ATOM 5608 C C . LYS A 1 735 ? 10.670 -12.366 -0.544 1.00 92.06 735 LYS A C 1
ATOM 5610 O O . LYS A 1 735 ? 11.846 -12.640 -0.775 1.00 92.06 735 LYS A O 1
ATOM 5615 N N . PHE A 1 736 ? 10.230 -11.105 -0.556 1.00 93.62 736 PHE A N 1
ATOM 5616 C CA . PHE A 1 736 ? 11.029 -9.972 -1.057 1.00 93.62 736 PHE A CA 1
ATOM 5617 C C . PHE A 1 736 ? 11.582 -9.039 0.017 1.00 93.62 736 PHE A C 1
ATOM 5619 O O . PHE A 1 736 ? 12.556 -8.338 -0.238 1.00 93.62 736 PHE A O 1
ATOM 5626 N N . LEU A 1 737 ? 11.009 -9.012 1.216 1.00 93.81 737 LEU A N 1
ATOM 5627 C CA . LEU A 1 737 ? 11.537 -8.196 2.309 1.00 93.81 737 LEU A CA 1
ATOM 5628 C C . LEU A 1 737 ? 12.313 -9.025 3.327 1.00 93.81 737 LEU A C 1
ATOM 5630 O O . LEU A 1 737 ? 13.179 -8.454 3.986 1.00 93.81 737 LEU A O 1
ATOM 5634 N N . GLY A 1 738 ? 12.054 -10.336 3.412 1.00 93.50 738 GLY A N 1
ATOM 5635 C CA . GLY A 1 738 ? 12.755 -11.267 4.298 1.00 93.50 738 GLY A CA 1
ATOM 5636 C C . GLY A 1 738 ? 12.949 -10.675 5.688 1.00 93.50 738 GLY A C 1
ATOM 5637 O O . GLY A 1 738 ? 11.972 -10.246 6.300 1.00 93.50 738 GLY A O 1
ATOM 5638 N N . ASN A 1 739 ? 14.200 -10.531 6.134 1.00 93.44 739 ASN A N 1
ATOM 5639 C CA . ASN A 1 739 ? 14.508 -10.051 7.485 1.00 93.44 739 ASN A CA 1
ATOM 5640 C C . ASN A 1 739 ? 14.205 -8.558 7.769 1.00 93.44 739 ASN A C 1
ATOM 5642 O O . ASN A 1 739 ? 14.471 -8.062 8.864 1.00 93.44 739 ASN A O 1
ATOM 5646 N N . LEU A 1 740 ? 13.680 -7.804 6.795 1.00 93.44 740 LEU A N 1
ATOM 5647 C CA . LEU A 1 740 ? 13.113 -6.468 7.031 1.00 93.44 740 LEU A CA 1
ATOM 5648 C C . LEU A 1 740 ? 11.623 -6.506 7.399 1.00 93.44 740 LEU A C 1
ATOM 5650 O O . LEU A 1 740 ? 11.123 -5.520 7.945 1.00 93.44 740 LEU A O 1
ATOM 5654 N N . ALA A 1 741 ? 10.930 -7.600 7.075 1.00 93.75 741 ALA A N 1
ATOM 5655 C CA . ALA A 1 741 ? 9.527 -7.833 7.408 1.00 93.75 741 ALA A CA 1
ATOM 5656 C C . ALA A 1 741 ? 9.361 -8.872 8.528 1.00 93.75 741 ALA A C 1
ATOM 5658 O O . ALA A 1 741 ? 8.514 -8.669 9.388 1.00 93.75 741 ALA A O 1
ATOM 5659 N N . ASP A 1 742 ? 10.171 -9.927 8.512 1.00 93.81 742 ASP A N 1
ATOM 5660 C CA . ASP A 1 742 ? 10.293 -10.984 9.522 1.00 93.81 742 ASP A CA 1
ATOM 5661 C C . ASP A 1 742 ? 11.547 -10.692 10.364 1.00 93.81 742 ASP A C 1
ATOM 5663 O O . ASP A 1 742 ? 12.673 -10.923 9.929 1.00 93.81 742 ASP A O 1
ATOM 5667 N N . THR A 1 743 ? 11.388 -10.025 11.503 1.00 90.81 743 THR A N 1
ATOM 5668 C CA . THR A 1 743 ? 12.517 -9.372 12.189 1.00 90.81 743 THR A CA 1
ATOM 5669 C C . THR A 1 743 ? 13.248 -10.268 13.182 1.00 90.81 743 THR A C 1
ATOM 5671 O O . THR A 1 743 ? 14.364 -9.923 13.583 1.00 90.81 743 THR A O 1
ATOM 5674 N N . ASP A 1 744 ? 12.670 -11.406 13.554 1.00 91.38 744 ASP A N 1
ATOM 5675 C CA . ASP A 1 744 ? 13.327 -12.458 14.336 1.00 91.38 744 ASP A CA 1
ATOM 5676 C C . ASP A 1 744 ? 13.766 -13.668 13.492 1.00 91.38 744 ASP A C 1
ATOM 5678 O O . ASP A 1 744 ? 14.581 -14.470 13.960 1.00 91.38 744 ASP A O 1
ATOM 5682 N N . VAL A 1 745 ? 13.373 -13.696 12.213 1.00 89.88 745 VAL A N 1
ATOM 5683 C CA . VAL A 1 745 ? 13.851 -14.624 11.186 1.00 89.88 745 VAL A CA 1
ATOM 5684 C C . VAL A 1 745 ? 13.395 -16.062 11.450 1.00 89.88 745 VAL A C 1
ATOM 5686 O O . VAL A 1 745 ? 14.127 -17.028 11.204 1.00 89.88 745 VAL A O 1
ATOM 5689 N N . ASP A 1 746 ? 12.179 -16.210 11.973 1.00 91.00 746 ASP A N 1
ATOM 5690 C CA . ASP A 1 746 ? 11.548 -17.503 12.228 1.00 91.00 746 ASP A CA 1
ATOM 5691 C C . ASP A 1 746 ? 10.644 -17.988 11.068 1.00 91.00 746 ASP A C 1
ATOM 5693 O O . ASP A 1 746 ? 10.162 -19.129 11.086 1.00 91.00 746 ASP A O 1
ATOM 5697 N N . PHE A 1 747 ? 10.507 -17.170 10.012 1.00 88.81 747 PHE A N 1
ATOM 5698 C CA . PHE A 1 747 ? 9.684 -17.374 8.813 1.00 88.81 747 PHE A CA 1
ATOM 5699 C C . PHE A 1 747 ? 8.170 -17.346 9.054 1.00 88.81 747 PHE A C 1
ATOM 5701 O O . PHE A 1 747 ? 7.386 -17.795 8.204 1.00 88.81 747 PHE A O 1
ATOM 5708 N N . VAL A 1 748 ? 7.734 -16.790 10.179 1.00 92.00 748 VAL A N 1
ATOM 5709 C CA . VAL A 1 748 ? 6.337 -16.587 10.542 1.00 92.00 748 VAL A CA 1
ATOM 5710 C C . VAL A 1 748 ? 6.117 -15.096 10.755 1.00 92.00 748 VAL A C 1
ATOM 5712 O O . VAL A 1 748 ? 6.666 -14.490 11.653 1.00 92.00 748 VAL A O 1
ATOM 5715 N N . LEU A 1 749 ? 5.258 -14.473 9.943 1.00 94.31 749 LEU A N 1
ATOM 5716 C CA . LEU A 1 749 ? 4.922 -13.072 10.194 1.00 94.31 749 LEU A CA 1
ATOM 5717 C C . LEU A 1 749 ? 4.008 -12.950 11.409 1.00 94.31 749 LEU A C 1
ATOM 5719 O O . LEU A 1 749 ? 2.894 -13.489 11.416 1.00 94.31 749 LEU A O 1
ATOM 5723 N N . GLU A 1 750 ? 4.437 -12.139 12.369 1.00 94.69 750 GLU A N 1
ATOM 5724 C CA . GLU A 1 750 ? 3.729 -11.894 13.623 1.00 94.69 750 GLU A CA 1
ATOM 5725 C C . GLU A 1 750 ? 3.266 -10.440 13.719 1.00 94.69 750 GLU A C 1
ATOM 5727 O O . GLU A 1 750 ? 3.784 -9.629 14.484 1.00 94.69 750 GLU A O 1
ATOM 5732 N N . PRO A 1 751 ? 2.252 -10.052 12.930 1.00 94.50 751 PRO A N 1
ATOM 5733 C CA . PRO A 1 751 ? 1.823 -8.665 12.844 1.00 94.50 751 PRO A CA 1
ATOM 5734 C C . PRO A 1 751 ? 1.257 -8.125 14.166 1.00 94.50 751 PRO A C 1
ATOM 5736 O O . PRO A 1 751 ? 1.207 -6.905 14.337 1.00 94.50 751 PRO A O 1
ATOM 5739 N N . CYS A 1 752 ? 0.812 -8.995 15.086 1.00 94.50 752 CYS A N 1
ATOM 5740 C CA . CYS A 1 752 ? 0.174 -8.639 16.360 1.00 94.50 752 CYS A CA 1
ATOM 5741 C C . CYS A 1 752 ? -1.038 -7.697 16.217 1.00 94.50 752 CYS A C 1
ATOM 5743 O O . CYS A 1 752 ? -1.381 -6.945 17.130 1.00 94.50 752 CYS A O 1
ATOM 5745 N N . VAL A 1 753 ? -1.726 -7.750 15.072 1.00 95.12 753 VAL A N 1
ATOM 5746 C CA . VAL A 1 753 ? -2.936 -6.971 14.775 1.00 95.12 753 VAL A CA 1
ATOM 5747 C C . VAL A 1 753 ? -3.953 -7.805 13.998 1.00 95.12 753 VAL A C 1
ATOM 5749 O O . VAL A 1 753 ? -3.619 -8.838 13.423 1.00 95.12 753 VAL A O 1
ATOM 5752 N N . LEU A 1 754 ? -5.215 -7.357 13.976 1.00 94.06 754 LEU A N 1
ATOM 5753 C CA . LEU A 1 754 ? -6.306 -7.967 13.194 1.00 94.06 754 LEU A CA 1
ATOM 5754 C C . LEU A 1 754 ? -6.459 -9.486 13.402 1.00 94.06 754 LEU A C 1
ATOM 5756 O O . LEU A 1 754 ? -6.666 -10.233 12.450 1.00 94.06 754 LEU A O 1
ATOM 5760 N N . ASP A 1 755 ? -6.369 -9.933 14.657 1.00 91.31 755 ASP A N 1
ATOM 5761 C CA . ASP A 1 755 ? -6.417 -11.347 15.072 1.00 91.31 755 ASP A CA 1
ATOM 5762 C C . ASP A 1 755 ? -5.286 -12.238 14.532 1.00 91.31 755 ASP A C 1
ATOM 5764 O O . ASP A 1 755 ? -5.356 -13.462 14.710 1.00 91.31 755 ASP A O 1
ATOM 5768 N N . GLY A 1 756 ? -4.270 -11.640 13.904 1.00 92.94 756 GLY A N 1
ATOM 5769 C CA . GLY A 1 756 ? -3.099 -12.334 13.385 1.00 92.94 756 GLY A CA 1
ATOM 5770 C C . GLY A 1 756 ? -2.210 -12.942 14.477 1.00 92.94 756 GLY A C 1
ATOM 5771 O O . GLY A 1 756 ? -2.468 -12.750 15.672 1.00 92.94 756 GLY A O 1
ATOM 5772 N N . PRO A 1 757 ? -1.174 -13.697 14.072 1.00 93.94 757 PRO A N 1
ATOM 5773 C CA . PRO A 1 757 ? -0.167 -14.239 14.975 1.00 93.94 757 PRO A CA 1
ATOM 5774 C C . PRO A 1 757 ? 0.496 -13.143 15.804 1.00 93.94 757 PRO A C 1
ATOM 5776 O O . PRO A 1 757 ? 0.603 -11.991 15.370 1.00 93.94 757 PRO A O 1
ATOM 5779 N N . CYS A 1 758 ? 0.907 -13.518 17.009 1.00 93.25 758 CYS A N 1
ATOM 5780 C CA . CYS A 1 758 ? 1.632 -12.641 17.906 1.00 93.25 758 CYS A CA 1
ATOM 5781 C C . CYS A 1 758 ? 2.462 -13.464 18.890 1.00 93.25 758 CYS A C 1
ATOM 5783 O O . CYS A 1 758 ? 1.928 -14.373 19.533 1.00 93.25 758 CYS A O 1
ATOM 5785 N N . ASP A 1 759 ? 3.724 -13.090 19.050 1.00 91.56 759 ASP A N 1
ATOM 5786 C CA . ASP A 1 759 ? 4.694 -13.663 19.989 1.00 91.56 759 ASP A CA 1
ATOM 5787 C C . ASP A 1 759 ? 4.749 -12.921 21.338 1.00 91.56 759 ASP A C 1
ATOM 5789 O O . ASP A 1 759 ? 5.534 -13.250 22.227 1.00 91.56 759 ASP A O 1
ATOM 5793 N N . GLY A 1 760 ? 3.887 -11.918 21.515 1.00 91.00 760 GLY A N 1
ATOM 5794 C CA . GLY A 1 760 ? 3.812 -11.092 22.718 1.00 91.00 760 GLY A CA 1
ATOM 5795 C C . GLY A 1 760 ? 4.536 -9.753 22.602 1.00 91.00 760 GLY A C 1
ATOM 5796 O O . GLY A 1 760 ? 4.405 -8.930 23.515 1.00 91.00 760 GLY A O 1
ATOM 5797 N N . ARG A 1 761 ? 5.233 -9.478 21.489 1.00 92.00 761 ARG A N 1
ATOM 5798 C CA . ARG A 1 761 ? 5.677 -8.117 21.170 1.00 92.00 761 ARG A CA 1
ATOM 5799 C C . ARG A 1 761 ? 4.473 -7.204 20.953 1.00 92.00 761 ARG A C 1
ATOM 5801 O O . ARG A 1 761 ? 3.358 -7.629 20.658 1.00 92.00 761 ARG A O 1
ATOM 5808 N N . THR A 1 762 ? 4.690 -5.910 21.155 1.00 91.88 762 THR A N 1
ATOM 5809 C CA . THR A 1 762 ? 3.629 -4.902 21.086 1.00 91.88 762 THR A CA 1
ATOM 5810 C C . THR A 1 762 ? 3.915 -3.917 19.952 1.00 91.88 762 THR A C 1
ATOM 5812 O O . THR A 1 762 ? 5.049 -3.442 19.855 1.00 91.88 762 THR A O 1
ATOM 5815 N N . PRO A 1 763 ? 2.919 -3.576 19.114 1.00 93.81 763 PRO A N 1
ATOM 5816 C CA . PRO A 1 763 ? 3.066 -2.580 18.062 1.00 93.81 763 PRO A CA 1
ATOM 5817 C C . PRO A 1 763 ? 3.642 -1.244 18.546 1.00 93.81 763 PRO A C 1
ATOM 5819 O O . PRO A 1 763 ? 3.073 -0.576 19.415 1.00 93.81 763 PRO A O 1
ATOM 5822 N N . ALA A 1 764 ? 4.723 -0.802 17.904 1.00 89.50 764 ALA A N 1
ATOM 5823 C CA . ALA A 1 764 ? 5.437 0.439 18.225 1.00 89.50 764 ALA A CA 1
ATOM 5824 C C . ALA A 1 764 ? 5.578 1.381 17.011 1.00 89.50 764 ALA A C 1
ATOM 5826 O O . ALA A 1 764 ? 6.457 2.240 16.971 1.00 89.50 764 ALA A O 1
ATOM 5827 N N . THR A 1 765 ? 4.735 1.223 15.990 1.00 89.38 765 THR A N 1
ATOM 5828 C CA . THR A 1 765 ? 4.736 2.058 14.780 1.00 89.38 765 THR A CA 1
ATOM 5829 C C . THR A 1 765 ? 3.329 2.504 14.420 1.00 89.38 765 THR A C 1
ATOM 5831 O O . THR A 1 765 ? 2.357 1.871 14.806 1.00 89.38 765 THR A O 1
ATOM 5834 N N . GLU A 1 766 ? 3.206 3.573 13.635 1.00 89.44 766 GLU A N 1
ATOM 5835 C CA . GLU A 1 766 ? 1.929 4.003 13.061 1.00 89.44 766 GLU A CA 1
ATOM 5836 C C . GLU A 1 766 ? 1.933 3.768 11.535 1.00 89.44 766 GLU A C 1
ATOM 5838 O O . GLU A 1 766 ? 2.824 4.293 10.857 1.00 89.44 766 GLU A O 1
ATOM 5843 N N . PRO A 1 767 ? 0.963 3.019 10.968 1.00 92.12 767 PRO A N 1
ATOM 5844 C CA . PRO A 1 767 ? -0.050 2.215 11.662 1.00 92.12 767 PRO A CA 1
ATOM 5845 C C . PRO A 1 767 ? 0.550 1.056 12.476 1.00 92.12 767 PRO A C 1
ATOM 5847 O O . PRO A 1 767 ? 1.682 0.629 12.236 1.00 92.12 767 PRO A O 1
ATOM 5850 N N . ALA A 1 768 ? -0.245 0.551 13.421 1.00 93.19 768 ALA A N 1
ATOM 5851 C CA . ALA A 1 768 ? 0.150 -0.504 14.346 1.00 93.19 768 ALA A CA 1
ATOM 5852 C C . ALA A 1 768 ? 0.518 -1.802 13.615 1.00 93.19 768 ALA A C 1
ATOM 5854 O O . ALA A 1 768 ? -0.306 -2.367 12.893 1.00 93.19 768 ALA A O 1
ATOM 5855 N N . VAL A 1 769 ? 1.743 -2.275 13.836 1.00 94.38 769 VAL A N 1
ATOM 5856 C CA . VAL A 1 769 ? 2.229 -3.599 13.444 1.00 94.38 769 VAL A CA 1
ATOM 5857 C C . VAL A 1 769 ? 3.483 -3.939 14.259 1.00 94.38 769 VAL A C 1
ATOM 5859 O O . VAL A 1 769 ? 4.186 -3.031 14.710 1.00 94.38 769 VAL A O 1
ATOM 5862 N N . VAL A 1 770 ? 3.746 -5.227 14.466 1.00 94.38 770 VAL A N 1
ATOM 5863 C CA . VAL A 1 770 ? 5.039 -5.731 14.960 1.00 94.38 770 VAL A CA 1
ATOM 5864 C C . VAL A 1 770 ? 5.904 -6.163 13.776 1.00 94.38 770 VAL A C 1
ATOM 5866 O O . VAL A 1 770 ? 6.973 -5.595 13.569 1.00 94.38 770 VAL A O 1
ATOM 5869 N N . GLU A 1 771 ? 5.382 -7.069 12.946 1.00 93.12 771 GLU A N 1
ATOM 5870 C CA . GLU A 1 771 ? 6.056 -7.589 11.754 1.00 93.12 771 GLU A CA 1
ATOM 5871 C C . GLU A 1 771 ? 5.186 -7.630 10.496 1.00 93.12 771 GLU A C 1
ATOM 5873 O O . GLU A 1 771 ? 3.954 -7.622 10.534 1.00 93.12 771 GLU A O 1
ATOM 5878 N N . GLY A 1 772 ? 5.848 -7.692 9.344 1.00 92.31 772 GLY A N 1
ATOM 5879 C CA . GLY A 1 772 ? 5.213 -7.574 8.041 1.00 92.31 772 GLY A CA 1
ATOM 5880 C C . GLY A 1 772 ? 4.837 -6.134 7.686 1.00 92.31 772 GLY A C 1
ATOM 5881 O O . GLY A 1 772 ? 5.198 -5.163 8.355 1.00 92.31 772 GLY A O 1
ATOM 5882 N N . ALA A 1 773 ? 4.102 -5.981 6.585 1.00 91.94 773 ALA A N 1
ATOM 5883 C CA . ALA A 1 773 ? 3.588 -4.676 6.191 1.00 91.94 773 ALA A CA 1
ATOM 5884 C C . ALA A 1 773 ? 2.341 -4.315 7.025 1.00 91.94 773 ALA A C 1
ATOM 5886 O O . ALA A 1 773 ? 1.393 -5.113 7.078 1.00 91.94 773 ALA A O 1
ATOM 5887 N N . PRO A 1 774 ? 2.284 -3.106 7.618 1.00 91.88 774 PRO A N 1
ATOM 5888 C CA . PRO A 1 774 ? 1.164 -2.691 8.448 1.00 91.88 774 PRO A CA 1
ATOM 5889 C C . PRO A 1 774 ? -0.142 -2.661 7.640 1.00 91.88 774 PRO A C 1
ATOM 5891 O O . PRO A 1 774 ? -0.182 -2.031 6.574 1.00 91.88 774 PRO A O 1
ATOM 5894 N N . PRO A 1 775 ? -1.226 -3.291 8.131 1.00 94.12 775 PRO A N 1
ATOM 5895 C CA . PRO A 1 775 ? -2.551 -3.110 7.564 1.00 94.12 775 PRO A CA 1
ATOM 5896 C C . PRO A 1 775 ? -3.078 -1.717 7.926 1.00 94.12 775 PRO A C 1
ATOM 5898 O O . PRO A 1 775 ? -3.379 -1.406 9.077 1.00 94.12 775 PRO A O 1
ATOM 5901 N N . VAL A 1 776 ? -3.204 -0.865 6.918 1.00 94.94 776 VAL A N 1
ATOM 5902 C CA . VAL A 1 776 ? -3.726 0.494 7.039 1.00 94.94 776 VAL A CA 1
ATOM 5903 C C . VAL A 1 776 ? -5.258 0.438 7.057 1.00 94.94 776 VAL A C 1
ATOM 5905 O O . VAL A 1 776 ? -5.832 -0.063 6.087 1.00 94.94 776 VAL A O 1
ATOM 5908 N N . PRO A 1 777 ? -5.953 0.950 8.091 1.00 95.56 777 PRO A N 1
ATOM 5909 C CA . PRO A 1 777 ? -7.394 1.161 8.015 1.00 95.56 777 PRO A CA 1
ATOM 5910 C C . PRO A 1 777 ? -7.671 2.292 7.020 1.00 95.56 777 PRO A C 1
ATOM 5912 O O . PRO A 1 777 ? -7.227 3.425 7.220 1.00 95.56 777 PRO A O 1
ATOM 5915 N N . VAL A 1 778 ? -8.351 1.943 5.930 1.00 95.88 778 VAL A N 1
ATOM 5916 C CA . VAL A 1 778 ? -8.714 2.855 4.839 1.00 95.88 778 VAL A CA 1
ATOM 5917 C C . VAL A 1 778 ? -10.051 3.511 5.124 1.00 95.88 778 VAL A C 1
ATOM 5919 O O . VAL A 1 778 ? -10.178 4.702 4.931 1.00 95.88 778 VAL A O 1
ATOM 5922 N N . GLU A 1 779 ? -11.035 2.736 5.575 1.00 96.31 779 GLU A N 1
ATOM 5923 C CA . GLU A 1 779 ? -12.351 3.257 5.931 1.00 96.31 779 GLU A CA 1
ATOM 5924 C C . GLU A 1 779 ? -13.002 2.315 6.944 1.00 96.31 779 GLU A C 1
ATOM 5926 O O . GLU A 1 779 ? -12.920 1.092 6.788 1.00 96.31 779 GLU A O 1
ATOM 5931 N N . VAL A 1 780 ? -13.662 2.859 7.970 1.00 97.81 780 VAL A N 1
ATOM 5932 C CA . VAL A 1 780 ? -14.346 2.076 9.013 1.00 97.81 780 VAL A CA 1
ATOM 5933 C C . VAL A 1 780 ? -15.754 2.614 9.241 1.00 97.81 780 VAL A C 1
ATOM 5935 O O . VAL A 1 780 ? -15.968 3.824 9.327 1.00 97.81 780 VAL A O 1
ATOM 5938 N N . ARG A 1 781 ? -16.737 1.716 9.345 1.00 97.50 781 ARG A N 1
ATOM 5939 C CA . ARG A 1 781 ? -18.127 2.056 9.664 1.00 97.50 781 ARG A CA 1
ATOM 5940 C C . ARG A 1 781 ? -18.745 1.053 10.621 1.00 97.50 781 ARG A C 1
ATOM 5942 O O . ARG A 1 781 ? -18.497 -0.148 10.523 1.00 97.50 781 ARG A O 1
ATOM 5949 N N . ASN A 1 782 ? -19.610 1.558 11.494 1.00 97.31 782 ASN A N 1
ATOM 5950 C CA . ASN A 1 782 ? -20.396 0.752 12.416 1.00 97.31 782 ASN A CA 1
ATOM 5951 C C . ASN A 1 782 ? -21.882 0.736 12.030 1.00 97.31 782 ASN A C 1
ATOM 5953 O O . ASN A 1 782 ? -22.389 1.680 11.428 1.00 97.31 782 ASN A O 1
ATOM 5957 N N . TRP A 1 783 ? -22.570 -0.333 12.423 1.00 96.56 783 TRP A N 1
ATOM 5958 C CA . TRP A 1 783 ? -24.023 -0.479 12.413 1.00 96.56 783 TRP A CA 1
ATOM 5959 C C . TRP A 1 783 ? -24.473 -1.146 13.713 1.00 96.56 783 TRP A C 1
ATOM 5961 O O . TRP A 1 783 ? -23.867 -2.132 14.131 1.00 96.56 783 TRP A O 1
ATOM 5971 N N . THR A 1 784 ? -25.537 -0.652 14.341 1.00 95.31 784 THR A N 1
ATOM 5972 C CA . THR A 1 784 ? -26.037 -1.198 15.611 1.00 95.31 784 THR A CA 1
ATOM 5973 C C . THR A 1 784 ? -27.369 -1.920 15.405 1.00 95.31 784 THR A C 1
ATOM 5975 O O . THR A 1 784 ? -28.293 -1.376 14.803 1.00 95.31 784 THR A O 1
ATOM 5978 N N . ILE A 1 785 ? -27.480 -3.144 15.927 1.00 95.31 785 ILE A N 1
ATOM 5979 C CA . ILE A 1 785 ? -28.697 -3.963 15.911 1.00 95.31 785 ILE A CA 1
ATOM 5980 C C . ILE A 1 785 ? -29.231 -4.061 17.340 1.00 95.31 785 ILE A C 1
ATOM 5982 O O . ILE A 1 785 ? -28.564 -4.593 18.229 1.00 95.31 785 ILE A O 1
ATOM 5986 N N . GLN A 1 786 ? -30.445 -3.571 17.563 1.00 93.50 786 GLN A N 1
ATOM 5987 C CA . GLN A 1 786 ? -31.153 -3.708 18.831 1.00 93.50 786 GLN A CA 1
ATOM 5988 C C . GLN A 1 786 ? -31.780 -5.102 18.945 1.00 93.50 786 GLN A C 1
ATOM 5990 O O . GLN A 1 786 ? -32.303 -5.631 17.964 1.00 93.50 786 GLN A O 1
ATOM 5995 N N . ILE A 1 787 ? -31.733 -5.704 20.139 1.00 93.56 787 ILE A N 1
ATOM 5996 C CA . ILE A 1 787 ? -32.318 -7.031 20.366 1.00 93.56 787 ILE A CA 1
ATOM 5997 C C . ILE A 1 787 ? -33.729 -6.914 20.932 1.00 93.56 787 ILE A C 1
ATOM 5999 O O . ILE A 1 787 ? -33.937 -6.359 22.013 1.00 93.56 787 ILE A O 1
ATOM 6003 N N . ASP A 1 788 ? -34.699 -7.483 20.221 1.00 90.75 788 ASP A N 1
ATOM 6004 C CA . ASP A 1 788 ? -36.103 -7.487 20.619 1.00 90.75 788 ASP A CA 1
ATOM 6005 C C . ASP A 1 788 ? -36.307 -8.305 21.897 1.00 90.75 788 ASP A C 1
ATOM 6007 O O . ASP A 1 788 ? -35.866 -9.450 22.012 1.00 90.75 788 ASP A O 1
ATOM 6011 N N . GLY A 1 789 ? -36.963 -7.698 22.890 1.00 82.25 789 GLY A N 1
ATOM 6012 C CA . GLY A 1 789 ? -37.084 -8.277 24.232 1.00 82.25 789 GLY A CA 1
ATOM 6013 C C . GLY A 1 789 ? -35.767 -8.311 25.023 1.00 82.25 789 GLY A C 1
ATOM 6014 O O . GLY A 1 789 ? -35.750 -8.818 26.145 1.00 82.25 789 GLY A O 1
ATOM 6015 N N . GLY A 1 790 ? -34.681 -7.767 24.461 1.00 75.44 790 GLY A N 1
ATOM 6016 C CA . GLY A 1 790 ? -33.409 -7.547 25.134 1.00 75.44 790 GLY A CA 1
ATOM 6017 C C . GLY A 1 790 ? -33.468 -6.399 26.144 1.00 75.44 790 GLY A C 1
ATOM 6018 O O . GLY A 1 790 ? -34.496 -5.752 26.362 1.00 75.44 790 GLY A O 1
ATOM 6019 N N . ARG A 1 791 ? -32.340 -6.139 26.803 1.00 70.75 791 ARG A N 1
ATOM 6020 C CA . ARG A 1 791 ? -32.218 -5.048 27.769 1.00 70.75 791 ARG A CA 1
ATOM 6021 C C . ARG A 1 791 ? -32.335 -3.711 27.036 1.00 70.75 791 ARG A C 1
ATOM 6023 O O . ARG A 1 791 ? -31.630 -3.506 26.056 1.00 70.75 791 ARG A O 1
ATOM 6030 N N . SER A 1 792 ? -33.168 -2.784 27.529 1.00 67.62 792 SER A N 1
ATOM 6031 C CA . SER A 1 792 ? -33.215 -1.440 26.936 1.00 67.62 792 SER A CA 1
ATOM 6032 C C . SER A 1 792 ? -31.844 -0.779 27.070 1.00 67.62 792 SER A C 1
ATOM 6034 O O . SER A 1 792 ? -31.356 -0.626 28.198 1.00 67.62 792 SER A O 1
ATOM 6036 N N . ASP A 1 793 ? -31.248 -0.375 25.954 1.00 71.56 793 ASP A N 1
ATOM 6037 C CA . ASP A 1 793 ? -29.971 0.322 25.971 1.00 71.56 793 ASP A CA 1
ATOM 6038 C C . ASP A 1 793 ? -30.170 1.768 26.441 1.00 71.56 793 ASP A C 1
ATOM 6040 O O . ASP A 1 793 ? -30.822 2.572 25.782 1.00 71.56 793 ASP A O 1
ATOM 6044 N N . ARG A 1 794 ? -29.681 2.056 27.649 1.00 82.00 794 ARG A N 1
ATOM 6045 C CA . ARG A 1 794 ? -29.648 3.395 28.269 1.00 82.00 794 ARG A CA 1
ATOM 6046 C C . ARG A 1 794 ? -28.268 3.705 28.839 1.00 82.00 794 ARG A C 1
ATOM 6048 O O . ARG A 1 794 ? -28.124 4.450 29.812 1.00 82.00 794 ARG A O 1
ATOM 6055 N N . ILE A 1 795 ? -27.249 3.004 28.354 1.00 84.75 795 ILE A N 1
ATOM 6056 C CA . ILE A 1 795 ? -25.894 3.179 28.856 1.00 84.75 795 ILE A CA 1
ATOM 6057 C C . ILE A 1 795 ? -25.207 4.217 27.985 1.00 84.75 795 ILE A C 1
ATOM 6059 O O . ILE A 1 795 ? -25.034 4.028 26.800 1.00 84.75 795 ILE A O 1
ATOM 6063 N N . ALA A 1 796 ? -24.744 5.310 28.576 1.00 89.06 796 ALA A N 1
ATOM 6064 C CA . ALA A 1 796 ? -23.941 6.256 27.815 1.00 89.06 796 ALA A CA 1
ATOM 6065 C C . ALA A 1 796 ? -22.597 5.636 27.377 1.00 89.06 796 ALA A C 1
ATOM 6067 O O . ALA A 1 796 ? -21.975 4.905 28.167 1.00 89.06 796 ALA A O 1
ATOM 6068 N N . PRO A 1 797 ? -22.094 5.977 26.174 1.00 93.19 797 PRO A N 1
ATOM 6069 C CA . PRO A 1 797 ? -20.740 5.632 25.766 1.00 93.19 797 PRO A CA 1
ATOM 6070 C C . PRO A 1 797 ? -19.709 6.158 26.770 1.00 93.19 797 PRO A C 1
ATOM 6072 O O . PRO A 1 797 ? -19.890 7.203 27.403 1.00 93.19 797 PRO A O 1
ATOM 6075 N N . ARG A 1 798 ? -18.600 5.430 26.922 1.00 92.69 798 ARG A N 1
ATOM 6076 C CA . ARG A 1 798 ? -17.468 5.813 27.774 1.00 92.69 798 ARG A CA 1
ATOM 6077 C C . ARG A 1 798 ? -16.171 5.735 26.991 1.00 92.69 798 ARG A C 1
ATOM 6079 O O . ARG A 1 798 ? -16.000 4.833 26.178 1.00 92.69 798 ARG A O 1
ATOM 6086 N N . VAL A 1 799 ? -15.240 6.627 27.307 1.00 94.19 799 VAL A N 1
ATOM 6087 C CA . VAL A 1 799 ? -13.847 6.502 26.874 1.00 94.19 799 VAL A CA 1
ATOM 6088 C C . VAL A 1 799 ? -13.150 5.549 27.839 1.00 94.19 799 VAL A C 1
ATOM 6090 O O . VAL A 1 799 ? -13.084 5.824 29.036 1.00 94.19 799 VAL A O 1
ATOM 6093 N N . ILE A 1 800 ? -12.686 4.410 27.336 1.00 92.69 800 ILE A N 1
ATOM 6094 C CA . ILE A 1 800 ? -12.086 3.332 28.139 1.00 92.69 800 ILE A CA 1
ATOM 6095 C C . ILE A 1 800 ? -10.560 3.413 28.191 1.00 92.69 800 ILE A C 1
ATOM 6097 O O . ILE A 1 800 ? -9.937 2.759 29.020 1.00 92.69 800 ILE A O 1
ATOM 6101 N N . GLY A 1 801 ? -9.964 4.230 27.327 1.00 92.88 801 GLY A N 1
ATOM 6102 C CA . GLY A 1 801 ? -8.535 4.497 27.306 1.00 92.88 801 GLY A CA 1
ATOM 6103 C C . GLY A 1 801 ? -8.171 5.501 26.219 1.00 92.88 801 GLY A C 1
ATOM 6104 O O . GLY A 1 801 ? -9.001 5.867 25.381 1.00 92.88 801 GLY A O 1
ATOM 6105 N N . THR A 1 802 ? -6.916 5.935 26.244 1.00 97.31 802 THR A N 1
ATOM 6106 C CA . THR A 1 802 ? -6.353 6.872 25.274 1.00 97.31 802 THR A CA 1
ATOM 6107 C C . THR A 1 802 ? -4.952 6.436 24.879 1.00 97.31 802 THR A C 1
ATOM 6109 O O . THR A 1 802 ? -4.225 5.860 25.690 1.00 97.31 802 THR A O 1
ATOM 6112 N N . TYR A 1 803 ? -4.559 6.772 23.656 1.00 96.25 803 TYR A N 1
ATOM 6113 C CA . TYR A 1 803 ? -3.165 6.771 23.239 1.00 96.25 803 TYR A CA 1
ATOM 6114 C C . TYR A 1 803 ? -2.769 8.193 22.809 1.00 96.25 803 TYR A C 1
ATOM 6116 O O . TYR A 1 803 ? -3.511 8.830 22.066 1.00 96.25 803 TYR A O 1
ATOM 6124 N N . PRO A 1 804 ? -1.639 8.736 23.268 1.00 97.62 804 PRO A N 1
ATOM 6125 C CA . PRO A 1 804 ? -0.819 8.219 24.357 1.00 97.62 804 PRO A CA 1
ATOM 6126 C C . PRO A 1 804 ? -1.607 8.095 25.667 1.00 97.62 804 PRO A C 1
ATOM 6128 O O . PRO A 1 804 ? -2.636 8.756 25.859 1.00 97.62 804 PRO A O 1
ATOM 6131 N N . ALA A 1 805 ? -1.117 7.255 26.576 1.00 94.12 805 ALA A N 1
ATOM 6132 C CA . ALA A 1 805 ? -1.653 7.203 27.930 1.00 94.12 805 ALA A CA 1
ATOM 6133 C C . ALA A 1 805 ? -1.485 8.569 28.621 1.00 94.12 805 ALA A C 1
ATOM 6135 O O . ALA A 1 805 ? -0.553 9.327 28.330 1.00 94.12 805 ALA A O 1
ATOM 6136 N N . ALA A 1 806 ? -2.383 8.899 29.549 1.00 93.62 806 ALA A N 1
ATOM 6137 C CA . ALA A 1 806 ? -2.296 10.149 30.296 1.00 93.62 806 ALA A CA 1
ATOM 6138 C C . ALA A 1 806 ? -0.965 10.240 31.064 1.00 93.62 806 ALA A C 1
ATOM 6140 O O . ALA A 1 806 ? -0.635 9.366 31.861 1.00 93.62 806 ALA A O 1
ATOM 6141 N N . GLY A 1 807 ? -0.206 11.310 30.826 1.00 95.31 807 GLY A N 1
ATOM 6142 C CA . GLY A 1 807 ? 1.107 11.535 31.429 1.00 95.31 807 GLY A CA 1
ATOM 6143 C C . GLY A 1 807 ? 2.273 10.840 30.721 1.00 95.31 807 GLY A C 1
ATOM 6144 O O . GLY A 1 807 ? 3.394 10.949 31.211 1.00 95.31 807 GLY A O 1
ATOM 6145 N N . ALA A 1 808 ? 2.049 10.161 29.589 1.00 95.31 808 ALA A N 1
ATOM 6146 C CA . ALA A 1 808 ? 3.117 9.504 28.838 1.00 95.31 808 ALA A CA 1
ATOM 6147 C C . ALA A 1 808 ? 4.214 10.494 28.409 1.00 95.31 808 ALA A C 1
ATOM 6149 O O . ALA A 1 808 ? 3.930 11.627 28.007 1.00 95.31 808 ALA A O 1
ATOM 6150 N N . THR A 1 809 ? 5.468 10.052 28.471 1.00 97.25 809 THR A N 1
ATOM 6151 C CA . THR A 1 809 ? 6.655 10.793 28.025 1.00 97.25 809 THR A CA 1
ATOM 6152 C C . THR A 1 809 ? 7.408 9.988 26.971 1.00 97.25 809 THR A C 1
ATOM 6154 O O . THR A 1 809 ? 7.218 8.779 26.867 1.00 97.25 809 THR A O 1
ATOM 6157 N N . GLY A 1 810 ? 8.243 10.651 26.166 1.00 96.25 810 GLY A N 1
ATOM 6158 C CA . GLY A 1 810 ? 8.976 9.972 25.092 1.00 96.25 810 GLY A CA 1
ATOM 6159 C C . GLY A 1 810 ? 8.063 9.435 23.986 1.00 96.25 810 GLY A C 1
ATOM 6160 O O . GLY A 1 810 ? 8.405 8.465 23.325 1.00 96.25 810 GLY A O 1
ATOM 6161 N N . VAL A 1 811 ? 6.888 10.035 23.790 1.00 97.44 811 VAL A N 1
ATOM 6162 C CA . VAL A 1 811 ? 5.934 9.619 22.754 1.00 97.44 811 VAL A CA 1
ATOM 6163 C C . VAL A 1 811 ? 6.506 9.909 21.364 1.00 97.44 811 VAL A C 1
ATOM 6165 O O . VAL A 1 811 ? 7.127 10.950 21.162 1.00 97.44 811 VAL A O 1
ATOM 6168 N N . PHE A 1 812 ? 6.266 9.037 20.387 1.00 95.88 812 PHE A N 1
ATOM 6169 C CA . PHE A 1 812 ? 6.627 9.289 18.988 1.00 95.88 812 PHE A CA 1
ATOM 6170 C C . PHE A 1 812 ? 6.227 10.696 18.506 1.00 95.88 812 PHE A C 1
ATOM 6172 O O . PHE A 1 812 ? 5.145 11.194 18.814 1.00 95.88 812 PHE A O 1
ATOM 6179 N N . GLN A 1 813 ? 7.103 11.363 17.747 1.00 95.94 813 GLN A N 1
ATOM 6180 C CA . GLN A 1 813 ? 6.782 12.683 17.186 1.00 95.94 813 GLN A CA 1
ATOM 6181 C C . GLN A 1 813 ? 5.686 12.595 16.115 1.00 95.94 813 GLN A C 1
ATOM 6183 O O . GLN A 1 813 ? 4.920 13.538 15.969 1.00 95.94 813 GLN A O 1
ATOM 6188 N N . ASP A 1 814 ? 5.579 11.466 15.413 1.00 93.69 814 ASP A N 1
ATOM 6189 C CA . ASP A 1 814 ? 4.527 11.126 14.445 1.00 93.69 814 ASP A CA 1
ATOM 6190 C C . ASP A 1 814 ? 3.294 10.462 15.078 1.00 93.69 814 ASP A C 1
ATOM 6192 O O . ASP A 1 814 ? 2.557 9.731 14.416 1.00 93.69 814 ASP A O 1
ATOM 6196 N N . VAL A 1 815 ? 3.067 10.710 16.371 1.00 95.75 815 VAL A N 1
ATOM 6197 C CA . VAL A 1 815 ? 1.943 10.157 17.129 1.00 95.75 815 VAL A CA 1
ATOM 6198 C C . VAL A 1 815 ? 0.597 10.426 16.459 1.00 95.75 815 VAL A C 1
ATOM 6200 O O . VAL A 1 815 ? 0.235 11.559 16.143 1.00 95.75 815 VAL A O 1
ATOM 6203 N N . VAL A 1 816 ? -0.201 9.366 16.346 1.00 96.81 816 VAL A N 1
ATOM 6204 C CA . VAL A 1 816 ? -1.631 9.454 16.061 1.00 96.81 816 VAL A CA 1
ATOM 6205 C C . VAL A 1 816 ? -2.374 9.328 17.382 1.00 96.81 816 VAL A C 1
ATOM 6207 O O . VAL A 1 816 ? -2.398 8.261 17.989 1.00 96.81 816 VAL A O 1
ATOM 6210 N N . VAL A 1 817 ? -2.965 10.421 17.860 1.00 98.44 817 VAL A N 1
ATOM 6211 C CA . VAL A 1 817 ? -3.621 10.453 19.174 1.00 98.44 817 VAL A CA 1
ATOM 6212 C C . VAL A 1 817 ? -4.959 9.713 19.081 1.00 98.44 817 VAL A C 1
ATOM 6214 O O . VAL A 1 817 ? -5.775 10.036 18.230 1.00 98.44 817 VAL A O 1
ATOM 6217 N N . LYS A 1 818 ? -5.223 8.726 19.940 1.00 98.44 818 LYS A N 1
ATOM 6218 C CA . LYS A 1 818 ? -6.412 7.858 19.872 1.00 98.44 818 LYS A CA 1
ATOM 6219 C C . LYS A 1 818 ? -7.264 7.954 21.135 1.00 98.44 818 LYS A C 1
ATOM 6221 O O . LYS A 1 818 ? -6.744 8.086 22.244 1.00 98.44 818 LYS A O 1
ATOM 6226 N N . ALA A 1 819 ? -8.573 7.817 20.959 1.00 98.19 819 ALA A N 1
ATOM 6227 C CA . ALA A 1 819 ? -9.540 7.579 22.023 1.00 98.19 819 ALA A CA 1
ATOM 6228 C C . ALA A 1 819 ? -10.282 6.263 21.753 1.00 98.19 819 ALA A C 1
ATOM 6230 O O . ALA A 1 819 ? -10.766 6.031 20.642 1.00 98.19 819 ALA A O 1
ATOM 6231 N N . PHE A 1 820 ? -10.378 5.415 22.777 1.00 97.25 820 PHE A N 1
ATOM 6232 C CA . PHE A 1 820 ? -11.066 4.128 22.703 1.00 97.25 820 PHE A CA 1
ATOM 6233 C C . PHE A 1 820 ? -12.430 4.247 23.378 1.00 97.25 820 PHE A C 1
ATOM 6235 O O . PHE A 1 820 ? -12.506 4.632 24.546 1.00 97.25 820 PHE A O 1
ATOM 6242 N N . PHE A 1 821 ? -13.505 3.919 22.668 1.00 96.81 821 PHE A N 1
ATOM 6243 C CA . PHE A 1 821 ? -14.871 3.969 23.179 1.00 96.81 821 PHE A CA 1
ATOM 6244 C C . PHE A 1 821 ? -15.394 2.581 23.545 1.00 96.81 821 PHE A C 1
ATOM 6246 O O . PHE A 1 821 ? -15.056 1.575 22.930 1.00 96.81 821 PHE A O 1
ATOM 6253 N N . SER A 1 822 ? -16.276 2.531 24.541 1.00 93.38 822 SER A N 1
ATOM 6254 C CA . SER A 1 822 ? -16.916 1.296 25.006 1.00 93.38 822 SER A CA 1
ATOM 6255 C C . SER A 1 822 ? -17.996 0.747 24.066 1.00 93.38 822 SER A C 1
ATOM 6257 O O . SER A 1 822 ? -18.548 -0.307 24.354 1.00 93.38 822 SER A O 1
ATOM 6259 N N . ARG A 1 823 ? -18.378 1.495 23.026 1.00 93.50 823 ARG A N 1
ATOM 6260 C CA . ARG A 1 823 ? -19.456 1.183 22.071 1.00 93.50 823 ARG A CA 1
ATOM 6261 C C . ARG A 1 823 ? -19.337 2.076 20.825 1.00 93.50 823 ARG A C 1
ATOM 6263 O O . ARG A 1 823 ? -18.588 3.057 20.891 1.00 93.50 823 ARG A O 1
ATOM 6270 N N . PRO A 1 824 ? -20.054 1.782 19.725 1.00 96.12 824 PRO A N 1
ATOM 6271 C CA . PRO A 1 824 ? -20.148 2.687 18.584 1.00 96.12 824 PRO A CA 1
ATOM 6272 C C . PRO A 1 824 ? -20.627 4.080 19.001 1.00 96.12 824 PRO A C 1
ATOM 6274 O O . PRO A 1 824 ? -21.520 4.210 19.836 1.00 96.12 824 PRO A O 1
ATOM 6277 N N . VAL A 1 825 ? -20.028 5.115 18.417 1.00 96.88 825 VAL A N 1
ATOM 6278 C CA . VAL A 1 825 ? -20.391 6.517 18.655 1.00 96.88 825 VAL A CA 1
ATOM 6279 C C . VAL A 1 825 ? -20.339 7.313 17.359 1.00 96.88 825 VAL A C 1
ATOM 6281 O O . VAL A 1 825 ? -19.598 6.961 16.440 1.00 96.88 825 VAL A O 1
ATOM 6284 N N . HIS A 1 826 ? -21.066 8.425 17.322 1.00 94.75 826 HIS A N 1
ATOM 6285 C CA . HIS A 1 826 ? -21.006 9.432 16.268 1.00 94.75 826 HIS A CA 1
ATOM 6286 C C . HIS A 1 826 ? -20.714 10.828 16.853 1.00 94.75 826 HIS A C 1
ATOM 6288 O O . HIS A 1 826 ? -20.755 11.050 18.062 1.00 94.75 826 HIS A O 1
ATOM 6294 N N . GLY A 1 827 ? -20.388 11.794 15.987 1.00 94.31 827 GLY A N 1
ATOM 6295 C CA . GLY A 1 827 ? -20.105 13.180 16.394 1.00 94.31 827 GLY A CA 1
ATOM 6296 C C . GLY A 1 827 ? -18.664 13.446 16.855 1.00 94.31 827 GLY A C 1
ATOM 6297 O O . GLY A 1 827 ? -18.346 14.559 17.279 1.00 94.31 827 GLY A O 1
ATOM 6298 N N . VAL A 1 828 ? -17.774 12.458 16.742 1.00 97.88 828 VAL A N 1
ATOM 6299 C CA . VAL A 1 828 ? -16.330 12.635 16.943 1.00 97.88 828 VAL A CA 1
ATOM 6300 C C . VAL A 1 828 ? -15.724 13.241 15.672 1.00 97.88 828 VAL A C 1
ATOM 6302 O O . VAL A 1 828 ? -15.797 12.658 14.596 1.00 97.88 828 VAL A O 1
ATOM 6305 N N . ASN A 1 829 ? -15.188 14.455 15.771 1.00 97.25 829 ASN A N 1
ATOM 6306 C CA . ASN A 1 829 ? -14.601 15.203 14.656 1.00 97.25 829 ASN A CA 1
ATOM 6307 C C . ASN A 1 829 ? -13.593 16.243 15.186 1.00 97.25 829 ASN A C 1
ATOM 6309 O O . ASN A 1 829 ? -13.396 16.352 16.394 1.00 97.25 829 ASN A O 1
ATOM 6313 N N . ALA A 1 830 ? -12.985 17.044 14.306 1.00 96.44 830 ALA A N 1
ATOM 6314 C CA . ALA A 1 830 ? -11.974 18.041 14.683 1.00 96.44 830 ALA A CA 1
ATOM 6315 C C . ALA A 1 830 ? -12.483 19.167 15.612 1.00 96.44 830 ALA A C 1
ATOM 6317 O O . ALA A 1 830 ? -11.677 19.899 16.180 1.00 96.44 830 ALA A O 1
ATOM 6318 N N . ALA A 1 831 ? -13.801 19.325 15.792 1.00 97.56 831 ALA A N 1
ATOM 6319 C CA . ALA A 1 831 ? -14.367 20.258 16.769 1.00 97.56 831 ALA A CA 1
ATOM 6320 C C . ALA A 1 831 ? -14.553 19.627 18.160 1.00 97.56 831 ALA A C 1
ATOM 6322 O O . ALA A 1 831 ? -14.495 20.329 19.170 1.00 97.56 831 ALA A O 1
ATOM 6323 N N . THR A 1 832 ? -14.783 18.314 18.233 1.00 98.19 832 THR A N 1
ATOM 6324 C CA . THR A 1 832 ? -15.018 17.604 19.497 1.00 98.19 832 THR A CA 1
ATOM 6325 C C . THR A 1 832 ? -13.790 16.863 20.006 1.00 98.19 832 THR A C 1
ATOM 6327 O O . THR A 1 832 ? -13.691 16.651 21.210 1.00 98.19 832 THR A O 1
ATOM 6330 N N . PHE A 1 833 ? -12.829 16.528 19.148 1.00 98.56 833 PHE A N 1
ATOM 6331 C CA . PHE A 1 833 ? -11.547 15.938 19.509 1.00 98.56 833 PHE A CA 1
ATOM 6332 C C . PHE A 1 833 ? -10.419 16.845 19.008 1.00 98.56 833 PHE A C 1
ATOM 6334 O O . PHE A 1 833 ? -10.219 17.019 17.810 1.00 98.56 833 PHE A O 1
ATOM 6341 N N . THR A 1 834 ? -9.720 17.475 19.947 1.00 98.56 834 THR A N 1
ATOM 6342 C CA . THR A 1 834 ? -8.799 18.591 19.705 1.00 98.56 834 THR A CA 1
ATOM 6343 C C . THR A 1 834 ? -7.453 18.349 20.374 1.00 98.56 834 THR A C 1
ATOM 6345 O O . THR A 1 834 ? -7.350 17.582 21.336 1.00 98.56 834 THR A O 1
ATOM 6348 N N . LEU A 1 835 ? -6.424 19.035 19.884 1.00 98.69 835 LEU A N 1
ATOM 6349 C CA . LEU A 1 835 ? -5.072 19.003 20.425 1.00 98.69 835 LEU A CA 1
ATOM 6350 C C . LEU A 1 835 ? -4.569 20.438 20.589 1.00 98.69 835 LEU A C 1
ATOM 6352 O O . LEU A 1 835 ? -4.760 21.268 19.702 1.00 98.69 835 LEU A O 1
ATOM 6356 N N . VAL A 1 836 ? -3.936 20.738 21.721 1.00 98.62 836 VAL A N 1
ATOM 6357 C CA . VAL A 1 836 ? -3.274 22.027 21.962 1.00 98.62 836 VAL A CA 1
ATOM 6358 C C . VAL A 1 836 ? -1.843 21.822 22.441 1.00 98.62 836 VAL A C 1
ATOM 6360 O O . VAL A 1 836 ? -1.533 20.815 23.083 1.00 98.62 836 VAL A O 1
ATOM 6363 N N . ASP A 1 837 ? -0.971 22.781 22.151 1.00 98.06 837 ASP A N 1
ATOM 6364 C CA . ASP A 1 837 ? 0.395 22.796 22.673 1.00 98.06 837 ASP A CA 1
ATOM 6365 C C . ASP A 1 837 ? 0.460 23.275 24.142 1.00 98.06 837 ASP A C 1
ATOM 6367 O O . ASP A 1 837 ? -0.545 23.623 24.772 1.00 98.06 837 ASP A O 1
ATOM 6371 N N . ALA A 1 838 ? 1.669 23.324 24.707 1.00 96.25 838 ALA A N 1
ATOM 6372 C CA . ALA A 1 838 ? 1.912 23.808 26.068 1.00 96.25 838 ALA A CA 1
ATOM 6373 C C . ALA A 1 838 ? 1.525 25.285 26.301 1.00 96.25 838 ALA A C 1
ATOM 6375 O O . ALA A 1 838 ? 1.418 25.711 27.449 1.00 96.25 838 ALA A O 1
ATOM 6376 N N . ARG A 1 839 ? 1.332 26.069 25.232 1.00 97.12 839 ARG A N 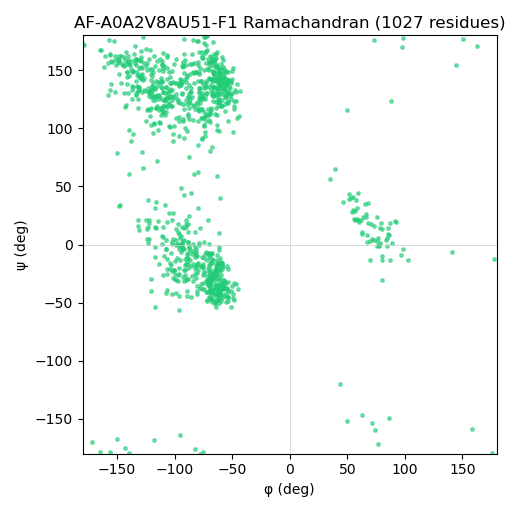1
ATOM 6377 C CA . ARG A 1 839 ? 0.894 27.474 25.251 1.00 97.12 839 ARG A CA 1
ATOM 6378 C C . ARG A 1 839 ? -0.608 27.605 24.970 1.00 97.12 839 ARG A C 1
ATOM 6380 O O . ARG A 1 839 ? -1.081 28.713 24.715 1.00 97.12 839 ARG A O 1
ATOM 6387 N N . HIS A 1 840 ? -1.346 26.492 25.016 1.00 96.31 840 HIS A N 1
ATOM 6388 C CA . HIS A 1 840 ? -2.770 26.397 24.697 1.00 96.31 840 HIS A CA 1
ATOM 6389 C C . HIS A 1 840 ? -3.122 26.835 23.267 1.00 96.31 840 HIS A C 1
ATOM 6391 O O . HIS A 1 840 ? -4.275 27.173 22.996 1.00 96.31 840 HIS A O 1
ATOM 6397 N N . GLN A 1 841 ? -2.153 26.828 22.348 1.00 97.50 841 GLN A N 1
ATOM 6398 C CA . GLN A 1 841 ? -2.416 27.095 20.941 1.00 97.50 841 GLN A CA 1
ATOM 6399 C C . GLN A 1 841 ? -3.009 25.844 20.284 1.00 97.50 841 GLN A C 1
ATOM 6401 O O . GLN A 1 841 ? -2.465 24.752 20.481 1.00 97.50 841 GLN A O 1
ATOM 6406 N N . PRO A 1 842 ? -4.108 25.970 19.517 1.00 97.56 842 PRO A N 1
ATOM 6407 C CA . PRO A 1 842 ? -4.669 24.858 18.762 1.00 97.56 842 PRO A CA 1
ATOM 6408 C C . PRO A 1 842 ? -3.656 24.282 17.775 1.00 97.56 842 PRO A C 1
ATOM 6410 O O . PRO A 1 842 ? -3.047 25.017 16.999 1.00 97.56 842 PRO A O 1
ATOM 6413 N N . VAL A 1 843 ? -3.521 22.960 17.779 1.00 97.75 843 VAL A N 1
ATOM 6414 C CA . VAL A 1 843 ? -2.864 22.215 16.707 1.00 97.75 843 VAL A CA 1
ATOM 6415 C C . VAL A 1 843 ? -3.949 21.851 15.687 1.00 97.75 843 VAL A C 1
ATOM 6417 O O . VAL A 1 843 ? -4.953 21.257 16.086 1.00 97.75 843 VAL A O 1
ATOM 6420 N N . PRO A 1 844 ? -3.803 22.218 14.402 1.00 96.62 844 PRO A N 1
ATOM 6421 C CA . PRO A 1 844 ? -4.714 21.785 13.344 1.00 96.62 844 PRO A CA 1
ATOM 6422 C C . PRO A 1 844 ? -4.722 20.262 13.195 1.00 96.62 844 PRO A C 1
ATOM 6424 O O . PRO A 1 844 ? -3.663 19.627 13.242 1.00 96.62 844 PRO A O 1
ATOM 6427 N N . VAL A 1 845 ? -5.919 19.684 13.077 1.00 96.31 845 VAL A N 1
ATOM 6428 C CA . VAL A 1 845 ? -6.121 18.233 13.071 1.00 96.31 845 VAL A CA 1
ATOM 6429 C C . VAL A 1 845 ? -7.251 17.812 12.135 1.00 96.31 845 VAL A C 1
ATOM 6431 O O . VAL A 1 845 ? -8.236 18.532 11.953 1.00 96.31 845 VAL A O 1
ATOM 6434 N N . SER A 1 846 ? -7.167 16.574 11.658 1.00 95.56 846 SER A N 1
ATOM 6435 C CA . SER A 1 846 ? -8.299 15.793 11.158 1.00 95.56 846 SER A CA 1
ATOM 6436 C C . SER A 1 846 ? -8.599 14.635 12.114 1.00 95.56 846 SER A C 1
ATOM 6438 O O . SER A 1 846 ? -7.745 14.227 12.899 1.00 95.56 846 SER A O 1
ATOM 6440 N N . VAL A 1 847 ? -9.835 14.137 12.111 1.00 97.12 847 VAL A N 1
ATOM 6441 C CA . VAL A 1 847 ? -10.291 13.107 13.054 1.00 97.12 847 VAL A CA 1
ATOM 6442 C C . VAL A 1 847 ? -11.111 12.069 12.308 1.00 97.12 847 VAL A C 1
ATOM 6444 O O . VAL A 1 847 ? -11.995 12.440 11.538 1.00 97.12 847 VAL A O 1
ATOM 6447 N N . GLU A 1 848 ? -10.829 10.791 12.546 1.00 96.06 848 GLU A N 1
ATOM 6448 C CA . GLU A 1 848 ? -11.462 9.685 11.827 1.00 96.06 848 GLU A CA 1
ATOM 6449 C C . GLU A 1 848 ? -11.552 8.414 12.673 1.00 96.06 848 GLU A C 1
ATOM 6451 O O . GLU A 1 848 ? -10.756 8.189 13.588 1.00 96.06 848 GLU A O 1
ATOM 6456 N N . GLN A 1 849 ? -12.521 7.562 12.354 1.00 97.38 849 GLN A N 1
ATOM 6457 C CA . GLN A 1 849 ? -12.620 6.231 12.930 1.00 97.38 849 GLN A CA 1
ATOM 6458 C C . GLN A 1 849 ? -11.609 5.292 12.256 1.00 97.38 849 GLN A C 1
ATOM 6460 O O . GLN A 1 849 ? -11.609 5.149 11.040 1.00 97.38 849 GLN A O 1
ATOM 6465 N N . ILE A 1 850 ? -10.780 4.606 13.048 1.00 96.62 850 ILE A N 1
ATOM 6466 C CA . ILE A 1 850 ? -9.729 3.695 12.546 1.00 96.62 850 ILE A CA 1
ATOM 6467 C C . ILE A 1 850 ? -9.846 2.260 13.081 1.00 96.62 850 ILE A C 1
ATOM 6469 O O . ILE A 1 850 ? -9.020 1.401 12.778 1.00 96.62 850 ILE A O 1
ATOM 6473 N N . GLY A 1 851 ? -10.867 1.984 13.890 1.00 96.12 851 GLY A N 1
ATOM 6474 C CA . GLY A 1 851 ? -11.178 0.657 14.415 1.00 96.12 851 GLY A CA 1
ATOM 6475 C C . GLY A 1 851 ? -12.592 0.605 14.985 1.00 96.12 851 GLY A C 1
ATOM 6476 O O . GLY A 1 851 ? -13.303 1.608 14.960 1.00 96.12 851 GLY A O 1
ATOM 6477 N N . ASP A 1 852 ? -12.989 -0.548 15.523 1.00 96.00 852 ASP A N 1
ATOM 6478 C CA . ASP A 1 852 ? -14.366 -0.826 15.964 1.00 96.00 852 ASP A CA 1
ATOM 6479 C C . ASP A 1 852 ? -14.904 0.282 16.891 1.00 96.00 852 ASP A C 1
ATOM 6481 O O . ASP A 1 852 ? -15.903 0.929 16.576 1.00 96.00 852 ASP A O 1
ATOM 6485 N N . GLY A 1 853 ? -14.176 0.591 17.968 1.00 96.06 853 GLY A N 1
ATOM 6486 C CA . GLY A 1 853 ? -14.458 1.708 18.880 1.00 96.06 853 GLY A CA 1
ATOM 6487 C C . GLY A 1 853 ? -13.366 2.773 18.932 1.00 96.06 853 GLY A C 1
ATOM 6488 O O . GLY A 1 853 ? -13.332 3.558 19.878 1.00 96.06 853 GLY A O 1
ATOM 6489 N N . THR A 1 854 ? -12.446 2.787 17.968 1.00 97.94 854 THR A N 1
ATOM 6490 C CA . THR A 1 854 ? -11.238 3.622 18.025 1.00 97.94 854 THR A CA 1
ATOM 6491 C C . THR A 1 854 ? -11.354 4.812 17.090 1.00 97.94 854 THR A C 1
ATOM 6493 O O . THR A 1 854 ? -11.464 4.645 15.875 1.00 97.94 854 THR A O 1
ATOM 6496 N N . TRP A 1 855 ? -11.250 6.010 17.661 1.00 98.38 855 TRP A N 1
ATOM 6497 C CA . TRP A 1 855 ? -11.160 7.262 16.917 1.00 98.38 855 TRP A CA 1
ATOM 6498 C C . TRP A 1 855 ? -9.765 7.852 17.052 1.00 98.38 855 TRP A C 1
ATOM 6500 O O . TRP A 1 855 ? -9.240 7.966 18.161 1.00 98.38 855 TRP A O 1
ATOM 6510 N N . ALA A 1 856 ? -9.182 8.228 15.923 1.00 97.94 856 ALA A N 1
ATOM 6511 C CA . ALA A 1 856 ? -7.873 8.841 15.826 1.00 97.94 856 ALA A CA 1
ATOM 6512 C C . ALA A 1 856 ? -7.982 10.326 15.497 1.00 97.94 856 ALA A C 1
ATOM 6514 O O . ALA A 1 856 ? -8.816 10.746 14.700 1.00 97.94 856 ALA A O 1
ATOM 6515 N N . LEU A 1 857 ? -7.093 11.096 16.105 1.00 97.94 857 LEU A N 1
ATOM 6516 C CA . LEU A 1 857 ? -6.794 12.480 15.819 1.00 97.94 857 LEU A CA 1
ATOM 6517 C C . LEU A 1 857 ? -5.419 12.524 15.158 1.00 97.94 857 LEU A C 1
ATOM 6519 O O . LEU A 1 857 ? -4.408 12.067 15.697 1.00 97.94 857 LEU A O 1
ATOM 6523 N N . PHE A 1 858 ? -5.416 13.106 13.974 1.00 96.81 858 PHE A N 1
ATOM 6524 C CA . PHE A 1 858 ? -4.287 13.234 13.083 1.00 96.81 858 PHE A CA 1
ATOM 6525 C C . PHE A 1 858 ? -3.899 14.705 13.008 1.00 96.81 858 PHE A C 1
ATOM 6527 O O . PHE A 1 858 ? -4.664 15.501 12.467 1.00 96.81 858 PHE A O 1
ATOM 6534 N N . SER A 1 859 ? -2.743 15.085 13.551 1.00 95.88 859 SER A N 1
ATOM 6535 C CA . SER A 1 859 ? -2.227 16.441 13.356 1.00 95.88 859 SER A CA 1
ATOM 6536 C C . SER A 1 859 ? -1.874 16.677 11.893 1.00 95.88 859 SER A C 1
ATOM 6538 O O . SER A 1 859 ? -1.333 15.789 11.232 1.00 95.88 859 SER A O 1
ATOM 6540 N N . ASP A 1 860 ? -2.159 17.884 11.400 1.00 93.62 860 ASP A N 1
ATOM 6541 C CA . ASP A 1 860 ? -1.838 18.260 10.021 1.00 93.62 860 ASP A CA 1
ATOM 6542 C C . ASP A 1 860 ? -0.323 18.188 9.796 1.00 93.62 860 ASP A C 1
ATOM 6544 O O . ASP A 1 860 ? 0.149 17.567 8.843 1.00 93.62 860 ASP A O 1
ATOM 6548 N N . ALA A 1 861 ? 0.447 18.756 10.731 1.00 91.88 861 ALA A N 1
ATOM 6549 C CA . ALA A 1 861 ? 1.880 18.518 10.812 1.00 91.88 861 ALA A CA 1
ATOM 6550 C C . ALA A 1 861 ? 2.126 17.065 11.236 1.00 91.88 861 ALA A C 1
ATOM 6552 O O . ALA A 1 861 ? 1.756 16.664 12.340 1.00 91.88 861 ALA A O 1
ATOM 6553 N N . THR A 1 862 ? 2.778 16.291 10.366 1.00 91.50 862 THR A N 1
ATOM 6554 C CA . THR A 1 862 ? 3.073 14.876 10.621 1.00 91.50 862 THR A CA 1
ATOM 6555 C C . THR A 1 862 ? 3.919 14.675 11.869 1.00 91.50 862 THR A C 1
ATOM 6557 O O . THR A 1 862 ? 3.629 13.774 12.640 1.00 91.50 862 THR A O 1
ATOM 6560 N N . PHE A 1 863 ? 4.943 15.507 12.072 1.00 93.88 863 PHE A N 1
ATOM 6561 C CA . PHE A 1 863 ? 5.775 15.462 13.267 1.00 93.88 863 PHE A CA 1
ATOM 6562 C C . PHE A 1 863 ? 5.425 16.624 14.188 1.00 93.88 863 PHE A C 1
ATOM 6564 O O . PHE A 1 863 ? 5.550 17.792 13.815 1.00 93.88 863 PHE A O 1
ATOM 6571 N N . LEU A 1 864 ? 5.026 16.296 15.410 1.00 96.06 864 LEU A N 1
ATOM 6572 C CA . LEU A 1 864 ? 4.951 17.239 16.512 1.00 96.06 864 LEU A CA 1
ATOM 6573 C C . LEU A 1 864 ? 6.362 17.645 16.964 1.00 96.06 864 LEU A C 1
ATOM 6575 O O . LEU A 1 864 ? 7.334 16.912 16.780 1.00 96.06 864 LEU A O 1
ATOM 6579 N N . ASN A 1 865 ? 6.477 18.817 17.591 1.00 96.69 865 ASN A N 1
ATOM 6580 C CA . ASN A 1 865 ? 7.757 19.328 18.080 1.00 96.69 865 ASN A CA 1
ATOM 6581 C C . ASN A 1 865 ? 8.352 18.372 19.119 1.00 96.69 865 ASN A C 1
ATOM 6583 O O . ASN A 1 865 ? 7.637 17.897 20.002 1.00 96.69 865 ASN A O 1
ATOM 6587 N N . GLY A 1 866 ? 9.657 18.118 19.036 1.00 96.88 866 GLY A N 1
ATOM 6588 C CA . GLY A 1 866 ? 10.357 17.219 19.950 1.00 96.88 866 GLY A CA 1
ATOM 6589 C C . GLY A 1 866 ? 10.487 17.758 21.369 1.00 96.88 866 GLY A C 1
ATOM 6590 O O . GLY A 1 866 ? 10.672 18.958 21.570 1.00 96.88 866 GLY A O 1
ATOM 6591 N N . GLY A 1 867 ? 10.368 16.872 22.363 1.00 97.50 867 GLY A N 1
ATOM 6592 C CA . GLY A 1 867 ? 10.438 17.226 23.787 1.00 97.50 867 GLY A CA 1
ATOM 6593 C C . GLY A 1 867 ? 9.326 18.174 24.253 1.00 97.50 867 GLY A C 1
ATOM 6594 O O . GLY A 1 867 ? 9.396 18.727 25.352 1.00 97.50 867 GLY A O 1
ATOM 6595 N N . ALA A 1 868 ? 8.307 18.399 23.421 1.00 98.19 868 ALA A N 1
ATOM 6596 C CA . ALA A 1 868 ? 7.231 19.332 23.694 1.00 98.19 868 ALA A CA 1
ATOM 6597 C C . ALA A 1 868 ? 6.056 18.620 24.362 1.00 98.19 868 ALA A C 1
ATOM 6599 O O . ALA A 1 868 ? 5.815 17.426 24.184 1.00 98.19 868 ALA A O 1
ATOM 6600 N N . THR A 1 869 ? 5.300 19.379 25.151 1.00 98.56 869 THR A N 1
ATOM 6601 C CA . THR A 1 869 ? 4.067 18.873 25.743 1.00 98.56 869 THR A CA 1
ATOM 6602 C C . THR A 1 869 ? 2.853 19.259 24.909 1.00 98.56 869 THR A C 1
ATOM 6604 O O . THR A 1 869 ? 2.691 20.431 24.566 1.00 98.56 869 THR A O 1
ATOM 6607 N N . TYR A 1 870 ? 1.955 18.297 24.717 1.00 98.75 870 TYR A N 1
ATOM 6608 C CA . TYR A 1 870 ? 0.637 18.491 24.137 1.00 98.75 870 TYR A CA 1
ATOM 6609 C C . TYR A 1 870 ? -0.477 18.050 25.090 1.00 98.75 870 TYR A C 1
ATOM 6611 O O . TYR A 1 870 ? -0.289 17.170 25.934 1.00 98.75 870 TYR A O 1
ATOM 6619 N N . THR A 1 871 ? -1.642 18.685 24.960 1.00 98.75 871 THR A N 1
ATOM 6620 C CA . THR A 1 871 ? -2.867 18.335 25.686 1.00 98.75 871 THR A CA 1
ATOM 6621 C C . THR A 1 871 ? -3.965 18.003 24.687 1.00 98.75 871 THR A C 1
ATOM 6623 O O . THR A 1 871 ? -4.392 18.865 23.920 1.00 98.75 871 THR A O 1
ATOM 6626 N N . ALA A 1 872 ? -4.421 16.755 24.698 1.00 98.69 872 ALA A N 1
ATOM 6627 C CA . ALA A 1 872 ? -5.547 16.293 23.906 1.00 98.69 872 ALA A CA 1
ATOM 6628 C C . ALA A 1 872 ? -6.847 16.437 24.704 1.00 98.69 872 ALA A C 1
ATOM 6630 O O . ALA A 1 872 ? -6.880 16.221 25.920 1.00 98.69 872 ALA A O 1
ATOM 6631 N N . ARG A 1 873 ? -7.926 16.817 24.018 1.00 98.44 873 ARG A N 1
ATOM 6632 C CA . ARG A 1 873 ? -9.250 17.004 24.611 1.00 98.44 873 ARG A CA 1
ATOM 6633 C C . ARG A 1 873 ? -10.324 16.407 23.719 1.00 98.44 873 ARG A C 1
ATOM 6635 O O . ARG A 1 873 ? -10.483 16.828 22.579 1.00 98.44 873 ARG A O 1
ATOM 6642 N N . LEU A 1 874 ? -11.122 15.526 24.303 1.00 98.56 874 LEU A N 1
ATOM 6643 C CA . LEU A 1 874 ? -12.362 15.010 23.747 1.00 98.56 874 LEU A CA 1
ATOM 6644 C C . LEU A 1 874 ? -13.549 15.615 24.512 1.00 98.56 874 LEU A C 1
ATOM 6646 O O . LEU A 1 874 ? -13.592 15.583 25.742 1.00 98.56 874 LEU A O 1
ATOM 6650 N N . ALA A 1 875 ? -14.493 16.220 23.801 1.00 97.81 875 ALA A N 1
ATOM 6651 C CA . ALA A 1 875 ? -15.655 16.887 24.374 1.00 97.81 875 ALA A CA 1
ATOM 6652 C C . ALA A 1 875 ? -16.670 15.894 24.975 1.00 97.81 875 ALA A C 1
ATOM 6654 O O . ALA A 1 875 ? -16.686 14.707 24.651 1.00 97.81 875 ALA A O 1
ATOM 6655 N N . ALA A 1 876 ? -17.526 16.401 25.867 1.00 95.56 876 ALA A N 1
ATOM 6656 C CA . ALA A 1 876 ? -18.752 15.704 26.261 1.00 95.56 876 ALA A CA 1
ATOM 6657 C C . ALA A 1 876 ? -19.786 15.758 25.119 1.00 95.56 876 ALA A C 1
ATOM 6659 O O . ALA A 1 876 ? -19.608 16.511 24.161 1.00 95.56 876 ALA A O 1
ATOM 6660 N N . GLY A 1 877 ? -20.893 15.027 25.250 1.00 95.62 877 GLY A N 1
ATOM 6661 C CA . GLY A 1 877 ? -21.983 15.042 24.272 1.00 95.62 877 GLY A CA 1
ATOM 6662 C C . GLY A 1 877 ? -21.722 14.191 23.027 1.00 95.62 877 GLY A C 1
ATOM 6663 O O . GLY A 1 877 ? -22.373 14.398 22.012 1.00 95.62 877 GLY A O 1
ATOM 6664 N N . ILE A 1 878 ? -20.778 13.251 23.093 1.00 97.56 878 ILE A N 1
ATOM 6665 C CA . ILE A 1 878 ? -20.568 12.239 22.050 1.00 97.56 878 ILE A CA 1
ATOM 6666 C C . ILE A 1 878 ? -21.598 11.133 22.265 1.00 97.56 878 ILE A C 1
ATOM 6668 O O . ILE A 1 878 ? -21.616 10.549 23.350 1.00 97.56 878 ILE A O 1
ATOM 6672 N N . CYS A 1 879 ? -22.448 10.874 21.274 1.00 94.88 879 CYS A N 1
ATOM 6673 C CA . CYS A 1 879 ? -23.616 10.007 21.424 1.00 94.88 879 CYS A CA 1
ATOM 6674 C C . CYS A 1 879 ? -23.480 8.699 20.642 1.00 94.88 879 CYS A C 1
ATOM 6676 O O . CYS A 1 879 ? -22.744 8.624 19.655 1.00 94.88 879 CYS A O 1
ATOM 6678 N N . ASP A 1 880 ? -24.187 7.671 21.099 1.00 93.12 880 ASP A N 1
ATOM 6679 C CA . ASP A 1 880 ? -24.427 6.442 20.345 1.00 93.12 880 ASP A CA 1
ATOM 6680 C C . ASP A 1 880 ? -25.740 6.518 19.543 1.00 93.12 880 ASP A C 1
ATOM 6682 O O . ASP A 1 880 ? -26.485 7.498 19.618 1.00 93.12 880 ASP A O 1
ATOM 6686 N N . ASP A 1 881 ? -26.032 5.480 18.757 1.00 87.88 881 ASP A N 1
ATOM 6687 C CA . ASP A 1 881 ? -27.237 5.421 17.915 1.00 87.88 881 ASP A CA 1
ATOM 6688 C C . ASP A 1 881 ? -28.542 5.311 18.728 1.00 87.88 881 ASP A C 1
ATOM 6690 O O . ASP A 1 881 ? -29.624 5.549 18.190 1.00 87.88 881 ASP A O 1
ATOM 6694 N N . ALA A 1 882 ? -28.458 4.973 20.022 1.00 86.25 882 ALA A N 1
ATOM 6695 C CA . ALA A 1 882 ? -29.593 4.976 20.945 1.00 86.25 882 ALA A CA 1
ATOM 6696 C C . ALA A 1 882 ? -29.891 6.382 21.508 1.00 86.25 882 ALA A C 1
ATOM 6698 O O . ALA A 1 882 ? -30.919 6.582 22.157 1.00 86.25 882 ALA A O 1
ATOM 6699 N N . GLY A 1 883 ? -29.028 7.367 21.230 1.00 89.69 883 GLY A N 1
ATOM 6700 C CA . GLY A 1 883 ? -29.163 8.750 21.683 1.00 89.69 883 GLY A CA 1
ATOM 6701 C C . GLY A 1 883 ? -28.591 9.009 23.078 1.00 89.69 883 GLY A C 1
ATOM 6702 O O . GLY A 1 883 ? -28.792 10.096 23.623 1.00 89.69 883 GLY A O 1
ATOM 6703 N N . GLU A 1 884 ? -27.872 8.049 23.664 1.00 92.00 884 GLU A N 1
ATOM 6704 C CA . GLU A 1 884 ? -27.196 8.227 24.946 1.00 92.00 884 GLU A CA 1
ATOM 6705 C C . GLU A 1 884 ? -25.817 8.856 24.724 1.00 92.00 884 GLU A C 1
ATOM 6707 O O . GLU A 1 884 ? -25.059 8.437 23.850 1.00 92.00 884 GLU A O 1
ATOM 6712 N N . CYS A 1 885 ? -25.461 9.864 25.526 1.00 95.00 885 CYS A N 1
ATOM 6713 C CA . CYS A 1 885 ? -24.277 10.690 25.271 1.00 95.00 885 CYS A CA 1
ATOM 6714 C C . CYS A 1 885 ? -23.295 10.729 26.446 1.00 95.00 885 CYS A C 1
ATOM 6716 O O . CYS A 1 885 ? -23.685 10.680 27.618 1.00 95.00 885 CYS A O 1
ATOM 6718 N N . THR A 1 886 ? -22.001 10.894 26.144 1.00 94.69 886 THR A N 1
ATOM 6719 C CA . THR A 1 886 ? -20.965 11.119 27.162 1.00 94.69 886 THR A CA 1
ATOM 6720 C C . THR A 1 886 ? -21.318 12.337 28.021 1.00 94.69 886 THR A C 1
ATOM 6722 O O . THR A 1 886 ? -21.597 13.425 27.518 1.00 94.69 886 THR A O 1
ATOM 6725 N N . LYS A 1 887 ? -21.291 12.175 29.349 1.00 90.62 887 LYS A N 1
ATOM 6726 C CA . LYS A 1 887 ? -21.645 13.259 30.289 1.00 90.62 887 LYS A CA 1
ATOM 6727 C C . LYS A 1 887 ? -20.500 14.237 30.541 1.00 90.62 887 LYS A C 1
ATOM 6729 O O . LYS A 1 887 ? -20.734 15.400 30.849 1.00 90.62 887 LYS A O 1
ATOM 6734 N N . SER A 1 888 ? -19.266 13.760 30.433 1.00 92.25 888 SER A N 1
ATOM 6735 C CA . SER A 1 888 ? -18.048 14.523 30.692 1.00 92.25 888 SER A CA 1
ATOM 6736 C C . SER A 1 888 ? -17.065 14.349 29.545 1.00 92.25 888 SER A C 1
ATOM 6738 O O . SER A 1 888 ? -16.961 13.263 28.975 1.00 92.25 888 SER A O 1
ATOM 6740 N N . GLY A 1 889 ? -16.326 15.413 29.239 1.00 93.06 889 GLY A N 1
ATOM 6741 C CA . GLY A 1 889 ? -15.191 15.330 28.330 1.00 93.06 889 GLY A CA 1
ATOM 6742 C C . GLY A 1 889 ? -13.997 14.642 28.989 1.00 93.06 889 GLY A C 1
ATOM 6743 O O . GLY A 1 889 ? -13.938 14.509 30.213 1.00 93.06 889 GLY A O 1
ATOM 6744 N N . VAL A 1 890 ? -13.032 14.243 28.169 1.00 97.06 890 VAL A N 1
ATOM 6745 C CA . VAL A 1 890 ? -11.761 13.648 28.592 1.00 97.06 890 VAL A CA 1
ATOM 6746 C C . VAL A 1 890 ? -10.631 14.570 28.163 1.00 97.06 890 VAL A C 1
ATOM 6748 O O . VAL A 1 890 ? -10.615 15.055 27.034 1.00 97.06 890 VAL A O 1
ATOM 6751 N N . VAL A 1 891 ? -9.691 14.833 29.067 1.00 98.12 891 VAL A N 1
ATOM 6752 C CA . VAL A 1 891 ? -8.514 15.668 28.807 1.00 98.12 891 VAL A CA 1
ATOM 6753 C C . VAL A 1 891 ? -7.290 14.933 29.322 1.00 98.12 891 VAL A C 1
ATOM 6755 O O . VAL A 1 891 ? -7.292 14.465 30.460 1.00 98.12 891 VAL A O 1
ATOM 6758 N N . TRP A 1 892 ? -6.247 14.838 28.505 1.00 98.25 892 TRP A N 1
ATOM 6759 C CA . TRP A 1 892 ? -4.991 14.210 28.902 1.00 98.25 892 TRP A CA 1
ATOM 6760 C C . TRP A 1 892 ? -3.797 14.898 28.253 1.00 98.25 892 TRP A C 1
ATOM 6762 O O . TRP A 1 892 ? -3.908 15.550 27.217 1.00 98.25 892 TRP A O 1
ATOM 6772 N N . ARG A 1 893 ? -2.642 14.768 28.904 1.00 98.12 893 ARG A N 1
ATOM 6773 C CA . ARG A 1 893 ? -1.384 15.419 28.533 1.00 98.12 893 ARG A CA 1
ATOM 6774 C C . ARG A 1 893 ? -0.327 14.362 28.236 1.00 98.12 893 ARG A C 1
ATOM 6776 O O . ARG A 1 893 ? -0.301 13.344 28.923 1.00 98.12 893 ARG A O 1
ATOM 6783 N N . PHE A 1 894 ? 0.551 14.622 27.275 1.00 98.50 894 PHE A N 1
ATOM 6784 C CA . PHE A 1 894 ? 1.707 13.775 26.971 1.00 98.50 894 PHE A CA 1
ATOM 6785 C C . PHE A 1 894 ? 2.900 14.608 26.482 1.00 98.50 894 PHE A C 1
ATOM 6787 O O . PHE A 1 894 ? 2.738 15.770 26.099 1.00 98.50 894 PHE A O 1
ATOM 6794 N N . VAL A 1 895 ? 4.098 14.023 26.515 1.00 98.62 895 VAL A N 1
ATOM 6795 C CA . VAL A 1 895 ? 5.353 14.644 26.067 1.00 98.62 895 VAL A CA 1
ATOM 6796 C C . VAL A 1 895 ? 5.970 13.810 24.950 1.00 98.62 895 VAL A C 1
ATOM 6798 O O . VAL A 1 895 ? 6.168 12.606 25.114 1.00 98.62 895 VAL A O 1
ATOM 6801 N N . THR A 1 896 ? 6.280 14.450 23.826 1.00 98.38 896 THR A N 1
ATOM 6802 C CA . THR A 1 896 ? 6.946 13.814 22.682 1.00 98.38 896 THR A CA 1
ATOM 6803 C C . THR A 1 896 ? 8.426 13.540 22.966 1.00 98.38 896 THR A C 1
ATOM 6805 O O . THR A 1 896 ? 9.052 14.195 23.801 1.00 98.38 896 THR A O 1
ATOM 6808 N N . ALA A 1 897 ? 9.008 12.572 22.264 1.00 97.50 897 ALA A N 1
ATOM 6809 C CA . ALA A 1 897 ? 10.435 12.285 22.271 1.00 97.50 897 ALA A CA 1
ATOM 6810 C C . ALA A 1 897 ? 11.237 13.475 21.728 1.00 97.50 897 ALA A C 1
ATOM 6812 O O . ALA A 1 897 ? 10.742 14.261 20.913 1.00 97.50 897 ALA A O 1
ATOM 6813 N N . ALA A 1 898 ? 12.481 13.624 22.187 1.00 96.19 898 ALA A N 1
ATOM 6814 C CA . ALA A 1 898 ? 13.341 14.739 21.795 1.00 96.19 898 ALA A CA 1
ATOM 6815 C C . ALA A 1 898 ? 13.723 14.676 20.306 1.00 96.19 898 ALA A C 1
ATOM 6817 O O . ALA A 1 898 ? 13.670 15.700 19.625 1.00 96.19 898 ALA A O 1
ATOM 6818 N N . ALA A 1 899 ? 14.023 13.480 19.794 1.00 91.75 899 ALA A N 1
ATOM 6819 C CA . ALA A 1 899 ? 14.364 13.242 18.396 1.00 91.75 899 ALA A CA 1
ATOM 6820 C C . ALA A 1 899 ? 13.364 12.303 17.697 1.00 91.75 899 ALA A C 1
ATOM 6822 O O . ALA A 1 899 ? 12.583 11.586 18.329 1.00 91.75 899 ALA A O 1
ATOM 6823 N N . ARG A 1 900 ? 13.385 12.322 16.359 1.00 88.62 900 ARG A N 1
ATOM 6824 C CA . ARG A 1 900 ? 12.598 11.407 15.519 1.00 88.62 900 ARG A CA 1
ATOM 6825 C C . ARG A 1 900 ? 13.135 9.983 15.655 1.00 88.62 900 ARG A C 1
ATOM 6827 O O . ARG A 1 900 ? 14.340 9.788 15.727 1.00 88.62 900 ARG A O 1
ATOM 6834 N N . GLY A 1 901 ? 12.241 8.996 15.653 1.00 83.00 901 GLY A N 1
ATOM 6835 C CA . GLY A 1 901 ? 12.605 7.575 15.748 1.00 83.00 901 GLY A CA 1
ATOM 6836 C C . GLY A 1 901 ? 12.913 7.069 17.164 1.00 83.00 901 GLY A C 1
ATOM 6837 O O . GLY A 1 901 ? 12.892 5.865 17.373 1.00 83.00 901 GLY A O 1
ATOM 6838 N N . GLU A 1 902 ? 13.104 7.953 18.148 1.00 89.75 902 GLU A N 1
ATOM 6839 C CA . GLU A 1 902 ? 13.378 7.593 19.554 1.00 89.75 902 GLU A CA 1
ATOM 6840 C C . GLU A 1 902 ? 12.110 7.494 20.424 1.00 89.75 902 GLU A C 1
ATOM 6842 O O . GLU A 1 902 ? 12.173 7.530 21.653 1.00 89.75 902 GLU A O 1
ATOM 6847 N N . GLY A 1 903 ? 10.934 7.444 19.797 1.00 91.25 903 GLY A N 1
ATOM 6848 C CA . GLY A 1 903 ? 9.673 7.360 20.523 1.00 91.25 903 GLY A CA 1
ATOM 6849 C C . GLY A 1 903 ? 9.392 5.968 21.086 1.00 91.25 903 GLY A C 1
ATOM 6850 O O . GLY A 1 903 ? 9.958 4.968 20.649 1.00 91.25 903 GLY A O 1
ATOM 6851 N N . ALA A 1 904 ? 8.471 5.912 22.041 1.00 93.38 904 ALA A N 1
ATOM 6852 C CA . ALA A 1 904 ? 7.925 4.678 22.581 1.00 93.38 904 ALA A CA 1
ATOM 6853 C C . ALA A 1 904 ? 6.416 4.802 22.832 1.00 93.38 904 ALA A C 1
ATOM 6855 O O . ALA A 1 904 ? 5.866 5.897 22.990 1.00 93.38 904 ALA A O 1
ATOM 6856 N N . GLY A 1 905 ? 5.746 3.654 22.898 1.00 91.62 905 GLY A N 1
ATOM 6857 C CA . GLY A 1 905 ? 4.340 3.545 23.269 1.00 91.62 905 GLY A CA 1
ATOM 6858 C C . GLY A 1 905 ? 3.620 2.449 22.494 1.00 91.62 905 GLY A C 1
ATOM 6859 O O . GLY A 1 905 ? 4.004 2.119 21.377 1.00 91.62 905 GLY A O 1
ATOM 6860 N N . ASP A 1 906 ? 2.558 1.922 23.099 1.00 93.38 906 ASP A N 1
ATOM 6861 C CA . ASP A 1 906 ? 1.693 0.918 22.485 1.00 93.38 906 ASP A CA 1
ATOM 6862 C C . ASP A 1 906 ? 0.712 1.581 21.510 1.00 93.38 906 ASP A C 1
ATOM 6864 O O . ASP A 1 906 ? -0.237 2.255 21.913 1.00 93.38 906 ASP A O 1
ATOM 6868 N N . THR A 1 907 ? 0.967 1.394 20.218 1.00 94.25 907 THR A N 1
ATOM 6869 C CA . THR A 1 907 ? 0.161 1.956 19.122 1.00 94.25 907 THR A CA 1
ATOM 6870 C C . THR A 1 907 ? -1.062 1.102 18.773 1.00 94.25 907 THR A C 1
ATOM 6872 O O . THR A 1 907 ? -1.827 1.478 17.877 1.00 94.25 907 THR A O 1
ATOM 6875 N N . SER A 1 908 ? -1.276 -0.021 19.466 1.00 93.75 908 SER A N 1
ATOM 6876 C CA . SER A 1 908 ? -2.306 -1.012 19.150 1.00 93.75 908 SER A CA 1
ATOM 6877 C C . SER A 1 908 ? -3.709 -0.424 19.029 1.00 93.75 908 SER A C 1
ATOM 6879 O O . SER A 1 908 ? -4.103 0.522 19.716 1.00 93.75 908 SER A O 1
ATOM 6881 N N . ILE A 1 909 ? -4.501 -1.047 18.157 1.00 94.50 909 ILE A N 1
ATOM 6882 C CA . ILE A 1 909 ? -5.921 -0.751 17.980 1.00 94.50 909 ILE A CA 1
ATOM 6883 C C . ILE A 1 909 ? -6.708 -1.935 18.554 1.00 94.50 909 ILE A C 1
ATOM 6885 O O . ILE A 1 909 ? -6.661 -3.021 17.972 1.00 94.50 909 ILE A O 1
ATOM 6889 N N . PRO A 1 910 ? -7.434 -1.757 19.674 1.00 92.25 910 PRO A N 1
ATOM 6890 C CA . PRO A 1 910 ? -8.273 -2.813 20.226 1.00 92.25 910 PRO A CA 1
ATOM 6891 C C . PRO A 1 910 ? -9.337 -3.267 19.222 1.00 92.25 910 PRO A C 1
ATOM 6893 O O . PRO A 1 910 ? -9.942 -2.445 18.527 1.00 92.25 910 PRO A O 1
ATOM 6896 N N . ILE A 1 911 ? -9.578 -4.577 19.170 1.00 91.19 911 ILE A N 1
ATOM 6897 C CA . ILE A 1 911 ? -10.640 -5.178 18.358 1.00 91.19 911 ILE A CA 1
ATOM 6898 C C . ILE A 1 911 ? -11.874 -5.397 19.233 1.00 91.19 911 ILE A C 1
ATOM 6900 O O . ILE A 1 911 ? -11.770 -5.900 20.352 1.00 91.19 911 ILE A O 1
ATOM 6904 N N . GLY A 1 912 ? -13.047 -5.075 18.695 1.00 92.38 912 GLY A N 1
ATOM 6905 C CA . GLY A 1 912 ? -14.322 -5.175 19.387 1.00 92.38 912 GLY A CA 1
ATOM 6906 C C . GLY A 1 912 ? -14.534 -4.087 20.436 1.00 92.38 912 GLY A C 1
ATOM 6907 O O . GLY A 1 912 ? -13.915 -3.022 20.422 1.00 92.38 912 GLY A O 1
ATOM 6908 N N . PHE A 1 913 ? -15.447 -4.380 21.355 1.00 93.56 913 PHE A N 1
ATOM 6909 C CA . PHE A 1 913 ? -15.842 -3.497 22.444 1.00 93.56 913 PHE A CA 1
ATOM 6910 C C . PHE A 1 913 ? -15.771 -4.256 23.770 1.00 93.56 913 PHE A C 1
ATOM 6912 O O . PHE A 1 913 ? -16.057 -5.456 23.800 1.00 93.56 913 PHE A O 1
ATOM 6919 N N . PRO A 1 914 ? -15.405 -3.593 24.879 1.00 89.75 914 PRO A N 1
ATOM 6920 C CA . PRO A 1 914 ? -15.449 -4.221 26.190 1.00 89.75 914 PRO A CA 1
ATOM 6921 C C . PRO A 1 914 ? -16.896 -4.496 26.610 1.00 89.75 914 PRO A C 1
ATOM 6923 O O . PRO A 1 914 ? -17.832 -3.861 26.128 1.00 89.75 914 PRO A O 1
ATOM 6926 N N . ALA A 1 915 ? -17.066 -5.389 27.584 1.00 82.12 915 ALA A N 1
ATOM 6927 C CA . ALA A 1 915 ? -18.358 -5.590 28.225 1.00 82.12 915 ALA A CA 1
ATOM 6928 C C . ALA A 1 915 ? -18.879 -4.283 28.851 1.00 82.12 915 ALA A C 1
ATOM 6930 O O . ALA A 1 915 ? -18.145 -3.546 29.518 1.00 82.12 915 ALA A O 1
ATOM 6931 N N . GLU A 1 916 ? -20.170 -4.011 28.666 1.00 74.19 916 GLU A N 1
ATOM 6932 C CA . GLU A 1 916 ? -20.844 -2.833 29.221 1.00 74.19 916 GLU A CA 1
ATOM 6933 C C . GLU A 1 916 ? -20.757 -2.738 30.746 1.00 74.19 916 GLU A C 1
ATOM 6935 O O . GLU A 1 916 ? -20.653 -1.631 31.294 1.00 74.19 916 GLU A O 1
ATOM 6940 N N . LEU A 1 917 ? -20.788 -3.893 31.412 1.00 59.12 917 LEU A N 1
ATOM 6941 C CA . LEU A 1 917 ? -20.602 -4.060 32.847 1.00 59.12 917 LEU A CA 1
ATOM 6942 C C . LEU A 1 917 ? -19.271 -4.784 33.085 1.00 59.12 917 LEU A C 1
ATOM 6944 O O . LEU A 1 917 ? -18.971 -5.730 32.352 1.00 59.12 917 LEU A O 1
ATOM 6948 N N . PRO A 1 918 ? -18.477 -4.398 34.103 1.00 46.28 918 PRO A N 1
ATOM 6949 C CA . PRO A 1 918 ? -17.368 -5.242 34.521 1.00 46.28 918 PRO A CA 1
ATOM 6950 C C . PRO A 1 918 ? -17.916 -6.648 34.810 1.00 46.28 918 PRO A C 1
ATOM 6952 O O . PRO A 1 918 ? -19.026 -6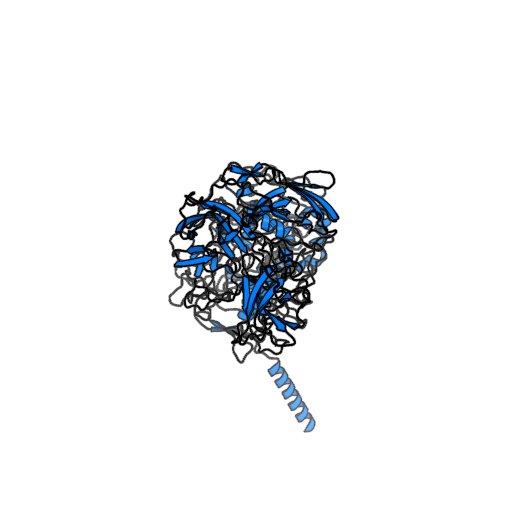.754 35.351 1.00 46.28 918 PRO A O 1
ATOM 6955 N N . PRO A 1 919 ? -17.184 -7.723 34.460 1.00 45.81 919 PRO A N 1
ATOM 6956 C CA . PRO A 1 919 ? -17.572 -9.058 34.890 1.00 45.81 919 PRO A CA 1
ATOM 6957 C C . PRO A 1 919 ? -17.824 -9.018 36.406 1.00 45.81 919 PRO A C 1
ATOM 6959 O O . PRO A 1 919 ? -17.120 -8.273 37.106 1.00 45.81 919 PRO A O 1
ATOM 6962 N N . PRO A 1 920 ? -18.834 -9.745 36.926 1.00 45.41 920 PRO A N 1
ATOM 6963 C CA . PRO A 1 920 ? -19.060 -9.803 38.364 1.00 45.41 920 PRO A CA 1
ATOM 6964 C C . PRO A 1 920 ? -17.721 -10.081 39.043 1.00 45.41 920 PRO A C 1
ATOM 6966 O O . PRO A 1 920 ? -16.945 -10.911 38.559 1.00 45.41 920 PRO A O 1
ATOM 6969 N N . ALA A 1 921 ? -17.409 -9.310 40.092 1.00 51.16 921 ALA A N 1
ATOM 6970 C CA . ALA A 1 921 ? -16.128 -9.418 40.777 1.00 51.16 921 ALA A CA 1
ATOM 6971 C C . ALA A 1 921 ? -15.842 -10.907 41.033 1.00 51.16 921 ALA A C 1
ATOM 6973 O O . ALA A 1 921 ? -16.753 -11.578 41.522 1.00 51.16 921 ALA A O 1
ATOM 6974 N N . PRO A 1 922 ? -14.639 -11.427 40.705 1.00 59.44 922 PRO A N 1
ATOM 6975 C CA . PRO A 1 922 ? -14.343 -12.843 40.877 1.00 59.44 922 PRO A CA 1
ATOM 6976 C C . PRO A 1 922 ? -14.767 -13.268 42.276 1.00 59.44 922 PRO A C 1
ATOM 6978 O O . PRO A 1 922 ? -14.309 -12.668 43.255 1.00 59.44 922 PRO A O 1
ATOM 6981 N N . GLU A 1 923 ? -15.699 -14.216 42.374 1.00 72.62 923 GLU A N 1
ATOM 6982 C CA . GLU A 1 923 ? -16.263 -14.583 43.674 1.00 72.62 923 GLU A CA 1
ATOM 6983 C C . GLU A 1 923 ? -15.116 -14.968 44.618 1.00 72.62 923 GLU A C 1
ATOM 6985 O O . GLU A 1 923 ? -14.176 -15.625 44.173 1.00 72.62 923 GLU A O 1
ATOM 6990 N N . PRO A 1 924 ? -15.101 -14.543 45.886 1.00 82.44 924 PRO A N 1
ATOM 6991 C CA . PRO A 1 924 ? -14.070 -15.004 46.808 1.00 82.44 924 PRO A CA 1
ATOM 6992 C C . PRO A 1 924 ? -14.124 -16.540 46.934 1.00 82.44 924 PRO A C 1
ATOM 6994 O O . PRO A 1 924 ? -15.169 -17.148 46.667 1.00 82.44 924 PRO A O 1
ATOM 6997 N N . PRO A 1 925 ? -13.016 -17.209 47.299 1.00 89.75 925 PRO A N 1
ATOM 6998 C CA . PRO A 1 925 ? -13.062 -18.641 47.562 1.00 89.75 925 PRO A CA 1
ATOM 6999 C C . PRO A 1 925 ? -14.095 -18.935 48.660 1.00 89.75 925 PRO A C 1
ATOM 7001 O O . PRO A 1 925 ? -14.275 -18.151 49.592 1.00 89.75 925 PRO A O 1
ATOM 7004 N N . VAL A 1 926 ? -14.783 -20.070 48.554 1.00 92.25 926 VAL A N 1
ATOM 7005 C CA . VAL A 1 926 ? -15.686 -20.582 49.596 1.00 92.25 926 VAL A CA 1
ATOM 7006 C C . VAL A 1 926 ? -15.455 -22.075 49.784 1.00 92.25 926 VAL A C 1
ATOM 7008 O O . VAL A 1 926 ? -15.101 -22.767 48.830 1.00 92.25 926 VAL A O 1
ATOM 7011 N N . VAL A 1 927 ? -15.666 -22.578 51.002 1.00 92.69 927 VAL A N 1
ATOM 7012 C CA . VAL A 1 927 ? -15.666 -24.023 51.276 1.00 92.69 927 VAL A CA 1
ATOM 7013 C C . VAL A 1 927 ? -16.997 -24.594 50.790 1.00 92.69 927 VAL A C 1
ATOM 7015 O O . VAL A 1 927 ? -18.056 -24.210 51.284 1.00 92.69 927 VAL A O 1
ATOM 7018 N N . THR A 1 928 ? -16.953 -25.489 49.809 1.00 92.38 928 THR A N 1
ATOM 7019 C CA . THR A 1 928 ? -18.136 -26.072 49.159 1.00 92.38 928 THR A CA 1
ATOM 7020 C C . THR A 1 928 ? -18.605 -27.348 49.846 1.00 92.38 928 THR A C 1
ATOM 7022 O O . THR A 1 928 ? -19.798 -27.638 49.858 1.00 92.38 928 THR A O 1
ATOM 7025 N N . SER A 1 929 ? -17.690 -28.114 50.443 1.00 91.75 929 SER A N 1
ATOM 7026 C CA . SER A 1 929 ? -18.033 -29.305 51.221 1.00 91.75 929 SER A CA 1
ATOM 7027 C C . SER A 1 929 ? -16.940 -29.675 52.216 1.00 91.75 929 SER A C 1
ATOM 7029 O O . SER A 1 929 ? -15.769 -29.339 52.031 1.00 91.75 929 SER A O 1
ATOM 7031 N N . VAL A 1 930 ? -17.337 -30.391 53.270 1.00 91.31 930 VAL A N 1
ATOM 7032 C CA . VAL A 1 930 ? -16.428 -31.039 54.216 1.00 91.31 930 VAL A CA 1
ATOM 7033 C C . VAL A 1 930 ? -16.880 -32.476 54.430 1.00 91.31 930 VAL A C 1
ATOM 7035 O O . VAL A 1 930 ? -18.061 -32.721 54.669 1.00 91.31 930 VAL A O 1
ATOM 7038 N N . ALA A 1 931 ? -15.946 -33.419 54.356 1.00 89.25 931 ALA A N 1
ATOM 7039 C CA . ALA A 1 931 ? -16.217 -34.845 54.492 1.00 89.25 931 ALA A CA 1
ATOM 7040 C C . ALA A 1 931 ? -15.105 -35.561 55.267 1.00 89.25 931 ALA A C 1
ATOM 7042 O O . ALA A 1 931 ? -13.955 -35.123 55.279 1.00 89.25 931 ALA A O 1
ATOM 7043 N N . LEU A 1 932 ? -15.439 -36.688 55.895 1.00 86.38 932 LEU A N 1
ATOM 7044 C CA . LEU A 1 932 ? -14.434 -37.617 56.411 1.00 86.38 932 LEU A CA 1
ATOM 7045 C C . LEU A 1 932 ? -13.778 -38.361 55.244 1.00 86.38 932 LEU A C 1
ATOM 7047 O O . LEU A 1 932 ? -14.448 -38.739 54.282 1.00 86.38 932 LEU A O 1
ATOM 7051 N N . THR A 1 933 ? -12.468 -38.584 55.322 1.00 80.31 933 THR A N 1
ATOM 7052 C CA . THR A 1 933 ? -11.786 -39.490 54.391 1.00 80.31 933 THR A CA 1
ATOM 7053 C C . THR A 1 933 ? -12.095 -40.945 54.745 1.00 80.31 933 THR A C 1
ATOM 7055 O O . THR A 1 933 ? -12.532 -41.254 55.856 1.00 80.31 933 THR A O 1
ATOM 7058 N N . SER A 1 934 ? -11.891 -41.863 53.797 1.00 72.50 934 SER A N 1
ATOM 7059 C CA . SER A 1 934 ? -12.145 -43.295 54.002 1.00 72.50 934 SER A CA 1
ATOM 7060 C C . SER A 1 934 ? -11.479 -43.816 55.286 1.00 72.50 934 SER A C 1
ATOM 7062 O O . SER A 1 934 ? -10.282 -43.599 55.473 1.00 72.50 934 SER A O 1
ATOM 7064 N N . HIS A 1 935 ? -12.240 -44.533 56.124 1.00 63.34 935 HIS A N 1
ATOM 7065 C CA . HIS A 1 935 ? -11.839 -45.044 57.450 1.00 63.34 935 HIS A CA 1
ATOM 7066 C C . HIS A 1 935 ? -11.566 -43.969 58.522 1.00 63.34 935 HIS A C 1
ATOM 7068 O O . HIS A 1 935 ? -10.823 -44.230 59.465 1.00 63.34 935 HIS A O 1
ATOM 7074 N N . ALA A 1 936 ? -12.131 -42.761 58.385 1.00 60.22 936 ALA A N 1
ATOM 7075 C CA . ALA A 1 936 ? -11.945 -41.645 59.321 1.00 60.22 936 ALA A CA 1
ATOM 7076 C C . ALA A 1 936 ? -10.464 -41.283 59.567 1.00 60.22 936 ALA A C 1
ATOM 7078 O O . ALA A 1 936 ? -10.095 -40.768 60.624 1.00 60.22 936 ALA A O 1
ATOM 7079 N N . ALA A 1 937 ? -9.615 -41.524 58.562 1.00 67.06 937 ALA A N 1
ATOM 7080 C CA . ALA A 1 937 ? -8.189 -41.213 58.601 1.00 67.06 937 ALA A CA 1
ATOM 7081 C C . ALA A 1 937 ? -7.904 -39.699 58.557 1.00 67.06 937 ALA A C 1
ATOM 7083 O O . ALA A 1 937 ? -6.766 -39.288 58.746 1.00 67.06 937 ALA A O 1
ATOM 7084 N N . GLY A 1 938 ? -8.916 -38.864 58.308 1.00 84.31 938 GLY A N 1
ATOM 7085 C CA . GLY A 1 938 ? -8.801 -37.413 58.224 1.00 84.31 938 GLY A CA 1
ATOM 7086 C C . GLY A 1 938 ? -10.108 -36.725 57.829 1.00 84.31 938 GLY A C 1
ATOM 7087 O O . GLY A 1 938 ? -11.139 -37.362 57.608 1.00 84.31 938 GLY A O 1
ATOM 7088 N N . VAL A 1 939 ? -10.054 -35.400 57.730 1.00 91.00 939 VAL A N 1
ATOM 7089 C CA . VAL A 1 939 ? -11.155 -34.524 57.310 1.00 91.00 939 VAL A CA 1
ATOM 7090 C C . VAL A 1 939 ? -10.720 -33.784 56.052 1.00 91.00 939 VAL A C 1
ATOM 7092 O O . VAL A 1 939 ? -9.708 -33.093 56.077 1.00 91.00 939 VAL A O 1
ATOM 7095 N N . SER A 1 940 ? -11.481 -33.887 54.967 1.00 92.31 940 SER A N 1
ATOM 7096 C CA . SER A 1 940 ? -11.240 -33.121 53.740 1.00 92.31 940 SER A CA 1
ATOM 7097 C C . SER A 1 940 ? -12.208 -31.955 53.613 1.00 92.31 940 SER A C 1
ATOM 7099 O O . SER A 1 940 ? -13.395 -32.113 53.888 1.00 92.31 940 SER A O 1
ATOM 7101 N N . ALA A 1 941 ? -11.700 -30.809 53.171 1.00 94.00 941 ALA A N 1
ATOM 7102 C CA . ALA A 1 941 ? -12.459 -29.623 52.805 1.00 94.00 941 ALA A CA 1
ATOM 7103 C C . ALA A 1 941 ? -12.208 -29.302 51.326 1.00 94.00 941 ALA A C 1
ATOM 7105 O O . ALA A 1 941 ? -11.057 -29.211 50.898 1.00 94.00 941 ALA A O 1
ATOM 7106 N N . MET A 1 942 ? -13.282 -29.144 50.553 1.00 94.88 942 MET A N 1
ATOM 7107 C CA . MET A 1 942 ? -13.231 -28.735 49.148 1.00 94.88 942 MET A CA 1
ATOM 7108 C C . MET A 1 942 ? -13.584 -27.257 49.026 1.00 94.88 942 MET A C 1
ATOM 7110 O O . MET A 1 942 ? -14.502 -26.782 49.695 1.00 94.88 942 MET A O 1
ATOM 7114 N N . PHE A 1 943 ? -12.881 -26.544 48.156 1.00 93.75 943 PHE A N 1
ATOM 7115 C CA . PHE A 1 943 ? -13.082 -25.132 47.869 1.00 93.75 943 PHE A CA 1
ATOM 7116 C C . PHE A 1 943 ? -13.649 -24.934 46.464 1.00 93.75 943 PHE A C 1
ATOM 7118 O O . PHE A 1 943 ? -13.496 -25.778 45.587 1.00 93.75 943 PHE A O 1
ATOM 7125 N N . SER A 1 944 ? -14.296 -23.793 46.230 1.00 92.44 944 SER A N 1
ATOM 7126 C CA . SER A 1 944 ? -14.798 -23.405 44.903 1.00 92.44 944 SER A CA 1
ATOM 7127 C C . SER A 1 944 ? -13.692 -23.131 43.874 1.00 92.44 944 SER A C 1
ATOM 7129 O O . SER A 1 944 ? -13.983 -22.992 42.688 1.00 92.44 944 SER A O 1
ATOM 7131 N N . LYS A 1 945 ? -12.438 -23.004 44.323 1.00 90.62 945 LYS A N 1
ATOM 7132 C CA . LYS A 1 945 ? -11.249 -22.695 43.521 1.00 90.62 945 LYS A CA 1
ATOM 7133 C C . LYS A 1 945 ? -9.968 -23.013 44.308 1.00 90.62 945 LYS A C 1
ATOM 7135 O O . LYS A 1 945 ? -10.056 -23.185 45.525 1.00 90.62 945 LYS A O 1
ATOM 7140 N N . PRO A 1 946 ? -8.795 -23.043 43.654 1.00 93.19 946 PRO A N 1
ATOM 7141 C CA . PRO A 1 946 ? -7.514 -23.212 44.333 1.00 93.19 946 PRO A CA 1
ATOM 7142 C C . PRO A 1 946 ? -7.267 -22.139 45.401 1.00 93.19 946 PRO A C 1
ATOM 7144 O O . PRO A 1 946 ? -7.464 -20.948 45.145 1.00 93.19 946 PRO A O 1
ATOM 7147 N N . VAL A 1 947 ? -6.802 -22.560 46.578 1.00 93.06 947 VAL A N 1
ATOM 7148 C CA . VAL A 1 947 ? -6.486 -21.678 47.713 1.00 93.06 947 VAL A CA 1
ATOM 7149 C C . VAL A 1 947 ? -5.112 -21.980 48.307 1.00 93.06 947 VAL A C 1
ATOM 7151 O O . VAL A 1 947 ? -4.570 -23.074 48.158 1.00 93.06 947 VAL A O 1
ATOM 7154 N N . THR A 1 948 ? -4.554 -21.001 49.012 1.00 93.00 948 THR A N 1
ATOM 7155 C CA . THR A 1 948 ? -3.291 -21.083 49.746 1.00 93.00 948 THR A CA 1
ATOM 7156 C C . THR A 1 948 ? -3.474 -20.628 51.200 1.00 93.00 948 THR A C 1
ATOM 7158 O O . THR A 1 948 ? -4.572 -20.266 51.628 1.00 93.00 948 THR A O 1
ATOM 7161 N N . ASN A 1 949 ? -2.397 -20.693 51.986 1.00 93.75 949 ASN A N 1
ATOM 7162 C CA . ASN A 1 949 ? -2.384 -20.451 53.431 1.00 93.75 949 ASN A CA 1
ATOM 7163 C C . ASN A 1 949 ? -3.316 -21.387 54.224 1.00 93.75 949 ASN A C 1
ATOM 7165 O O . ASN A 1 949 ? -3.845 -21.022 55.274 1.00 93.75 949 ASN A O 1
ATOM 7169 N N . VAL A 1 950 ? -3.506 -22.619 53.740 1.00 93.50 950 VAL A N 1
ATOM 7170 C CA . VAL A 1 950 ? -4.180 -23.688 54.485 1.00 93.50 950 VAL A CA 1
ATOM 7171 C C . VAL A 1 950 ? -3.137 -24.422 55.326 1.00 93.50 950 VAL A C 1
ATOM 7173 O O . VAL A 1 950 ? -2.276 -25.132 54.817 1.00 93.50 950 VAL A O 1
ATOM 7176 N N . THR A 1 951 ? -3.198 -24.213 56.635 1.00 91.50 951 THR A N 1
ATOM 7177 C CA . THR A 1 951 ? -2.258 -24.719 57.643 1.00 91.50 951 THR A CA 1
ATOM 7178 C C . THR A 1 951 ? -3.052 -25.288 58.822 1.00 91.50 951 THR A C 1
ATOM 7180 O O . THR A 1 951 ? -4.252 -25.029 58.919 1.00 91.50 951 THR A O 1
ATOM 7183 N N . PRO A 1 952 ? -2.427 -25.981 59.790 1.00 87.19 952 PRO A N 1
ATOM 7184 C CA . PRO A 1 952 ? -3.121 -26.389 61.016 1.00 87.19 952 PRO A CA 1
ATOM 7185 C C . PRO A 1 952 ? -3.674 -25.218 61.860 1.00 87.19 952 PRO A C 1
ATOM 7187 O O . PRO A 1 952 ? -4.454 -25.443 62.782 1.00 87.19 952 PRO A O 1
ATOM 7190 N N . LEU A 1 953 ? -3.287 -23.968 61.563 1.00 86.56 953 LEU A N 1
ATOM 7191 C CA . LEU A 1 953 ? -3.818 -22.761 62.212 1.00 86.56 953 LEU A CA 1
ATOM 7192 C C . LEU A 1 953 ? -5.059 -22.202 61.505 1.00 86.56 953 LEU A C 1
ATOM 7194 O O . LEU A 1 953 ? -5.918 -21.603 62.151 1.00 86.56 953 LEU A O 1
ATOM 7198 N N . THR A 1 954 ? -5.162 -22.403 60.191 1.00 91.88 954 THR A N 1
ATOM 7199 C CA . THR A 1 954 ? -6.257 -21.887 59.358 1.00 91.88 954 THR A CA 1
ATOM 7200 C C . THR A 1 954 ? -7.270 -22.966 58.971 1.00 91.88 954 THR A C 1
ATOM 7202 O O . THR A 1 954 ? -8.388 -22.619 58.613 1.00 91.88 954 THR A O 1
ATOM 7205 N N . PHE A 1 955 ? -6.927 -24.252 59.115 1.00 93.56 955 PHE A N 1
ATOM 7206 C CA . PHE A 1 955 ? -7.800 -25.429 59.058 1.00 93.56 955 PHE A CA 1
ATOM 7207 C C . PHE A 1 955 ? -7.735 -26.145 60.408 1.00 93.56 955 PHE A C 1
ATOM 7209 O O . PHE A 1 955 ? -6.858 -26.965 60.669 1.00 93.56 955 PHE A O 1
ATOM 7216 N N . VAL A 1 956 ? -8.698 -25.841 61.273 1.00 90.19 956 VAL A N 1
ATOM 7217 C CA . VAL A 1 956 ? -8.712 -26.308 62.659 1.00 90.19 956 VAL A CA 1
ATOM 7218 C C . VAL A 1 956 ? -9.795 -27.363 62.848 1.00 90.19 956 VAL A C 1
ATOM 7220 O O . VAL A 1 956 ? -10.973 -27.093 62.616 1.00 90.19 956 VAL A O 1
ATOM 7223 N N . VAL A 1 957 ? -9.412 -28.542 63.339 1.00 89.88 957 VAL A N 1
ATOM 7224 C CA . VAL A 1 957 ? -10.351 -29.594 63.754 1.00 89.88 957 VAL A CA 1
ATOM 7225 C C . VAL A 1 957 ? -10.344 -29.712 65.277 1.00 89.88 957 VAL A C 1
ATOM 7227 O O . VAL A 1 957 ? -9.289 -29.780 65.906 1.00 89.88 957 VAL A O 1
ATOM 7230 N N . ARG A 1 958 ? -11.529 -29.712 65.889 1.00 88.81 958 ARG A N 1
ATOM 7231 C CA . ARG A 1 958 ? -11.735 -29.835 67.343 1.00 88.81 958 ARG A CA 1
ATOM 7232 C C . ARG A 1 958 ? -12.819 -30.850 67.639 1.00 88.81 958 ARG A C 1
ATOM 7234 O O . ARG A 1 958 ? -13.719 -31.036 66.827 1.00 88.81 958 ARG A O 1
ATOM 7241 N N . ARG A 1 959 ? -12.792 -31.459 68.822 1.00 85.12 959 ARG A N 1
ATOM 7242 C CA . ARG A 1 959 ? -13.949 -32.214 69.310 1.00 85.12 959 ARG A CA 1
ATOM 7243 C C . ARG A 1 959 ? -15.091 -31.238 69.617 1.00 85.12 959 ARG A C 1
ATOM 7245 O O . ARG A 1 959 ? -14.864 -30.136 70.114 1.00 85.12 959 ARG A O 1
ATOM 7252 N N . ALA A 1 960 ? -16.312 -31.594 69.238 1.00 78.31 960 ALA A N 1
ATOM 7253 C CA . ALA A 1 960 ? -17.471 -30.739 69.447 1.00 78.31 960 ALA A CA 1
ATOM 7254 C C . ALA A 1 960 ? -17.943 -30.813 70.909 1.00 78.31 960 ALA A C 1
ATOM 7256 O O . ALA A 1 960 ? -18.095 -31.901 71.461 1.00 78.31 960 ALA A O 1
ATOM 7257 N N . GLY A 1 961 ? -18.231 -29.655 71.506 1.00 68.44 961 GLY A N 1
ATOM 7258 C CA . GLY A 1 961 ? -18.912 -29.555 72.797 1.00 68.44 961 GLY A CA 1
ATOM 7259 C C . GLY A 1 961 ? -20.438 -29.565 72.633 1.00 68.44 961 GLY A C 1
ATOM 7260 O O . GLY A 1 961 ? -20.981 -29.200 71.581 1.00 68.44 961 GLY A O 1
ATOM 7261 N N . THR A 1 962 ? -21.161 -29.976 73.672 1.00 56.75 962 THR A N 1
ATOM 7262 C CA . THR A 1 962 ? -22.632 -29.945 73.705 1.00 56.75 962 THR A CA 1
ATOM 7263 C C . THR A 1 962 ? -23.161 -28.590 74.208 1.00 56.75 962 THR A C 1
ATOM 7265 O O . THR A 1 962 ? -22.854 -28.254 75.350 1.00 56.75 962 THR A O 1
ATOM 7268 N N . PRO A 1 963 ? -23.998 -27.840 73.449 1.00 55.50 963 PRO A N 1
ATOM 7269 C CA . PRO A 1 963 ? -24.308 -27.939 72.021 1.00 55.50 963 PRO A CA 1
ATOM 7270 C C . PRO A 1 963 ? -23.779 -26.724 71.223 1.00 55.50 963 PRO A C 1
ATOM 7272 O O . PRO A 1 963 ? -24.370 -25.649 71.233 1.00 55.50 963 PRO A O 1
ATOM 7275 N N . GLY A 1 964 ? -22.682 -26.908 70.477 1.00 59.72 964 GLY A N 1
ATOM 7276 C CA . GLY A 1 964 ? -22.217 -25.958 69.454 1.00 59.72 964 GLY A CA 1
ATOM 7277 C C . GLY A 1 964 ? -20.751 -26.165 69.055 1.00 59.72 964 GLY A C 1
ATOM 7278 O O . GLY A 1 964 ? -20.025 -26.905 69.713 1.00 59.72 964 GLY A O 1
ATOM 7279 N N . CYS A 1 965 ? -20.275 -25.491 68.003 1.00 66.06 965 CYS A N 1
ATOM 7280 C CA . CYS A 1 965 ? -18.832 -25.400 67.709 1.00 66.06 965 CYS A CA 1
ATOM 7281 C C . CYS A 1 965 ? -18.104 -24.354 68.579 1.00 66.06 965 CYS A C 1
ATOM 7283 O O . CYS A 1 965 ? -17.126 -23.752 68.149 1.00 66.06 965 CYS A O 1
ATOM 7285 N N . GLY A 1 966 ? -18.582 -24.148 69.810 1.00 57.03 966 GLY A N 1
ATOM 7286 C CA . GLY A 1 966 ? -18.017 -23.231 70.804 1.00 57.03 966 GLY A CA 1
ATOM 7287 C C . GLY A 1 966 ? -17.087 -23.898 71.824 1.00 57.03 966 GLY A C 1
ATOM 7288 O O . GLY A 1 966 ? -16.870 -23.329 72.887 1.00 57.03 966 GLY A O 1
ATOM 7289 N N . SER A 1 967 ? -16.582 -25.108 71.549 1.00 58.12 967 SER A N 1
ATOM 7290 C CA . SER A 1 967 ? -15.719 -25.842 72.489 1.00 58.12 967 SER A CA 1
ATOM 7291 C C . SER A 1 967 ? -14.391 -25.111 72.757 1.00 58.12 967 SER A C 1
ATOM 7293 O O . SER A 1 967 ? -13.709 -24.668 71.826 1.00 58.12 967 SER A O 1
ATOM 7295 N N . THR A 1 968 ? -14.003 -25.041 74.036 1.00 54.72 968 THR A N 1
ATOM 7296 C CA . THR A 1 968 ? -12.676 -24.617 74.518 1.00 54.72 968 THR A CA 1
ATOM 7297 C C . THR A 1 968 ? -11.612 -25.711 74.391 1.00 54.72 968 THR A C 1
ATOM 7299 O O . THR A 1 968 ? -10.470 -25.480 74.781 1.00 54.72 968 THR A O 1
ATOM 7302 N N . ASP A 1 969 ? -11.956 -26.885 73.850 1.00 64.12 969 ASP A N 1
ATOM 7303 C CA . ASP A 1 969 ? -11.001 -27.970 73.637 1.00 64.12 969 ASP A CA 1
ATOM 7304 C C . ASP A 1 969 ? -9.874 -27.538 72.694 1.00 64.12 969 ASP A C 1
ATOM 7306 O O . ASP A 1 969 ? -10.071 -26.801 71.714 1.00 64.12 969 ASP A O 1
ATOM 7310 N N . GLN A 1 970 ? -8.674 -28.025 73.005 1.00 75.25 970 GLN A N 1
ATOM 7311 C CA . GLN A 1 970 ? -7.475 -27.795 72.212 1.00 75.25 970 GLN A CA 1
ATOM 7312 C C . GLN A 1 970 ? -7.665 -28.358 70.794 1.00 75.25 970 GLN A C 1
ATOM 7314 O O . GLN A 1 970 ? -8.309 -29.391 70.595 1.00 75.25 970 GLN A O 1
ATOM 7319 N N . ALA A 1 971 ? -7.125 -27.653 69.794 1.00 84.12 971 ALA A N 1
ATOM 7320 C CA . ALA A 1 971 ? -7.109 -28.143 68.420 1.00 84.12 971 ALA A CA 1
ATOM 7321 C C . ALA A 1 971 ? -6.432 -29.517 68.360 1.00 84.12 971 ALA A C 1
ATOM 7323 O O . ALA A 1 971 ? -5.418 -29.744 69.022 1.00 84.12 971 ALA A O 1
ATOM 7324 N N . ILE A 1 972 ? -7.002 -30.425 67.573 1.00 88.44 972 ILE A N 1
ATOM 7325 C CA . ILE A 1 972 ? -6.408 -31.737 67.338 1.00 88.44 972 ILE A CA 1
ATOM 7326 C C . ILE A 1 972 ? -5.115 -31.516 66.558 1.00 88.44 972 ILE A C 1
ATOM 7328 O O . ILE A 1 972 ? -5.114 -30.796 65.561 1.00 88.44 972 ILE A O 1
ATOM 7332 N N . ALA A 1 973 ? -4.017 -32.108 67.026 1.00 87.81 973 ALA A N 1
ATOM 7333 C CA . ALA A 1 973 ? -2.746 -32.061 66.318 1.00 87.81 973 ALA A CA 1
ATOM 7334 C C . ALA A 1 973 ? -2.823 -32.917 65.046 1.00 87.81 973 ALA A C 1
ATOM 7336 O O . ALA A 1 973 ? -3.368 -34.026 65.055 1.00 87.81 973 ALA A O 1
ATOM 7337 N N . GLY A 1 974 ? -2.309 -32.384 63.945 1.00 88.38 974 GLY A N 1
ATOM 7338 C CA . GLY A 1 974 ? -2.363 -33.025 62.641 1.00 88.38 974 GLY A CA 1
ATOM 7339 C C . GLY A 1 974 ? -1.680 -32.200 61.563 1.00 88.38 974 GLY A C 1
ATOM 7340 O O . GLY A 1 974 ? -1.288 -31.050 61.774 1.00 88.38 974 GLY A O 1
ATOM 7341 N N . HIS A 1 975 ? -1.563 -32.802 60.388 1.00 90.19 975 HIS A N 1
ATOM 7342 C CA . HIS A 1 975 ? -0.952 -32.198 59.212 1.00 90.19 975 HIS A CA 1
ATOM 7343 C C . HIS A 1 975 ? -2.003 -31.973 58.130 1.00 90.19 975 HIS A C 1
ATOM 7345 O O . HIS A 1 975 ? -2.972 -32.724 58.028 1.00 90.19 975 HIS A O 1
ATOM 7351 N N . VAL A 1 976 ? -1.804 -30.946 57.308 1.00 92.94 976 VAL A N 1
ATOM 7352 C CA . VAL A 1 976 ? -2.671 -30.650 56.164 1.00 92.94 976 VAL A CA 1
ATOM 7353 C C . VAL A 1 976 ? -1.913 -30.876 54.865 1.00 92.94 976 VAL A C 1
ATOM 7355 O O . VAL A 1 976 ? -0.744 -30.513 54.756 1.00 92.94 976 VAL A O 1
ATOM 7358 N N . ALA A 1 977 ? -2.583 -31.471 53.887 1.00 90.81 977 ALA A N 1
ATOM 7359 C CA . ALA A 1 977 ? -2.056 -31.668 52.543 1.00 90.81 977 ALA A CA 1
ATOM 7360 C C . ALA A 1 977 ? -3.128 -31.327 51.508 1.00 90.81 977 ALA A C 1
ATOM 7362 O O . ALA A 1 977 ? -4.318 -31.504 51.770 1.00 90.81 977 ALA A O 1
ATOM 7363 N N . SER A 1 978 ? -2.709 -30.847 50.341 1.00 93.00 978 SER A N 1
ATOM 7364 C CA . SER A 1 978 ? -3.602 -30.491 49.243 1.00 93.00 978 SER A CA 1
ATOM 7365 C C . SER A 1 978 ? -3.549 -31.492 48.090 1.00 93.00 978 SER A C 1
ATOM 7367 O O . SER A 1 978 ? -2.589 -32.248 47.926 1.00 93.00 978 SER A O 1
ATOM 7369 N N . THR A 1 979 ? -4.574 -31.464 47.242 1.00 89.94 979 THR A N 1
ATOM 7370 C CA . THR A 1 979 ? -4.490 -31.985 45.871 1.00 89.94 979 THR A CA 1
ATOM 7371 C C . THR A 1 979 ? -3.509 -31.158 45.033 1.00 89.94 979 THR A C 1
ATOM 7373 O O . THR A 1 979 ? -3.185 -30.017 45.365 1.00 89.94 979 THR A O 1
ATOM 7376 N N . ARG A 1 980 ? -3.077 -31.690 43.877 1.00 83.81 980 ARG A N 1
ATOM 7377 C CA . ARG A 1 980 ? -2.220 -30.952 42.923 1.00 83.81 980 ARG A CA 1
ATOM 7378 C C . ARG A 1 980 ? -2.854 -29.630 42.456 1.00 83.81 980 ARG A C 1
ATOM 7380 O O . ARG A 1 980 ? -2.126 -28.689 42.171 1.00 83.81 980 ARG A O 1
ATOM 7387 N N . ALA A 1 981 ? -4.185 -29.562 42.389 1.00 82.62 981 ALA A N 1
ATOM 7388 C CA . ALA A 1 981 ? -4.927 -28.359 42.017 1.00 82.62 981 ALA A CA 1
ATOM 7389 C C . ALA A 1 981 ? -5.156 -27.383 43.192 1.00 82.62 981 ALA A C 1
ATOM 7391 O O . ALA A 1 981 ? -5.646 -26.285 42.965 1.00 82.62 981 ALA A O 1
ATOM 7392 N N . ALA A 1 982 ? -4.787 -27.751 44.427 1.00 89.50 982 ALA A N 1
ATOM 7393 C CA . ALA A 1 982 ? -4.940 -26.944 45.646 1.00 89.50 982 ALA A CA 1
ATOM 7394 C C . ALA A 1 982 ? -6.380 -26.488 45.970 1.00 89.50 982 ALA A C 1
ATOM 7396 O O . ALA A 1 982 ? -6.590 -25.536 46.723 1.00 89.50 982 ALA A O 1
ATOM 7397 N N . ASP A 1 983 ? -7.371 -27.185 45.423 1.00 92.25 983 ASP A N 1
ATOM 7398 C CA . ASP A 1 983 ? -8.811 -26.965 45.584 1.00 92.25 983 ASP A CA 1
ATOM 7399 C C . ASP A 1 983 ? -9.452 -27.909 46.616 1.00 92.25 983 ASP A C 1
ATOM 7401 O O . ASP A 1 983 ? -10.555 -27.652 47.093 1.00 92.25 983 ASP A O 1
ATOM 7405 N N . VAL A 1 984 ? -8.754 -28.973 47.021 1.00 93.88 984 VAL A N 1
ATOM 7406 C CA . VAL A 1 984 ? -9.147 -29.864 48.118 1.00 93.88 984 VAL A CA 1
ATOM 7407 C C . VAL A 1 984 ? -7.984 -29.997 49.088 1.00 93.88 984 VAL A C 1
ATOM 7409 O O . VAL A 1 984 ? -6.854 -30.276 48.686 1.00 93.88 984 VAL A O 1
ATOM 7412 N N . TRP A 1 985 ? -8.276 -29.828 50.374 1.00 94.88 985 TRP A N 1
ATOM 7413 C CA . TRP A 1 985 ? -7.310 -29.941 51.460 1.00 94.88 985 TRP A CA 1
ATOM 7414 C C . TRP A 1 985 ? -7.766 -30.981 52.471 1.00 94.88 985 TRP A C 1
ATOM 7416 O O . TRP A 1 985 ? -8.919 -30.973 52.895 1.00 94.88 985 TRP A O 1
ATOM 7426 N N . THR A 1 986 ? -6.858 -31.852 52.895 1.00 93.81 986 THR A N 1
ATOM 7427 C CA . THR A 1 986 ? -7.120 -32.915 53.864 1.00 93.81 986 THR A CA 1
ATOM 7428 C C . THR A 1 986 ? -6.308 -32.682 55.129 1.00 93.81 986 THR A C 1
ATOM 7430 O O . THR A 1 986 ? -5.080 -32.685 55.094 1.00 93.81 986 THR A O 1
ATOM 7433 N N . PHE A 1 987 ? -6.999 -32.524 56.256 1.00 93.44 987 PHE A N 1
ATOM 7434 C CA . PHE A 1 987 ? -6.428 -32.572 57.596 1.00 93.44 987 PHE A CA 1
ATOM 7435 C C . PHE A 1 987 ? -6.329 -34.028 58.066 1.00 93.44 987 PHE A C 1
ATOM 7437 O O . PHE A 1 987 ? -7.344 -34.715 58.201 1.00 93.44 987 PHE A O 1
ATOM 7444 N N . THR A 1 988 ? -5.113 -34.488 58.340 1.00 91.94 988 THR A N 1
ATOM 7445 C CA . THR A 1 988 ? -4.807 -35.825 58.858 1.00 91.94 988 THR A CA 1
ATOM 7446 C C . THR A 1 988 ? -4.338 -35.688 60.308 1.00 91.94 988 THR A C 1
ATOM 7448 O O . THR A 1 988 ? -3.283 -35.094 60.538 1.00 91.94 988 THR A O 1
ATOM 7451 N N . PRO A 1 989 ? -5.095 -36.182 61.301 1.00 89.69 989 PRO A N 1
ATOM 7452 C CA . PRO A 1 989 ? -4.698 -36.101 62.701 1.00 89.69 989 PRO A CA 1
ATOM 7453 C C . PRO A 1 989 ? -3.511 -37.032 62.993 1.00 89.69 989 PRO A C 1
ATOM 7455 O O . PRO A 1 989 ? -3.391 -38.104 62.405 1.00 89.69 989 PRO A O 1
ATOM 7458 N N . GLU A 1 990 ? -2.662 -36.666 63.954 1.00 88.56 990 GLU A N 1
ATOM 7459 C CA . GLU A 1 990 ? -1.515 -37.495 64.379 1.00 88.56 990 GLU A CA 1
ATOM 7460 C C . GLU A 1 990 ? -1.940 -38.829 65.018 1.00 88.56 990 GLU A C 1
ATOM 7462 O O . GLU A 1 990 ? -1.174 -39.792 65.063 1.00 88.56 990 GLU A O 1
ATOM 7467 N N . ARG A 1 991 ? -3.174 -38.890 65.531 1.00 84.12 991 ARG A N 1
ATOM 7468 C CA . ARG A 1 991 ? -3.820 -40.108 66.028 1.00 84.12 991 ARG A CA 1
ATOM 7469 C C . ARG A 1 991 ? -5.224 -40.218 65.431 1.00 84.12 991 ARG A C 1
ATOM 7471 O O . ARG A 1 991 ? -5.884 -39.186 65.311 1.00 84.12 991 ARG A O 1
ATOM 7478 N N . PRO A 1 992 ? -5.713 -41.431 65.108 1.00 82.44 992 PRO A N 1
ATOM 7479 C CA . PRO A 1 992 ? -7.057 -41.616 64.564 1.00 82.44 992 PRO A CA 1
ATOM 7480 C C . PRO A 1 992 ? -8.134 -40.931 65.412 1.00 82.44 992 PRO A C 1
ATOM 7482 O O . PRO A 1 992 ? -8.090 -40.979 66.646 1.00 82.44 992 PRO A O 1
ATOM 7485 N N . LEU A 1 993 ? -9.109 -40.300 64.751 1.00 84.12 993 LEU A N 1
ATOM 7486 C CA . LEU A 1 993 ? -10.240 -39.682 65.440 1.00 84.12 993 LEU A CA 1
ATOM 7487 C C . LEU A 1 993 ? -11.091 -40.775 66.096 1.00 84.12 993 LEU A C 1
ATOM 7489 O O . LEU A 1 993 ? -11.560 -41.694 65.430 1.00 84.12 993 LEU A O 1
ATOM 7493 N N . ALA A 1 994 ? -11.299 -40.674 67.407 1.00 83.44 994 ALA A N 1
ATOM 7494 C CA . ALA A 1 994 ? -12.228 -41.545 68.119 1.00 83.44 994 ALA A CA 1
ATOM 7495 C C . ALA A 1 994 ? -13.688 -41.261 67.697 1.00 83.44 994 ALA A C 1
ATOM 7497 O O . ALA A 1 994 ? -13.987 -40.152 67.256 1.00 83.44 994 ALA A O 1
ATOM 7498 N N . PRO A 1 995 ? -14.627 -42.205 67.886 1.00 84.00 995 PRO A N 1
ATOM 7499 C CA . PRO A 1 995 ? -16.041 -41.948 67.626 1.00 84.00 995 PRO A CA 1
ATOM 7500 C C . PRO A 1 995 ? -16.546 -40.696 68.366 1.00 84.00 995 PRO A C 1
ATOM 7502 O O . PRO A 1 995 ? -16.222 -40.476 69.540 1.00 84.00 995 PRO A O 1
ATOM 7505 N N . GLY A 1 996 ? -17.307 -39.848 67.669 1.00 84.50 996 GLY A N 1
ATOM 7506 C CA . GLY A 1 996 ? -17.823 -38.589 68.212 1.00 84.50 996 GLY A CA 1
ATOM 7507 C C . GLY A 1 996 ? -18.028 -37.475 67.182 1.00 84.50 996 GLY A C 1
ATOM 7508 O O . GLY A 1 996 ? -17.720 -37.622 66.000 1.00 84.50 996 GLY A O 1
ATOM 7509 N N . ASP A 1 997 ? -18.560 -36.344 67.650 1.00 86.12 997 ASP A N 1
ATOM 7510 C CA . ASP A 1 997 ? -18.758 -35.136 66.842 1.00 86.12 997 ASP A CA 1
ATOM 7511 C C . ASP A 1 997 ? -17.497 -34.260 66.864 1.00 86.12 997 ASP A C 1
ATOM 7513 O O . ASP A 1 997 ? -16.910 -34.007 67.919 1.00 86.12 997 ASP A O 1
ATOM 7517 N N . TYR A 1 998 ? -17.124 -33.737 65.701 1.00 88.38 998 TYR A N 1
ATOM 7518 C CA . TYR A 1 998 ? -15.989 -32.845 65.498 1.00 88.38 998 TYR A CA 1
ATOM 7519 C C . TYR A 1 998 ? -16.427 -31.577 64.774 1.00 88.38 998 TYR A C 1
ATOM 7521 O O . TYR A 1 998 ? -17.279 -31.607 63.890 1.00 88.38 998 TYR A O 1
ATOM 7529 N N . CYS A 1 999 ? -15.827 -30.455 65.149 1.00 89.06 999 CYS A N 1
ATOM 7530 C CA . CYS A 1 999 ? -16.000 -29.166 64.507 1.00 89.06 999 CYS A CA 1
ATOM 7531 C C . CYS A 1 999 ? -14.784 -28.846 63.650 1.00 89.06 999 CYS A C 1
ATOM 7533 O O . CYS A 1 999 ? -13.648 -28.878 64.121 1.00 89.06 999 CYS A O 1
ATOM 7535 N N . VAL A 1 1000 ? -15.057 -28.511 62.400 1.00 90.94 1000 VAL A N 1
ATOM 7536 C CA . VAL A 1 1000 ? -14.091 -28.123 61.385 1.00 90.94 1000 VAL A CA 1
ATOM 7537 C C . VAL A 1 1000 ? -14.256 -26.638 61.169 1.00 90.94 1000 VAL A C 1
ATOM 7539 O O . VAL A 1 1000 ? -15.341 -26.203 60.796 1.00 90.94 1000 VAL A O 1
ATOM 7542 N N . LYS A 1 1001 ? -13.207 -25.860 61.420 1.00 90.81 1001 LYS A N 1
ATOM 7543 C CA . LYS A 1 1001 ? -13.211 -24.412 61.246 1.00 90.81 1001 LYS A CA 1
ATOM 7544 C C . LYS A 1 1001 ? -12.155 -24.010 60.231 1.00 90.81 1001 LYS A C 1
ATOM 7546 O O . LYS A 1 1001 ? -11.017 -24.463 60.335 1.00 90.81 1001 LYS A O 1
ATOM 7551 N N . MET A 1 1002 ? -12.524 -23.116 59.316 1.00 92.38 1002 MET A N 1
ATOM 7552 C CA . MET A 1 1002 ? -11.552 -22.402 58.490 1.00 92.38 1002 MET A CA 1
ATOM 7553 C C . MET A 1 1002 ? -11.572 -20.908 58.783 1.00 92.38 1002 MET A C 1
ATOM 7555 O O . MET A 1 1002 ? -12.647 -20.331 58.963 1.00 92.38 1002 MET A O 1
ATOM 7559 N N . THR A 1 1003 ? -10.396 -20.291 58.892 1.00 92.81 1003 THR A N 1
ATOM 7560 C CA . THR A 1 1003 ? -10.280 -18.846 59.147 1.00 92.81 1003 THR A CA 1
ATOM 7561 C C . THR A 1 1003 ? -10.356 -18.052 57.850 1.00 92.81 1003 THR A C 1
ATOM 7563 O O . THR A 1 1003 ? -10.184 -18.590 56.760 1.00 92.81 1003 THR A O 1
ATOM 7566 N N . THR A 1 1004 ? -10.592 -16.749 57.968 1.00 93.31 1004 THR A N 1
ATOM 7567 C CA . THR A 1 1004 ? -10.578 -15.821 56.830 1.00 93.31 1004 THR A CA 1
ATOM 7568 C C . THR A 1 1004 ? -9.192 -15.638 56.215 1.00 93.31 1004 THR A C 1
ATOM 7570 O O . THR A 1 1004 ? -9.081 -15.009 55.176 1.00 93.31 1004 THR A O 1
ATOM 7573 N N . ASP A 1 1005 ? -8.136 -16.181 56.820 1.00 93.25 1005 ASP A N 1
ATOM 7574 C CA . ASP A 1 1005 ? -6.764 -16.027 56.323 1.00 93.25 1005 ASP A CA 1
ATOM 7575 C C . ASP A 1 1005 ? -6.429 -17.011 55.195 1.00 93.25 1005 ASP A C 1
ATOM 7577 O O . ASP A 1 1005 ? -5.332 -16.958 54.651 1.00 93.25 1005 ASP A O 1
ATOM 7581 N N . VAL A 1 1006 ? -7.340 -17.924 54.843 1.00 93.31 1006 VAL A N 1
ATOM 7582 C CA . VAL A 1 1006 ? -7.235 -18.736 53.622 1.00 93.31 1006 VAL A CA 1
ATOM 7583 C C . VAL A 1 1006 ? -7.624 -17.865 52.428 1.00 93.31 1006 VAL A C 1
ATOM 7585 O O . VAL A 1 1006 ? -8.693 -17.256 52.452 1.00 93.31 1006 VAL A O 1
ATOM 7588 N N . TYR A 1 1007 ? -6.792 -17.816 51.384 1.00 91.31 1007 TYR A N 1
ATOM 7589 C CA . TYR A 1 1007 ? -7.010 -16.954 50.214 1.00 91.31 1007 TYR A CA 1
ATOM 7590 C C . TYR A 1 1007 ? -6.715 -17.648 48.886 1.00 91.31 1007 TYR A C 1
ATOM 7592 O O . TYR A 1 1007 ? -5.995 -18.641 48.842 1.00 91.31 1007 TYR A O 1
ATOM 7600 N N . ASP A 1 1008 ? -7.290 -17.145 47.795 1.00 90.62 1008 ASP A N 1
ATOM 7601 C CA . ASP A 1 1008 ? -7.038 -17.657 46.444 1.00 90.62 1008 ASP A CA 1
ATOM 7602 C C . ASP A 1 1008 ? -5.713 -17.145 45.847 1.00 90.62 1008 ASP A C 1
ATOM 7604 O O . ASP A 1 1008 ? -5.027 -16.303 46.419 1.00 90.62 1008 ASP A O 1
ATOM 7608 N N . LEU A 1 1009 ? -5.342 -17.623 44.657 1.00 82.75 1009 LEU A N 1
ATOM 7609 C CA . LEU A 1 1009 ? -4.096 -17.216 43.985 1.00 82.75 1009 LEU A CA 1
ATOM 7610 C C . LEU A 1 1009 ? -4.038 -15.721 43.605 1.00 82.75 1009 LEU A C 1
ATOM 7612 O O . LEU A 1 1009 ? -2.982 -15.237 43.209 1.00 82.75 1009 LEU A O 1
ATOM 7616 N N . THR A 1 1010 ? -5.148 -14.987 43.733 1.00 79.50 1010 THR A N 1
ATOM 7617 C CA . THR A 1 1010 ? -5.221 -13.535 43.504 1.00 79.50 1010 THR A CA 1
ATOM 7618 C C . THR A 1 1010 ? -5.129 -12.721 44.799 1.00 79.50 1010 THR A C 1
ATOM 7620 O O . THR A 1 1010 ? -5.177 -11.493 44.755 1.00 79.50 1010 THR A O 1
ATOM 7623 N N . GLY A 1 1011 ? -4.988 -13.384 45.954 1.00 82.69 1011 GLY A N 1
ATOM 7624 C CA . GLY A 1 1011 ? -4.891 -12.743 47.266 1.00 82.69 1011 GLY A CA 1
ATOM 7625 C C . GLY A 1 1011 ? -6.239 -12.425 47.919 1.00 82.69 1011 GLY A C 1
ATOM 7626 O O . GLY A 1 1011 ? -6.274 -11.655 48.878 1.00 82.69 1011 GLY A O 1
ATOM 7627 N N . ARG A 1 1012 ? -7.362 -12.977 47.428 1.00 85.75 1012 ARG A N 1
ATOM 7628 C CA . ARG A 1 1012 ? -8.684 -12.767 48.044 1.00 85.75 1012 ARG A CA 1
ATOM 7629 C C . ARG A 1 1012 ? -8.981 -13.810 49.115 1.00 85.75 1012 ARG A C 1
ATOM 7631 O O . ARG A 1 1012 ? -9.048 -15.002 48.829 1.00 85.75 1012 ARG A O 1
ATOM 7638 N N . ASN A 1 1013 ? -9.219 -13.329 50.328 1.00 91.69 1013 ASN A N 1
ATOM 7639 C CA . ASN A 1 1013 ? -9.554 -14.113 51.515 1.00 91.69 1013 ASN A CA 1
ATOM 7640 C C . ASN A 1 1013 ? -10.933 -14.798 51.436 1.00 91.69 1013 ASN A C 1
ATOM 7642 O O . ASN A 1 1013 ? -11.841 -14.309 50.756 1.00 91.69 1013 ASN A O 1
ATOM 7646 N N . LEU A 1 1014 ? -11.125 -15.875 52.212 1.00 89.50 1014 LEU A N 1
ATOM 7647 C CA . LEU A 1 1014 ? -12.459 -16.374 52.558 1.00 89.50 1014 LEU A CA 1
ATOM 7648 C C . LEU A 1 1014 ? -13.267 -15.215 53.178 1.00 89.50 1014 LEU A C 1
ATOM 7650 O O . LEU A 1 1014 ? -12.779 -14.558 54.103 1.00 89.50 1014 LEU A O 1
ATOM 7654 N N . PRO A 1 1015 ? -14.504 -14.960 52.720 1.00 86.94 1015 PRO A N 1
ATOM 7655 C CA . PRO A 1 1015 ? -15.249 -13.763 53.111 1.00 86.94 1015 PRO A CA 1
ATOM 7656 C C . PRO A 1 1015 ? -15.695 -13.800 54.579 1.00 86.94 1015 PRO A C 1
ATOM 7658 O O . PRO A 1 1015 ? -15.818 -12.764 55.227 1.00 86.94 1015 PRO A O 1
ATOM 7661 N N . THR A 1 1016 ? -15.915 -15.000 55.117 1.00 89.12 1016 THR A N 1
ATOM 7662 C CA . THR A 1 1016 ? -16.267 -15.251 56.518 1.00 89.12 1016 THR A CA 1
ATOM 7663 C C . THR A 1 1016 ? -15.612 -16.548 56.988 1.00 89.12 1016 THR A C 1
ATOM 7665 O O . THR A 1 1016 ? -15.413 -17.446 56.164 1.00 89.12 1016 THR A O 1
ATOM 7668 N N . PRO A 1 1017 ? -15.329 -16.716 58.294 1.00 88.50 1017 PRO A N 1
ATOM 7669 C CA . PRO A 1 1017 ? -14.876 -17.997 58.818 1.00 88.50 1017 PRO A CA 1
ATOM 7670 C C . PRO A 1 1017 ? -15.889 -19.101 58.495 1.00 88.50 1017 PRO A C 1
ATOM 7672 O O . PRO A 1 1017 ? -17.086 -18.938 58.733 1.00 88.50 1017 PRO A O 1
ATOM 7675 N N . PHE A 1 1018 ? -15.415 -20.233 57.987 1.00 92.19 1018 PHE A N 1
ATOM 7676 C CA . PHE A 1 1018 ? -16.256 -21.399 57.736 1.00 92.19 1018 PHE A CA 1
ATOM 7677 C C . PHE A 1 1018 ? -16.307 -22.284 58.983 1.00 92.19 1018 PHE A C 1
ATOM 7679 O O . PHE A 1 1018 ? -15.316 -22.411 59.706 1.00 92.19 1018 PHE A O 1
ATOM 7686 N N . SER A 1 1019 ? -17.450 -22.911 59.261 1.00 88.94 1019 SER A N 1
ATOM 7687 C CA . SER A 1 1019 ? -17.568 -23.922 60.313 1.00 88.94 1019 SER A CA 1
ATOM 7688 C C . SER A 1 1019 ? -18.542 -25.023 59.910 1.00 88.94 1019 SER A C 1
ATOM 7690 O O . SER A 1 1019 ? -19.669 -24.738 59.522 1.00 88.94 1019 SER A O 1
ATOM 7692 N N . ALA A 1 1020 ? -18.124 -26.279 60.048 1.00 88.94 1020 ALA A N 1
ATOM 7693 C CA . ALA A 1 1020 ? -18.962 -27.452 59.823 1.00 88.94 1020 ALA A CA 1
ATOM 7694 C C . ALA A 1 1020 ? -18.781 -28.475 60.943 1.00 88.94 1020 ALA A C 1
ATOM 7696 O O . ALA A 1 1020 ? -17.743 -28.516 61.605 1.00 88.94 1020 ALA A O 1
ATOM 7697 N N . ARG A 1 1021 ? -19.792 -29.321 61.143 1.00 87.56 1021 ARG A N 1
ATOM 7698 C CA . ARG A 1 1021 ? -19.715 -30.467 62.049 1.00 87.56 1021 ARG A CA 1
ATOM 7699 C C . ARG A 1 1021 ? -19.607 -31.750 61.234 1.00 87.56 1021 ARG A C 1
ATOM 7701 O O . ARG A 1 1021 ? -20.402 -31.963 60.326 1.00 87.56 1021 ARG A O 1
ATOM 7708 N N . VAL A 1 1022 ? -18.662 -32.608 61.599 1.00 87.75 1022 VAL A N 1
ATOM 7709 C CA . VAL A 1 1022 ? -18.516 -33.967 61.063 1.00 87.75 1022 VAL A CA 1
ATOM 7710 C C . VAL A 1 1022 ? -18.624 -34.969 62.209 1.00 87.75 1022 VAL A C 1
ATOM 7712 O O . VAL A 1 1022 ? -18.146 -34.700 63.309 1.00 87.75 1022 VAL A O 1
ATOM 7715 N N . ARG A 1 1023 ? -19.280 -36.107 61.982 1.00 86.00 1023 ARG A N 1
ATOM 7716 C CA . ARG A 1 1023 ? -19.466 -37.161 62.988 1.00 86.00 1023 ARG A CA 1
ATOM 7717 C C . ARG A 1 1023 ? -18.693 -38.398 62.566 1.00 86.00 1023 ARG A C 1
ATOM 7719 O O . ARG A 1 1023 ? -18.936 -38.904 61.481 1.00 86.00 1023 ARG A O 1
ATOM 7726 N N . VAL A 1 1024 ? -17.820 -38.892 63.437 1.00 84.44 1024 VAL A N 1
ATOM 7727 C CA . VAL A 1 1024 ? -17.122 -40.171 63.266 1.00 84.44 1024 VAL A CA 1
ATOM 7728 C C . VAL A 1 1024 ? -17.950 -41.257 63.953 1.00 84.44 1024 VAL A C 1
ATOM 7730 O O . VAL A 1 1024 ? -18.164 -41.187 65.166 1.00 84.44 1024 VAL A O 1
ATOM 7733 N N . SER A 1 1025 ? -18.459 -42.231 63.193 1.00 76.69 1025 SER A N 1
ATOM 7734 C CA . SER A 1 1025 ? -19.208 -43.371 63.747 1.00 76.69 1025 SER A CA 1
ATOM 7735 C C . SER A 1 1025 ? -18.295 -44.415 64.404 1.00 76.69 1025 SER A C 1
ATOM 7737 O O . SER A 1 1025 ? -17.091 -44.450 64.152 1.00 76.69 1025 SER A O 1
ATOM 7739 N N . GLU A 1 1026 ? -18.867 -45.332 65.195 1.00 67.81 1026 GLU A N 1
ATOM 7740 C CA . GLU A 1 1026 ? -18.140 -46.482 65.776 1.00 67.81 1026 GLU A CA 1
ATOM 7741 C C . GLU A 1 1026 ? -17.506 -47.404 64.718 1.00 67.81 1026 GLU A C 1
ATOM 7743 O O . GLU A 1 1026 ? -16.585 -48.156 65.021 1.00 67.81 1026 GLU A O 1
ATOM 7748 N N . THR A 1 1027 ? -17.957 -47.310 63.461 1.00 64.88 1027 THR A N 1
ATOM 7749 C CA . THR A 1 1027 ? -17.419 -48.064 62.315 1.00 64.88 1027 THR A CA 1
ATOM 7750 C C . THR A 1 1027 ? -16.370 -47.298 61.497 1.00 64.88 1027 THR A C 1
ATOM 7752 O O . THR A 1 1027 ? -15.883 -47.822 60.496 1.00 64.88 1027 THR A O 1
ATOM 7755 N N . GLY A 1 1028 ? -16.026 -46.060 61.880 1.00 56.16 1028 GLY A N 1
ATOM 7756 C CA . GLY A 1 1028 ? -15.073 -45.215 61.145 1.00 56.16 1028 GLY A CA 1
ATOM 7757 C C . GLY A 1 1028 ? -15.586 -44.691 59.795 1.00 56.16 1028 GLY A C 1
ATOM 7758 O O . GLY A 1 1028 ? -14.782 -44.294 58.950 1.00 56.16 1028 GLY A O 1
ATOM 7759 N N . ARG A 1 1029 ? -16.907 -44.714 59.574 1.00 52.78 1029 ARG A N 1
ATOM 7760 C CA . ARG A 1 1029 ? -17.591 -44.096 58.425 1.00 52.78 1029 ARG A CA 1
ATOM 7761 C C . ARG A 1 1029 ? -18.328 -42.829 58.815 1.00 52.78 1029 ARG A C 1
ATOM 7763 O O . ARG A 1 1029 ? -18.871 -42.808 59.949 1.00 52.78 1029 ARG A O 1
#

Nearest PDB structures (foldseek):
  8q00-assembly1_A  TM=7.711E-01  e=2.326E-04  Burkholderia pseudomallei
  8q00-assembly2_C  TM=7.188E-01  e=8.960E-04  Burkholderia pseudomallei
  8pz3-assembly1_B  TM=7.792E-01  e=1.072E-02  Burkholderia pseudomallei
  8pz3-assembly1_A  TM=7.040E-01  e=8.183E-03  Burkholderia pseudomallei
  1ot4-assembly1_A  TM=6.594E-01  e=7.346E-03  Pseudomonas syringae

Sequence (1029 aa):
MATVRTHLIVSCATTLLMAASVYRRPAGDLELPNRIPEAAPYVTAEAESVPPPFEDFWQQLDHPAQCQTCHARVFNEWNGSMMANAWRDPVWRAAFLLSARETSTSGDCEVPQPPDGTPRASHNPFADPHDCASAFDLGTSRHRLARAGSLVDSMCARCHMPTNYVDNVPLQNVGVDVPSGAEHARVDPNFNPTSSDGTGLAFATVEAQRRNTDSGKAGVACMVCHSAVATRETPFHNYARSGGRAYVPASGIEPRGVSMPPSLRDILDVPDQSAPNLGYSIGGGSFQLSPHAVGTPDRAGPLTIGPHAGIPDRYLSGVFRTPMRYEQMDASKHSGFRQVFSTRAEFCSACHDVTNPLTIKNRVGRWVGGFPIERTYAEWSSSRYADRPGNRNFDPAFKRDCQTCHMQQDYGQPGTANTLYRDNAPRPPMVDRAATGAPARTYFTHHFIGGNAYVTRMIGSDTDEAGNVQPYPELSAFSFSSSDEKSVYSNAYWVHSERRGAVTQQARLAWDRLRNVLDLSVSGPSHATADSRVPVRVSVTNSGSGHNFPTGFPEGRAAWLAVRATDLATGRRLDIYDSLWKRTSRGVGGLTREAMVDPNFPGCGWKIPAGSPDPYAYQFKAVASLGDGCPTLDLVYAAPLNLVTNARGLPIDAKNVVIDRNNPHGLPQFRDLNGNGDVYDDAFLRDTRLRPLPHDGATVSLDRYAVVIPPGTAGPVAVTAAVYYQSVEAIVALKFLGNLADTDVDFVLEPCVLDGPCDGRTPATEPAVVEGAPPVPVEVRNWTIQIDGGRSDRIAPRVIGTYPAAGATGVFQDVVVKAFFSRPVHGVNAATFTLVDARHQPVPVSVEQIGDGTWALFSDATFLNGGATYTARLAAGICDDAGECTKSGVVWRFVTAAARGEGAGDTSIPIGFPAELPPPAPEPPVVTSVALTSHAAGVSAMFSKPVTNVTPLTFVVRRAGTPGCGSTDQAIAGHVASTRAADVWTFTPERPLAPGDYCVKMTTDVYDLTGRNLPTPFSARVRVSETGR

pLDDT: mean 82.65, std 15.45, range [34.84, 98.75]

Solvent-accessible surface area (backbone atoms only — not comparable to full-atom values): 53643 Å² total; per-residue (Å²): 118,72,69,63,54,53,54,51,52,50,52,49,49,52,51,50,50,50,43,60,72,66,53,68,75,79,74,88,55,90,66,71,88,54,40,59,76,43,53,46,52,34,43,64,76,28,29,72,62,50,58,54,60,58,46,71,48,40,67,71,74,61,35,71,42,69,52,33,85,44,21,48,66,50,48,60,34,26,42,13,8,48,54,30,27,45,55,71,35,54,57,54,51,31,50,48,53,49,49,36,43,41,40,22,24,16,10,53,67,82,51,46,77,26,91,86,68,48,58,59,38,80,65,26,91,41,37,41,97,87,47,51,18,16,51,47,37,54,74,85,52,72,49,71,32,62,43,77,37,34,78,50,55,72,48,54,32,54,62,38,41,23,67,53,61,46,29,47,38,43,66,90,44,47,45,68,38,79,79,60,67,43,54,24,40,40,62,45,83,85,60,39,79,61,47,24,87,88,71,58,30,38,43,38,70,38,87,95,71,60,31,78,34,63,64,36,51,51,14,40,50,58,54,74,71,64,37,48,34,72,66,49,59,44,62,60,38,56,66,40,30,33,94,74,45,68,90,67,82,54,72,44,68,54,25,43,83,74,64,39,59,81,77,64,53,36,43,78,43,57,52,34,85,81,47,79,41,56,35,48,57,57,16,57,43,44,43,20,46,34,71,27,30,58,86,46,47,56,46,55,22,62,38,39,74,64,90,54,74,86,45,69,35,85,67,40,58,56,54,79,74,50,84,36,60,59,45,76,44,61,64,93,83,24,44,33,32,65,51,31,41,80,52,34,41,71,58,51,32,43,61,36,18,27,39,41,78,51,66,35,36,36,98,81,68,31,41,15,42,66,19,74,58,28,47,52,40,61,44,22,51,55,14,17,29,22,91,49,92,88,36,85,46,42,35,87,63,51,36,48,37,54,38,66,33,59,15,56,36,53,75,72,35,45,41,22,51,61,64,42,37,54,97,74,36,66,59,78,77,50,73,38,55,75,35,79,92,50,73,70,38,84,45,68,44,42,38,44,32,72,72,36,43,43,63,27,50,68,39,11,19,21,37,51,99,80,45,48,60,42,52,52,58,40,46,32,43,43,32,50,7,21,58,42,85,87,41,70,30,33,25,23,29,58,43,60,69,87,36,45,22,59,77,44,59,31,16,59,52,8,46,54,30,43,52,37,26,59,46,76,48,60,47,59,62,59,61,44,54,47,61,37,74,46,57,36,38,39,36,44,29,29,67,11,41,62,21,42,38,65,66,61,61,32,70,40,29,36,26,36,41,23,42,40,36,23,31,37,47,69,29,44,70,29,36,29,34,31,65,85,79,72,43,74,35,80,28,44,40,37,27,25,68,50,65,42,66,41,76,87,45,77,91,57,73,49,66,42,43,25,38,20,73,31,71,87,25,62,57,21,31,37,36,40,13,47,68,82,87,35,80,51,85,61,63,91,42,20,14,30,66,28,57,41,50,49,100,74,50,46,46,20,18,95,85,71,46,60,53,26,29,76,28,47,67,35,45,61,41,56,44,53,84,85,74,80,82,56,42,67,57,44,26,32,76,43,57,50,41,25,27,18,43,79,43,88,52,11,55,52,77,44,74,48,39,20,43,43,39,53,72,84,53,37,35,40,33,43,33,32,42,33,35,35,36,24,60,34,28,39,62,47,25,51,47,25,37,16,54,80,21,28,76,85,68,80,87,61,34,33,23,55,44,60,80,22,26,60,91,74,72,71,18,69,38,83,60,37,24,63,23,44,50,39,60,37,62,34,43,54,45,68,40,64,27,38,32,60,95,28,60,83,82,77,70,50,46,42,78,78,49,50,34,71,46,75,69,38,63,35,26,41,28,64,55,64,38,32,42,32,30,43,42,66,68,47,78,76,28,53,89,34,43,43,40,22,40,81,84,70,46,77,50,64,53,48,44,47,56,65,42,60,23,30,37,35,38,38,50,21,60,56,62,49,67,50,60,34,46,38,38,42,37,36,52,46,66,40,23,29,96,81,71,32,39,21,88,61,54,52,73,40,39,35,26,23,9,68,50,81,88,64,37,54,60,75,46,64,76,69,81,56,34,52,38,72,52,77,73,76,74,80,75,59,41,46,80,74,49,73,46,71,38,84,70,34,58,26,43,34,41,32,38,77,43,43,48,42,65,75,38,64,86,30,48,33,43,27,64,48,39,94,91,46,86,76,46,87,61,69,66,59,62,49,51,63,49,62,47,98,71,32,27,38,38,36,40,32,48,79,59,78,70,66,65,44,52,28,25,41,37,33,44,40,74,27,21,27,93,86,70,41,38,24,87,58,63,47,74,50,78,48,66,38,36,95,83,29,90